Protein AF-0000000087565822 (afdb_homodimer)

InterPro domains:
  IPR003439 ABC transporter-like, ATP-binding domain [PF00005] (398-548)
  IPR003439 ABC transporter-like, ATP-binding domain [PS50893] (380-623)
  IPR003593 AAA+ ATPase domain [SM00382] (407-600)
  IPR011527 ABC transporter type 1, transmembrane domain [PF00664] (30-124)
  IPR011527 ABC transporter type 1, transmembrane domain [PF00664] (150-324)
  IPR011527 ABC transporter type 1, transmembrane domain [PS50929] (30-340)
  IPR017871 ABC transporter-like, conserved site [PS00211] (521-535)
  IPR027417 P-loop containing nucleoside triphosphate hydrolase [G3DSA:3.40.50.300] (376-626)
  IPR027417 P-loop containing nucleoside triphosphate hydrolase [SSF52540] (378-612)
  IPR036640 ABC transporter type 1, transmembrane domain superfamily [G3DSA:1.20.1560.10] (16-361)
  IPR036640 ABC transporter type 1, transmembrane domain superfamily [SSF90123] (17-358)
  IPR039421 Type 1 protein exporter [PTHR43394] (16-621)

Sequence (1256 aa):
MKKAGLNKEAKAKVKARLNDEAKAERVPLVVGTVAMLASSLANQALPKLLGRLLDEKSCNANQTCSTASGSLTAATTLGFVVVSGGFASFLRTTMLNQAQDNIAQRLRTKLFSAVLKDRDMEWFISGGKVGKDTKAKGDGAVDVDAPSSSPGAISAILTEDVNKASESVTTVFANLLRSCSSFSFATYHMLMLNPTLFGLSVSVVPVIGTAAIVLNKFVKKVTSRQRECIEHAAAFAEERITNIEAVKLSNREKDEVQKYIHMQEESVQLGRKASVAKGSFMGFMFASAGGALYAVFNAGGKAVADGRMTNGELTSFATYSFLLGLGTSGIFRALGESTQGLVCADRVFRMMDGPAKDESEEKLVSSARKSTDVDEIDSICFENVSFAYKSSPEKTVLKDVSFEIQKGQVVCIVGKNGSGKSTIGSILAGLLLPRDGSITLKPSGTDFNELEREAQTSLVQVIPQHPALFDASIRENVAYSNPGASDEAIKEVLEIANCNDFISKHDEGINFRVGRNGMKLSGGQRQRLALARALLGNPGYMILDEPASALDKEGEQALVDAIHACKNESGGKRRGLLLITHKTSTLRTADLVVVLKDGQIEKGTFADLSQNRRSSLRQLMPELEYDSMKKAGLNKEAKAKVKARLNDEAKAERVPLVVGTVAMLASSLANQALPKLLGRLLDEKSCNANQTCSTASGSLTAATTLGFVVVSGGFASFLRTTMLNQAQDNIAQRLRTKLFSAVLKDRDMEWFISGGKVGKDTKAKGDGAVDVDAPSSSPGAISAILTEDVNKASESVTTVFANLLRSCSSFSFATYHMLMLNPTLFGLSVSVVPVIGTAAIVLNKFVKKVTSRQRECIEHAAAFAEERITNIEAVKLSNREKDEVQKYIHMQEESVQLGRKASVAKGSFMGFMFASAGGALYAVFNAGGKAVADGRMTNGELTSFATYSFLLGLGTSGIFRALGESTQGLVCADRVFRMMDGPAKDESEEKLVSSARKSTDVDEIDSICFENVSFAYKSSPEKTVLKDVSFEIQKGQVVCIVGKNGSGKSTIGSILAGLLLPRDGSITLKPSGTDFNELEREAQTSLVQVIPQHPALFDASIRENVAYSNPGASDEAIKEVLEIANCNDFISKHDEGINFRVGRNGMKLSGGQRQRLALARALLGNPGYMILDEPASALDKEGEQALVDAIHACKNESGGKRRGLLLITHKTSTLRTADLVVVLKDGQIEKGTFADLSQNRRSSLRQLMPELEYDS

Radius of gyration: 37.42 Å; Cα contacts (8 Å, |Δi|>4): 2088; chains: 2; bounding box: 61×122×79 Å

Solvent-accessible surface area (backbone atoms only — not comparable to full-atom values): 62333 Å² total; per-residue (Å²): 130,81,72,84,59,74,49,72,68,54,44,52,53,43,49,52,53,50,50,56,60,42,52,82,40,42,64,38,43,49,54,12,46,52,20,38,52,49,22,46,50,30,60,64,47,45,41,55,54,50,14,50,48,46,47,63,27,59,52,61,90,81,59,90,48,80,56,82,62,59,59,52,50,50,49,52,51,49,53,50,35,22,52,52,20,9,50,20,33,20,46,15,41,20,26,27,44,35,35,25,52,52,42,26,50,51,49,36,52,50,34,53,41,28,51,58,66,69,50,54,53,61,40,56,73,49,45,40,66,61,59,80,64,61,48,56,52,89,87,69,58,67,67,77,74,62,69,52,48,44,38,68,49,49,33,44,40,56,52,55,26,35,45,41,25,26,34,26,74,27,58,33,41,47,45,28,52,43,13,50,48,36,29,51,50,24,52,51,52,32,44,73,73,38,51,72,61,32,54,57,51,53,63,48,46,59,56,51,48,53,53,50,51,55,46,46,52,52,29,49,51,37,43,50,54,24,49,49,36,49,50,51,47,36,51,50,52,26,51,48,53,68,34,39,66,53,36,59,49,40,60,38,46,69,57,53,42,52,52,50,52,56,49,46,49,57,27,50,55,33,40,45,55,25,16,46,42,49,5,49,45,46,11,47,51,43,27,48,54,39,47,52,52,48,50,47,50,56,54,42,28,52,33,30,56,72,67,76,39,50,74,20,54,44,53,22,41,52,48,31,53,51,43,28,49,53,10,50,52,34,34,55,50,24,51,53,50,33,51,51,11,47,53,27,36,41,50,52,47,49,57,40,61,49,70,82,73,53,73,68,60,54,56,36,62,72,58,35,38,70,79,61,66,48,86,63,51,47,31,45,32,39,42,43,28,19,30,46,51,77,85,41,64,87,48,64,40,34,49,56,33,64,52,74,48,37,55,44,33,33,35,26,40,33,54,55,75,81,33,39,69,68,54,53,50,36,38,64,55,67,51,44,78,63,75,36,60,48,43,32,29,32,80,81,61,44,48,54,74,30,38,29,64,66,40,42,38,46,26,26,31,65,41,56,70,75,62,70,43,59,69,35,25,48,48,56,54,29,29,57,45,32,77,85,60,50,71,65,58,51,51,51,28,30,53,55,38,62,41,52,78,66,34,68,73,38,91,58,34,56,61,33,67,33,35,65,64,29,66,77,47,48,66,33,53,46,47,28,46,45,47,18,14,48,54,57,42,61,36,39,26,41,35,33,32,38,71,52,45,56,37,27,60,62,49,37,49,45,48,53,50,38,50,48,40,39,32,70,26,72,86,74,52,51,20,16,36,39,36,36,46,84,48,65,76,63,45,70,66,29,65,31,34,36,32,37,55,91,20,31,70,47,75,42,35,51,68,59,32,44,68,33,79,82,28,68,52,24,69,57,40,63,76,51,64,71,76,113,132,81,73,84,60,73,48,72,68,55,44,52,53,43,49,51,52,50,50,57,60,42,52,81,41,43,64,37,44,50,53,12,46,52,20,38,52,48,21,46,51,30,60,62,47,45,42,56,52,50,16,50,48,47,46,64,28,60,52,59,91,82,59,91,47,81,56,78,64,57,59,51,50,51,50,51,51,49,52,50,35,22,52,52,19,8,50,18,33,20,46,15,41,20,26,28,45,34,36,24,52,53,42,26,50,51,50,36,51,52,35,54,41,28,52,58,68,70,50,53,54,61,39,57,73,50,46,40,67,62,59,76,66,60,50,55,53,88,86,68,57,68,68,76,74,64,69,52,49,43,37,67,50,48,33,45,41,56,52,54,27,34,46,40,25,26,33,27,73,29,58,35,41,46,44,30,51,44,13,48,50,36,29,52,50,24,50,50,52,31,44,72,72,37,51,71,60,33,54,59,52,53,63,49,45,58,56,50,47,54,53,48,50,56,47,46,52,50,29,50,54,36,45,49,53,25,50,50,36,48,51,52,46,38,52,52,51,28,51,47,54,68,36,37,65,52,36,59,51,41,61,38,46,68,57,52,42,51,52,50,52,56,47,45,48,58,28,50,54,33,40,45,55,25,15,46,42,47,5,50,46,46,11,46,50,44,28,48,54,38,48,53,53,46,51,48,49,56,56,42,28,51,33,30,56,70,66,75,37,51,72,20,54,45,53,22,40,52,47,31,52,51,43,28,50,52,10,53,52,35,35,54,50,25,52,54,51,32,53,51,10,48,53,28,35,41,51,51,48,48,59,40,61,49,68,83,73,55,72,70,59,53,55,36,64,74,59,36,37,71,80,62,67,50,86,65,51,48,30,46,31,38,42,43,28,19,32,46,51,78,88,41,64,84,48,65,40,33,47,56,33,64,53,75,48,37,54,46,32,35,34,27,37,35,53,54,76,80,33,39,70,68,54,52,50,35,38,64,55,66,53,43,78,65,73,36,59,47,42,33,28,32,80,80,62,44,49,56,72,30,38,29,65,67,40,43,38,44,26,27,30,64,40,55,70,74,64,68,40,60,71,34,25,50,47,57,54,29,29,56,44,32,77,83,60,49,70,66,56,51,51,48,28,31,52,56,37,63,42,53,78,66,33,68,73,38,91,56,34,56,61,34,66,32,35,66,64,29,66,76,46,48,68,37,55,48,46,29,46,46,47,19,15,48,52,58,42,60,37,39,25,40,34,35,32,39,72,51,45,55,36,28,60,63,50,38,50,44,49,52,50,39,50,49,42,38,33,71,26,72,85,75,54,50,20,17,36,38,35,35,45,82,47,66,77,63,45,68,66,27,67,32,32,36,32,37,54,92,20,31,72,47,75,42,37,51,67,60,32,45,69,33,77,84,29,70,51,24,69,54,40,63,75,52,64,71,75,114

pLDDT: mean 81.54, std 14.15, range [23.56, 96.44]

Structure (mmCIF, N/CA/C/O backbone):
data_AF-0000000087565822-model_v1
#
loop_
_entity.id
_entity.type
_entity.pdbx_description
1 polymer 'ABC transporter'
#
loop_
_atom_site.group_PDB
_atom_site.id
_atom_site.type_symbol
_atom_site.label_atom_id
_atom_site.label_alt_id
_atom_site.label_comp_id
_atom_site.label_asym_id
_atom_site.label_entity_id
_atom_site.label_seq_id
_atom_site.pdbx_PDB_ins_code
_atom_site.Cartn_x
_atom_site.Cartn_y
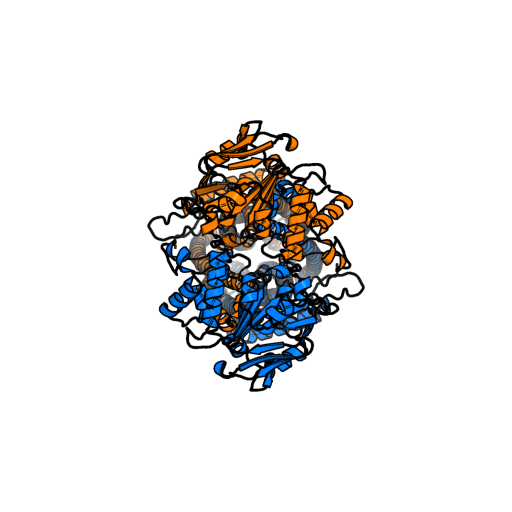_atom_site.Cartn_z
_atom_site.occupancy
_atom_site.B_iso_or_equiv
_atom_site.auth_seq_id
_atom_site.auth_comp_id
_atom_site.auth_asym_id
_atom_site.auth_atom_id
_atom_site.pdbx_PDB_model_num
ATOM 1 N N . MET A 1 1 ? 19.25 -13.039 14.055 1 23.56 1 MET A N 1
ATOM 2 C CA . MET A 1 1 ? 18.016 -12.742 13.344 1 23.56 1 MET A CA 1
ATOM 3 C C . MET A 1 1 ? 17.031 -13.906 13.43 1 23.56 1 MET A C 1
ATOM 5 O O . MET A 1 1 ? 17.172 -14.891 12.695 1 23.56 1 MET A O 1
ATOM 9 N N . LYS A 1 2 ? 16.609 -14.25 14.586 1 30.53 2 LYS A N 1
ATOM 10 C CA . LYS A 1 2 ? 15.914 -15.484 14.945 1 30.53 2 LYS A CA 1
ATOM 11 C C . LYS A 1 2 ? 14.727 -15.734 14.016 1 30.53 2 LYS A C 1
ATOM 13 O O . LYS A 1 2 ? 14.039 -14.797 13.609 1 30.53 2 LYS A O 1
ATOM 18 N N . LYS A 1 3 ? 14.625 -16.812 13.375 1 35.75 3 LYS A N 1
ATOM 19 C CA . LYS A 1 3 ? 13.82 -17.516 12.383 1 35.75 3 LYS A CA 1
ATOM 20 C C . LYS A 1 3 ? 12.328 -17.391 12.703 1 35.75 3 LYS A C 1
ATOM 22 O O . LYS A 1 3 ? 11.859 -17.953 13.695 1 35.75 3 LYS A O 1
ATOM 27 N N . ALA A 1 4 ? 11.703 -16.281 12.594 1 44.88 4 ALA A N 1
ATOM 28 C CA . ALA A 1 4 ? 10.312 -16.125 13 1 44.88 4 ALA A CA 1
ATOM 29 C C . ALA A 1 4 ? 9.461 -17.297 12.523 1 44.88 4 ALA A C 1
ATOM 31 O O . ALA A 1 4 ? 8.734 -17.172 11.531 1 44.88 4 ALA A O 1
ATOM 32 N N . GLY A 1 5 ? 10.062 -18.297 12.273 1 53.31 5 GLY A N 1
ATOM 33 C CA . GLY A 1 5 ? 9.289 -19.484 11.938 1 53.31 5 GLY A CA 1
ATOM 34 C C . GLY A 1 5 ? 8.312 -19.891 13.031 1 53.31 5 GLY A C 1
ATOM 35 O O . GLY A 1 5 ? 8.57 -19.656 14.219 1 53.31 5 GLY A O 1
ATOM 36 N N . LEU A 1 6 ? 7.02 -19.938 12.695 1 61.38 6 LEU A N 1
ATOM 37 C CA . LEU A 1 6 ? 6.016 -20.422 13.633 1 61.38 6 LEU A CA 1
ATOM 38 C C . LEU A 1 6 ? 6.426 -21.75 14.242 1 61.38 6 LEU A C 1
ATOM 40 O O . LEU A 1 6 ? 6.816 -22.672 13.516 1 61.38 6 LEU A O 1
ATOM 44 N N . ASN A 1 7 ? 6.664 -21.75 15.539 1 66.38 7 ASN A N 1
ATOM 45 C CA . ASN A 1 7 ? 6.879 -23.016 16.234 1 66.38 7 ASN A CA 1
ATOM 46 C C . ASN A 1 7 ? 5.754 -24.016 15.953 1 66.38 7 ASN A C 1
ATOM 48 O O . ASN A 1 7 ? 4.688 -23.625 15.469 1 66.38 7 ASN A O 1
ATOM 52 N N . LYS A 1 8 ? 6.07 -25.281 16.125 1 75.06 8 LYS A N 1
ATOM 53 C CA . LYS A 1 8 ? 5.137 -26.359 15.82 1 75.06 8 LYS A CA 1
ATOM 54 C C . LYS A 1 8 ? 3.816 -26.172 16.562 1 75.06 8 LYS A C 1
ATOM 56 O O . LYS A 1 8 ? 2.742 -26.391 16 1 75.06 8 LYS A O 1
ATOM 61 N N . GLU A 1 9 ? 3.957 -25.703 17.781 1 79.19 9 GLU A N 1
ATOM 62 C CA . GLU A 1 9 ? 2.754 -25.516 18.578 1 79.19 9 GLU A CA 1
ATOM 63 C C . GLU A 1 9 ? 1.925 -24.344 18.062 1 79.19 9 GLU A C 1
ATOM 65 O O . GLU A 1 9 ? 0.697 -24.422 18 1 79.19 9 GLU A O 1
ATOM 70 N N . ALA A 1 10 ? 2.598 -23.312 17.688 1 80.5 10 ALA A N 1
ATOM 71 C CA . ALA A 1 10 ? 1.916 -22.141 17.141 1 80.5 10 ALA A CA 1
ATOM 72 C C . ALA A 1 10 ? 1.246 -22.469 15.805 1 80.5 10 ALA A C 1
ATOM 74 O O . ALA A 1 10 ? 0.127 -22.016 15.547 1 80.5 10 ALA A O 1
ATOM 75 N N . LYS A 1 11 ? 1.88 -23.328 15.125 1 85.38 11 LYS A N 1
ATOM 76 C CA . LYS A 1 11 ? 1.324 -23.719 13.836 1 85.38 11 LYS A CA 1
ATOM 77 C C . LYS A 1 11 ? 0.041 -24.531 14.016 1 85.38 11 LYS A C 1
ATOM 79 O O . LYS A 1 11 ? -0.934 -24.328 13.289 1 85.38 11 LYS A O 1
ATOM 84 N N . ALA A 1 12 ? 0.119 -25.359 15.016 1 88 12 ALA A N 1
ATOM 85 C CA . ALA A 1 12 ? -1.045 -26.203 15.281 1 88 12 ALA A CA 1
ATOM 86 C C . ALA A 1 12 ? -2.236 -25.359 15.734 1 88 12 ALA A C 1
ATOM 88 O O . ALA A 1 12 ? -3.377 -25.641 15.352 1 88 12 ALA A O 1
ATOM 89 N N . LYS A 1 13 ? -1.982 -24.359 16.516 1 89.12 13 LYS A N 1
ATOM 90 C CA . LYS A 1 13 ? -3.049 -23.484 17 1 89.12 13 LYS A CA 1
ATOM 91 C C . LYS A 1 13 ? -3.65 -22.672 15.852 1 89.12 13 LYS A C 1
ATOM 93 O O . LYS A 1 13 ? -4.871 -22.516 15.773 1 89.12 13 LYS A O 1
ATOM 98 N N . VAL A 1 14 ? -2.797 -22.234 15.023 1 91 14 VAL A N 1
ATOM 99 C CA . VAL A 1 14 ? -3.234 -21.438 13.883 1 91 14 VAL A CA 1
ATOM 100 C C . VAL A 1 14 ? -4.043 -22.312 12.922 1 91 14 VAL A C 1
ATOM 102 O O . VAL A 1 14 ? -5.07 -21.875 12.398 1 91 14 VAL A O 1
ATOM 105 N N . LYS A 1 15 ? -3.545 -23.516 12.75 1 91.31 15 LYS A N 1
ATOM 106 C CA . LYS A 1 15 ? -4.25 -24.438 11.867 1 91.31 15 LYS A CA 1
ATOM 107 C C . LYS A 1 15 ? -5.629 -24.781 12.43 1 91.31 15 LYS A C 1
ATOM 109 O O . LYS A 1 15 ? -6.609 -24.859 11.688 1 91.31 15 LYS A O 1
ATOM 114 N N . ALA A 1 16 ? -5.695 -24.984 13.727 1 91.81 16 ALA A N 1
ATOM 115 C CA . ALA A 1 16 ? -6.961 -25.297 14.375 1 91.81 16 ALA A CA 1
ATOM 116 C C . ALA A 1 16 ? -7.957 -24.156 14.227 1 91.81 16 ALA A C 1
ATOM 118 O O . ALA A 1 16 ? -9.141 -24.375 13.961 1 91.81 16 ALA A O 1
ATOM 119 N N . ARG A 1 17 ? -7.48 -23 14.406 1 91.44 17 ARG A N 1
ATOM 120 C CA . ARG A 1 17 ? -8.336 -21.828 14.281 1 91.44 17 ARG A CA 1
ATOM 121 C C . ARG A 1 17 ? -8.82 -21.656 12.844 1 91.44 17 ARG A C 1
ATOM 123 O O . ARG A 1 17 ? -9.969 -21.281 12.609 1 91.44 17 ARG A O 1
ATOM 130 N N . LEU A 1 18 ? -7.93 -21.859 11.977 1 91.94 18 LEU A N 1
ATOM 131 C CA . LEU A 1 18 ? -8.266 -21.734 10.562 1 91.94 18 LEU A CA 1
ATOM 132 C C . LEU A 1 18 ? -9.297 -22.781 10.156 1 91.94 18 LEU A C 1
ATOM 134 O O . LEU A 1 18 ? -10.203 -22.5 9.375 1 91.94 18 LEU A O 1
ATOM 138 N N . ASN A 1 19 ? -9.117 -23.969 10.656 1 91.44 19 ASN A N 1
ATOM 139 C CA . ASN A 1 19 ? -10.078 -25.031 10.391 1 91.44 19 ASN A CA 1
ATOM 140 C C . ASN A 1 19 ? -11.445 -24.719 11.008 1 91.44 19 ASN A C 1
ATOM 142 O O . ASN A 1 19 ? -12.477 -25.094 10.453 1 91.44 19 ASN A O 1
ATOM 146 N N . ASP A 1 20 ? -11.391 -24.047 12.117 1 90.75 20 ASP A N 1
ATOM 147 C CA . ASP A 1 20 ? -12.641 -23.625 12.75 1 90.75 20 ASP A CA 1
ATOM 148 C C . ASP A 1 20 ? -13.391 -22.625 11.875 1 90.75 20 ASP A C 1
ATOM 150 O O . ASP A 1 20 ? -14.617 -22.656 11.781 1 90.75 20 ASP A O 1
ATOM 154 N N . GLU A 1 21 ? -12.641 -21.797 11.25 1 89 21 GLU A N 1
ATOM 155 C CA . GLU A 1 21 ? -13.242 -20.828 10.344 1 89 21 GLU A CA 1
ATOM 156 C C . GLU A 1 21 ? -13.789 -21.5 9.086 1 89 21 GLU A C 1
ATOM 158 O O . GLU A 1 21 ? -14.758 -21.031 8.492 1 89 21 GLU A O 1
ATOM 163 N N . ALA A 1 22 ? -13.125 -22.516 8.734 1 92.12 22 ALA A N 1
ATOM 164 C CA . ALA A 1 22 ? -13.5 -23.25 7.527 1 92.12 22 ALA A CA 1
ATOM 165 C C . ALA A 1 22 ? -14.711 -24.141 7.777 1 92.12 22 ALA A C 1
ATOM 167 O O . ALA A 1 22 ? -15.383 -24.562 6.832 1 92.12 22 ALA A O 1
ATOM 168 N N . LYS A 1 23 ? -15.07 -24.422 9.07 1 91.31 23 LYS A N 1
ATOM 169 C CA . LYS A 1 23 ? -16.172 -25.297 9.438 1 91.31 23 LYS A CA 1
ATOM 170 C C . LYS A 1 23 ? -17.5 -24.766 8.922 1 91.31 23 LYS A C 1
ATOM 172 O O . LYS A 1 23 ? -18.438 -25.531 8.664 1 91.31 23 LYS A O 1
ATOM 177 N N . ALA A 1 24 ? -17.578 -23.469 8.789 1 89.56 24 ALA A N 1
ATOM 178 C CA . ALA A 1 24 ? -18.797 -22.875 8.258 1 89.56 24 ALA A CA 1
ATOM 179 C C . ALA A 1 24 ? -19.062 -23.328 6.828 1 89.56 24 ALA A C 1
ATOM 181 O O . ALA A 1 24 ? -20.203 -23.359 6.375 1 89.56 24 ALA A O 1
ATOM 182 N N . GLU A 1 25 ? -18 -23.703 6.109 1 92.81 25 GLU A N 1
ATOM 183 C CA . GLU A 1 25 ? -18.094 -24.188 4.738 1 92.81 25 GLU A CA 1
ATOM 184 C C . GLU A 1 25 ? -17.797 -25.688 4.664 1 92.81 25 GLU A C 1
ATOM 186 O O . GLU A 1 25 ? -17.141 -26.156 3.73 1 92.81 25 GLU A O 1
ATOM 191 N N . ARG A 1 26 ? -18.297 -26.422 5.578 1 92.44 26 ARG A N 1
ATOM 192 C CA . ARG A 1 26 ? -17.984 -27.844 5.664 1 92.44 26 ARG A CA 1
ATOM 193 C C . ARG A 1 26 ? -18.562 -28.609 4.477 1 92.44 26 ARG A C 1
ATOM 195 O O . ARG A 1 26 ? -17.953 -29.547 3.969 1 92.44 26 ARG A O 1
ATOM 202 N N . VAL A 1 27 ? -19.703 -28.203 3.988 1 92.62 27 VAL A N 1
ATOM 203 C CA . VAL A 1 27 ? -20.375 -28.953 2.93 1 92.62 27 VAL A CA 1
ATOM 204 C C . VAL A 1 27 ? -19.578 -28.859 1.635 1 92.62 27 VAL A C 1
ATOM 206 O O . VAL A 1 27 ? -19.172 -29.859 1.07 1 92.62 27 VAL A O 1
ATOM 209 N N . PRO A 1 28 ? -19.297 -27.609 1.194 1 93.44 28 PRO A N 1
ATOM 210 C CA . PRO A 1 28 ? -18.484 -27.547 -0.024 1 93.44 28 PRO A CA 1
ATOM 211 C C . PRO A 1 28 ? -17.094 -28.125 0.166 1 93.44 28 PRO A C 1
ATOM 213 O O . PRO A 1 28 ? -16.516 -28.703 -0.769 1 93.44 28 PRO A O 1
ATOM 216 N N . LEU A 1 29 ? -16.562 -28.062 1.284 1 94 29 LEU A N 1
ATOM 217 C CA . LEU A 1 29 ? -15.227 -28.609 1.535 1 94 29 LEU A CA 1
ATOM 218 C C . LEU A 1 29 ? -15.242 -30.125 1.481 1 94 29 LEU A C 1
ATOM 220 O O . LEU A 1 29 ? -14.352 -30.734 0.885 1 94 29 LEU A O 1
ATOM 224 N N . VAL A 1 30 ? -16.266 -30.75 2.062 1 93.12 30 VAL A N 1
ATOM 225 C CA . VAL A 1 30 ? -16.344 -32.219 2.078 1 93.12 30 VAL A CA 1
ATOM 226 C C . VAL A 1 30 ? -16.672 -32.719 0.676 1 93.12 30 VAL A C 1
ATOM 228 O O . VAL A 1 30 ? -16.031 -33.656 0.194 1 93.12 30 VAL A O 1
ATOM 231 N N . VAL A 1 31 ? -17.625 -32.062 0.073 1 94.19 31 VAL A N 1
ATOM 232 C CA . VAL A 1 31 ? -18 -32.469 -1.275 1 94.19 31 VAL A CA 1
ATOM 233 C C . VAL A 1 31 ? -16.812 -32.281 -2.225 1 94.19 31 VAL A C 1
ATOM 235 O O . VAL A 1 31 ? -16.562 -33.125 -3.078 1 94.19 31 VAL A O 1
ATOM 238 N N . GLY A 1 32 ? -16.141 -31.156 -2.064 1 93.44 32 GLY A N 1
ATOM 239 C CA . GLY A 1 32 ? -14.977 -30.922 -2.893 1 93.44 32 GLY A CA 1
ATOM 240 C C . GLY A 1 32 ? -13.867 -31.922 -2.662 1 93.44 32 GLY A C 1
ATOM 241 O O . GLY A 1 32 ? -13.242 -32.406 -3.615 1 93.44 32 GLY A O 1
ATOM 242 N N . THR A 1 33 ? -13.656 -32.344 -1.446 1 91.94 33 THR A N 1
ATOM 243 C CA . THR A 1 33 ? -12.594 -33.312 -1.11 1 91.94 33 THR A CA 1
ATOM 244 C C . THR A 1 33 ? -12.945 -34.688 -1.612 1 91.94 33 THR A C 1
ATOM 246 O O . THR A 1 33 ? -12.086 -35.406 -2.139 1 91.94 33 THR A O 1
ATOM 249 N N . VAL A 1 34 ? -14.164 -35.062 -1.485 1 92.31 34 VAL A N 1
ATOM 250 C CA . VAL A 1 34 ? -14.609 -36.375 -1.979 1 92.31 34 VAL A CA 1
ATOM 251 C C . VAL A 1 34 ? -14.508 -36.406 -3.502 1 92.31 34 VAL A C 1
ATOM 253 O O . VAL A 1 34 ? -14.062 -37.406 -4.078 1 92.31 34 VAL A O 1
ATOM 256 N N . ALA A 1 35 ? -14.938 -35.312 -4.039 1 93.62 35 ALA A N 1
ATOM 257 C CA . ALA A 1 35 ? -14.828 -35.219 -5.492 1 93.62 35 ALA A CA 1
ATOM 258 C C . ALA A 1 35 ? -13.367 -35.25 -5.934 1 93.62 35 ALA A C 1
ATOM 260 O O . ALA A 1 35 ? -13.047 -35.781 -6.992 1 93.62 35 ALA A O 1
ATOM 261 N N . MET A 1 36 ? -12.578 -34.719 -5.148 1 90.75 36 MET A N 1
ATOM 262 C CA . MET A 1 36 ? -11.148 -34.719 -5.445 1 90.75 36 MET A CA 1
ATOM 263 C C . MET A 1 36 ? -10.594 -36.156 -5.383 1 90.75 36 MET A C 1
ATOM 265 O O . MET A 1 36 ? -9.805 -36.531 -6.242 1 90.75 36 MET A O 1
ATOM 269 N N . LEU A 1 37 ? -10.945 -36.906 -4.422 1 89.75 37 LEU A N 1
ATOM 270 C CA . LEU A 1 37 ? -10.5 -38.281 -4.301 1 89.75 37 LEU A CA 1
ATOM 271 C C . LEU A 1 37 ? -11.023 -39.125 -5.457 1 89.75 37 LEU A C 1
ATOM 273 O O . LEU A 1 37 ? -10.305 -39.969 -5.992 1 89.75 37 LEU A O 1
ATOM 277 N N . ALA A 1 38 ? -12.219 -38.812 -5.805 1 90.38 38 ALA A N 1
ATOM 278 C CA . ALA A 1 38 ? -12.805 -39.531 -6.934 1 90.38 38 ALA A CA 1
ATOM 279 C C . ALA A 1 38 ? -12.062 -39.219 -8.234 1 90.38 38 ALA A C 1
ATOM 281 O O . ALA A 1 38 ? -11.789 -40.125 -9.031 1 90.38 38 ALA A O 1
ATOM 282 N N . SER A 1 39 ? -11.852 -37.969 -8.352 1 88.62 39 SER A N 1
ATOM 283 C CA . SER A 1 39 ? -11.125 -37.594 -9.555 1 88.62 39 SER A CA 1
ATOM 284 C C . SER A 1 39 ? -9.703 -38.125 -9.555 1 88.62 39 SER A C 1
ATOM 286 O O . SER A 1 39 ? -9.172 -38.5 -10.602 1 88.62 39 SER A O 1
ATOM 288 N N . SER A 1 40 ? -9.109 -38.156 -8.391 1 87.12 40 SER A N 1
ATOM 289 C CA . SER A 1 40 ? -7.77 -38.719 -8.273 1 87.12 40 SER A CA 1
ATOM 290 C C . SER A 1 40 ? -7.758 -40.219 -8.57 1 87.12 40 SER A C 1
ATOM 292 O O . SER A 1 40 ? -6.852 -40.719 -9.242 1 87.12 40 SER A O 1
ATOM 294 N N . LEU A 1 41 ? -8.727 -40.906 -8.156 1 85.5 41 LEU A N 1
ATOM 295 C CA . LEU A 1 41 ? -8.844 -42.312 -8.422 1 85.5 41 LEU A CA 1
ATOM 296 C C . LEU A 1 41 ? -9.055 -42.594 -9.914 1 85.5 41 LEU A C 1
ATOM 298 O O . LEU A 1 41 ? -8.523 -43.562 -10.461 1 85.5 41 LEU A O 1
ATOM 302 N N . ALA A 1 42 ? -9.859 -41.75 -10.43 1 85.94 42 ALA A N 1
ATOM 303 C CA . ALA A 1 42 ? -10.078 -41.875 -11.875 1 85.94 42 ALA A CA 1
ATOM 304 C C . ALA A 1 42 ? -8.773 -41.688 -12.641 1 85.94 42 ALA A C 1
ATOM 306 O O . ALA A 1 42 ? -8.492 -42.438 -13.586 1 85.94 42 ALA A O 1
ATOM 307 N N . ASN A 1 43 ? -8 -40.781 -12.227 1 81.38 43 ASN A N 1
ATOM 308 C CA . ASN A 1 43 ? -6.727 -40.5 -12.875 1 81.38 43 ASN A CA 1
ATOM 309 C C . ASN A 1 43 ? -5.73 -41.656 -12.688 1 81.38 43 ASN A C 1
ATOM 311 O O . ASN A 1 43 ? -4.93 -41.938 -13.578 1 81.38 43 ASN A O 1
ATOM 315 N N . GLN A 1 44 ? -5.82 -42.281 -11.617 1 82.94 44 GLN A N 1
ATOM 316 C CA . GLN A 1 44 ? -4.863 -43.344 -11.297 1 82.94 44 GLN A CA 1
ATOM 317 C C . GLN A 1 44 ? -5.262 -44.656 -11.945 1 82.94 44 GLN A C 1
ATOM 319 O O . GLN A 1 44 ? -4.434 -45.562 -12.07 1 82.94 44 GLN A O 1
ATOM 324 N N . ALA A 1 45 ? -6.445 -44.75 -12.312 1 82.12 45 ALA A N 1
ATOM 325 C CA . ALA A 1 45 ? -6.91 -45.969 -12.945 1 82.12 45 ALA A CA 1
ATOM 326 C C . ALA A 1 45 ? -6.492 -46.031 -14.414 1 82.12 45 ALA A C 1
ATOM 328 O O . ALA A 1 45 ? -6.488 -47.094 -15.031 1 82.12 45 ALA A O 1
ATOM 329 N N . LEU A 1 46 ? -6.047 -44.969 -14.859 1 77.94 46 LEU A N 1
ATOM 330 C CA . LEU A 1 46 ? -5.828 -44.812 -16.297 1 77.94 46 LEU A CA 1
ATOM 331 C C . LEU A 1 46 ? -4.648 -45.688 -16.75 1 77.94 46 LEU A C 1
ATOM 333 O O . LEU A 1 46 ? -4.754 -46.438 -17.719 1 77.94 46 LEU A O 1
ATOM 337 N N . PRO A 1 47 ? -3.521 -45.688 -16.031 1 73.75 47 PRO A N 1
ATOM 338 C CA . PRO A 1 47 ? -2.377 -46.469 -16.484 1 73.75 47 PRO A CA 1
ATOM 339 C C . PRO A 1 47 ? -2.674 -47.969 -16.516 1 73.75 47 PRO A C 1
ATOM 341 O O . PRO A 1 47 ? -2.281 -48.656 -17.453 1 73.75 47 PRO A O 1
ATOM 344 N N . LYS A 1 48 ? -3.34 -48.469 -15.57 1 76.56 48 LYS A N 1
ATOM 345 C CA . LYS A 1 48 ? -3.672 -49.875 -15.539 1 76.56 48 LYS A CA 1
ATOM 346 C C . LYS A 1 48 ? -4.605 -50.25 -16.688 1 76.56 48 LYS A C 1
ATOM 348 O O . LYS A 1 48 ? -4.434 -51.281 -17.328 1 76.56 48 LYS A O 1
ATOM 353 N N . LEU A 1 49 ? -5.57 -49.438 -16.891 1 75.94 49 LEU A N 1
ATOM 354 C CA . LEU A 1 49 ? -6.523 -49.719 -17.953 1 75.94 49 LEU A CA 1
ATOM 355 C C . LEU A 1 49 ? -5.844 -49.625 -19.312 1 75.94 49 LEU A C 1
ATOM 357 O O . LEU A 1 49 ? -6.16 -50.406 -20.219 1 75.94 49 LEU A O 1
ATOM 361 N N . LEU A 1 50 ? -4.84 -48.781 -19.391 1 72.94 50 LEU A N 1
ATOM 362 C CA . LEU A 1 50 ? -4.07 -48.656 -20.625 1 72.94 50 LEU A CA 1
ATOM 363 C C . LEU A 1 50 ? -3.209 -49.906 -20.844 1 72.94 50 LEU A C 1
ATOM 365 O O . LEU A 1 50 ? -3.111 -50.406 -21.969 1 72.94 50 LEU A O 1
ATOM 369 N N . GLY A 1 51 ? -2.611 -50.406 -19.828 1 71.38 51 GLY A N 1
ATOM 370 C CA . GLY A 1 51 ? -1.831 -51.625 -19.922 1 71.38 51 GLY A CA 1
ATOM 371 C C . GLY A 1 51 ? -2.658 -52.812 -20.328 1 71.38 51 GLY A C 1
ATOM 372 O O . GLY A 1 51 ? -2.23 -53.625 -21.156 1 71.38 51 GLY A O 1
ATOM 373 N N . ARG A 1 52 ? -3.818 -52.938 -19.797 1 73.38 52 ARG A N 1
ATOM 374 C CA . ARG A 1 52 ? -4.699 -54.031 -20.125 1 73.38 52 ARG A CA 1
ATOM 375 C C . ARG A 1 52 ? -5.125 -54 -21.578 1 73.38 52 ARG A C 1
ATOM 377 O O . ARG A 1 52 ? -5.199 -55.031 -22.25 1 73.38 52 ARG A O 1
ATOM 384 N N . LEU A 1 53 ? -5.395 -52.844 -21.969 1 71.75 53 LEU A N 1
ATOM 385 C CA . LEU A 1 53 ? -5.789 -52.688 -23.359 1 71.75 53 LEU A CA 1
ATOM 386 C C . LEU A 1 53 ? -4.648 -53.062 -24.297 1 71.75 53 LEU A C 1
ATOM 388 O O . LEU A 1 53 ? -4.879 -53.688 -25.344 1 71.75 53 LEU A O 1
ATOM 392 N N . LEU A 1 54 ? -3.436 -52.812 -23.875 1 69 54 LEU A N 1
ATOM 393 C CA . LEU A 1 54 ? -2.26 -53.125 -24.656 1 69 54 LEU A CA 1
ATOM 394 C C . LEU A 1 54 ? -2.049 -54.656 -24.703 1 69 54 LEU A C 1
ATOM 396 O O . LEU A 1 54 ? -1.726 -55.219 -25.75 1 69 54 LEU A O 1
ATOM 400 N N . ASP A 1 55 ? -2.195 -55.281 -23.609 1 70.12 55 ASP A N 1
ATOM 401 C CA . ASP A 1 55 ? -1.994 -56.75 -23.531 1 70.12 55 ASP A CA 1
ATOM 402 C C . ASP A 1 55 ? -3.068 -57.5 -24.312 1 70.12 55 ASP A C 1
ATOM 404 O O . ASP A 1 55 ? -2.779 -58.5 -24.969 1 70.12 55 ASP A O 1
ATOM 408 N N . GLU A 1 56 ? -4.254 -57.062 -24.156 1 67.69 56 GLU A N 1
ATOM 409 C CA . GLU A 1 56 ? -5.355 -57.75 -24.828 1 67.69 56 GLU A CA 1
ATOM 410 C C . GLU A 1 56 ? -5.246 -57.656 -26.344 1 67.69 56 GLU A C 1
ATOM 412 O O . GLU A 1 56 ? -5.559 -58.594 -27.062 1 67.69 56 GLU A O 1
ATOM 417 N N . LYS A 1 57 ? -4.699 -56.594 -26.719 1 62.09 57 LYS A N 1
ATOM 418 C CA . LYS A 1 57 ? -4.656 -56.406 -28.172 1 62.09 57 LYS A CA 1
ATOM 419 C C . LYS A 1 57 ? -3.373 -56.969 -28.766 1 62.09 57 LYS A C 1
ATOM 421 O O . LYS A 1 57 ? -3.293 -57.188 -29.969 1 62.09 57 LYS A O 1
ATOM 426 N N . SER A 1 58 ? -2.33 -57.188 -28.016 1 58.19 58 SER A N 1
ATOM 427 C CA . SER A 1 58 ? -1.093 -57.781 -28.5 1 58.19 58 SER A CA 1
ATOM 428 C C . SER A 1 58 ? -1.251 -59.281 -28.688 1 58.19 58 SER A C 1
ATOM 430 O O . SER A 1 58 ? -0.357 -59.969 -29.219 1 58.19 58 SER A O 1
ATOM 432 N N . CYS A 1 59 ? -2.17 -60.094 -28.219 1 50.72 59 CYS A N 1
ATOM 433 C CA . CYS A 1 59 ? -2.275 -61.531 -28.406 1 50.72 59 CYS A CA 1
ATOM 434 C C . CYS A 1 59 ? -2.459 -61.875 -29.875 1 50.72 59 CYS A C 1
ATOM 436 O O . CYS A 1 59 ? -3.357 -61.344 -30.531 1 50.72 59 CYS A O 1
ATOM 438 N N . ASN A 1 60 ? -1.459 -62.156 -30.625 1 45.09 60 ASN A N 1
ATOM 439 C CA . ASN A 1 60 ? -1.314 -62.719 -31.969 1 45.09 60 ASN A CA 1
ATOM 440 C C . ASN A 1 60 ? -2.395 -63.75 -32.25 1 45.09 60 ASN A C 1
ATOM 442 O O . ASN A 1 60 ? -3.023 -64.312 -31.344 1 45.09 60 ASN A O 1
ATOM 446 N N . ALA A 1 61 ? -2.506 -64.375 -33.656 1 39.59 61 ALA A N 1
ATOM 447 C CA . ALA A 1 61 ? -3.324 -65.375 -34.375 1 39.59 61 ALA A CA 1
ATOM 448 C C . ALA A 1 61 ? -3.467 -66.625 -33.531 1 39.59 61 ALA A C 1
ATOM 450 O O . ALA A 1 61 ? -4.508 -67.312 -33.594 1 39.59 61 ALA A O 1
ATOM 451 N N . ASN A 1 62 ? -2.348 -67.375 -33.219 1 38.44 62 ASN A N 1
ATOM 452 C CA . ASN A 1 62 ? -2.475 -68.75 -32.875 1 38.44 62 ASN A CA 1
ATOM 453 C C . ASN A 1 62 ? -3.064 -68.938 -31.469 1 38.44 62 ASN A C 1
ATOM 455 O O . ASN A 1 62 ? -3.309 -70.062 -31.047 1 38.44 62 ASN A O 1
ATOM 459 N N . GLN A 1 63 ? -2.512 -68.375 -30.391 1 41.06 63 GLN A N 1
ATOM 460 C CA . GLN A 1 63 ? -3.068 -68.812 -29.094 1 41.06 63 GLN A CA 1
ATOM 461 C C . GLN A 1 63 ? -4.383 -68.062 -28.812 1 41.06 63 GLN A C 1
ATOM 463 O O . GLN A 1 63 ? -4.617 -67 -29.328 1 41.06 63 GLN A O 1
ATOM 468 N N . THR A 1 64 ? -5.465 -68.75 -28.219 1 38.81 64 THR A N 1
ATOM 469 C CA . THR A 1 64 ? -6.824 -68.438 -27.812 1 38.81 64 THR A CA 1
ATOM 470 C C . THR A 1 64 ? -6.875 -67 -27.172 1 38.81 64 THR A C 1
ATOM 472 O O . THR A 1 64 ? -6.512 -66.875 -26.016 1 38.81 64 THR A O 1
ATOM 475 N N . CYS A 1 65 ? -6.383 -66.062 -27.688 1 43.41 65 CYS A N 1
ATOM 476 C CA . CYS A 1 65 ? -6.418 -64.688 -27.234 1 43.41 65 CYS A CA 1
ATOM 477 C C . CYS A 1 65 ? -7.812 -64.312 -26.75 1 43.41 65 CYS A C 1
ATOM 479 O O . CYS A 1 65 ? -8.812 -64.688 -27.375 1 43.41 65 CYS A O 1
ATOM 481 N N . SER A 1 66 ? -8.008 -64 -25.562 1 45.47 66 SER A N 1
ATOM 482 C CA . SER A 1 66 ? -9.273 -63.625 -24.953 1 45.47 66 SER A CA 1
ATOM 483 C C . SER A 1 66 ? -10.117 -62.781 -25.891 1 45.47 66 SER A C 1
ATOM 485 O O . SER A 1 66 ? -9.586 -62 -26.688 1 45.47 66 SER A O 1
ATOM 487 N N . THR A 1 67 ? -11.414 -63.156 -26.266 1 45.78 67 THR A N 1
ATOM 488 C CA . THR A 1 67 ? -12.547 -62.781 -27.109 1 45.78 67 THR A CA 1
ATOM 489 C C . THR A 1 67 ? -12.711 -61.25 -27.156 1 45.78 67 THR A C 1
ATOM 491 O O . THR A 1 67 ? -12.242 -60.562 -26.25 1 45.78 67 THR A O 1
ATOM 494 N N . ALA A 1 68 ? -13.219 -60.688 -28.375 1 51.69 68 ALA A N 1
ATOM 495 C CA . ALA A 1 68 ? -13.852 -59.406 -28.672 1 51.69 68 ALA A CA 1
ATOM 496 C C . ALA A 1 68 ? -14.453 -58.781 -27.406 1 51.69 68 ALA A C 1
ATOM 498 O O . ALA A 1 68 ? -14.414 -57.562 -27.219 1 51.69 68 ALA A O 1
ATOM 499 N N . SER A 1 69 ? -14.828 -59.562 -26.5 1 53.31 69 SER A N 1
ATOM 500 C CA . SER A 1 69 ? -15.57 -59.156 -25.328 1 53.31 69 SER A CA 1
ATOM 501 C C . SER A 1 69 ? -14.641 -58.469 -24.312 1 53.31 69 SER A C 1
ATOM 503 O O . SER A 1 69 ? -15.039 -57.531 -23.641 1 53.31 69 SER A O 1
ATOM 505 N N . GLY A 1 70 ? -13.359 -58.812 -24.172 1 56.16 70 GLY A N 1
ATOM 506 C CA . GLY A 1 70 ? -12.445 -58.25 -23.203 1 56.16 70 GLY A CA 1
ATOM 507 C C . GLY A 1 70 ? -11.992 -56.844 -23.578 1 56.16 70 GLY A C 1
ATOM 508 O O . GLY A 1 70 ? -11.891 -55.969 -22.719 1 56.16 70 GLY A O 1
ATOM 509 N N . SER A 1 71 ? -11.906 -56.688 -24.812 1 63.44 71 SER A N 1
ATOM 510 C CA . SER A 1 71 ? -11.508 -55.375 -25.328 1 63.44 71 SER A CA 1
ATOM 511 C C . SER A 1 71 ? -12.609 -54.344 -25.156 1 63.44 71 SER A C 1
ATOM 513 O O . SER A 1 71 ? -12.344 -53.188 -24.781 1 63.44 71 SER A O 1
ATOM 515 N N . LEU A 1 72 ? -13.852 -54.844 -25.391 1 64.88 72 LEU A N 1
ATOM 516 C CA . LEU A 1 72 ? -14.977 -53.906 -25.25 1 64.88 72 LEU A CA 1
ATOM 517 C C . LEU A 1 72 ? -15.172 -53.531 -23.797 1 64.88 72 LEU A C 1
ATOM 519 O O . LEU A 1 72 ? -15.5 -52.375 -23.484 1 64.88 72 LEU A O 1
ATOM 523 N N . THR A 1 73 ? -14.867 -54.406 -22.922 1 72.44 73 THR A N 1
ATOM 524 C CA . THR A 1 73 ? -15.023 -54.125 -21.5 1 72.44 73 THR A CA 1
ATOM 525 C C . THR A 1 73 ? -13.953 -53.125 -21.031 1 72.44 73 THR A C 1
ATOM 527 O O . THR A 1 73 ? -14.25 -52.188 -20.266 1 72.44 73 THR A O 1
ATOM 530 N N . ALA A 1 74 ? -12.781 -53.281 -21.5 1 74.56 74 ALA A N 1
ATOM 531 C CA . ALA A 1 74 ? -11.727 -52.344 -21.125 1 74.56 74 ALA A CA 1
ATOM 532 C C . ALA A 1 74 ? -11.984 -50.938 -21.703 1 74.56 74 ALA A C 1
ATOM 534 O O . ALA A 1 74 ? -11.758 -49.938 -21.016 1 74.56 74 ALA A O 1
ATOM 535 N N . ALA A 1 75 ? -12.57 -50.938 -22.828 1 73.62 75 ALA A N 1
ATOM 536 C CA . ALA A 1 75 ? -12.875 -49.656 -23.469 1 73.62 75 ALA A CA 1
ATOM 537 C C . ALA A 1 75 ? -14.016 -48.938 -22.766 1 73.62 75 ALA A C 1
ATOM 539 O O . ALA A 1 75 ? -13.945 -47.75 -22.531 1 73.62 75 ALA A O 1
ATOM 540 N N . THR A 1 76 ? -15.023 -49.656 -22.406 1 76.88 76 THR A N 1
ATOM 541 C CA . THR A 1 76 ? -16.172 -49.062 -21.734 1 76.88 76 THR A CA 1
ATOM 542 C C . THR A 1 76 ? -15.781 -48.625 -20.328 1 76.88 76 THR A C 1
ATOM 544 O O . THR A 1 76 ? -16.234 -47.562 -19.859 1 76.88 76 THR A O 1
ATOM 547 N N . THR A 1 77 ? -14.922 -49.344 -19.703 1 81.44 77 THR A N 1
ATOM 548 C CA . THR A 1 77 ? -14.469 -48.969 -18.375 1 81.44 77 THR A CA 1
ATOM 549 C C . THR A 1 77 ? -13.633 -47.688 -18.438 1 81.44 77 THR A C 1
ATOM 551 O O . THR A 1 77 ? -13.742 -46.812 -17.578 1 81.44 77 THR A O 1
ATOM 554 N N . LEU A 1 78 ? -12.883 -47.594 -19.438 1 80.94 78 LEU A N 1
ATOM 555 C CA . LEU A 1 78 ? -12.078 -46.406 -19.625 1 80.94 78 LEU A CA 1
ATOM 556 C C . LEU A 1 78 ? -12.969 -45.188 -19.875 1 80.94 78 LEU A C 1
ATOM 558 O O . LEU A 1 78 ? -12.711 -44.094 -19.344 1 80.94 78 LEU A O 1
ATOM 562 N N . GLY A 1 79 ? -14.008 -45.344 -20.719 1 79.88 79 GLY A N 1
ATOM 563 C CA . GLY A 1 79 ? -14.953 -44.281 -20.953 1 79.88 79 GLY A CA 1
ATOM 564 C C . GLY A 1 79 ? -15.633 -43.781 -19.688 1 79.88 79 GLY A C 1
ATOM 565 O O . GLY A 1 79 ? -15.758 -42.594 -19.453 1 79.88 79 GLY A O 1
ATOM 566 N N . PHE A 1 80 ? -15.992 -44.719 -18.891 1 84.38 80 PHE A N 1
ATOM 567 C CA . PHE A 1 80 ? -16.656 -44.375 -17.641 1 84.38 80 PHE A CA 1
ATOM 568 C C . PHE A 1 80 ? -15.703 -43.656 -16.703 1 84.38 80 PHE A C 1
ATOM 570 O O . PHE A 1 80 ? -16.109 -42.688 -16.047 1 84.38 80 PHE A O 1
ATOM 577 N N . VAL A 1 81 ? -14.469 -44 -16.625 1 86.94 81 VAL A N 1
ATOM 578 C CA . VAL A 1 81 ? -13.477 -43.406 -15.758 1 86.94 81 VAL A CA 1
ATOM 579 C C . VAL A 1 81 ? -13.211 -41.969 -16.203 1 86.94 81 VAL A C 1
ATOM 581 O O . VAL A 1 81 ? -13.062 -41.062 -15.375 1 86.94 81 VAL A O 1
ATOM 584 N N . VAL A 1 82 ? -13.227 -41.75 -17.5 1 84.69 82 VAL A N 1
ATOM 585 C CA . VAL A 1 82 ? -12.93 -40.438 -18.031 1 84.69 82 VAL A CA 1
ATOM 586 C C . VAL A 1 82 ? -14.094 -39.5 -17.734 1 84.69 82 VAL A C 1
ATOM 588 O O . VAL A 1 82 ? -13.883 -38.375 -17.266 1 84.69 82 VAL A O 1
ATOM 591 N N . VAL A 1 83 ? -15.312 -39.938 -17.953 1 86.31 83 VAL A N 1
ATOM 592 C CA . VAL A 1 83 ? -16.484 -39.094 -17.75 1 86.31 83 VAL A CA 1
ATOM 593 C C . VAL A 1 83 ? -16.672 -38.812 -16.25 1 86.31 83 VAL A C 1
ATOM 595 O O . VAL A 1 83 ? -16.922 -37.688 -15.852 1 86.31 83 VAL A O 1
ATOM 598 N N . SER A 1 84 ? -16.562 -39.875 -15.492 1 89.75 84 SER A N 1
ATOM 599 C CA . SER A 1 84 ? -16.719 -39.719 -14.047 1 89.75 84 SER A CA 1
ATOM 600 C C . SER A 1 84 ? -15.602 -38.844 -13.469 1 89.75 84 SER A C 1
ATOM 602 O O . SER A 1 84 ? -15.836 -38.031 -12.57 1 89.75 84 SER A O 1
ATOM 604 N N . GLY A 1 85 ? -14.461 -39.031 -14 1 89.94 85 GLY A N 1
ATOM 605 C CA . GLY A 1 85 ? -13.344 -38.219 -13.562 1 89.94 85 GLY A CA 1
ATOM 606 C C . GLY A 1 85 ? -13.5 -36.75 -13.922 1 89.94 85 GLY A C 1
ATOM 607 O O . GLY A 1 85 ? -13.172 -35.875 -13.125 1 89.94 85 GLY A O 1
ATOM 608 N N . GLY A 1 86 ? -14.023 -36.5 -15.102 1 89.94 86 GLY A N 1
ATOM 609 C CA . GLY A 1 86 ? -14.297 -35.156 -15.523 1 89.94 86 GLY A CA 1
ATOM 610 C C . GLY A 1 86 ? -15.336 -34.438 -14.664 1 89.94 86 GLY A C 1
ATOM 611 O O . GLY A 1 86 ? -15.164 -33.281 -14.281 1 89.94 86 GLY A O 1
ATOM 612 N N . PHE A 1 87 ? -16.297 -35.188 -14.359 1 92.88 87 PHE A N 1
ATOM 613 C CA . PHE A 1 87 ? -17.344 -34.625 -13.516 1 92.88 87 PHE A CA 1
ATOM 614 C C . PHE A 1 87 ? -16.828 -34.375 -12.102 1 92.88 87 PHE A C 1
ATOM 616 O O . PHE A 1 87 ? -17.141 -33.375 -11.492 1 92.88 87 PHE A O 1
ATOM 623 N N . ALA A 1 88 ? -16.109 -35.312 -11.594 1 93.94 88 ALA A N 1
ATOM 624 C CA . ALA A 1 88 ? -15.508 -35.156 -10.273 1 93.94 88 ALA A CA 1
ATOM 625 C C . ALA A 1 88 ? -14.562 -33.938 -10.242 1 93.94 88 ALA A C 1
ATOM 627 O O . ALA A 1 88 ? -14.5 -33.219 -9.25 1 93.94 88 ALA A O 1
ATOM 628 N N . SER A 1 89 ? -13.922 -33.75 -11.305 1 91.5 89 SER A N 1
ATOM 629 C CA . SER A 1 89 ? -13.008 -32.625 -11.406 1 91.5 89 SER A CA 1
ATOM 630 C C . SER A 1 89 ? -13.758 -31.297 -11.422 1 91.5 89 SER A C 1
ATOM 632 O O . SER A 1 89 ? -13.305 -30.312 -10.836 1 91.5 89 SER A O 1
ATOM 634 N N . PHE A 1 90 ? -14.883 -31.281 -12.102 1 92.25 90 PHE A N 1
ATOM 635 C CA . PHE A 1 90 ? -15.75 -30.109 -12.133 1 92.25 90 PHE A CA 1
ATOM 636 C C . PHE A 1 90 ? -16.266 -29.781 -10.742 1 92.25 90 PHE A C 1
ATOM 638 O O . PHE A 1 90 ? -16.172 -28.641 -10.297 1 92.25 90 PHE A O 1
ATOM 645 N N . LEU A 1 91 ? -16.656 -30.797 -10.156 1 93.75 91 LEU A N 1
ATOM 646 C CA . LEU A 1 91 ? -17.25 -30.609 -8.836 1 93.75 91 LEU A CA 1
ATOM 647 C C . LEU A 1 91 ? -16.203 -30.172 -7.82 1 93.75 91 LEU A C 1
ATOM 649 O O . LEU A 1 91 ? -16.453 -29.297 -7 1 93.75 91 LEU A O 1
ATOM 653 N N . ARG A 1 92 ? -15.125 -30.781 -7.883 1 92.94 92 ARG A N 1
ATOM 654 C CA . ARG A 1 92 ? -14.055 -30.469 -6.945 1 92.94 92 ARG A CA 1
ATOM 655 C C . ARG A 1 92 ? -13.609 -29.016 -7.082 1 92.94 92 ARG A C 1
ATOM 657 O O . ARG A 1 92 ? -13.523 -28.297 -6.086 1 92.94 92 ARG A O 1
ATOM 664 N N . THR A 1 93 ? -13.391 -28.609 -8.25 1 91.56 93 THR A N 1
ATOM 665 C CA . THR A 1 93 ? -12.859 -27.281 -8.492 1 91.56 93 THR A CA 1
ATOM 666 C C . THR A 1 93 ? -13.883 -26.203 -8.125 1 91.56 93 THR A C 1
ATOM 668 O O . THR A 1 93 ? -13.539 -25.203 -7.496 1 91.56 93 THR A O 1
ATOM 671 N N . THR A 1 94 ? -15.102 -26.5 -8.469 1 93.56 94 THR A N 1
ATOM 672 C CA . THR A 1 94 ? -16.156 -25.531 -8.195 1 93.56 94 THR A CA 1
ATOM 673 C C . THR A 1 94 ? -16.391 -25.391 -6.691 1 93.56 94 THR A C 1
ATOM 675 O O . THR A 1 94 ? -16.438 -24.281 -6.16 1 93.56 94 THR A O 1
ATOM 678 N N . MET A 1 95 ? -16.438 -26.516 -6.09 1 95.19 95 MET A N 1
ATOM 679 C CA . MET A 1 95 ? -16.781 -26.516 -4.668 1 95.19 95 MET A CA 1
ATOM 680 C C . MET A 1 95 ? -15.625 -25.953 -3.842 1 95.19 95 MET A C 1
ATOM 682 O O . MET A 1 95 ? -15.836 -25.156 -2.926 1 95.19 95 MET A O 1
ATOM 686 N N . LEU A 1 96 ? -14.461 -26.297 -4.156 1 94.31 96 LEU A N 1
ATOM 687 C CA . LEU A 1 96 ? -13.312 -25.859 -3.369 1 94.31 96 LEU A CA 1
ATOM 688 C C . LEU A 1 96 ? -13.031 -24.375 -3.582 1 94.31 96 LEU A C 1
ATOM 690 O O . LEU A 1 96 ? -12.695 -23.656 -2.637 1 94.31 96 LEU A O 1
ATOM 694 N N . ASN A 1 97 ? -13.195 -23.922 -4.754 1 93.12 97 ASN A N 1
ATOM 695 C CA . ASN A 1 97 ? -12.977 -22.516 -5.027 1 93.12 97 ASN A CA 1
ATOM 696 C C . ASN A 1 97 ? -14.047 -21.641 -4.371 1 93.12 97 ASN A C 1
ATOM 698 O O . ASN A 1 97 ? -13.758 -20.547 -3.898 1 93.12 97 ASN A O 1
ATOM 702 N N . GLN A 1 98 ? -15.211 -22.172 -4.449 1 93.25 98 GLN A N 1
ATOM 703 C CA . GLN A 1 98 ? -16.281 -21.438 -3.785 1 93.25 98 GLN A CA 1
ATOM 704 C C . GLN A 1 98 ? -16.031 -21.359 -2.281 1 93.25 98 GLN A C 1
ATOM 706 O O . GLN A 1 98 ? -16.25 -20.297 -1.673 1 93.25 98 GLN A O 1
ATOM 711 N N . ALA A 1 99 ? -15.664 -22.438 -1.748 1 94.12 99 ALA A N 1
ATOM 712 C CA . ALA A 1 99 ? -15.359 -22.453 -0.321 1 94.12 99 ALA A CA 1
ATOM 713 C C . ALA A 1 99 ? -14.219 -21.5 0.002 1 94.12 99 ALA A C 1
ATOM 715 O O . ALA A 1 99 ? -14.25 -20.797 1.019 1 94.12 99 ALA A O 1
ATOM 716 N N . GLN A 1 100 ? -13.211 -21.5 -0.81 1 93.69 100 GLN A N 1
ATOM 717 C CA . GLN A 1 100 ? -12.055 -20.625 -0.617 1 93.69 100 GLN A CA 1
ATOM 718 C C . GLN A 1 100 ? -12.477 -19.156 -0.587 1 93.69 100 GLN A C 1
ATOM 720 O O . GLN A 1 100 ? -12.047 -18.406 0.289 1 93.69 100 GLN A O 1
ATOM 725 N N . ASP A 1 101 ? -13.312 -18.797 -1.517 1 92.38 101 ASP A N 1
ATOM 726 C CA . ASP A 1 101 ? -13.766 -17.406 -1.625 1 92.38 101 ASP A CA 1
ATOM 727 C C . ASP A 1 101 ? -14.617 -17.016 -0.419 1 92.38 101 ASP A C 1
ATOM 729 O O . ASP A 1 101 ? -14.492 -15.906 0.097 1 92.38 101 ASP A O 1
ATOM 733 N N . ASN A 1 102 ? -15.453 -17.938 -0.052 1 93.25 102 ASN A N 1
ATOM 734 C CA . ASN A 1 102 ? -16.312 -17.656 1.091 1 93.25 102 ASN A CA 1
ATOM 735 C C . ASN A 1 102 ? -15.508 -17.5 2.377 1 93.25 102 ASN A C 1
ATOM 737 O O . ASN A 1 102 ? -15.797 -16.625 3.189 1 93.25 102 ASN A O 1
ATOM 741 N N . ILE A 1 103 ? -14.57 -18.328 2.561 1 94 103 ILE A N 1
ATOM 742 C CA . ILE A 1 103 ? -13.727 -18.25 3.748 1 94 103 ILE A CA 1
ATOM 743 C C . ILE A 1 103 ? -12.93 -16.953 3.73 1 94 103 ILE A C 1
ATOM 745 O O . ILE A 1 103 ? -12.82 -16.266 4.75 1 94 103 ILE A O 1
ATOM 749 N N . ALA A 1 104 ? -12.359 -16.641 2.602 1 93.94 104 ALA A N 1
ATOM 750 C CA . ALA A 1 104 ? -11.586 -15.406 2.459 1 93.94 104 ALA A CA 1
ATOM 751 C C . ALA A 1 104 ? -12.438 -14.18 2.785 1 93.94 104 ALA A C 1
ATOM 753 O O . ALA A 1 104 ? -11.992 -13.281 3.492 1 93.94 104 ALA A O 1
ATOM 754 N N . GLN A 1 105 ? -13.664 -14.203 2.299 1 92.69 105 GLN A N 1
ATOM 755 C CA . GLN A 1 105 ? -14.562 -13.078 2.535 1 92.69 105 GLN A CA 1
ATOM 756 C C . GLN A 1 105 ? -14.891 -12.938 4.02 1 92.69 105 GLN A C 1
ATOM 758 O O . GLN A 1 105 ? -14.938 -11.828 4.555 1 92.69 105 GLN A O 1
ATOM 763 N N . ARG A 1 106 ? -15.148 -13.984 4.609 1 93.25 106 ARG A N 1
ATOM 764 C CA . ARG A 1 106 ? -15.469 -13.961 6.031 1 93.25 106 ARG A CA 1
ATOM 765 C C . ARG A 1 106 ? -14.289 -13.461 6.855 1 93.25 106 ARG A C 1
ATOM 767 O O . ARG A 1 106 ? -14.461 -12.695 7.801 1 93.25 106 ARG A O 1
ATOM 774 N N . LEU A 1 107 ? -13.148 -13.953 6.484 1 93.69 107 LEU A N 1
ATOM 775 C CA . LEU A 1 107 ? -11.945 -13.531 7.195 1 93.69 107 LEU A CA 1
ATOM 776 C C . LEU A 1 107 ? -11.695 -12.039 6.996 1 93.69 107 LEU A C 1
ATOM 778 O O . LEU A 1 107 ? -11.297 -11.344 7.93 1 93.69 107 LEU A O 1
ATOM 782 N N . ARG A 1 108 ? -11.898 -11.602 5.82 1 93.25 108 ARG A N 1
ATOM 783 C CA . ARG A 1 108 ? -11.719 -10.18 5.52 1 93.25 108 ARG A CA 1
ATOM 784 C C . ARG A 1 108 ? -12.664 -9.32 6.348 1 93.25 108 ARG A C 1
ATOM 786 O O . ARG A 1 108 ? -12.25 -8.312 6.926 1 93.25 108 ARG A O 1
ATOM 793 N N . THR A 1 109 ? -13.883 -9.719 6.348 1 92.56 109 THR A N 1
ATOM 794 C CA . THR A 1 109 ? -14.898 -8.969 7.078 1 92.56 109 THR A CA 1
ATOM 795 C C . THR A 1 109 ? -14.594 -8.961 8.57 1 92.56 109 THR A C 1
ATOM 797 O O . THR A 1 109 ? -14.695 -7.918 9.227 1 92.56 109 THR A O 1
ATOM 800 N N . LYS A 1 110 ? -14.219 -10.07 9.07 1 93.12 110 LYS A N 1
ATOM 801 C CA . LYS A 1 110 ? -13.891 -10.164 10.492 1 93.12 110 LYS A CA 1
ATOM 802 C C . LYS A 1 110 ? -12.664 -9.32 10.836 1 93.12 110 LYS A C 1
ATOM 804 O O . LYS A 1 110 ? -12.633 -8.656 11.875 1 93.12 110 LYS A O 1
ATOM 809 N N . LEU A 1 111 ? -11.703 -9.453 9.961 1 93 111 LEU A N 1
ATOM 810 C CA . LEU A 1 111 ? -10.477 -8.695 10.188 1 93 111 LEU A CA 1
ATOM 811 C C . LEU A 1 111 ? -10.75 -7.195 10.141 1 93 111 LEU A C 1
ATOM 813 O O . LEU A 1 111 ? -10.305 -6.453 11.023 1 93 111 LEU A O 1
ATOM 817 N N . PHE A 1 112 ? -11.414 -6.699 9.188 1 92.94 112 PHE A N 1
ATOM 818 C CA . PHE A 1 112 ? -11.727 -5.281 9.055 1 92.94 112 PHE A CA 1
ATOM 819 C C . PHE A 1 112 ? -12.562 -4.797 10.227 1 92.94 112 PHE A C 1
ATOM 821 O O . PHE A 1 112 ? -12.312 -3.717 10.766 1 92.94 112 PHE A O 1
ATOM 828 N N . SER A 1 113 ? -13.508 -5.574 10.562 1 92.31 113 SER A N 1
ATOM 829 C CA . SER A 1 113 ? -14.352 -5.238 11.703 1 92.31 113 SER A CA 1
ATOM 830 C C . SER A 1 113 ? -13.539 -5.16 12.992 1 92.31 113 SER A C 1
ATOM 832 O O . SER A 1 113 ? -13.711 -4.238 13.789 1 92.31 113 SER A O 1
ATOM 834 N N . ALA A 1 114 ? -12.633 -6.082 13.141 1 90.75 114 ALA A N 1
ATOM 835 C CA . ALA A 1 114 ? -11.797 -6.113 14.344 1 90.75 114 ALA A CA 1
ATOM 836 C C . ALA A 1 114 ? -10.875 -4.902 14.398 1 90.75 114 ALA A C 1
ATOM 838 O O . ALA A 1 114 ? -10.68 -4.316 15.469 1 90.75 114 ALA A O 1
ATOM 839 N N . VAL A 1 115 ? -10.344 -4.559 13.336 1 88.38 115 VAL A N 1
ATOM 840 C CA . VAL A 1 115 ? -9.422 -3.434 13.281 1 88.38 115 VAL A CA 1
ATOM 841 C C . VAL A 1 115 ? -10.164 -2.131 13.562 1 88.38 115 VAL A C 1
ATOM 843 O O . VAL A 1 115 ? -9.656 -1.258 14.266 1 88.38 115 VAL A O 1
ATOM 846 N N . LEU A 1 116 ? -11.344 -2.035 13.062 1 87.94 116 LEU A N 1
ATOM 847 C CA . LEU A 1 116 ? -12.094 -0.791 13.203 1 87.94 116 LEU A CA 1
ATOM 848 C C . LEU A 1 116 ? -12.734 -0.691 14.586 1 87.94 116 LEU A C 1
ATOM 850 O O . LEU A 1 116 ? -12.727 0.377 15.203 1 87.94 116 LEU A O 1
ATOM 854 N N . LYS A 1 117 ? -13.211 -1.765 15.062 1 84.62 117 LYS A N 1
ATOM 855 C CA . LYS A 1 117 ? -14.047 -1.709 16.266 1 84.62 117 LYS A CA 1
ATOM 856 C C . LYS A 1 117 ? -13.219 -1.976 17.516 1 84.62 117 LYS A C 1
ATOM 858 O O . LYS A 1 117 ? -13.43 -1.345 18.562 1 84.62 117 LYS A O 1
ATOM 863 N N . ASP A 1 118 ? -12.227 -2.834 17.375 1 81.06 118 ASP A N 1
ATOM 864 C CA . ASP A 1 118 ? -11.625 -3.359 18.594 1 81.06 118 ASP A CA 1
ATOM 865 C C . ASP A 1 118 ? -10.297 -2.662 18.906 1 81.06 118 ASP A C 1
ATOM 867 O O . ASP A 1 118 ? -9.75 -2.795 20 1 81.06 118 ASP A O 1
ATOM 871 N N . ARG A 1 119 ? -9.812 -1.861 18.047 1 82.44 119 ARG A N 1
ATOM 872 C CA . ARG A 1 119 ? -8.5 -1.27 18.266 1 82.44 119 ARG A CA 1
ATOM 873 C C . ARG A 1 119 ? -8.625 0.157 18.797 1 82.44 119 ARG A C 1
ATOM 875 O O . ARG A 1 119 ? -9.492 0.914 18.359 1 82.44 119 ARG A O 1
ATOM 882 N N . ASP A 1 120 ? -7.781 0.368 19.75 1 78.31 120 ASP A N 1
ATOM 883 C CA . ASP A 1 120 ? -7.746 1.723 20.297 1 78.31 120 ASP A CA 1
ATOM 884 C C . ASP A 1 120 ? -6.852 2.629 19.453 1 78.31 120 ASP A C 1
ATOM 886 O O . ASP A 1 120 ? -6.039 2.146 18.656 1 78.31 120 ASP A O 1
ATOM 890 N N . MET A 1 121 ? -7.078 3.867 19.688 1 77.62 121 MET A N 1
ATOM 891 C CA . MET A 1 121 ? -6.336 4.863 18.922 1 77.62 121 MET A CA 1
ATOM 892 C C . MET A 1 121 ? -4.844 4.785 19.219 1 77.62 121 MET A C 1
ATOM 894 O O . MET A 1 121 ? -4.016 5.082 18.359 1 77.62 121 MET A O 1
ATOM 898 N N . GLU A 1 122 ? -4.543 4.461 20.391 1 76.25 122 GLU A N 1
ATOM 899 C CA . GLU A 1 122 ? -3.137 4.375 20.766 1 76.25 122 GLU A CA 1
ATOM 900 C C . GLU A 1 122 ? -2.4 3.334 19.922 1 76.25 122 GLU A C 1
ATOM 902 O O . GLU A 1 122 ? -1.211 3.488 19.641 1 76.25 122 GLU A O 1
ATOM 907 N N . TRP A 1 123 ? -3.164 2.322 19.578 1 76.38 123 TRP A N 1
ATOM 908 C CA . TRP A 1 123 ? -2.584 1.279 18.734 1 76.38 123 TRP A CA 1
ATOM 909 C C . TRP A 1 123 ? -2.189 1.834 17.375 1 76.38 123 TRP A C 1
ATOM 911 O O . TRP A 1 123 ? -1.146 1.469 16.828 1 76.38 123 TRP A O 1
ATOM 921 N N . PHE A 1 124 ? -2.939 2.682 16.906 1 73.06 124 PHE A N 1
ATOM 922 C CA . PHE A 1 124 ? -2.674 3.268 15.594 1 73.06 124 PHE A CA 1
ATOM 923 C C . PHE A 1 124 ? -1.522 4.266 15.672 1 73.06 124 PHE A C 1
ATOM 925 O O . PHE A 1 124 ? -0.705 4.348 14.758 1 73.06 124 PHE A O 1
ATOM 932 N N . ILE A 1 125 ? -1.478 4.961 16.766 1 67.31 125 ILE A N 1
ATOM 933 C CA . ILE A 1 125 ? -0.46 5.992 16.953 1 67.31 125 ILE A CA 1
ATOM 934 C C . ILE A 1 125 ? 0.902 5.336 17.172 1 67.31 125 ILE A C 1
ATOM 936 O O . ILE A 1 125 ? 1.919 5.82 16.672 1 67.31 125 ILE A O 1
ATOM 940 N N . SER A 1 126 ? 0.869 4.23 17.859 1 64.31 126 SER A N 1
ATOM 941 C CA . SER A 1 126 ? 2.123 3.58 18.219 1 64.31 126 SER A CA 1
ATOM 942 C C . SER A 1 126 ? 2.654 2.723 17.078 1 64.31 126 SER A C 1
ATOM 944 O O . SER A 1 126 ? 3.762 2.188 17.156 1 64.31 126 SER A O 1
ATOM 946 N N . GLY A 1 127 ? 2.012 2.775 15.891 1 61.97 127 GLY A N 1
ATOM 947 C CA . GLY A 1 127 ? 2.449 1.986 14.75 1 61.97 127 GLY A CA 1
ATOM 948 C C . GLY A 1 127 ? 2.309 0.492 14.969 1 61.97 127 GLY A C 1
ATOM 949 O O . GLY A 1 127 ? 3.016 -0.302 14.344 1 61.97 127 GLY A O 1
ATOM 950 N N . GLY A 1 128 ? 1.491 0.135 15.789 1 56.16 128 GLY A N 1
ATOM 951 C CA . GLY A 1 128 ? 1.23 -1.271 16.047 1 56.16 128 GLY A CA 1
ATOM 952 C C . GLY A 1 128 ? 2.096 -1.845 17.156 1 56.16 128 GLY A C 1
ATOM 953 O O . GLY A 1 128 ? 1.939 -3.008 17.531 1 56.16 128 GLY A O 1
ATOM 954 N N . LYS A 1 129 ? 3.242 -1.135 17.547 1 51.47 129 LYS A N 1
ATOM 955 C CA . LYS A 1 129 ? 4.18 -1.664 18.547 1 51.47 129 LYS A CA 1
ATOM 956 C C . LYS A 1 129 ? 3.697 -1.385 19.969 1 51.47 129 LYS A C 1
ATOM 958 O O . LYS A 1 129 ? 4.168 -0.449 20.609 1 51.47 129 LYS A O 1
ATOM 963 N N . VAL A 1 130 ? 2.451 -1.646 20.375 1 43.09 130 VAL A N 1
ATOM 964 C CA . VAL A 1 130 ? 1.925 -1.312 21.703 1 43.09 130 VAL A CA 1
ATOM 965 C C . VAL A 1 130 ? 2.189 -2.465 22.672 1 43.09 130 VAL A C 1
ATOM 967 O O . VAL A 1 130 ? 2.158 -3.633 22.281 1 43.09 130 VAL A O 1
ATOM 970 N N . GLY A 1 131 ? 2.768 -2.137 24.125 1 40.03 131 GLY A N 1
ATOM 971 C CA . GLY A 1 131 ? 2.912 -2.928 25.328 1 40.03 131 GLY A CA 1
ATOM 972 C C . GLY A 1 131 ? 4.281 -3.561 25.469 1 40.03 131 GLY A C 1
ATOM 973 O O . GLY A 1 131 ? 5.211 -3.209 24.734 1 40.03 131 GLY A O 1
ATOM 974 N N . LYS A 1 132 ? 4.375 -4.559 26.5 1 38.41 132 LYS A N 1
ATOM 975 C CA . LYS A 1 132 ? 5.543 -5.277 27 1 38.41 132 LYS A CA 1
ATOM 976 C C . LYS A 1 132 ? 6.344 -5.883 25.844 1 38.41 132 LYS A C 1
ATOM 978 O O . LYS A 1 132 ? 7.414 -6.457 26.062 1 38.41 132 LYS A O 1
ATOM 983 N N . ASP A 1 133 ? 5.773 -6.035 24.828 1 36.56 133 ASP A N 1
ATOM 984 C CA . ASP A 1 133 ? 6.426 -6.824 23.781 1 36.56 133 ASP A CA 1
ATOM 985 C C . ASP A 1 133 ? 7.484 -6.004 23.047 1 36.56 133 ASP A C 1
ATOM 987 O O . ASP A 1 133 ? 8.055 -6.461 22.062 1 36.56 133 ASP A O 1
ATOM 991 N N . THR A 1 134 ? 7.43 -4.75 23.203 1 34.75 134 THR A N 1
ATOM 992 C CA . THR A 1 134 ? 8.609 -3.973 22.844 1 34.75 134 THR A CA 1
ATOM 993 C C . THR A 1 134 ? 9.758 -4.266 23.812 1 34.75 134 THR A C 1
ATOM 995 O O . THR A 1 134 ? 10.797 -3.605 23.781 1 34.75 134 THR A O 1
ATOM 998 N N . LYS A 1 135 ? 9.469 -4.613 25.047 1 32.34 135 LYS A N 1
ATOM 999 C CA . LYS A 1 135 ? 10.719 -4.844 25.766 1 32.34 135 LYS A CA 1
ATOM 1000 C C . LYS A 1 135 ? 11.758 -5.492 24.859 1 32.34 135 LYS A C 1
ATOM 1002 O O . LYS A 1 135 ? 11.492 -6.52 24.219 1 32.34 135 LYS A O 1
ATOM 1007 N N . ALA A 1 136 ? 12.711 -4.672 24.609 1 31 136 ALA A N 1
ATOM 1008 C CA . ALA A 1 136 ? 13.945 -5.371 24.266 1 31 136 ALA A CA 1
ATOM 1009 C C . ALA A 1 136 ? 14.031 -6.719 24.984 1 31 136 ALA A C 1
ATOM 1011 O O . ALA A 1 136 ? 14.109 -6.773 26.219 1 31 136 ALA A O 1
ATOM 1012 N N . LYS A 1 137 ? 13.328 -7.695 24.906 1 29.17 137 LYS A N 1
ATOM 1013 C CA . LYS A 1 137 ? 14.016 -8.742 25.656 1 29.17 137 LYS A CA 1
ATOM 1014 C C . LYS A 1 137 ? 15.531 -8.555 25.594 1 29.17 137 LYS A C 1
ATOM 1016 O O . LYS A 1 137 ? 16.047 -7.953 24.656 1 29.17 137 LYS A O 1
ATOM 1021 N N . GLY A 1 138 ? 16.266 -8.758 26.656 1 26.91 138 GLY A N 1
ATOM 1022 C CA . GLY A 1 138 ? 17.703 -8.625 26.828 1 26.91 138 GLY A CA 1
ATOM 1023 C C . GLY A 1 138 ? 18.469 -8.609 25.516 1 26.91 138 GLY A C 1
ATOM 1024 O O . GLY A 1 138 ? 19.547 -8.008 25.422 1 26.91 138 GLY A O 1
ATOM 1025 N N . ASP A 1 139 ? 18.328 -9.625 24.75 1 27.73 139 ASP A N 1
ATOM 1026 C CA . ASP A 1 139 ? 19.406 -9.82 23.781 1 27.73 139 ASP A CA 1
ATOM 1027 C C . ASP A 1 139 ? 19.234 -8.898 22.578 1 27.73 139 ASP A C 1
ATOM 1029 O O . ASP A 1 139 ? 19.938 -9.047 21.562 1 27.73 139 ASP A O 1
ATOM 1033 N N . GLY A 1 140 ? 18.703 -7.641 22.391 1 28.5 140 GLY A N 1
ATOM 1034 C CA . GLY A 1 140 ? 18.719 -6.664 21.312 1 28.5 140 GLY A CA 1
ATOM 1035 C C . GLY A 1 140 ? 17.625 -6.906 20.281 1 28.5 140 GLY A C 1
ATOM 1036 O O . GLY A 1 140 ? 17.609 -6.254 19.234 1 28.5 140 GLY A O 1
ATOM 1037 N N . ALA A 1 141 ? 17.031 -7.965 20.172 1 28.8 141 ALA A N 1
ATOM 1038 C CA . ALA A 1 141 ? 16.219 -8.305 19.016 1 28.8 141 ALA A CA 1
ATOM 1039 C C . ALA A 1 141 ? 14.883 -7.566 19.047 1 28.8 141 ALA A C 1
ATOM 1041 O O . ALA A 1 141 ? 14.195 -7.566 20.078 1 28.8 141 ALA A O 1
ATOM 1042 N N . VAL A 1 142 ? 14.57 -6.352 18.594 1 32.03 142 VAL A N 1
ATOM 1043 C CA . VAL A 1 142 ? 13.305 -5.684 18.297 1 32.03 142 VAL A CA 1
ATOM 1044 C C . VAL A 1 142 ? 12.258 -6.719 17.891 1 32.03 142 VAL A C 1
ATOM 1046 O O . VAL A 1 142 ? 12.539 -7.621 17.094 1 32.03 142 VAL A O 1
ATOM 1049 N N . ASP A 1 143 ? 11.383 -7.129 18.641 1 35.44 143 ASP A N 1
ATOM 1050 C CA . ASP A 1 143 ? 10.305 -8.023 18.203 1 35.44 143 ASP A CA 1
ATOM 1051 C C . ASP A 1 143 ? 9.75 -7.594 16.844 1 35.44 143 ASP A C 1
ATOM 1053 O O . ASP A 1 143 ? 9.031 -6.602 16.75 1 35.44 143 ASP A O 1
ATOM 1057 N N . VAL A 1 144 ? 10.383 -7.613 15.859 1 38.41 144 VAL A N 1
ATOM 1058 C CA . VAL A 1 144 ? 10.234 -7.426 14.414 1 38.41 144 VAL A CA 1
ATOM 1059 C C . VAL A 1 144 ? 8.875 -7.953 13.961 1 38.41 144 VAL A C 1
ATOM 1061 O O . VAL A 1 144 ? 8.453 -7.703 12.828 1 38.41 144 VAL A O 1
ATOM 1064 N N . ASP A 1 145 ? 8.031 -8.797 14.703 1 44.97 145 ASP A N 1
ATOM 1065 C CA . ASP A 1 145 ? 7.059 -9.633 14.008 1 44.97 145 ASP A CA 1
ATOM 1066 C C . ASP A 1 145 ? 5.656 -9.023 14.094 1 44.97 145 ASP A C 1
ATOM 1068 O O . ASP A 1 145 ? 4.68 -9.656 13.688 1 44.97 145 ASP A O 1
ATOM 1072 N N . ALA A 1 146 ? 5.449 -8.055 14.93 1 53.56 146 ALA A N 1
ATOM 1073 C CA . ALA A 1 146 ? 4.059 -7.609 14.867 1 53.56 146 ALA A CA 1
ATOM 1074 C C . ALA A 1 146 ? 3.783 -6.852 13.578 1 53.56 146 ALA A C 1
ATOM 1076 O O . ALA A 1 146 ? 4.602 -6.039 13.133 1 53.56 146 ALA A O 1
ATOM 1077 N N . PRO A 1 147 ? 2.684 -7.379 12.984 1 59.44 147 PRO A N 1
ATOM 1078 C CA . PRO A 1 147 ? 2.361 -6.703 11.727 1 59.44 147 PRO A CA 1
ATOM 1079 C C . PRO A 1 147 ? 2.184 -5.195 11.891 1 59.44 147 PRO A C 1
ATOM 1081 O O . PRO A 1 147 ? 1.703 -4.738 12.938 1 59.44 147 PRO A O 1
ATOM 1084 N N . SER A 1 148 ? 2.801 -4.438 11.133 1 64.69 148 SER A N 1
ATOM 1085 C CA . SER A 1 148 ? 2.705 -2.98 11.117 1 64.69 148 SER A CA 1
ATOM 1086 C C . SER A 1 148 ? 1.253 -2.521 11.039 1 64.69 148 SER A C 1
ATOM 1088 O O . SER A 1 148 ? 0.429 -3.16 10.383 1 64.69 148 SER A O 1
ATOM 1090 N N . SER A 1 149 ? 0.906 -1.507 11.891 1 69.5 149 SER A N 1
ATOM 1091 C CA . SER A 1 149 ? -0.434 -0.93 11.875 1 69.5 149 SER A CA 1
ATOM 1092 C C . SER A 1 149 ? -0.58 0.095 10.75 1 69.5 149 SER A C 1
ATOM 1094 O O . SER A 1 149 ? -1.53 0.879 10.742 1 69.5 149 SER A O 1
ATOM 1096 N N . SER A 1 150 ? 0.326 0.066 9.852 1 72.69 150 SER A N 1
ATOM 1097 C CA . SER A 1 150 ? 0.213 0.993 8.727 1 72.69 150 SER A CA 1
ATOM 1098 C C . SER A 1 150 ? -0.944 0.613 7.812 1 72.69 150 SER A C 1
ATOM 1100 O O . SER A 1 150 ? -1.235 -0.571 7.629 1 72.69 150 SER A O 1
ATOM 1102 N N . PRO A 1 151 ? -1.682 1.646 7.383 1 75.81 151 PRO A N 1
ATOM 1103 C CA . PRO A 1 151 ? -2.814 1.366 6.5 1 75.81 151 PRO A CA 1
ATOM 1104 C C . PRO A 1 151 ? -2.434 0.484 5.312 1 75.81 151 PRO A C 1
ATOM 1106 O O . PRO A 1 151 ? -3.191 -0.412 4.934 1 75.81 151 PRO A O 1
ATOM 1109 N N . GLY A 1 152 ? -1.279 0.678 4.758 1 69.94 152 GLY A N 1
ATOM 1110 C CA . GLY A 1 152 ? -0.811 -0.149 3.658 1 69.94 152 GLY A CA 1
ATOM 1111 C C . GLY A 1 152 ? -0.588 -1.597 4.055 1 69.94 152 GLY A C 1
ATOM 1112 O O . GLY A 1 152 ? -0.944 -2.512 3.307 1 69.94 152 GLY A O 1
ATOM 1113 N N . ALA A 1 153 ? -0.033 -1.795 5.227 1 73.56 153 ALA A N 1
ATOM 1114 C CA . ALA A 1 153 ? 0.21 -3.148 5.723 1 73.56 153 ALA A CA 1
ATOM 1115 C C . ALA A 1 153 ? -1.104 -3.883 5.977 1 73.56 153 ALA A C 1
ATOM 1117 O O . ALA A 1 153 ? -1.23 -5.066 5.652 1 73.56 153 ALA A O 1
ATOM 1118 N N . ILE A 1 154 ? -2.029 -3.205 6.559 1 82 154 ILE A N 1
ATOM 1119 C CA . ILE A 1 154 ? -3.324 -3.809 6.855 1 82 154 ILE A CA 1
ATOM 1120 C C . ILE A 1 154 ? -4.039 -4.168 5.555 1 82 154 ILE A C 1
ATOM 1122 O O . ILE A 1 154 ? -4.645 -5.234 5.445 1 82 154 ILE A O 1
ATOM 1126 N N . SER A 1 155 ? -3.922 -3.271 4.578 1 81.75 155 SER A N 1
ATOM 1127 C CA . SER A 1 155 ? -4.527 -3.535 3.277 1 81.75 155 SER A CA 1
ATOM 1128 C C . SER A 1 155 ? -3.904 -4.762 2.615 1 81.75 155 SER A C 1
ATOM 1130 O O . SER A 1 155 ? -4.605 -5.562 1.994 1 81.75 155 SER A O 1
ATOM 1132 N N . ALA A 1 156 ? -2.611 -4.926 2.742 1 75.69 156 ALA A N 1
ATOM 1133 C CA . ALA A 1 156 ? -1.916 -6.086 2.189 1 75.69 156 ALA A CA 1
ATOM 1134 C C . ALA A 1 156 ? -2.375 -7.375 2.865 1 75.69 156 ALA A C 1
ATOM 1136 O O . ALA A 1 156 ? -2.527 -8.406 2.209 1 75.69 156 ALA A O 1
ATOM 1137 N N . ILE A 1 157 ? -2.609 -7.348 4.113 1 84.88 157 ILE A N 1
ATOM 1138 C CA . ILE A 1 157 ? -3.07 -8.516 4.855 1 84.88 157 ILE A CA 1
ATOM 1139 C C . ILE A 1 157 ? -4.496 -8.859 4.438 1 84.88 157 ILE A C 1
ATOM 1141 O O . ILE A 1 157 ? -4.828 -10.039 4.258 1 84.88 157 ILE A O 1
ATOM 1145 N N . LEU A 1 158 ? -5.281 -7.785 4.191 1 87.5 158 LEU A N 1
ATOM 1146 C CA . LEU A 1 158 ? -6.68 -7.965 3.822 1 87.5 158 LEU A CA 1
ATOM 1147 C C . LEU A 1 158 ? -6.801 -8.609 2.445 1 87.5 158 LEU A C 1
ATOM 1149 O O . LEU A 1 158 ? -7.789 -9.297 2.162 1 87.5 158 LEU A O 1
ATOM 1153 N N . THR A 1 159 ? -5.848 -8.461 1.637 1 83.56 159 THR A N 1
ATOM 1154 C CA . THR A 1 159 ? -5.957 -8.945 0.264 1 83.56 159 THR A CA 1
ATOM 1155 C C . THR A 1 159 ? -5.094 -10.18 0.059 1 83.56 159 THR A C 1
ATOM 1157 O O . THR A 1 159 ? -5.613 -11.297 -0.053 1 83.56 159 THR A O 1
ATOM 1160 N N . GLU A 1 160 ? -3.846 -10.055 0.338 1 80.38 160 GLU A N 1
ATOM 1161 C CA . GLU A 1 160 ? -2.902 -11.117 -0.008 1 80.38 160 GLU A CA 1
ATOM 1162 C C . GLU A 1 160 ? -2.883 -12.203 1.059 1 80.38 160 GLU A C 1
ATOM 1164 O O . GLU A 1 160 ? -3.033 -13.391 0.746 1 80.38 160 GLU A O 1
ATOM 1169 N N . ASP A 1 161 ? -2.707 -11.852 2.289 1 85.06 161 ASP A N 1
ATOM 1170 C CA . ASP A 1 161 ? -2.559 -12.844 3.354 1 85.06 161 ASP A CA 1
ATOM 1171 C C . ASP A 1 161 ? -3.848 -13.633 3.547 1 85.06 161 ASP A C 1
ATOM 1173 O O . ASP A 1 161 ? -3.809 -14.852 3.76 1 85.06 161 ASP A O 1
ATOM 1177 N N . VAL A 1 162 ? -4.926 -12.938 3.465 1 92.44 162 VAL A N 1
ATOM 1178 C CA . VAL A 1 162 ? -6.207 -13.609 3.65 1 92.44 162 VAL A CA 1
ATOM 1179 C C . VAL A 1 162 ? -6.422 -14.625 2.533 1 92.44 162 VAL A C 1
ATOM 1181 O O . VAL A 1 162 ? -6.891 -15.742 2.781 1 92.44 162 VAL A O 1
ATOM 1184 N N . ASN A 1 163 ? -6.039 -14.281 1.363 1 90.06 163 ASN A N 1
ATOM 1185 C CA . ASN A 1 163 ? -6.191 -15.195 0.237 1 90.06 163 ASN A CA 1
ATOM 1186 C C . ASN A 1 163 ? -5.305 -16.422 0.397 1 90.06 163 ASN A C 1
ATOM 1188 O O . ASN A 1 163 ? -5.758 -17.547 0.174 1 90.06 163 ASN A O 1
ATOM 1192 N N . LYS A 1 164 ? -4.141 -16.172 0.766 1 88.75 164 LYS A N 1
ATOM 1193 C CA . LYS A 1 164 ? -3.215 -17.281 0.945 1 88.75 164 LYS A CA 1
ATOM 1194 C C . LYS A 1 164 ? -3.652 -18.188 2.098 1 88.75 164 LYS A C 1
ATOM 1196 O O . LYS A 1 164 ? -3.512 -19.406 2.027 1 88.75 164 LYS A O 1
ATOM 1201 N N . ALA A 1 165 ? -4.133 -17.562 3.139 1 92.44 165 ALA A N 1
ATOM 1202 C CA . ALA A 1 165 ? -4.617 -18.328 4.285 1 92.44 165 ALA A CA 1
ATOM 1203 C C . ALA A 1 165 ? -5.805 -19.203 3.893 1 92.44 165 ALA A C 1
ATOM 1205 O O . ALA A 1 165 ? -5.863 -20.391 4.258 1 92.44 165 ALA A O 1
ATOM 1206 N N . SER A 1 166 ? -6.742 -18.688 3.145 1 93.88 166 SER A N 1
ATOM 1207 C CA . SER A 1 166 ? -7.918 -19.438 2.719 1 93.88 166 SER A CA 1
ATOM 1208 C C . SER A 1 166 ? -7.543 -20.547 1.738 1 93.88 166 SER A C 1
ATOM 1210 O O . SER A 1 166 ? -8.125 -21.625 1.768 1 93.88 166 SER A O 1
ATOM 1212 N N . GLU A 1 167 ? -6.559 -20.234 0.903 1 92.06 167 GLU A N 1
ATOM 1213 C CA . GLU A 1 167 ? -6.074 -21.219 -0.057 1 92.06 167 GLU A CA 1
ATOM 1214 C C . GLU A 1 167 ? -5.445 -22.422 0.652 1 92.06 167 GLU A C 1
ATOM 1216 O O . GLU A 1 167 ? -5.543 -23.547 0.175 1 92.06 167 GLU A O 1
ATOM 1221 N N . SER A 1 168 ? -4.855 -22.156 1.764 1 90.44 168 SER A N 1
ATOM 1222 C CA . SER A 1 168 ? -4.125 -23.188 2.492 1 90.44 168 SER A CA 1
ATOM 1223 C C . SER A 1 168 ? -5.066 -24.266 3.016 1 90.44 168 SER A C 1
ATOM 1225 O O . SER A 1 168 ? -4.719 -25.453 3.031 1 90.44 168 SER A O 1
ATOM 1227 N N . VAL A 1 169 ? -6.273 -23.922 3.311 1 91.19 169 VAL A N 1
ATOM 1228 C CA . VAL A 1 169 ? -7.195 -24.875 3.922 1 91.19 169 VAL A CA 1
ATOM 1229 C C . VAL A 1 169 ? -8.109 -25.469 2.854 1 91.19 169 VAL A C 1
ATOM 1231 O O . VAL A 1 169 ? -8.859 -26.422 3.123 1 91.19 169 VAL A O 1
ATOM 1234 N N . THR A 1 170 ? -8.023 -24.969 1.674 1 92.69 170 THR A N 1
ATOM 1235 C CA . THR A 1 170 ? -8.938 -25.453 0.644 1 92.69 170 THR A CA 1
ATOM 1236 C C . THR A 1 170 ? -8.172 -26.141 -0.481 1 92.69 170 THR A C 1
ATOM 1238 O O . THR A 1 170 ? -7.883 -27.344 -0.402 1 92.69 170 THR A O 1
ATOM 1241 N N . THR A 1 171 ? -7.574 -25.25 -1.363 1 87.38 171 THR A N 1
ATOM 1242 C CA . THR A 1 171 ? -6.957 -25.812 -2.564 1 87.38 171 THR A CA 1
ATOM 1243 C C . THR A 1 171 ? -5.629 -26.484 -2.232 1 87.38 171 THR A C 1
ATOM 1245 O O . THR A 1 171 ? -5.312 -27.547 -2.77 1 87.38 171 THR A O 1
ATOM 1248 N N . VAL A 1 172 ? -4.91 -25.906 -1.317 1 88.69 172 VAL A N 1
ATOM 1249 C CA . VAL A 1 172 ? -3.613 -26.469 -0.963 1 88.69 172 VAL A CA 1
ATOM 1250 C C . VAL A 1 172 ? -3.812 -27.797 -0.23 1 88.69 172 VAL A C 1
ATOM 1252 O O . VAL A 1 172 ? -3.109 -28.766 -0.498 1 88.69 172 VAL A O 1
ATOM 1255 N N . PHE A 1 173 ? -4.746 -27.844 0.573 1 89.06 173 PHE A N 1
ATOM 1256 C CA . PHE A 1 173 ? -5.059 -29.062 1.299 1 89.06 173 PHE A CA 1
ATOM 1257 C C . PHE A 1 173 ? -5.551 -30.156 0.346 1 89.06 173 PHE A C 1
ATOM 1259 O O . PHE A 1 173 ? -5.141 -31.312 0.448 1 89.06 173 PHE A O 1
ATOM 1266 N N . ALA A 1 174 ? -6.402 -29.734 -0.486 1 87.88 174 ALA A N 1
ATOM 1267 C CA . ALA A 1 174 ? -6.914 -30.672 -1.47 1 87.88 174 ALA A CA 1
ATOM 1268 C C . ALA A 1 174 ? -5.789 -31.234 -2.34 1 87.88 174 ALA A C 1
ATOM 1270 O O . ALA A 1 174 ? -5.766 -32.406 -2.654 1 87.88 174 ALA A O 1
ATOM 1271 N N . ASN A 1 175 ? -4.914 -30.375 -2.721 1 86.31 175 ASN A N 1
ATOM 1272 C CA . ASN A 1 175 ? -3.777 -30.797 -3.527 1 86.31 175 ASN A CA 1
ATOM 1273 C C . ASN A 1 175 ? -2.867 -31.75 -2.75 1 86.31 175 ASN A C 1
ATOM 1275 O O . ASN A 1 175 ? -2.289 -32.688 -3.324 1 86.31 175 ASN A O 1
ATOM 1279 N N . LEU A 1 176 ? -2.736 -31.484 -1.514 1 87 176 LEU A N 1
ATOM 1280 C CA . LEU A 1 176 ? -1.964 -32.375 -0.667 1 87 176 LEU A CA 1
ATOM 1281 C C . LEU A 1 176 ? -2.602 -33.75 -0.621 1 87 176 LEU A C 1
ATOM 1283 O O . LEU A 1 176 ? -1.911 -34.781 -0.761 1 87 176 LEU A O 1
ATOM 1287 N N . LEU A 1 177 ? -3.854 -33.781 -0.484 1 88.5 177 LEU A N 1
ATOM 1288 C CA . LEU A 1 177 ? -4.57 -35.031 -0.445 1 88.5 177 LEU A CA 1
ATOM 1289 C C . LEU A 1 177 ? -4.473 -35.75 -1.784 1 88.5 177 LEU A C 1
ATOM 1291 O O . LEU A 1 177 ? -4.336 -37 -1.826 1 88.5 177 LEU A O 1
ATOM 1295 N N . ARG A 1 178 ? -4.555 -34.969 -2.777 1 87.25 178 ARG A N 1
ATOM 1296 C CA . ARG A 1 178 ? -4.422 -35.562 -4.113 1 87.25 178 ARG A CA 1
ATOM 1297 C C . ARG A 1 178 ? -3.033 -36.156 -4.312 1 87.25 178 ARG A C 1
ATOM 1299 O O . ARG A 1 178 ? -2.902 -37.25 -4.852 1 87.25 178 ARG A O 1
ATOM 1306 N N . SER A 1 179 ? -2.105 -35.406 -3.877 1 87.25 179 SER A N 1
ATOM 1307 C CA . SER A 1 179 ? -0.732 -35.906 -4.023 1 87.25 179 SER A CA 1
ATOM 1308 C C . SER A 1 179 ? -0.482 -37.125 -3.168 1 87.25 179 SER A C 1
ATOM 1310 O O . SER A 1 179 ? 0.195 -38.062 -3.602 1 87.25 179 SER A O 1
ATOM 1312 N N . CYS A 1 180 ? -1.049 -37.188 -2.039 1 87.75 180 CYS A N 1
ATOM 1313 C CA . CYS A 1 180 ? -0.935 -38.344 -1.174 1 87.75 180 CYS A CA 1
ATOM 1314 C C . CYS A 1 180 ? -1.638 -39.562 -1.788 1 87.75 180 CYS A C 1
ATOM 1316 O O . CYS A 1 180 ? -1.128 -40.656 -1.726 1 87.75 180 CYS A O 1
ATOM 1318 N N . SER A 1 181 ? -2.781 -39.281 -2.297 1 88.62 181 SER A N 1
ATOM 1319 C CA . SER A 1 181 ? -3.516 -40.344 -2.953 1 88.62 181 SER A CA 1
ATOM 1320 C C . SER A 1 181 ? -2.748 -40.906 -4.156 1 88.62 181 SER A C 1
ATOM 1322 O O . SER A 1 181 ? -2.676 -42.125 -4.359 1 88.62 181 SER A O 1
ATOM 1324 N N . SER A 1 182 ? -2.209 -39.969 -4.926 1 85.62 182 SER A N 1
ATOM 1325 C CA . SER A 1 182 ? -1.425 -40.375 -6.082 1 85.62 182 SER A CA 1
ATOM 1326 C C . SER A 1 182 ? -0.211 -41.188 -5.66 1 85.62 182 SER A C 1
ATOM 1328 O O . SER A 1 182 ? 0.113 -42.219 -6.293 1 85.62 182 SER A O 1
ATOM 1330 N N . PHE A 1 183 ? 0.372 -40.75 -4.613 1 84.94 183 PHE A N 1
ATOM 1331 C CA . PHE A 1 183 ? 1.532 -41.469 -4.09 1 84.94 183 PHE A CA 1
ATOM 1332 C C . PHE A 1 183 ? 1.145 -42.875 -3.615 1 84.94 183 PHE A C 1
ATOM 1334 O O . PHE A 1 183 ? 1.792 -43.844 -3.977 1 84.94 183 PHE A O 1
ATOM 1341 N N . SER A 1 184 ? 0.144 -43 -2.854 1 88.56 184 SER A N 1
ATOM 1342 C CA . SER A 1 184 ? -0.29 -44.25 -2.27 1 88.56 184 SER A CA 1
ATOM 1343 C C . SER A 1 184 ? -0.777 -45.219 -3.344 1 88.56 184 SER A C 1
ATOM 1345 O O . SER A 1 184 ? -0.44 -46.406 -3.318 1 88.56 184 SER A O 1
ATOM 1347 N N . PHE A 1 185 ? -1.524 -44.688 -4.262 1 87.88 185 PHE A N 1
ATOM 1348 C CA . PHE A 1 185 ? -2.061 -45.531 -5.312 1 87.88 185 PHE A CA 1
ATOM 1349 C C . PHE A 1 185 ? -0.953 -46 -6.246 1 87.88 185 PHE A C 1
ATOM 1351 O O . PHE A 1 185 ? -0.947 -47.156 -6.676 1 87.88 185 PHE A O 1
ATOM 1358 N N . ALA A 1 186 ? -0.087 -45.062 -6.598 1 85.69 186 ALA A N 1
ATOM 1359 C CA . ALA A 1 186 ? 1.037 -45.438 -7.445 1 85.69 186 ALA A CA 1
ATOM 1360 C C . ALA A 1 186 ? 1.896 -46.5 -6.766 1 85.69 186 ALA A C 1
ATOM 1362 O O . ALA A 1 186 ? 2.305 -47.469 -7.402 1 85.69 186 ALA A O 1
ATOM 1363 N N . THR A 1 187 ? 2.123 -46.375 -5.484 1 86 187 THR A N 1
ATOM 1364 C CA . THR A 1 187 ? 2.904 -47.344 -4.715 1 86 187 THR A CA 1
ATOM 1365 C C . THR A 1 187 ? 2.207 -48.688 -4.684 1 86 187 THR A C 1
ATOM 1367 O O . THR A 1 187 ? 2.842 -49.719 -4.902 1 86 187 THR A O 1
ATOM 1370 N N . TYR A 1 188 ? 0.962 -48.625 -4.469 1 88.56 188 TYR A N 1
ATOM 1371 C CA . TYR A 1 188 ? 0.174 -49.875 -4.391 1 88.56 188 TYR A CA 1
ATOM 1372 C C . TYR A 1 188 ? 0.21 -50.625 -5.711 1 88.56 188 TYR A C 1
ATOM 1374 O O . TYR A 1 188 ? 0.48 -51.812 -5.734 1 88.56 188 TYR A O 1
ATOM 1382 N N . HIS A 1 189 ? -0.015 -50.031 -6.82 1 87.19 189 HIS A N 1
ATOM 1383 C CA . HIS A 1 189 ? -0.073 -50.688 -8.117 1 87.19 189 HIS A CA 1
ATOM 1384 C C . HIS A 1 189 ? 1.31 -51.156 -8.562 1 87.19 189 HIS A C 1
ATOM 1386 O O . HIS A 1 189 ? 1.44 -52.219 -9.188 1 87.19 189 HIS A O 1
ATOM 1392 N N . MET A 1 190 ? 2.268 -50.344 -8.25 1 87.12 190 MET A N 1
ATOM 1393 C CA . MET A 1 190 ? 3.623 -50.75 -8.602 1 87.12 190 MET A CA 1
ATOM 1394 C C . MET A 1 190 ? 4.023 -52 -7.84 1 87.12 190 MET A C 1
ATOM 1396 O O . MET A 1 190 ? 4.648 -52.906 -8.398 1 87.12 190 MET A O 1
ATOM 1400 N N . LEU A 1 191 ? 3.611 -52.156 -6.617 1 87.69 191 LEU A N 1
ATOM 1401 C CA . LEU A 1 191 ? 3.896 -53.312 -5.797 1 87.69 191 LEU A CA 1
ATOM 1402 C C . LEU A 1 191 ? 3.158 -54.531 -6.324 1 87.69 191 LEU A C 1
ATOM 1404 O O . LEU A 1 191 ? 3.699 -55.656 -6.312 1 87.69 191 LEU A O 1
ATOM 1408 N N . MET A 1 192 ? 1.968 -54.406 -6.734 1 87.44 192 MET A N 1
ATOM 1409 C CA . MET A 1 192 ? 1.15 -55.5 -7.223 1 87.44 192 MET A CA 1
ATOM 1410 C C . MET A 1 192 ? 1.646 -55.969 -8.586 1 87.44 192 MET A C 1
ATOM 1412 O O . MET A 1 192 ? 1.444 -57.125 -8.945 1 87.44 192 MET A O 1
ATOM 1416 N N . LEU A 1 193 ? 2.156 -55.031 -9.375 1 84.88 193 LEU A N 1
ATOM 1417 C CA . LEU A 1 193 ? 2.627 -55.406 -10.711 1 84.88 193 LEU A CA 1
ATOM 1418 C C . LEU A 1 193 ? 3.932 -56.188 -10.625 1 84.88 193 LEU A C 1
ATOM 1420 O O . LEU A 1 193 ? 4.039 -57.281 -11.188 1 84.88 193 LEU A O 1
ATOM 1424 N N . ASN A 1 194 ? 4.984 -55.625 -9.953 1 87.19 194 ASN A N 1
ATOM 1425 C CA . ASN A 1 194 ? 6.262 -56.312 -9.781 1 87.19 194 ASN A CA 1
ATOM 1426 C C . ASN A 1 194 ? 7.012 -55.812 -8.555 1 87.19 194 ASN A C 1
ATOM 1428 O O . ASN A 1 194 ? 7.688 -54.781 -8.625 1 87.19 194 ASN A O 1
ATOM 1432 N N . PRO A 1 195 ? 6.949 -56.531 -7.484 1 85.81 195 PRO A N 1
ATOM 1433 C CA . PRO A 1 195 ? 7.586 -56.094 -6.234 1 85.81 195 PRO A CA 1
ATOM 1434 C C . PRO A 1 195 ? 9.094 -55.906 -6.375 1 85.81 195 PRO A C 1
ATOM 1436 O O . PRO A 1 195 ? 9.68 -55.062 -5.676 1 85.81 195 PRO A O 1
ATOM 1439 N N . THR A 1 196 ? 9.75 -56.75 -7.254 1 81.25 196 THR A N 1
ATOM 1440 C CA . THR A 1 196 ? 11.188 -56.625 -7.426 1 81.25 196 THR A CA 1
ATOM 1441 C C . THR A 1 196 ? 11.547 -55.281 -8.078 1 81.25 196 THR A C 1
ATOM 1443 O O . THR A 1 196 ? 12.461 -54.594 -7.629 1 81.25 196 THR A O 1
ATOM 1446 N N . LEU A 1 197 ? 10.727 -54.969 -9.078 1 85.19 197 LEU A N 1
ATOM 1447 C CA . LEU A 1 197 ? 10.945 -53.688 -9.742 1 85.19 197 LEU A CA 1
ATOM 1448 C C . LEU A 1 197 ? 10.578 -52.531 -8.812 1 85.19 197 LEU A C 1
ATOM 1450 O O . LEU A 1 197 ? 11.203 -51.469 -8.867 1 85.19 197 LEU A O 1
ATOM 1454 N N . PHE A 1 198 ? 9.602 -52.75 -8.07 1 86.56 198 PHE A N 1
ATOM 1455 C CA . PHE A 1 198 ? 9.195 -51.75 -7.086 1 86.56 198 PHE A CA 1
ATOM 1456 C C . PHE A 1 198 ? 10.32 -51.469 -6.094 1 86.56 198 PHE A C 1
ATOM 1458 O O . PHE A 1 198 ? 10.594 -50.312 -5.746 1 86.56 198 PHE A O 1
ATOM 1465 N N . GLY A 1 199 ? 10.914 -52.438 -5.535 1 80.94 199 GLY A N 1
ATOM 1466 C CA . GLY A 1 199 ? 12.047 -52.281 -4.633 1 80.94 199 GLY A CA 1
ATOM 1467 C C . GLY A 1 199 ? 13.172 -51.469 -5.227 1 80.94 199 GLY A C 1
ATOM 1468 O O . GLY A 1 199 ? 13.75 -50.594 -4.543 1 80.94 199 GLY A O 1
ATOM 1469 N N . LEU A 1 200 ? 13.398 -51.594 -6.492 1 76.88 200 LEU A N 1
ATOM 1470 C CA . LEU A 1 200 ? 14.43 -50.844 -7.18 1 76.88 200 LEU A CA 1
ATOM 1471 C C . LEU A 1 200 ? 14.016 -49.375 -7.301 1 76.88 200 LEU A C 1
ATOM 1473 O O . LEU A 1 200 ? 14.836 -48.469 -7.105 1 76.88 200 LEU A O 1
ATOM 1477 N N . SER A 1 201 ? 12.734 -49.219 -7.625 1 76.31 201 SER A N 1
ATOM 1478 C CA . SER A 1 201 ? 12.227 -47.844 -7.809 1 76.31 201 SER A CA 1
ATOM 1479 C C . SER A 1 201 ? 12.172 -47.094 -6.48 1 76.31 201 SER A C 1
ATOM 1481 O O . SER A 1 201 ? 12.477 -45.906 -6.43 1 76.31 201 SER A O 1
ATOM 1483 N N . VAL A 1 202 ? 11.727 -47.719 -5.48 1 73.62 202 VAL A N 1
ATOM 1484 C CA . VAL A 1 202 ? 11.57 -47.094 -4.168 1 73.62 202 VAL A CA 1
ATOM 1485 C C . VAL A 1 202 ? 12.938 -46.75 -3.584 1 73.62 202 VAL A C 1
ATOM 1487 O O . VAL A 1 202 ? 13.07 -45.812 -2.799 1 73.62 202 VAL A O 1
ATOM 1490 N N . SER A 1 203 ? 13.922 -47.531 -3.887 1 71.25 203 SER A N 1
ATOM 1491 C CA . SER A 1 203 ? 15.266 -47.25 -3.396 1 71.25 203 SER A CA 1
ATOM 1492 C C . SER A 1 203 ? 15.789 -45.938 -3.953 1 71.25 203 SER A C 1
ATOM 1494 O O . SER A 1 203 ? 16.609 -45.25 -3.311 1 71.25 203 SER A O 1
ATOM 1496 N N . VAL A 1 204 ? 15.25 -45.438 -5.02 1 71.88 204 VAL A N 1
ATOM 1497 C CA . VAL A 1 204 ? 15.727 -44.25 -5.68 1 71.88 204 VAL A CA 1
ATOM 1498 C C . VAL A 1 204 ? 14.891 -43.031 -5.238 1 71.88 204 VAL A C 1
ATOM 1500 O O . VAL A 1 204 ? 15.414 -41.938 -5.051 1 71.88 204 VAL A O 1
ATOM 1503 N N . VAL A 1 205 ? 13.648 -43.344 -4.867 1 69.62 205 VAL A N 1
ATOM 1504 C CA . VAL A 1 205 ? 12.688 -42.25 -4.617 1 69.62 205 VAL A CA 1
ATOM 1505 C C . VAL A 1 205 ? 13.023 -41.562 -3.303 1 69.62 205 VAL A C 1
ATOM 1507 O O . VAL A 1 205 ? 13.078 -40.344 -3.246 1 69.62 205 VAL A O 1
ATOM 1510 N N . PRO A 1 206 ? 13.312 -42.281 -2.205 1 65.75 206 PRO A N 1
ATOM 1511 C CA . PRO A 1 206 ? 13.656 -41.594 -0.958 1 65.75 206 PRO A CA 1
ATOM 1512 C C . PRO A 1 206 ? 14.93 -40.781 -1.074 1 65.75 206 PRO A C 1
ATOM 1514 O O . PRO A 1 206 ? 15.031 -39.719 -0.465 1 65.75 206 PRO A O 1
ATOM 1517 N N . VAL A 1 207 ? 15.875 -41.281 -1.86 1 69.94 207 VAL A N 1
ATOM 1518 C CA . VAL A 1 207 ? 17.125 -40.562 -2.037 1 69.94 207 VAL A CA 1
ATOM 1519 C C . VAL A 1 207 ? 16.859 -39.281 -2.807 1 69.94 207 VAL A C 1
ATOM 1521 O O . VAL A 1 207 ? 17.312 -38.188 -2.402 1 69.94 207 VAL A O 1
ATOM 1524 N N . ILE A 1 208 ? 16.047 -39.344 -3.789 1 75.12 208 ILE A N 1
ATOM 1525 C CA . ILE A 1 208 ? 15.695 -38.156 -4.59 1 75.12 208 ILE A CA 1
ATOM 1526 C C . ILE A 1 208 ? 14.844 -37.219 -3.758 1 75.12 208 ILE A C 1
ATOM 1528 O O . ILE A 1 208 ? 15.055 -36 -3.781 1 75.12 208 ILE A O 1
ATOM 1532 N N . GLY A 1 209 ? 14.016 -37.781 -3.02 1 72.44 209 GLY A N 1
ATOM 1533 C CA . GLY A 1 209 ? 13.125 -36.969 -2.197 1 72.44 209 GLY A CA 1
ATOM 1534 C C . GLY A 1 209 ? 13.859 -36.156 -1.131 1 72.44 209 GLY A C 1
ATOM 1535 O O . GLY A 1 209 ? 13.609 -34.969 -0.958 1 72.44 209 GLY A O 1
ATOM 1536 N N . THR A 1 210 ? 14.727 -36.844 -0.44 1 73.5 210 THR A N 1
ATOM 1537 C CA . THR A 1 210 ? 15.477 -36.188 0.618 1 73.5 210 THR A CA 1
ATOM 1538 C C . THR A 1 210 ? 16.359 -35.094 0.041 1 73.5 210 THR A C 1
ATOM 1540 O O . THR A 1 210 ? 16.453 -34 0.61 1 73.5 210 THR A O 1
ATOM 1543 N N . ALA A 1 211 ? 16.984 -35.406 -1.075 1 75.31 211 ALA A N 1
ATOM 1544 C CA . ALA A 1 211 ? 17.828 -34.406 -1.726 1 75.31 211 ALA A CA 1
ATOM 1545 C C . ALA A 1 211 ? 17 -33.219 -2.203 1 75.31 211 ALA A C 1
ATOM 1547 O O . ALA A 1 211 ? 17.438 -32.062 -2.092 1 75.31 211 ALA A O 1
ATOM 1548 N N . ALA A 1 212 ? 15.852 -33.5 -2.643 1 76.62 212 ALA A N 1
ATOM 1549 C CA . ALA A 1 212 ? 14.945 -32.469 -3.119 1 76.62 212 ALA A CA 1
ATOM 1550 C C . ALA A 1 212 ? 14.5 -31.562 -1.974 1 76.62 212 ALA A C 1
ATOM 1552 O O . ALA A 1 212 ? 14.445 -30.344 -2.127 1 76.62 212 ALA A O 1
ATOM 1553 N N . ILE A 1 213 ? 14.273 -32.094 -0.871 1 76.69 213 ILE A N 1
ATOM 1554 C CA . ILE A 1 213 ? 13.812 -31.359 0.293 1 76.69 213 ILE A CA 1
ATOM 1555 C C . ILE A 1 213 ? 14.922 -30.422 0.785 1 76.69 213 ILE A C 1
ATOM 1557 O O . ILE A 1 213 ? 14.68 -29.25 1.079 1 76.69 213 ILE A O 1
ATOM 1561 N N . VAL A 1 214 ? 16.094 -30.969 0.861 1 77.94 214 VAL A N 1
ATOM 1562 C CA . VAL A 1 214 ? 17.234 -30.203 1.363 1 77.94 214 VAL A CA 1
ATOM 1563 C C . VAL A 1 214 ? 17.531 -29.031 0.426 1 77.94 214 VAL A C 1
ATOM 1565 O O . VAL A 1 214 ? 17.719 -27.906 0.875 1 77.94 214 VAL A O 1
ATOM 1568 N N . LEU A 1 215 ? 17.516 -29.297 -0.82 1 81.06 215 LEU A N 1
ATOM 1569 C CA . LEU A 1 215 ? 17.812 -28.25 -1.797 1 81.06 215 LEU A CA 1
ATOM 1570 C C . LEU A 1 215 ? 16.703 -27.203 -1.803 1 81.06 215 LEU A C 1
ATOM 1572 O O . LEU A 1 215 ? 16.984 -26 -1.901 1 81.06 215 LEU A O 1
ATOM 1576 N N . ASN A 1 216 ? 15.586 -27.656 -1.609 1 79.44 216 ASN A N 1
ATOM 1577 C CA . ASN A 1 216 ? 14.453 -26.75 -1.62 1 79.44 216 ASN A CA 1
ATOM 1578 C C . ASN A 1 216 ? 14.445 -25.844 -0.39 1 79.44 216 ASN A C 1
ATOM 1580 O O . ASN A 1 216 ? 14.039 -24.688 -0.466 1 79.44 216 ASN A O 1
ATOM 1584 N N . LYS A 1 217 ? 14.836 -26.438 0.668 1 79.75 217 LYS A N 1
ATOM 1585 C CA . LYS A 1 217 ? 14.953 -25.625 1.879 1 79.75 217 LYS A CA 1
ATOM 1586 C C . LYS A 1 217 ? 15.953 -24.484 1.688 1 79.75 217 LYS A C 1
ATOM 1588 O O . LYS A 1 217 ? 15.734 -23.375 2.174 1 79.75 217 LYS A O 1
ATOM 1593 N N . PHE A 1 218 ? 16.953 -24.828 1.003 1 83.81 218 PHE A N 1
ATOM 1594 C CA . PHE A 1 218 ? 17.969 -23.828 0.72 1 83.81 218 PHE A CA 1
ATOM 1595 C C . PHE A 1 218 ? 17.422 -22.766 -0.237 1 83.81 218 PHE A C 1
ATOM 1597 O O . PHE A 1 218 ? 17.625 -21.562 -0.03 1 83.81 218 PHE A O 1
ATOM 1604 N N . VAL A 1 219 ? 16.766 -23.156 -1.23 1 84.38 219 VAL A N 1
ATOM 1605 C CA . VAL A 1 219 ? 16.156 -22.25 -2.199 1 84.38 219 VAL A CA 1
ATOM 1606 C C . VAL A 1 219 ? 15.188 -21.312 -1.489 1 84.38 219 VAL A C 1
ATOM 1608 O O . VAL A 1 219 ? 15.227 -20.094 -1.693 1 84.38 219 VAL A O 1
ATOM 1611 N N . LYS A 1 220 ? 14.438 -21.812 -0.623 1 80.44 220 LYS A N 1
ATOM 1612 C CA . LYS A 1 220 ? 13.43 -21.047 0.088 1 80.44 220 LYS A CA 1
ATOM 1613 C C . LYS A 1 220 ? 14.078 -20 0.994 1 80.44 220 LYS A C 1
ATOM 1615 O O . LYS A 1 220 ? 13.594 -18.859 1.084 1 80.44 220 LYS A O 1
ATOM 1620 N N . LYS A 1 221 ? 15.102 -20.422 1.611 1 83.5 221 LYS A N 1
ATOM 1621 C CA . LYS A 1 221 ? 15.797 -19.516 2.523 1 83.5 221 LYS A CA 1
ATOM 1622 C C . LYS A 1 221 ? 16.375 -18.328 1.776 1 83.5 221 LYS A C 1
ATOM 1624 O O . LYS A 1 221 ? 16.172 -17.172 2.186 1 83.5 221 LYS A O 1
ATOM 1629 N N . VAL A 1 222 ? 17 -18.609 0.708 1 87.81 222 VAL A N 1
ATOM 1630 C CA . VAL A 1 222 ? 17.672 -17.562 -0.044 1 87.81 222 VAL A CA 1
ATOM 1631 C C . VAL A 1 222 ? 16.625 -16.688 -0.741 1 87.81 222 VAL A C 1
ATOM 1633 O O . VAL A 1 222 ? 16.766 -15.461 -0.777 1 87.81 222 VAL A O 1
ATOM 1636 N N . THR A 1 223 ? 15.641 -17.266 -1.197 1 84.88 223 THR A N 1
ATOM 1637 C CA . THR A 1 223 ? 14.602 -16.531 -1.904 1 84.88 223 THR A CA 1
ATOM 1638 C C . THR A 1 223 ? 13.812 -15.648 -0.937 1 84.88 223 THR A C 1
ATOM 1640 O O . THR A 1 223 ? 13.414 -14.531 -1.281 1 84.88 223 THR A O 1
ATOM 1643 N N . SER A 1 224 ? 13.594 -16.156 0.22 1 81.75 224 SER A N 1
ATOM 1644 C CA . SER A 1 224 ? 12.875 -15.375 1.227 1 81.75 224 SER A CA 1
ATOM 1645 C C . SER A 1 224 ? 13.664 -14.133 1.634 1 81.75 224 SER A C 1
ATOM 1647 O O . SER A 1 224 ? 13.094 -13.047 1.767 1 81.75 224 SER A O 1
ATOM 1649 N N . ARG A 1 225 ? 14.914 -14.336 1.812 1 84.06 225 ARG A N 1
ATOM 1650 C CA . ARG A 1 225 ? 15.766 -13.203 2.148 1 84.06 225 ARG A CA 1
ATOM 1651 C C . ARG A 1 225 ? 15.781 -12.18 1.017 1 84.06 225 ARG A C 1
ATOM 1653 O O . ARG A 1 225 ? 15.789 -10.969 1.265 1 84.06 225 ARG A O 1
ATOM 1660 N N . GLN A 1 226 ? 15.82 -12.633 -0.174 1 87.12 226 GLN A N 1
ATOM 1661 C CA . GLN A 1 226 ? 15.766 -11.742 -1.333 1 87.12 226 GLN A CA 1
ATOM 1662 C C . GLN A 1 226 ? 14.477 -10.93 -1.346 1 87.12 226 GLN A C 1
ATOM 1664 O O . GLN A 1 226 ? 14.5 -9.727 -1.601 1 87.12 226 GLN A O 1
ATOM 1669 N N . ARG A 1 227 ? 13.422 -11.562 -1.078 1 81 227 ARG A N 1
ATOM 1670 C CA . ARG A 1 227 ? 12.117 -10.906 -1.058 1 81 227 ARG A CA 1
ATOM 1671 C C . ARG A 1 227 ? 12.062 -9.836 0.027 1 81 227 ARG A C 1
ATOM 1673 O O . ARG A 1 227 ? 11.484 -8.766 -0.178 1 81 227 ARG A O 1
ATOM 1680 N N . GLU A 1 228 ? 12.656 -10.125 1.096 1 80.31 228 GLU A N 1
ATOM 1681 C CA . GLU A 1 228 ? 12.719 -9.148 2.186 1 80.31 228 GLU A CA 1
ATOM 1682 C C . GLU A 1 228 ? 13.461 -7.891 1.76 1 80.31 228 GLU A C 1
ATOM 1684 O O . GLU A 1 228 ? 13.062 -6.777 2.102 1 80.31 228 GLU A O 1
ATOM 1689 N N . CYS A 1 229 ? 14.508 -8.133 1.065 1 85.69 229 CYS A N 1
ATOM 1690 C CA . CYS A 1 229 ? 15.289 -7 0.585 1 85.69 229 CYS A CA 1
ATOM 1691 C C . CYS A 1 229 ? 14.484 -6.156 -0.396 1 85.69 229 CYS A C 1
ATOM 1693 O O . CYS A 1 229 ? 14.531 -4.926 -0.345 1 85.69 229 CYS A O 1
ATOM 1695 N N . ILE A 1 230 ? 13.758 -6.762 -1.172 1 85.69 230 ILE A N 1
ATOM 1696 C CA . ILE A 1 230 ? 12.938 -6.062 -2.162 1 85.69 230 ILE A CA 1
ATOM 1697 C C . ILE A 1 230 ? 11.836 -5.281 -1.46 1 85.69 230 ILE A C 1
ATOM 1699 O O . ILE A 1 230 ? 11.555 -4.133 -1.816 1 85.69 230 ILE A O 1
ATOM 1703 N N . GLU A 1 231 ? 11.273 -5.859 -0.449 1 77.44 231 GLU A N 1
ATOM 1704 C CA . GLU A 1 231 ? 10.211 -5.211 0.308 1 77.44 231 GLU A CA 1
ATOM 1705 C C . GLU A 1 231 ? 10.734 -4 1.074 1 77.44 231 GLU A C 1
ATOM 1707 O O . GLU A 1 231 ? 10.047 -2.982 1.179 1 77.44 231 GLU A O 1
ATOM 1712 N N . HIS A 1 232 ? 11.898 -4.184 1.561 1 82.38 232 HIS A N 1
ATOM 1713 C CA . HIS A 1 232 ? 12.523 -3.059 2.246 1 82.38 232 HIS A CA 1
ATOM 1714 C C . HIS A 1 232 ? 12.789 -1.905 1.284 1 82.38 232 HIS A C 1
ATOM 1716 O O . HIS A 1 232 ? 12.586 -0.741 1.637 1 82.38 232 HIS A O 1
ATOM 1722 N N . ALA A 1 233 ? 13.258 -2.24 0.154 1 87.56 233 ALA A N 1
ATOM 1723 C CA . ALA A 1 233 ? 13.508 -1.219 -0.86 1 87.56 233 ALA A CA 1
ATOM 1724 C C . ALA A 1 233 ? 12.211 -0.554 -1.304 1 87.56 233 ALA A C 1
ATOM 1726 O O . ALA A 1 233 ? 12.18 0.653 -1.553 1 87.56 233 ALA A O 1
ATOM 1727 N N . ALA A 1 234 ? 11.234 -1.308 -1.357 1 82.81 234 ALA A N 1
ATOM 1728 C CA . ALA A 1 234 ? 9.93 -0.776 -1.737 1 82.81 234 ALA A CA 1
ATOM 1729 C C . ALA A 1 234 ? 9.383 0.165 -0.666 1 82.81 234 ALA A C 1
ATOM 1731 O O . ALA A 1 234 ? 8.773 1.19 -0.981 1 82.81 234 ALA A O 1
ATOM 1732 N N . ALA A 1 235 ? 9.562 -0.224 0.539 1 78 235 ALA A N 1
ATOM 1733 C CA . ALA A 1 235 ? 9.148 0.625 1.651 1 78 235 ALA A CA 1
ATOM 1734 C C . ALA A 1 235 ? 9.898 1.951 1.643 1 78 235 ALA A C 1
ATOM 1736 O O . ALA A 1 235 ? 9.32 3.006 1.912 1 78 235 ALA A O 1
ATOM 1737 N N . PHE A 1 236 ? 11.125 1.879 1.344 1 86.62 236 PHE A N 1
ATOM 1738 C CA . PHE A 1 236 ? 11.961 3.066 1.207 1 86.62 236 PHE A CA 1
ATOM 1739 C C . PHE A 1 236 ? 11.422 3.98 0.109 1 86.62 236 PHE A C 1
ATOM 1741 O O . PHE A 1 236 ? 11.281 5.188 0.315 1 86.62 236 PHE A O 1
ATOM 1748 N N . ALA A 1 237 ? 11.164 3.391 -0.985 1 87.62 237 ALA A N 1
ATOM 1749 C CA . ALA A 1 237 ? 10.648 4.16 -2.113 1 87.62 237 ALA A CA 1
ATOM 1750 C C . ALA A 1 237 ? 9.297 4.789 -1.771 1 87.62 237 ALA A C 1
ATOM 1752 O O . ALA A 1 237 ? 9.039 5.945 -2.113 1 87.62 237 ALA A O 1
ATOM 1753 N N . GLU A 1 238 ? 8.469 4.07 -1.147 1 83 238 GLU A N 1
ATOM 1754 C CA . GLU A 1 238 ? 7.145 4.551 -0.765 1 83 238 GLU A CA 1
ATOM 1755 C C . GLU A 1 238 ? 7.242 5.75 0.175 1 83 238 GLU A C 1
ATOM 1757 O O . GLU A 1 238 ? 6.508 6.73 0.02 1 83 238 GLU A O 1
ATOM 1762 N N . GLU A 1 239 ? 8.117 5.676 1.076 1 82.75 239 GLU A N 1
ATOM 1763 C CA . GLU A 1 239 ? 8.312 6.766 2.025 1 82.75 239 GLU A CA 1
ATOM 1764 C C . GLU A 1 239 ? 8.812 8.023 1.325 1 82.75 239 GLU A C 1
ATOM 1766 O O . GLU A 1 239 ? 8.367 9.133 1.635 1 82.75 239 GLU A O 1
ATOM 1771 N N . ARG A 1 240 ? 9.758 7.84 0.487 1 88.62 240 ARG A N 1
ATOM 1772 C CA . ARG A 1 240 ? 10.32 8.984 -0.22 1 88.62 240 ARG A CA 1
ATOM 1773 C C . ARG A 1 240 ? 9.281 9.625 -1.134 1 88.62 240 ARG A C 1
ATOM 1775 O O . ARG A 1 240 ? 9.227 10.852 -1.251 1 88.62 240 ARG A O 1
ATOM 1782 N N . ILE A 1 241 ? 8.484 8.875 -1.683 1 85.31 241 ILE A N 1
ATOM 1783 C CA . ILE A 1 241 ? 7.457 9.391 -2.578 1 85.31 241 ILE A CA 1
ATOM 1784 C C . ILE A 1 241 ? 6.375 10.102 -1.768 1 85.31 241 ILE A C 1
ATOM 1786 O O . ILE A 1 241 ? 5.84 11.125 -2.195 1 85.31 241 ILE A O 1
ATOM 1790 N N . THR A 1 242 ? 6.086 9.523 -0.641 1 79.69 242 THR A N 1
ATOM 1791 C CA . THR A 1 242 ? 5.137 10.156 0.261 1 79.69 242 THR A CA 1
ATOM 1792 C C . THR A 1 242 ? 5.629 11.547 0.671 1 79.69 242 THR A C 1
ATOM 1794 O O . THR A 1 242 ? 4.836 12.484 0.783 1 79.69 242 THR A O 1
ATOM 1797 N N . ASN A 1 243 ? 6.938 11.609 0.858 1 85.81 243 ASN A N 1
ATOM 1798 C CA . ASN A 1 243 ? 7.551 12.867 1.267 1 85.81 243 ASN A CA 1
ATOM 1799 C C . ASN A 1 243 ? 8.297 13.531 0.109 1 85.81 243 ASN A C 1
ATOM 1801 O O . ASN A 1 243 ? 9.383 14.078 0.295 1 85.81 243 ASN A O 1
ATOM 1805 N N . ILE A 1 244 ? 7.715 13.461 -1.053 1 86.44 244 ILE A N 1
ATOM 1806 C CA . ILE A 1 244 ? 8.383 13.898 -2.275 1 86.44 244 ILE A CA 1
ATOM 1807 C C . ILE A 1 244 ? 8.688 15.391 -2.186 1 86.44 244 ILE A C 1
ATOM 1809 O O . ILE A 1 244 ? 9.695 15.859 -2.715 1 86.44 244 ILE A O 1
ATOM 1813 N N . GLU A 1 245 ? 7.84 16.141 -1.53 1 85.38 245 GLU A N 1
ATOM 1814 C CA . GLU A 1 245 ? 8.062 17.578 -1.397 1 85.38 245 GLU A CA 1
ATOM 1815 C C . GLU A 1 245 ? 9.375 17.859 -0.68 1 85.38 245 GLU A C 1
ATOM 1817 O O . GLU A 1 245 ? 10.133 18.734 -1.097 1 85.38 245 GLU A O 1
ATOM 1822 N N . ALA A 1 246 ? 9.617 17.141 0.361 1 87.5 246 ALA A N 1
ATOM 1823 C CA . ALA A 1 246 ? 10.867 17.312 1.102 1 87.5 246 ALA A CA 1
ATOM 1824 C C . ALA A 1 246 ? 12.07 16.938 0.245 1 87.5 246 ALA A C 1
ATOM 1826 O O . ALA A 1 246 ? 13.117 17.594 0.307 1 87.5 246 ALA A O 1
ATOM 1827 N N . VAL A 1 247 ? 11.906 15.961 -0.528 1 90.38 247 VAL A N 1
ATOM 1828 C CA . VAL A 1 247 ? 12.992 15.477 -1.382 1 90.38 247 VAL A CA 1
ATOM 1829 C C . VAL A 1 247 ? 13.328 16.531 -2.438 1 90.38 247 VAL A C 1
ATOM 1831 O O . VAL A 1 247 ? 14.5 16.828 -2.668 1 90.38 247 VAL A O 1
ATOM 1834 N N . LYS A 1 248 ? 12.297 17.078 -2.971 1 88.62 248 LYS A N 1
ATOM 1835 C CA . LYS A 1 248 ? 12.492 18.062 -4.031 1 88.62 248 LYS A CA 1
ATOM 1836 C C . LYS A 1 248 ? 13 19.391 -3.467 1 88.62 248 LYS A C 1
ATOM 1838 O O . LYS A 1 248 ? 13.828 20.062 -4.086 1 88.62 248 LYS A O 1
ATOM 1843 N N . LEU A 1 249 ? 12.508 19.734 -2.316 1 88.69 249 LEU A N 1
ATOM 1844 C CA . LEU A 1 249 ? 12.93 20.984 -1.691 1 88.69 249 LEU A CA 1
ATOM 1845 C C . LEU A 1 249 ? 14.398 20.922 -1.285 1 88.69 249 LEU A C 1
ATOM 1847 O O . LEU A 1 249 ? 15.078 21.953 -1.239 1 88.69 249 LEU A O 1
ATOM 1851 N N . SER A 1 250 ? 14.859 19.719 -1.062 1 89.25 250 SER A N 1
ATOM 1852 C CA . SER A 1 250 ? 16.234 19.547 -0.612 1 89.25 250 SER A CA 1
ATOM 1853 C C . SER A 1 250 ? 17.141 19.094 -1.756 1 89.25 250 SER A C 1
ATOM 1855 O O . SER A 1 250 ? 18.344 18.891 -1.562 1 89.25 250 SER A O 1
ATOM 1857 N N . ASN A 1 251 ? 16.641 18.938 -2.887 1 88.5 251 ASN A N 1
ATOM 1858 C CA . ASN A 1 251 ? 17.391 18.5 -4.062 1 88.5 251 ASN A CA 1
ATOM 1859 C C . ASN A 1 251 ? 18.188 17.234 -3.781 1 88.5 251 ASN A C 1
ATOM 1861 O O . ASN A 1 251 ? 19.406 17.188 -3.988 1 88.5 251 ASN A O 1
ATOM 1865 N N . ARG A 1 252 ? 17.484 16.281 -3.268 1 91.25 252 ARG A N 1
ATOM 1866 C CA . ARG A 1 252 ? 18.156 15.039 -2.896 1 91.25 252 ARG A CA 1
ATOM 1867 C C . ARG A 1 252 ? 17.688 13.875 -3.764 1 91.25 252 ARG A C 1
ATOM 1869 O O . ARG A 1 252 ? 17.797 12.711 -3.375 1 91.25 252 ARG A O 1
ATOM 1876 N N . GLU A 1 253 ? 17.172 14.156 -4.91 1 91.56 253 GLU A N 1
ATOM 1877 C CA . GLU A 1 253 ? 16.641 13.109 -5.785 1 91.56 253 GLU A CA 1
ATOM 1878 C C . GLU A 1 253 ? 17.734 12.133 -6.191 1 91.56 253 GLU A C 1
ATOM 1880 O O . GLU A 1 253 ? 17.547 10.914 -6.117 1 91.56 253 GLU A O 1
ATOM 1885 N N . LYS A 1 254 ? 18.906 12.648 -6.602 1 90.69 254 LYS A N 1
ATOM 1886 C CA . LYS A 1 254 ? 20 11.789 -7.043 1 90.69 254 LYS A CA 1
ATOM 1887 C C . LYS A 1 254 ? 20.516 10.922 -5.895 1 90.69 254 LYS A C 1
ATOM 1889 O O . LYS A 1 254 ? 20.812 9.742 -6.082 1 90.69 254 LYS A O 1
ATOM 1894 N N . ASP A 1 255 ? 20.547 11.523 -4.742 1 91.94 255 ASP A N 1
ATOM 1895 C CA . ASP A 1 255 ? 21.016 10.789 -3.572 1 91.94 255 ASP A CA 1
ATOM 1896 C C . ASP A 1 255 ? 20.047 9.656 -3.223 1 91.94 255 ASP A C 1
ATOM 1898 O O . ASP A 1 255 ? 20.484 8.547 -2.879 1 91.94 255 ASP A O 1
ATOM 1902 N N . GLU A 1 256 ? 18.828 10.016 -3.244 1 92.94 256 GLU A N 1
ATOM 1903 C CA . GLU A 1 256 ? 17.828 9.008 -2.906 1 92.94 256 GLU A CA 1
ATOM 1904 C C . GLU A 1 256 ? 17.828 7.871 -3.924 1 92.94 256 GLU A C 1
ATOM 1906 O O . GLU A 1 256 ? 17.641 6.707 -3.559 1 92.94 256 GLU A O 1
ATOM 1911 N N . VAL A 1 257 ? 18.078 8.203 -5.184 1 93.25 257 VAL A N 1
ATOM 1912 C CA . VAL A 1 257 ? 18.172 7.176 -6.219 1 93.25 257 VAL A CA 1
ATOM 1913 C C . VAL A 1 257 ? 19.391 6.293 -5.977 1 93.25 257 VAL A C 1
ATOM 1915 O O . VAL A 1 257 ? 19.312 5.07 -6.121 1 93.25 257 VAL A O 1
ATOM 1918 N N . GLN A 1 258 ? 20.484 6.879 -5.621 1 93.06 258 GLN A N 1
ATOM 1919 C CA . GLN A 1 258 ? 21.688 6.113 -5.355 1 93.06 258 GLN A CA 1
ATOM 1920 C C . GLN A 1 258 ? 21.516 5.195 -4.148 1 93.06 258 GLN A C 1
ATOM 1922 O O . GLN A 1 258 ? 21.984 4.055 -4.152 1 93.06 258 GLN A O 1
ATOM 1927 N N . LYS A 1 259 ? 20.844 5.73 -3.143 1 92.31 259 LYS A N 1
ATOM 1928 C CA . LYS A 1 259 ? 20.562 4.898 -1.979 1 92.31 259 LYS A CA 1
ATOM 1929 C C . LYS A 1 259 ? 19.672 3.709 -2.361 1 92.31 259 LYS A C 1
ATOM 1931 O O . LYS A 1 259 ? 19.875 2.598 -1.869 1 92.31 259 LYS A O 1
ATOM 1936 N N . TYR A 1 260 ? 18.75 3.973 -3.223 1 93.06 260 TYR A N 1
ATOM 1937 C CA . TYR A 1 260 ? 17.859 2.918 -3.695 1 93.06 260 TYR A CA 1
ATOM 1938 C C . TYR A 1 260 ? 18.625 1.854 -4.461 1 93.06 260 TYR A C 1
ATOM 1940 O O . TYR A 1 260 ? 18.391 0.656 -4.289 1 93.06 260 TYR A O 1
ATOM 1948 N N . ILE A 1 261 ? 19.562 2.256 -5.309 1 92.19 261 ILE A N 1
ATOM 1949 C CA . ILE A 1 261 ? 20.391 1.343 -6.082 1 92.19 261 ILE A CA 1
ATOM 1950 C C . ILE A 1 261 ? 21.219 0.478 -5.141 1 92.19 261 ILE A C 1
ATOM 1952 O O . ILE A 1 261 ? 21.344 -0.734 -5.336 1 92.19 261 ILE A O 1
ATOM 1956 N N . HIS A 1 262 ? 21.703 1.082 -4.145 1 90.88 262 HIS A N 1
ATOM 1957 C CA . HIS A 1 262 ? 22.516 0.347 -3.178 1 90.88 262 HIS A CA 1
ATOM 1958 C C . HIS A 1 262 ? 21.688 -0.691 -2.436 1 90.88 262 HIS A C 1
ATOM 1960 O O . HIS A 1 262 ? 22.156 -1.796 -2.164 1 90.88 262 HIS A O 1
ATOM 1966 N N . MET A 1 263 ? 20.484 -0.366 -2.154 1 88.56 263 MET A N 1
ATOM 1967 C CA . MET A 1 263 ? 19.594 -1.295 -1.465 1 88.56 263 MET A CA 1
ATOM 1968 C C . MET A 1 263 ? 19.266 -2.49 -2.352 1 88.56 263 MET A C 1
ATOM 1970 O O . MET A 1 263 ? 19.047 -3.596 -1.854 1 88.56 263 MET A O 1
ATOM 1974 N N . GLN A 1 264 ? 19.312 -2.246 -3.6 1 90.44 264 GLN A N 1
ATOM 1975 C CA . GLN A 1 264 ? 18.969 -3.297 -4.551 1 90.44 264 GLN A CA 1
ATOM 1976 C C . GLN A 1 264 ? 20.141 -4.254 -4.766 1 90.44 264 GLN A C 1
ATOM 1978 O O . GLN A 1 264 ? 19.938 -5.387 -5.211 1 90.44 264 GLN A O 1
ATOM 1983 N N . GLU A 1 265 ? 21.359 -3.82 -4.457 1 89.81 265 GLU A N 1
ATOM 1984 C CA . GLU A 1 265 ? 22.547 -4.633 -4.695 1 89.81 265 GLU A CA 1
ATOM 1985 C C . GLU A 1 265 ? 22.5 -5.934 -3.902 1 89.81 265 GLU A C 1
ATOM 1987 O O . GLU A 1 265 ? 22.844 -6.996 -4.418 1 89.81 265 GLU A O 1
ATOM 1992 N N . GLU A 1 266 ? 22.047 -5.773 -2.738 1 87.94 266 GLU A N 1
ATOM 1993 C CA . GLU A 1 266 ? 21.938 -6.98 -1.921 1 87.94 266 GLU A CA 1
ATOM 1994 C C . GLU A 1 266 ? 20.906 -7.941 -2.498 1 87.94 266 GLU A C 1
ATOM 1996 O O . GLU A 1 266 ? 21.125 -9.156 -2.498 1 87.94 266 GLU A O 1
ATOM 2001 N N . SER A 1 267 ? 19.844 -7.414 -2.932 1 89.69 267 SER A N 1
ATOM 2002 C CA . SER A 1 267 ? 18.797 -8.25 -3.525 1 89.69 267 SER A CA 1
ATOM 2003 C C . SER A 1 267 ? 19.312 -8.945 -4.785 1 89.69 267 SER A C 1
ATOM 2005 O O . SER A 1 267 ? 18.969 -10.102 -5.039 1 89.69 267 SER A O 1
ATOM 2007 N N . VAL A 1 268 ? 20.172 -8.32 -5.504 1 89.75 268 VAL A N 1
ATOM 2008 C CA . VAL A 1 268 ? 20.703 -8.891 -6.738 1 89.75 268 VAL A CA 1
ATOM 2009 C C . VAL A 1 268 ? 21.656 -10.031 -6.406 1 89.75 268 VAL A C 1
ATOM 2011 O O . VAL A 1 268 ? 21.641 -11.078 -7.066 1 89.75 268 VAL A O 1
ATOM 2014 N N . GLN A 1 269 ? 22.469 -9.852 -5.434 1 91.31 269 GLN A N 1
ATOM 2015 C CA . GLN A 1 269 ? 23.391 -10.898 -5.035 1 91.31 269 GLN A CA 1
ATOM 2016 C C . GLN A 1 269 ? 22.656 -12.125 -4.523 1 91.31 269 GLN A C 1
ATOM 2018 O O . GLN A 1 269 ? 23.016 -13.258 -4.863 1 91.31 269 GLN A O 1
ATOM 2023 N N . LEU A 1 270 ? 21.703 -11.867 -3.756 1 90.31 270 LEU A N 1
ATOM 2024 C CA . LEU A 1 270 ? 20.875 -12.961 -3.26 1 90.31 270 LEU A CA 1
ATOM 2025 C C . LEU A 1 270 ? 20.109 -13.617 -4.398 1 90.31 270 LEU A C 1
ATOM 2027 O O . LEU A 1 270 ? 19.875 -14.836 -4.387 1 90.31 270 LEU A O 1
ATOM 2031 N N . GLY A 1 271 ? 19.734 -12.812 -5.363 1 90.44 271 GLY A N 1
ATOM 2032 C CA . GLY A 1 271 ? 19.047 -13.336 -6.535 1 90.44 271 GLY A CA 1
ATOM 2033 C C . GLY A 1 271 ? 19.906 -14.289 -7.344 1 90.44 271 GLY A C 1
ATOM 2034 O O . GLY A 1 271 ? 19.422 -15.312 -7.832 1 90.44 271 GLY A O 1
ATOM 2035 N N . ARG A 1 272 ? 21.141 -14.039 -7.41 1 92.06 272 ARG A N 1
ATOM 2036 C CA . ARG A 1 272 ? 22.062 -14.922 -8.117 1 92.06 272 ARG A CA 1
ATOM 2037 C C . ARG A 1 272 ? 22.203 -16.25 -7.398 1 92.06 272 ARG A C 1
ATOM 2039 O O . ARG A 1 272 ? 22.172 -17.312 -8.031 1 92.06 272 ARG A O 1
ATOM 2046 N N . LYS A 1 273 ? 22.359 -16.141 -6.129 1 92.62 273 LYS A N 1
ATOM 2047 C CA . LYS A 1 273 ? 22.453 -17.375 -5.332 1 92.62 273 LYS A CA 1
ATOM 2048 C C . LYS A 1 273 ? 21.172 -18.188 -5.43 1 92.62 273 LYS A C 1
ATOM 2050 O O . LYS A 1 273 ? 21.203 -19.406 -5.535 1 92.62 273 LYS A O 1
ATOM 2055 N N . ALA A 1 274 ? 20.094 -17.469 -5.418 1 90.12 274 ALA A N 1
ATOM 2056 C CA . ALA A 1 274 ? 18.797 -18.125 -5.523 1 90.12 274 ALA A CA 1
ATOM 2057 C C . ALA A 1 274 ? 18.625 -18.781 -6.891 1 90.12 274 ALA A C 1
ATOM 2059 O O . ALA A 1 274 ? 18.094 -19.891 -6.996 1 90.12 274 ALA A O 1
ATOM 2060 N N . SER A 1 275 ? 19.078 -18.078 -7.938 1 92 275 SER A N 1
ATOM 2061 C CA . SER A 1 275 ? 18.953 -18.609 -9.289 1 92 275 SER A CA 1
ATOM 2062 C C . SER A 1 275 ? 19.766 -19.891 -9.469 1 92 275 SER A C 1
ATOM 2064 O O . SER A 1 275 ? 19.281 -20.844 -10.086 1 92 275 SER A O 1
ATOM 2066 N N . VAL A 1 276 ? 20.906 -19.938 -8.93 1 92.5 276 VAL A N 1
ATOM 2067 C CA . VAL A 1 276 ? 21.75 -21.109 -9.023 1 92.5 276 VAL A CA 1
ATOM 2068 C C . VAL A 1 276 ? 21.156 -22.266 -8.219 1 92.5 276 VAL A C 1
ATOM 2070 O O . VAL A 1 276 ? 21.156 -23.406 -8.656 1 92.5 276 VAL A O 1
ATOM 2073 N N . ALA A 1 277 ? 20.688 -21.906 -7.094 1 88.12 277 ALA A N 1
ATOM 2074 C CA . ALA A 1 277 ? 20.047 -22.906 -6.258 1 88.12 277 ALA A CA 1
ATOM 2075 C C . ALA A 1 277 ? 18.812 -23.5 -6.949 1 88.12 277 ALA A C 1
ATOM 2077 O O . ALA A 1 277 ? 18.609 -24.719 -6.941 1 88.12 277 ALA A O 1
ATOM 2078 N N . LYS A 1 278 ? 17.969 -22.672 -7.508 1 87.56 278 LYS A N 1
ATOM 2079 C CA . LYS A 1 278 ? 16.797 -23.125 -8.25 1 87.56 278 LYS A CA 1
ATOM 2080 C C . LYS A 1 278 ? 17.203 -23.984 -9.445 1 87.56 278 LYS A C 1
ATOM 2082 O O . LYS A 1 278 ? 16.578 -25.016 -9.719 1 87.56 278 LYS A O 1
ATOM 2087 N N . GLY A 1 279 ? 18.234 -23.469 -10.148 1 88.5 279 GLY A N 1
ATOM 2088 C CA . GLY A 1 279 ? 18.734 -24.25 -11.273 1 88.5 279 GLY A CA 1
ATOM 2089 C C . GLY A 1 279 ? 19.266 -25.609 -10.875 1 88.5 279 GLY A C 1
ATOM 2090 O O . GLY A 1 279 ? 18.984 -26.609 -11.547 1 88.5 279 GLY A O 1
ATOM 2091 N N . SER A 1 280 ? 20 -25.672 -9.805 1 87.75 280 SER A N 1
ATOM 2092 C CA . SER A 1 280 ? 20.516 -26.938 -9.305 1 87.75 280 SER A CA 1
ATOM 2093 C C . SER A 1 280 ? 19.375 -27.875 -8.898 1 87.75 280 SER A C 1
ATOM 2095 O O . SER A 1 280 ? 19.453 -29.078 -9.141 1 87.75 280 SER A O 1
ATOM 2097 N N . PHE A 1 281 ? 18.438 -27.344 -8.359 1 84.38 281 PHE A N 1
ATOM 2098 C CA . PHE A 1 281 ? 17.281 -28.125 -7.965 1 84.38 281 PHE A CA 1
ATOM 2099 C C . PHE A 1 281 ? 16.562 -28.703 -9.188 1 84.38 281 PHE A C 1
ATOM 2101 O O . PHE A 1 281 ? 16.266 -29.891 -9.234 1 84.38 281 PHE A O 1
ATOM 2108 N N . MET A 1 282 ? 16.391 -27.828 -10.133 1 84.31 282 MET A N 1
ATOM 2109 C CA . MET A 1 282 ? 15.695 -28.266 -11.344 1 84.31 282 MET A CA 1
ATOM 2110 C C . MET A 1 282 ? 16.531 -29.281 -12.117 1 84.31 282 MET A C 1
ATOM 2112 O O . MET A 1 282 ? 15.992 -30.266 -12.617 1 84.31 282 MET A O 1
ATOM 2116 N N . GLY A 1 283 ? 17.781 -29 -12.242 1 84.88 283 GLY A N 1
ATOM 2117 C CA . GLY A 1 283 ? 18.672 -29.953 -12.891 1 84.88 283 GLY A CA 1
ATOM 2118 C C . GLY A 1 283 ? 18.688 -31.297 -12.188 1 84.88 283 GLY A C 1
ATOM 2119 O O . GLY A 1 283 ? 18.641 -32.344 -12.844 1 84.88 283 GLY A O 1
ATOM 2120 N N . PHE A 1 284 ? 18.688 -31.281 -10.953 1 83.94 284 PHE A N 1
ATOM 2121 C CA . PHE A 1 284 ? 18.672 -32.5 -10.164 1 83.94 284 PHE A CA 1
ATOM 2122 C C . PHE A 1 284 ? 17.359 -33.25 -10.352 1 83.94 284 PHE A C 1
ATOM 2124 O O . PHE A 1 284 ? 17.359 -34.5 -10.516 1 83.94 284 PHE A O 1
ATOM 2131 N N . MET A 1 285 ? 16.328 -32.531 -10.32 1 79.56 285 MET A N 1
ATOM 2132 C CA . MET A 1 285 ? 15.016 -33.188 -10.484 1 79.56 285 MET A CA 1
ATOM 2133 C C . MET A 1 285 ? 14.898 -33.812 -11.859 1 79.56 285 MET A C 1
ATOM 2135 O O . MET A 1 285 ? 14.383 -34.938 -11.977 1 79.56 285 MET A O 1
ATOM 2139 N N . PHE A 1 286 ? 15.367 -33.156 -12.828 1 81.12 286 PHE A N 1
ATOM 2140 C CA . PHE A 1 286 ? 15.336 -33.719 -14.18 1 81.12 286 PHE A CA 1
ATOM 2141 C C . PHE A 1 286 ? 16.156 -34.969 -14.266 1 81.12 286 PHE A C 1
ATOM 2143 O O . PHE A 1 286 ? 15.695 -36 -14.781 1 81.12 286 PHE A O 1
ATOM 2150 N N . ALA A 1 287 ? 17.359 -34.969 -13.719 1 80.88 287 ALA A N 1
ATOM 2151 C CA . ALA A 1 287 ? 18.266 -36.094 -13.766 1 80.88 287 ALA A CA 1
ATOM 2152 C C . ALA A 1 287 ? 17.703 -37.281 -12.961 1 80.88 287 ALA A C 1
ATOM 2154 O O . ALA A 1 287 ? 17.828 -38.438 -13.375 1 80.88 287 ALA A O 1
ATOM 2155 N N . SER A 1 288 ? 17.156 -36.938 -11.867 1 80.81 288 SER A N 1
ATOM 2156 C CA . SER A 1 288 ? 16.625 -38 -11 1 80.81 288 SER A CA 1
ATOM 2157 C C . SER A 1 288 ? 15.398 -38.656 -11.625 1 80.81 288 SER A C 1
ATOM 2159 O O . SER A 1 288 ? 15.242 -39.875 -11.562 1 80.81 288 SER A O 1
ATOM 2161 N N . ALA A 1 289 ? 14.508 -37.844 -12.219 1 75.88 289 ALA A N 1
ATOM 2162 C CA . ALA A 1 289 ? 13.336 -38.375 -12.891 1 75.88 289 ALA A CA 1
ATOM 2163 C C . ALA A 1 289 ? 13.75 -39.25 -14.078 1 75.88 289 ALA A C 1
ATOM 2165 O O . ALA A 1 289 ? 13.219 -40.344 -14.266 1 75.88 289 ALA A O 1
ATOM 2166 N N . GLY A 1 290 ? 14.695 -38.781 -14.883 1 75.56 290 GLY A N 1
ATOM 2167 C CA . GLY A 1 290 ? 15.219 -39.562 -15.992 1 75.56 290 GLY A CA 1
ATOM 2168 C C . GLY A 1 290 ? 15.93 -40.812 -15.562 1 75.56 290 GLY A C 1
ATOM 2169 O O . GLY A 1 290 ? 15.758 -41.875 -16.172 1 75.56 290 GLY A O 1
ATOM 2170 N N . GLY A 1 291 ? 16.688 -40.688 -14.484 1 74.19 291 GLY A N 1
ATOM 2171 C CA . GLY A 1 291 ? 17.391 -41.812 -13.961 1 74.19 291 GLY A CA 1
ATOM 2172 C C . GLY A 1 291 ? 16.469 -42.906 -13.438 1 74.19 291 GLY A C 1
ATOM 2173 O O . GLY A 1 291 ? 16.719 -44.094 -13.641 1 74.19 291 GLY A O 1
ATOM 2174 N N . ALA A 1 292 ? 15.445 -42.5 -12.781 1 76.94 292 ALA A N 1
ATOM 2175 C CA . ALA A 1 292 ? 14.469 -43.469 -12.273 1 76.94 292 ALA A CA 1
ATOM 2176 C C . ALA A 1 292 ? 13.773 -44.188 -13.422 1 76.94 292 ALA A C 1
ATOM 2178 O O . ALA A 1 292 ? 13.555 -45.406 -13.344 1 76.94 292 ALA A O 1
ATOM 2179 N N . LEU A 1 293 ? 13.375 -43.562 -14.438 1 74.94 293 LEU A N 1
ATOM 2180 C CA . LEU A 1 293 ? 12.734 -44.156 -15.594 1 74.94 293 LEU A CA 1
ATOM 2181 C C . LEU A 1 293 ? 13.688 -45.125 -16.312 1 74.94 293 LEU A C 1
ATOM 2183 O O . LEU A 1 293 ? 13.281 -46.188 -16.766 1 74.94 293 LEU A O 1
ATOM 2187 N N . TYR A 1 294 ? 14.898 -44.656 -16.328 1 74.06 294 TYR A N 1
ATOM 2188 C CA . TYR A 1 294 ? 15.922 -45.531 -16.922 1 74.06 294 TYR A CA 1
ATOM 2189 C C . TYR A 1 294 ? 16.047 -46.844 -16.156 1 74.06 294 TYR A C 1
ATOM 2191 O O . TYR A 1 294 ? 16.125 -47.906 -16.75 1 74.06 294 TYR A O 1
ATOM 2199 N N . ALA A 1 295 ? 16.078 -46.781 -14.93 1 76.25 295 ALA A N 1
ATOM 2200 C CA . ALA A 1 295 ? 16.219 -47.969 -14.086 1 76.25 295 ALA A CA 1
ATOM 2201 C C . ALA A 1 295 ? 15.016 -48.906 -14.25 1 76.25 295 ALA A C 1
ATOM 2203 O O . ALA A 1 295 ? 15.172 -50.125 -14.328 1 76.25 295 ALA A O 1
ATOM 2204 N N . VAL A 1 296 ? 13.883 -48.406 -14.352 1 77.44 296 VAL A N 1
ATOM 2205 C CA . VAL A 1 296 ? 12.656 -49.156 -14.477 1 77.44 296 VAL A CA 1
ATOM 2206 C C . VAL A 1 296 ? 12.625 -49.875 -15.828 1 77.44 296 VAL A C 1
ATOM 2208 O O . VAL A 1 296 ? 12.281 -51.062 -15.914 1 77.44 296 VAL A O 1
ATOM 2211 N N . PHE A 1 297 ? 12.992 -49.219 -16.812 1 75.25 297 PHE A N 1
ATOM 2212 C CA . PHE A 1 297 ? 12.906 -49.781 -18.141 1 75.25 297 PHE A CA 1
ATOM 2213 C C . PHE A 1 297 ? 14.008 -50.844 -18.359 1 75.25 297 PHE A C 1
ATOM 2215 O O . PHE A 1 297 ? 13.797 -51.844 -19.047 1 75.25 297 PHE A O 1
ATOM 2222 N N . ASN A 1 298 ? 15.195 -50.562 -17.766 1 74.75 298 ASN A N 1
ATOM 2223 C CA . ASN A 1 298 ? 16.266 -51.531 -17.875 1 74.75 298 ASN A CA 1
ATOM 2224 C C . ASN A 1 298 ? 15.93 -52.812 -17.109 1 74.75 298 ASN A C 1
ATOM 2226 O O . ASN A 1 298 ? 16.062 -53.906 -17.641 1 74.75 298 ASN A O 1
ATOM 2230 N N . ALA A 1 299 ? 15.508 -52.625 -15.938 1 77.94 299 ALA A N 1
ATOM 2231 C CA . ALA A 1 299 ? 15.164 -53.781 -15.117 1 77.94 299 ALA A CA 1
ATOM 2232 C C . ALA A 1 299 ? 13.844 -54.406 -15.578 1 77.94 299 ALA A C 1
ATOM 2234 O O . ALA A 1 299 ? 13.703 -55.625 -15.578 1 77.94 299 ALA A O 1
ATOM 2235 N N . GLY A 1 300 ? 12.891 -53.594 -15.898 1 78.25 300 GLY A N 1
ATOM 2236 C CA . GLY A 1 300 ? 11.617 -54.094 -16.391 1 78.25 300 GLY A CA 1
ATOM 2237 C C . GLY A 1 300 ? 11.711 -54.781 -17.734 1 78.25 300 GLY A C 1
ATOM 2238 O O . GLY A 1 300 ? 11.031 -55.781 -17.984 1 78.25 300 GLY A O 1
ATOM 2239 N N . GLY A 1 301 ? 12.555 -54.25 -18.625 1 75.69 301 GLY A N 1
ATOM 2240 C CA . GLY A 1 301 ? 12.797 -54.875 -19.906 1 75.69 301 GLY A CA 1
ATOM 2241 C C . GLY A 1 301 ? 13.375 -56.281 -19.766 1 75.69 301 GLY A C 1
ATOM 2242 O O . GLY A 1 301 ? 12.984 -57.219 -20.484 1 75.69 301 GLY A O 1
ATOM 2243 N N . LYS A 1 302 ? 14.305 -56.469 -18.844 1 75.88 302 LYS A N 1
ATOM 2244 C CA . LYS A 1 302 ? 14.859 -57.781 -18.562 1 75.88 302 LYS A CA 1
ATOM 2245 C C . LYS A 1 302 ? 13.797 -58.719 -18.016 1 75.88 302 LYS A C 1
ATOM 2247 O O . LYS A 1 302 ? 13.781 -59.906 -18.344 1 75.88 302 LYS A O 1
ATOM 2252 N N . ALA A 1 303 ? 12.914 -58.188 -17.281 1 80.12 303 ALA A N 1
ATOM 2253 C CA . ALA A 1 303 ? 11.836 -59 -16.719 1 80.12 303 ALA A CA 1
ATOM 2254 C C . ALA A 1 303 ? 10.859 -59.438 -17.812 1 80.12 303 ALA A C 1
ATOM 2256 O O . ALA A 1 303 ? 10.305 -60.531 -17.75 1 80.12 303 ALA A O 1
ATOM 2257 N N . VAL A 1 304 ? 10.633 -58.688 -18.75 1 76.56 304 VAL A N 1
ATOM 2258 C CA . VAL A 1 304 ? 9.773 -59.031 -19.891 1 76.56 304 VAL A CA 1
ATOM 2259 C C . VAL A 1 304 ? 10.453 -60.094 -20.75 1 76.56 304 VAL A C 1
ATOM 2261 O O . VAL A 1 304 ? 9.812 -61.031 -21.188 1 76.56 304 VAL A O 1
ATOM 2264 N N . ALA A 1 305 ? 11.773 -59.938 -20.984 1 73.19 305 ALA A N 1
ATOM 2265 C CA . ALA A 1 305 ? 12.539 -60.906 -21.766 1 73.19 305 ALA A CA 1
ATOM 2266 C C . ALA A 1 305 ? 12.547 -62.281 -21.109 1 73.19 305 ALA A C 1
ATOM 2268 O O . ALA A 1 305 ? 12.508 -63.312 -21.781 1 73.19 305 ALA A O 1
ATOM 2269 N N . ASP A 1 306 ? 12.555 -62.219 -19.766 1 77.19 306 ASP A N 1
ATOM 2270 C CA . ASP A 1 306 ? 12.562 -63.469 -19.016 1 77.19 306 ASP A CA 1
ATOM 2271 C C . ASP A 1 306 ? 11.156 -64.062 -18.875 1 77.19 306 ASP A C 1
ATOM 2273 O O . ASP A 1 306 ? 10.977 -65.125 -18.328 1 77.19 306 ASP A O 1
ATOM 2277 N N . GLY A 1 307 ? 10.102 -63.344 -19.391 1 74.88 307 GLY A N 1
ATOM 2278 C CA . GLY A 1 307 ? 8.727 -63.844 -19.359 1 74.88 307 GLY A CA 1
ATOM 2279 C C . GLY A 1 307 ? 8.055 -63.594 -18.016 1 74.88 307 GLY A C 1
ATOM 2280 O O . GLY A 1 307 ? 7 -64.125 -17.734 1 74.88 307 GLY A O 1
ATOM 2281 N N . ARG A 1 308 ? 8.633 -62.781 -17.25 1 80.06 308 ARG A N 1
ATOM 2282 C CA . ARG A 1 308 ? 8.094 -62.562 -15.906 1 80.06 308 ARG A CA 1
ATOM 2283 C C . ARG A 1 308 ? 7.109 -61.406 -15.898 1 80.06 308 ARG A C 1
ATOM 2285 O O . ARG A 1 308 ? 6.305 -61.281 -14.969 1 80.06 308 ARG A O 1
ATOM 2292 N N . MET A 1 309 ? 7.191 -60.594 -16.891 1 80.88 309 MET A N 1
ATOM 2293 C CA . MET A 1 309 ? 6.309 -59.438 -17 1 80.88 309 MET A CA 1
ATOM 2294 C C . MET A 1 309 ? 5.875 -59.219 -18.453 1 80.88 309 MET A C 1
ATOM 2296 O O . MET A 1 309 ? 6.598 -59.594 -19.375 1 80.88 309 MET A O 1
ATOM 2300 N N . THR A 1 310 ? 4.672 -58.812 -18.578 1 77.62 310 THR A N 1
ATOM 2301 C CA . THR A 1 310 ? 4.199 -58.5 -19.938 1 77.62 310 THR A CA 1
ATOM 2302 C C . THR A 1 310 ? 4.559 -57.062 -20.312 1 77.62 310 THR A C 1
ATOM 2304 O O . THR A 1 310 ? 4.984 -56.281 -19.469 1 77.62 310 THR A O 1
ATOM 2307 N N . ASN A 1 311 ? 4.457 -56.781 -21.625 1 73.81 311 ASN A N 1
ATOM 2308 C CA . ASN A 1 311 ? 4.688 -55.406 -22.109 1 73.81 311 ASN A CA 1
ATOM 2309 C C . ASN A 1 311 ? 3.686 -54.438 -21.5 1 73.81 311 ASN A C 1
ATOM 2311 O O . ASN A 1 311 ? 4.035 -53.281 -21.203 1 73.81 311 ASN A O 1
ATOM 2315 N N . GLY A 1 312 ? 2.508 -54.875 -21.312 1 73.12 312 GLY A N 1
ATOM 2316 C CA . GLY A 1 312 ? 1.5 -54.031 -20.688 1 73.12 312 GLY A CA 1
ATOM 2317 C C . GLY A 1 312 ? 1.81 -53.719 -19.234 1 73.12 312 GLY A C 1
ATOM 2318 O O . GLY A 1 312 ? 1.634 -52.594 -18.781 1 73.12 312 GLY A O 1
ATOM 2319 N N . GLU A 1 313 ? 2.305 -54.688 -18.578 1 79.88 313 GLU A N 1
ATOM 2320 C CA . GLU A 1 313 ? 2.658 -54.5 -17.172 1 79.88 313 GLU A CA 1
ATOM 2321 C C . GLU A 1 313 ? 3.834 -53.531 -17.031 1 79.88 313 GLU A C 1
ATOM 2323 O O . GLU A 1 313 ? 3.863 -52.719 -16.109 1 79.88 313 GLU A O 1
ATOM 2328 N N . LEU A 1 314 ? 4.742 -53.688 -17.891 1 77.75 314 LEU A N 1
ATOM 2329 C CA . LEU A 1 314 ? 5.887 -52.781 -17.859 1 77.75 314 LEU A CA 1
ATOM 2330 C C . LEU A 1 314 ? 5.453 -51.344 -18.156 1 77.75 314 LEU A C 1
ATOM 2332 O O . LEU A 1 314 ? 5.918 -50.406 -17.5 1 77.75 314 LEU A O 1
ATOM 2336 N N . THR A 1 315 ? 4.59 -51.156 -19.156 1 74.12 315 THR A N 1
ATOM 2337 C CA . THR A 1 315 ? 4.074 -49.844 -19.484 1 74.12 315 THR A CA 1
ATOM 2338 C C . THR A 1 315 ? 3.309 -49.25 -18.312 1 74.12 315 THR A C 1
ATOM 2340 O O . THR A 1 315 ? 3.467 -48.062 -17.984 1 74.12 315 THR A O 1
ATOM 2343 N N . SER A 1 316 ? 2.529 -50.062 -17.688 1 78.06 316 SER A N 1
ATOM 2344 C CA . SER A 1 316 ? 1.806 -49.625 -16.5 1 78.06 316 SER A CA 1
ATOM 2345 C C . SER A 1 316 ? 2.766 -49.219 -15.383 1 78.06 316 SER A C 1
ATOM 2347 O O . SER A 1 316 ? 2.572 -48.219 -14.719 1 78.06 316 SER A O 1
ATOM 2349 N N . PHE A 1 317 ? 3.748 -50 -15.195 1 81.44 317 PHE A N 1
ATOM 2350 C CA . PHE A 1 317 ? 4.719 -49.75 -14.141 1 81.44 317 PHE A CA 1
ATOM 2351 C C . PHE A 1 317 ? 5.449 -48.438 -14.383 1 81.44 317 PHE A C 1
ATOM 2353 O O . PHE A 1 317 ? 5.641 -47.656 -13.461 1 81.44 317 PHE A O 1
ATOM 2360 N N . ALA A 1 318 ? 5.805 -48.219 -15.57 1 75.88 318 ALA A N 1
ATOM 2361 C CA . ALA A 1 318 ? 6.504 -46.969 -15.922 1 75.88 318 ALA A CA 1
ATOM 2362 C C . ALA A 1 318 ? 5.625 -45.75 -15.688 1 75.88 318 ALA A C 1
ATOM 2364 O O . ALA A 1 318 ? 6.09 -44.719 -15.164 1 75.88 318 ALA A O 1
ATOM 2365 N N . THR A 1 319 ? 4.387 -45.844 -16.109 1 76.62 319 THR A N 1
ATOM 2366 C CA . THR A 1 319 ? 3.463 -44.719 -15.93 1 76.62 319 THR A CA 1
ATOM 2367 C C . THR A 1 319 ? 3.223 -44.469 -14.445 1 76.62 319 THR A C 1
ATOM 2369 O O . THR A 1 319 ? 3.188 -43.312 -14.016 1 76.62 319 THR A O 1
ATOM 2372 N N . TYR A 1 320 ? 3.062 -45.469 -13.703 1 81.69 320 TYR A N 1
ATOM 2373 C CA . TYR A 1 320 ? 2.865 -45.312 -12.266 1 81.69 320 TYR A CA 1
ATOM 2374 C C . TYR A 1 320 ? 4.105 -44.719 -11.609 1 81.69 320 TYR A C 1
ATOM 2376 O O . TYR A 1 320 ? 4.004 -43.969 -10.633 1 81.69 320 TYR A O 1
ATOM 2384 N N . SER A 1 321 ? 5.266 -45.125 -12.117 1 78.25 321 SER A N 1
ATOM 2385 C CA . SER A 1 321 ? 6.492 -44.531 -11.602 1 78.25 321 SER A CA 1
ATOM 2386 C C . SER A 1 321 ? 6.492 -43 -11.797 1 78.25 321 SER A C 1
ATOM 2388 O O . SER A 1 321 ? 6.957 -42.25 -10.93 1 78.25 321 SER A O 1
ATOM 2390 N N . PHE A 1 322 ? 6.004 -42.594 -12.938 1 72.5 322 PHE A N 1
ATOM 2391 C CA . PHE A 1 322 ? 5.875 -41.188 -13.219 1 72.5 322 PHE A CA 1
ATOM 2392 C C . PHE A 1 322 ? 4.887 -40.531 -12.266 1 72.5 322 PHE A C 1
ATOM 2394 O O . PHE A 1 322 ? 5.152 -39.469 -11.727 1 72.5 322 PHE A O 1
ATOM 2401 N N . LEU A 1 323 ? 3.752 -41.125 -12.078 1 76.31 323 LEU A N 1
ATOM 2402 C CA . LEU A 1 323 ? 2.725 -40.594 -11.172 1 76.31 323 LEU A CA 1
ATOM 2403 C C . LEU A 1 323 ? 3.238 -40.531 -9.742 1 76.31 323 LEU A C 1
ATOM 2405 O O . LEU A 1 323 ? 2.863 -39.656 -8.977 1 76.31 323 LEU A O 1
ATOM 2409 N N . LEU A 1 324 ? 4.043 -41.5 -9.391 1 78.25 324 LEU A N 1
ATOM 2410 C CA . LEU A 1 324 ? 4.672 -41.5 -8.078 1 78.25 324 LEU A CA 1
ATOM 2411 C C . LEU A 1 324 ? 5.543 -40.25 -7.906 1 78.25 324 LEU A C 1
ATOM 2413 O O . LEU A 1 324 ? 5.539 -39.625 -6.84 1 78.25 324 LEU A O 1
ATOM 2417 N N . GLY A 1 325 ? 6.309 -40 -8.898 1 74.69 325 GLY A N 1
ATOM 2418 C CA . GLY A 1 325 ? 7.121 -38.781 -8.875 1 74.69 325 GLY A CA 1
ATOM 2419 C C . GLY A 1 325 ? 6.297 -37.531 -8.734 1 74.69 325 GLY A C 1
ATOM 2420 O O . GLY A 1 325 ? 6.637 -36.625 -7.949 1 74.69 325 GLY A O 1
ATOM 2421 N N . LEU A 1 326 ? 5.234 -37.406 -9.547 1 73.56 326 LEU A N 1
ATOM 2422 C CA . LEU A 1 326 ? 4.348 -36.25 -9.469 1 73.56 326 LEU A CA 1
ATOM 2423 C C . LEU A 1 326 ? 3.705 -36.125 -8.094 1 73.56 326 LEU A C 1
ATOM 2425 O O . LEU A 1 326 ? 3.562 -35.031 -7.555 1 73.56 326 LEU A O 1
ATOM 2429 N N . GLY A 1 327 ? 3.336 -37.25 -7.598 1 77.81 327 GLY A N 1
ATOM 2430 C CA . GLY A 1 327 ? 2.779 -37.281 -6.254 1 77.81 327 GLY A CA 1
ATOM 2431 C C . GLY A 1 327 ? 3.748 -36.812 -5.195 1 77.81 327 GLY A C 1
ATOM 2432 O O . GLY A 1 327 ? 3.381 -36 -4.332 1 77.81 327 GLY A O 1
ATOM 2433 N N . THR A 1 328 ? 4.922 -37.25 -5.281 1 76.44 328 THR A N 1
ATOM 2434 C CA . THR A 1 328 ? 5.938 -36.875 -4.309 1 76.44 328 THR A CA 1
ATOM 2435 C C . THR A 1 328 ? 6.238 -35.375 -4.41 1 76.44 328 THR A C 1
ATOM 2437 O O . THR A 1 328 ? 6.305 -34.688 -3.396 1 76.44 328 THR A O 1
ATOM 2440 N N . SER A 1 329 ? 6.465 -34.938 -5.637 1 74.62 329 SER A N 1
ATOM 2441 C CA . SER A 1 329 ? 6.715 -33.5 -5.848 1 74.62 329 SER A CA 1
ATOM 2442 C C . SER A 1 329 ? 5.531 -32.656 -5.387 1 74.62 329 SER A C 1
ATOM 2444 O O . SER A 1 329 ? 5.715 -31.594 -4.816 1 74.62 329 SER A O 1
ATOM 2446 N N . GLY A 1 330 ? 4.336 -33.156 -5.684 1 80 330 GLY A N 1
ATOM 2447 C CA . GLY A 1 330 ? 3.123 -32.469 -5.25 1 80 330 GLY A CA 1
ATOM 2448 C C . GLY A 1 330 ? 3.021 -32.344 -3.744 1 80 330 GLY A C 1
ATOM 2449 O O . GLY A 1 330 ? 2.596 -31.297 -3.236 1 80 330 GLY A O 1
ATOM 2450 N N . ILE A 1 331 ? 3.438 -33.375 -3.059 1 81.75 331 ILE A N 1
ATOM 2451 C CA . ILE A 1 331 ? 3.393 -33.375 -1.601 1 81.75 331 ILE A CA 1
ATOM 2452 C C . ILE A 1 331 ? 4.324 -32.281 -1.071 1 81.75 331 ILE A C 1
ATOM 2454 O O . ILE A 1 331 ? 3.92 -31.453 -0.242 1 81.75 331 ILE A O 1
ATOM 2458 N N . PHE A 1 332 ? 5.48 -32.156 -1.62 1 73.25 332 PHE A N 1
ATOM 2459 C CA . PHE A 1 332 ? 6.461 -31.188 -1.135 1 73.25 332 PHE A CA 1
ATOM 2460 C C . PHE A 1 332 ? 6.027 -29.766 -1.461 1 73.25 332 PHE A C 1
ATOM 2462 O O . PHE A 1 332 ? 6.199 -28.859 -0.645 1 73.25 332 PHE A O 1
ATOM 2469 N N . ARG A 1 333 ? 5.48 -29.672 -2.637 1 74.88 333 ARG A N 1
ATOM 2470 C CA . ARG A 1 333 ? 4.965 -28.359 -3.023 1 74.88 333 ARG A CA 1
ATOM 2471 C C . ARG A 1 333 ? 3.818 -27.938 -2.113 1 74.88 333 ARG A C 1
ATOM 2473 O O . ARG A 1 333 ? 3.781 -26.797 -1.644 1 74.88 333 ARG A O 1
ATOM 2480 N N . ALA A 1 334 ? 2.949 -28.797 -1.881 1 82.56 334 ALA A N 1
ATOM 2481 C CA . ALA A 1 334 ? 1.787 -28.516 -1.043 1 82.56 334 ALA A CA 1
ATOM 2482 C C . ALA A 1 334 ? 2.207 -28.203 0.391 1 82.56 334 ALA A C 1
ATOM 2484 O O . ALA A 1 334 ? 1.619 -27.344 1.045 1 82.56 334 ALA A O 1
ATOM 2485 N N . LEU A 1 335 ? 3.162 -28.922 0.863 1 79.19 335 LEU A N 1
ATOM 2486 C CA . LEU A 1 335 ? 3.641 -28.672 2.219 1 79.19 335 LEU A CA 1
ATOM 2487 C C . LEU A 1 335 ? 4.262 -27.281 2.33 1 79.19 335 LEU A C 1
ATOM 2489 O O . LEU A 1 335 ? 4.051 -26.578 3.322 1 79.19 335 LEU A O 1
ATOM 2493 N N . GLY A 1 336 ? 5.031 -26.906 1.373 1 73.12 336 GLY A N 1
ATOM 2494 C CA . GLY A 1 336 ? 5.594 -25.562 1.34 1 73.12 336 GLY A CA 1
ATOM 2495 C C . GLY A 1 336 ? 4.539 -24.484 1.311 1 73.12 336 GLY A C 1
ATOM 2496 O O . GLY A 1 336 ? 4.621 -23.5 2.066 1 73.12 336 GLY A O 1
ATOM 2497 N N . GLU A 1 337 ? 3.582 -24.672 0.435 1 80.81 337 GLU A N 1
ATOM 2498 C CA . GLU A 1 337 ? 2.492 -23.719 0.302 1 80.81 337 GLU A CA 1
ATOM 2499 C C . GLU A 1 337 ? 1.653 -23.656 1.575 1 80.81 337 GLU A C 1
ATOM 2501 O O . GLU A 1 337 ? 1.182 -22.578 1.961 1 80.81 337 GLU A O 1
ATOM 2506 N N . SER A 1 338 ? 1.515 -24.797 2.143 1 85.25 338 SER A N 1
ATOM 2507 C CA . SER A 1 338 ? 0.75 -24.891 3.383 1 85.25 338 SER A CA 1
ATOM 2508 C C . SER A 1 338 ? 1.433 -24.109 4.504 1 85.25 338 SER A C 1
ATOM 2510 O O . SER A 1 338 ? 0.77 -23.422 5.277 1 85.25 338 SER A O 1
ATOM 2512 N N . THR A 1 339 ? 2.689 -24.25 4.625 1 80.06 339 THR A N 1
ATOM 2513 C CA . THR A 1 339 ? 3.434 -23.531 5.652 1 80.06 339 THR A CA 1
ATOM 2514 C C . THR A 1 339 ? 3.316 -22.016 5.449 1 80.06 339 THR A C 1
ATOM 2516 O O . THR A 1 339 ? 3.113 -21.281 6.406 1 80.06 339 THR A O 1
ATOM 2519 N N . GLN A 1 340 ? 3.424 -21.672 4.25 1 78.75 340 GLN A N 1
ATOM 2520 C CA . GLN A 1 340 ? 3.281 -20.266 3.947 1 78.75 340 GLN A CA 1
ATOM 2521 C C . GLN A 1 340 ? 1.874 -19.766 4.27 1 78.75 340 GLN A C 1
ATOM 2523 O O . GLN A 1 340 ? 1.701 -18.656 4.777 1 78.75 340 GLN A O 1
ATOM 2528 N N . GLY A 1 341 ? 0.916 -20.594 3.887 1 86.5 341 GLY A N 1
ATOM 2529 C CA . GLY A 1 341 ? -0.461 -20.25 4.207 1 86.5 341 GLY A CA 1
ATOM 2530 C C . GLY A 1 341 ? -0.704 -20.078 5.695 1 86.5 341 GLY A C 1
ATOM 2531 O O . GLY A 1 341 ? -1.445 -19.188 6.109 1 86.5 341 GLY A O 1
ATOM 2532 N N . LEU A 1 342 ? 0.005 -20.875 6.453 1 86.94 342 LEU A N 1
ATOM 2533 C CA . LEU A 1 342 ? -0.158 -20.812 7.902 1 86.94 342 LEU A CA 1
ATOM 2534 C C . LEU A 1 342 ? 0.497 -19.547 8.469 1 86.94 342 LEU A C 1
ATOM 2536 O O . LEU A 1 342 ? -0.007 -18.969 9.422 1 86.94 342 LEU A O 1
ATOM 2540 N N . VAL A 1 343 ? 1.551 -19.203 7.953 1 81.5 343 VAL A N 1
ATOM 2541 C CA . VAL A 1 343 ? 2.217 -17.984 8.383 1 81.5 343 VAL A CA 1
ATOM 2542 C C . VAL A 1 343 ? 1.312 -16.781 8.117 1 81.5 343 VAL A C 1
ATOM 2544 O O . VAL A 1 343 ? 1.175 -15.898 8.961 1 81.5 343 VAL A O 1
ATOM 2547 N N . CYS A 1 344 ? 0.708 -16.812 6.898 1 87.06 344 CYS A N 1
ATOM 2548 C CA . CYS A 1 344 ? -0.215 -15.734 6.555 1 87.06 344 CYS A CA 1
ATOM 2549 C C . CYS A 1 344 ? -1.433 -15.742 7.469 1 87.06 344 CYS A C 1
ATOM 2551 O O . CYS A 1 344 ? -1.906 -14.688 7.895 1 87.06 344 CYS A O 1
ATOM 2553 N N . ALA A 1 345 ? -1.849 -16.922 7.73 1 91.56 345 ALA A N 1
ATOM 2554 C CA . ALA A 1 345 ? -2.982 -17.047 8.641 1 91.56 345 ALA A CA 1
ATOM 2555 C C . ALA A 1 345 ? -2.641 -16.516 10.023 1 91.56 345 ALA A C 1
ATOM 2557 O O . ALA A 1 345 ? -3.471 -15.867 10.672 1 91.56 345 ALA A O 1
ATOM 2558 N N . ASP A 1 346 ? -1.513 -16.812 10.453 1 87.69 346 ASP A N 1
ATOM 2559 C CA . ASP A 1 346 ? -1.067 -16.328 11.75 1 87.69 346 ASP A CA 1
ATOM 2560 C C . ASP A 1 346 ? -1.068 -14.797 11.789 1 87.69 346 ASP A C 1
ATOM 2562 O O . ASP A 1 346 ? -1.475 -14.195 12.789 1 87.69 346 ASP A O 1
ATOM 2566 N N . ARG A 1 347 ? -0.611 -14.242 10.742 1 83.44 347 ARG A N 1
ATOM 2567 C CA . ARG A 1 347 ? -0.606 -12.781 10.656 1 83.44 347 ARG A CA 1
ATOM 2568 C C . ARG A 1 347 ? -2.025 -12.227 10.703 1 83.44 347 ARG A C 1
ATOM 2570 O O . ARG A 1 347 ? -2.281 -11.219 11.367 1 83.44 347 ARG A O 1
ATOM 2577 N N . VAL A 1 348 ? -2.863 -12.82 9.984 1 90.38 348 VAL A N 1
ATOM 2578 C CA . VAL A 1 348 ? -4.262 -12.406 9.953 1 90.38 348 VAL A CA 1
ATOM 2579 C C . VAL A 1 348 ? -4.859 -12.484 11.352 1 90.38 348 VAL A C 1
ATOM 2581 O O . VAL A 1 348 ? -5.512 -11.547 11.812 1 90.38 348 VAL A O 1
ATOM 2584 N N . PHE A 1 349 ? -4.551 -13.555 12.047 1 90.5 349 PHE A N 1
ATOM 2585 C CA . PHE A 1 349 ? -5.148 -13.773 13.359 1 90.5 349 PHE A CA 1
ATOM 2586 C C . PHE A 1 349 ? -4.527 -12.844 14.398 1 90.5 349 PHE A C 1
ATOM 2588 O O . PHE A 1 349 ? -5.219 -12.336 15.281 1 90.5 349 PHE A O 1
ATOM 2595 N N . ARG A 1 350 ? -3.322 -12.633 14.312 1 84.12 350 ARG A N 1
ATOM 2596 C CA . ARG A 1 350 ? -2.674 -11.703 15.227 1 84.12 350 ARG A CA 1
ATOM 2597 C C . ARG A 1 350 ? -3.219 -10.289 15.047 1 84.12 350 ARG A C 1
ATOM 2599 O O . ARG A 1 350 ? -3.406 -9.562 16.031 1 84.12 350 ARG A O 1
ATOM 2606 N N . MET A 1 351 ? -3.361 -9.969 13.789 1 84.81 351 MET A N 1
ATOM 2607 C CA . MET A 1 351 ? -3.939 -8.664 13.508 1 84.81 351 MET A CA 1
ATOM 2608 C C . MET A 1 351 ? -5.375 -8.578 14.016 1 84.81 351 MET A C 1
ATOM 2610 O O . MET A 1 351 ? -5.809 -7.535 14.508 1 84.81 351 MET A O 1
ATOM 2614 N N . MET A 1 352 ? -6.055 -9.594 13.867 1 87.75 352 MET A N 1
ATOM 2615 C CA . MET A 1 352 ? -7.445 -9.656 14.312 1 87.75 352 MET A CA 1
ATOM 2616 C C . MET A 1 352 ? -7.531 -9.625 15.836 1 87.75 352 MET A C 1
ATOM 2618 O O . MET A 1 352 ? -8.43 -8.992 16.391 1 87.75 352 MET A O 1
ATOM 2622 N N . ASP A 1 353 ? -6.664 -10.352 16.438 1 83.81 353 ASP A N 1
ATOM 2623 C CA . ASP A 1 353 ? -6.711 -10.461 17.891 1 83.81 353 ASP A CA 1
ATOM 2624 C C . ASP A 1 353 ? -6.129 -9.219 18.562 1 83.81 353 ASP A C 1
ATOM 2626 O O . ASP A 1 353 ? -6.605 -8.789 19.609 1 83.81 353 ASP A O 1
ATOM 2630 N N . GLY A 1 354 ? -5.289 -8.516 17.875 1 73.19 354 GLY A N 1
ATOM 2631 C CA . GLY A 1 354 ? -4.703 -7.32 18.469 1 73.19 354 GLY A CA 1
ATOM 2632 C C . GLY A 1 354 ? -3.957 -7.594 19.75 1 73.19 354 GLY A C 1
ATOM 2633 O O . GLY A 1 354 ? -3.781 -8.75 20.141 1 73.19 354 GLY A O 1
ATOM 2634 N N . PRO A 1 355 ? -3.441 -6.504 20.312 1 63.5 355 PRO A N 1
ATOM 2635 C CA . PRO A 1 355 ? -2.754 -6.668 21.609 1 63.5 355 PRO A CA 1
ATOM 2636 C C . PRO A 1 355 ? -3.705 -7.047 22.734 1 63.5 355 PRO A C 1
ATOM 2638 O O . PRO A 1 355 ? -4.902 -6.75 22.672 1 63.5 355 PRO A O 1
ATOM 2641 N N . ALA A 1 356 ? -3.221 -7.867 23.562 1 57.44 356 ALA A N 1
ATOM 2642 C CA . ALA A 1 356 ? -4.016 -8.289 24.719 1 57.44 356 ALA A CA 1
ATOM 2643 C C . ALA A 1 356 ? -4.598 -7.082 25.453 1 57.44 356 ALA A C 1
ATOM 2645 O O . ALA A 1 356 ? -3.893 -6.102 25.703 1 57.44 356 ALA A O 1
ATOM 2646 N N . LYS A 1 357 ? -5.988 -6.984 25.359 1 59.75 357 LYS A N 1
ATOM 2647 C CA . LYS A 1 357 ? -6.656 -5.91 26.094 1 59.75 357 LYS A CA 1
ATOM 2648 C C . LYS A 1 357 ? -6.355 -5.992 27.594 1 59.75 357 LYS A C 1
ATOM 2650 O O . LYS A 1 357 ? -6.219 -7.086 28.141 1 59.75 357 LYS A O 1
ATOM 2655 N N . ASP A 1 358 ? -5.863 -4.863 28.094 1 55.91 358 ASP A N 1
ATOM 2656 C CA . ASP A 1 358 ? -5.707 -4.793 29.531 1 55.91 358 ASP A CA 1
ATOM 2657 C C . ASP A 1 358 ? -7.035 -5.055 30.25 1 55.91 358 ASP A C 1
ATOM 2659 O O . ASP A 1 358 ? -8.102 -4.816 29.672 1 55.91 358 ASP A O 1
ATOM 2663 N N . GLU A 1 359 ? -7.027 -5.867 31.281 1 52.31 359 GLU A N 1
ATOM 2664 C CA . GLU A 1 359 ? -8.195 -6.199 32.094 1 52.31 359 GLU A CA 1
ATOM 2665 C C . GLU A 1 359 ? -9.086 -4.98 32.312 1 52.31 359 GLU A C 1
ATOM 2667 O O . GLU A 1 359 ? -10.312 -5.09 32.312 1 52.31 359 GLU A O 1
ATOM 2672 N N . SER A 1 360 ? -8.539 -3.861 32.438 1 54.34 360 SER A N 1
ATOM 2673 C CA . SER A 1 360 ? -9.297 -2.658 32.75 1 54.34 360 SER A CA 1
ATOM 2674 C C . SER A 1 360 ? -10.148 -2.217 31.578 1 54.34 360 SER A C 1
ATOM 2676 O O . SER A 1 360 ? -11.281 -1.773 31.75 1 54.34 360 SER A O 1
ATOM 2678 N N . GLU A 1 361 ? -9.672 -2.41 30.391 1 59.69 361 GLU A N 1
ATOM 2679 C CA . GLU A 1 361 ? -10.398 -2.004 29.188 1 59.69 361 GLU A CA 1
ATOM 2680 C C . GLU A 1 361 ? -11.602 -2.908 28.938 1 59.69 361 GLU A C 1
ATOM 2682 O O . GLU A 1 361 ? -12.633 -2.451 28.438 1 59.69 361 GLU A O 1
ATOM 2687 N N . GLU A 1 362 ? -11.391 -4.137 29.266 1 56.91 362 GLU A N 1
ATOM 2688 C CA . GLU A 1 362 ? -12.469 -5.102 29.062 1 56.91 362 GLU A CA 1
ATOM 2689 C C . GLU A 1 362 ? -13.641 -4.82 30 1 56.91 362 GLU A C 1
ATOM 2691 O O . GLU A 1 362 ? -14.805 -4.965 29.609 1 56.91 362 GLU A O 1
ATOM 2696 N N . LYS A 1 363 ? -13.398 -4.461 31.281 1 52.12 363 LYS A N 1
ATOM 2697 C CA . LYS A 1 363 ? -14.445 -4.195 32.25 1 52.12 363 LYS A CA 1
ATOM 2698 C C . LYS A 1 363 ? -15.273 -2.979 31.859 1 52.12 363 LYS A C 1
ATOM 2700 O O . LYS A 1 363 ? -16.484 -2.947 32.062 1 52.12 363 LYS A O 1
ATOM 2705 N N . LEU A 1 364 ? -14.594 -2.006 31.188 1 57.06 364 LEU A N 1
ATOM 2706 C CA . LEU A 1 364 ? -15.297 -0.788 30.797 1 57.06 364 LEU A CA 1
ATOM 2707 C C . LEU A 1 364 ? -16.297 -1.068 29.688 1 57.06 364 LEU A C 1
ATOM 2709 O O . LEU A 1 364 ? -17.406 -0.52 29.672 1 57.06 364 LEU A O 1
ATOM 2713 N N . VAL A 1 365 ? -15.914 -1.99 28.781 1 58.19 365 VAL A N 1
ATOM 2714 C CA . VAL A 1 365 ? -16.781 -2.295 27.656 1 58.19 365 VAL A CA 1
ATOM 2715 C C . VAL A 1 365 ? -18 -3.074 28.125 1 58.19 365 VAL A C 1
ATOM 2717 O O . VAL A 1 365 ? -19.125 -2.836 27.656 1 58.19 365 VAL A O 1
ATOM 2720 N N . SER A 1 366 ? -17.75 -3.941 29.094 1 52.84 366 SER A N 1
ATOM 2721 C CA . SER A 1 366 ? -18.828 -4.816 29.547 1 52.84 366 SER A CA 1
ATOM 2722 C C . SER A 1 366 ? -19.859 -4.043 30.359 1 52.84 366 SER A C 1
ATOM 2724 O O . SER A 1 366 ? -21.031 -4.406 30.391 1 52.84 366 SER A O 1
ATOM 2726 N N . SER A 1 367 ? -19.5 -2.988 31.016 1 56.03 367 SER A N 1
ATOM 2727 C CA . SER A 1 367 ? -20.391 -2.25 31.906 1 56.03 367 SER A CA 1
ATOM 2728 C C . SER A 1 367 ? -20.938 -1.001 31.219 1 56.03 367 SER A C 1
ATOM 2730 O O . SER A 1 367 ? -21.562 -0.157 31.875 1 56.03 367 SER A O 1
ATOM 2732 N N . ALA A 1 368 ? -20.641 -1.059 29.906 1 63.06 368 ALA A N 1
ATOM 2733 C CA . ALA A 1 368 ? -20.984 0.171 29.203 1 63.06 368 ALA A CA 1
ATOM 2734 C C . ALA A 1 368 ? -22.5 0.431 29.266 1 63.06 368 ALA A C 1
ATOM 2736 O O . ALA A 1 368 ? -23.297 -0.466 29 1 63.06 368 ALA A O 1
ATOM 2737 N N . ARG A 1 369 ? -22.859 1.475 30.047 1 63.72 369 ARG A N 1
ATOM 2738 C CA . ARG A 1 369 ? -24.234 1.944 30.203 1 63.72 369 ARG A CA 1
ATOM 2739 C C . ARG A 1 369 ? -24.734 2.613 28.922 1 63.72 369 ARG A C 1
ATOM 2741 O O . ARG A 1 369 ? -23.969 3.275 28.219 1 63.72 369 ARG A O 1
ATOM 2748 N N . LYS A 1 370 ? -25.922 1.973 28.531 1 62.31 370 LYS A N 1
ATOM 2749 C CA . LYS A 1 370 ? -26.547 2.424 27.281 1 62.31 370 LYS A CA 1
ATOM 2750 C C . LYS A 1 370 ? -26.656 3.945 27.25 1 62.31 370 LYS A C 1
ATOM 2752 O O . LYS A 1 370 ? -26.328 4.621 28.219 1 62.31 370 LYS A O 1
ATOM 2757 N N . SER A 1 371 ? -27.719 4.477 26.609 1 58.88 371 SER A N 1
ATOM 2758 C CA . SER A 1 371 ? -28.094 5.793 26.094 1 58.88 371 SER A CA 1
ATOM 2759 C C . SER A 1 371 ? -28.422 6.758 27.234 1 58.88 371 SER A C 1
ATOM 2761 O O . SER A 1 371 ? -29.109 6.398 28.188 1 58.88 371 SER A O 1
ATOM 2763 N N . THR A 1 372 ? -27.453 7.551 27.766 1 60.53 372 THR A N 1
ATOM 2764 C CA . THR A 1 372 ? -27.922 8.68 28.562 1 60.53 372 THR A CA 1
ATOM 2765 C C . THR A 1 372 ? -28.359 9.828 27.656 1 60.53 372 THR A C 1
ATOM 2767 O O . THR A 1 372 ? -27.75 10.07 26.609 1 60.53 372 THR A O 1
ATOM 2770 N N . ASP A 1 373 ? -29.531 10.297 27.812 1 64.62 373 ASP A N 1
ATOM 2771 C CA . ASP A 1 373 ? -30.031 11.461 27.078 1 64.62 373 ASP A CA 1
ATOM 2772 C C . ASP A 1 373 ? -29.047 12.633 27.188 1 64.62 373 ASP A C 1
ATOM 2774 O O . ASP A 1 373 ? -28.797 13.148 28.281 1 64.62 373 ASP A O 1
ATOM 2778 N N . VAL A 1 374 ? -28.25 12.914 26.234 1 67.81 374 VAL A N 1
ATOM 2779 C CA . VAL A 1 374 ? -27.266 13.984 26.078 1 67.81 374 VAL A CA 1
ATOM 2780 C C . VAL A 1 374 ? -27.812 15.281 26.688 1 67.81 374 VAL A C 1
ATOM 2782 O O . VAL A 1 374 ? -27.062 16.047 27.281 1 67.81 374 VAL A O 1
ATOM 2785 N N . ASP A 1 375 ? -29.125 15.367 26.562 1 73 375 ASP A N 1
ATOM 2786 C CA . ASP A 1 375 ? -29.734 16.625 26.953 1 73 375 ASP A CA 1
ATOM 2787 C C . ASP A 1 375 ? -29.797 16.75 28.469 1 73 375 ASP A C 1
ATOM 2789 O O . ASP A 1 375 ? -29.922 17.859 29 1 73 375 ASP A O 1
ATOM 2793 N N . GLU A 1 376 ? -29.516 15.633 29.047 1 80.62 376 GLU A N 1
ATOM 2794 C CA . GLU A 1 376 ? -29.672 15.648 30.5 1 80.62 376 GLU A CA 1
ATOM 2795 C C . GLU A 1 376 ? -28.328 15.922 31.188 1 80.62 376 GLU A C 1
ATOM 2797 O O . GLU A 1 376 ? -28.281 16.156 32.406 1 80.62 376 GLU A O 1
ATOM 2802 N N . ILE A 1 377 ? -27.375 16.078 30.375 1 88.69 377 ILE A N 1
ATOM 2803 C CA . ILE A 1 377 ? -26.062 16.281 30.969 1 88.69 377 ILE A CA 1
ATOM 2804 C C . ILE A 1 377 ? -25.75 17.766 31.047 1 88.69 377 ILE A C 1
ATOM 2806 O O . ILE A 1 377 ? -25.703 18.438 30.016 1 88.69 377 ILE A O 1
ATOM 2810 N N . ASP A 1 378 ? -25.422 18.219 32.25 1 90.25 378 ASP A N 1
ATOM 2811 C CA . ASP A 1 378 ? -25.219 19.641 32.469 1 90.25 378 ASP A CA 1
ATOM 2812 C C . ASP A 1 378 ? -23.734 20 32.469 1 90.25 378 ASP A C 1
ATOM 2814 O O . ASP A 1 378 ? -23.375 21.141 32.156 1 90.25 378 ASP A O 1
ATOM 2818 N N . SER A 1 379 ? -23 19.047 32.938 1 94.5 379 SER A N 1
ATOM 2819 C CA . SER A 1 379 ? -21.578 19.359 32.969 1 94.5 379 SER A CA 1
ATOM 2820 C C . SER A 1 379 ? -20.719 18.094 32.875 1 94.5 379 SER A C 1
ATOM 2822 O O . SER A 1 379 ? -21.203 17 33.188 1 94.5 379 SER A O 1
ATOM 2824 N N . ILE A 1 380 ? -19.547 18.219 32.375 1 95.31 380 ILE A N 1
ATOM 2825 C CA . ILE A 1 380 ? -18.516 17.188 32.344 1 95.31 380 ILE A CA 1
ATOM 2826 C C . ILE A 1 380 ? -17.391 17.562 33.281 1 95.31 380 ILE A C 1
ATOM 2828 O O . ILE A 1 380 ? -16.781 18.625 33.188 1 95.31 380 ILE A O 1
ATOM 2832 N N . CYS A 1 381 ? -17.078 16.656 34.219 1 95.94 381 CYS A N 1
ATOM 2833 C CA . CYS A 1 381 ? -16.109 16.953 35.25 1 95.94 381 CYS A CA 1
ATOM 2834 C C . CYS A 1 381 ? -14.883 16.047 35.156 1 95.94 381 CYS A C 1
ATOM 2836 O O . CYS A 1 381 ? -15 14.828 35.188 1 95.94 381 CYS A O 1
ATOM 2838 N N . PHE A 1 382 ? -13.719 16.703 34.969 1 95.94 382 PHE A N 1
ATOM 2839 C CA . PHE A 1 382 ? -12.445 16.016 35.156 1 95.94 382 PHE A CA 1
ATOM 2840 C C . PHE A 1 382 ? -12.086 15.922 36.625 1 95.94 382 PHE A C 1
ATOM 2842 O O . PHE A 1 382 ? -11.945 16.938 37.312 1 95.94 382 PHE A O 1
ATOM 2849 N N . GLU A 1 383 ? -11.961 14.727 37.094 1 96.06 383 GLU A N 1
ATOM 2850 C CA . GLU A 1 383 ? -11.633 14.531 38.5 1 96.06 383 GLU A CA 1
ATOM 2851 C C . GLU A 1 383 ? -10.289 13.828 38.656 1 96.06 383 GLU A C 1
ATOM 2853 O O . GLU A 1 383 ? -10.211 12.602 38.625 1 96.06 383 GLU A O 1
ATOM 2858 N N . ASN A 1 384 ? -9.242 14.602 39 1 96.44 384 ASN A N 1
ATOM 2859 C CA . ASN A 1 384 ? -7.902 14.102 39.281 1 96.44 384 ASN A CA 1
ATOM 2860 C C . ASN A 1 384 ? -7.41 13.164 38.188 1 96.44 384 ASN A C 1
ATOM 2862 O O . ASN A 1 384 ? -6.938 12.062 38.469 1 96.44 384 ASN A O 1
ATOM 2866 N N . VAL A 1 385 ? -7.559 13.578 37.031 1 95.81 385 VAL A N 1
ATOM 2867 C CA . VAL A 1 385 ? -7.242 12.75 35.875 1 95.81 385 VAL A CA 1
ATOM 2868 C C . VAL A 1 385 ? -5.734 12.766 35.625 1 95.81 385 VAL A C 1
ATOM 2870 O O . VAL A 1 385 ? -5.129 13.836 35.531 1 95.81 385 VAL A O 1
ATOM 2873 N N . SER A 1 386 ? -5.133 11.633 35.562 1 95.88 386 SER A N 1
ATOM 2874 C CA . SER A 1 386 ? -3.736 11.445 35.188 1 95.88 386 SER A CA 1
ATOM 2875 C C . SER A 1 386 ? -3.611 10.531 33.969 1 95.88 386 SER A C 1
ATOM 2877 O O . SER A 1 386 ? -4.406 9.609 33.812 1 95.88 386 SER A O 1
ATOM 2879 N N . PHE A 1 387 ? -2.672 10.883 33.125 1 93.19 387 PHE A N 1
ATOM 2880 C CA . PHE A 1 387 ? -2.545 10.117 31.891 1 93.19 387 PHE A CA 1
ATOM 2881 C C . PHE A 1 387 ? -1.084 9.992 31.484 1 93.19 387 PHE A C 1
ATOM 2883 O O . PHE A 1 387 ? -0.305 10.938 31.641 1 93.19 387 PHE A O 1
ATOM 2890 N N . ALA A 1 388 ? -0.757 8.836 31.078 1 88.88 388 ALA A N 1
ATOM 2891 C CA . ALA A 1 388 ? 0.511 8.523 30.422 1 88.88 388 ALA A CA 1
ATOM 2892 C C . ALA A 1 388 ? 0.306 7.559 29.25 1 88.88 388 ALA A C 1
ATOM 2894 O O . ALA A 1 388 ? -0.499 6.629 29.344 1 88.88 388 ALA A O 1
ATOM 2895 N N . TYR A 1 389 ? 0.919 7.887 28.203 1 78.31 389 TYR A N 1
ATOM 2896 C CA . TYR A 1 389 ? 0.805 6.988 27.062 1 78.31 389 TYR A CA 1
ATOM 2897 C C . TYR A 1 389 ? 1.377 5.613 27.391 1 78.31 389 TYR A C 1
ATOM 2899 O O . TYR A 1 389 ? 2.365 5.504 28.109 1 78.31 389 TYR A O 1
ATOM 2907 N N . LYS A 1 390 ? 0.78 4.617 26.766 1 74.06 390 LYS A N 1
ATOM 2908 C CA . LYS A 1 390 ? 1.237 3.252 27 1 74.06 390 LYS A CA 1
ATOM 2909 C C . LYS A 1 390 ? 2.645 3.037 26.453 1 74.06 390 LYS A C 1
ATOM 2911 O O . LYS A 1 390 ? 3.412 2.24 26.984 1 74.06 390 LYS A O 1
ATOM 2916 N N . SER A 1 391 ? 2.953 3.744 25.438 1 68 391 SER A N 1
ATOM 2917 C CA . SER A 1 391 ? 4.266 3.633 24.812 1 68 391 SER A CA 1
ATOM 2918 C C . SER A 1 391 ? 5.348 4.266 25.672 1 68 391 SER A C 1
ATOM 2920 O O . SER A 1 391 ? 6.527 3.92 25.547 1 68 391 SER A O 1
ATOM 2922 N N . SER A 1 392 ? 4.984 5.219 26.562 1 74.06 392 SER A N 1
ATOM 2923 C CA . SER A 1 392 ? 5.898 5.875 27.484 1 74.06 392 SER A CA 1
ATOM 2924 C C . SER A 1 392 ? 5.262 6.035 28.875 1 74.06 392 SER A C 1
ATOM 2926 O O . SER A 1 392 ? 5.008 7.16 29.312 1 74.06 392 SER A O 1
ATOM 2928 N N . PRO A 1 393 ? 5.234 4.953 29.5 1 77.06 393 PRO A N 1
ATOM 2929 C CA . PRO A 1 393 ? 4.523 4.988 30.781 1 77.06 393 PRO A CA 1
ATOM 2930 C C . PRO A 1 393 ? 5.238 5.836 31.828 1 77.06 393 PRO A C 1
ATOM 2932 O O . PRO A 1 393 ? 4.613 6.305 32.781 1 77.06 393 PRO A O 1
ATOM 2935 N N . GLU A 1 394 ? 6.492 6.043 31.594 1 76.44 394 GLU A N 1
ATOM 2936 C CA . GLU A 1 394 ? 7.285 6.777 32.562 1 76.44 394 GLU A CA 1
ATOM 2937 C C . GLU A 1 394 ? 7.047 8.281 32.469 1 76.44 394 GLU A C 1
ATOM 2939 O O . GLU A 1 394 ? 7.289 9.023 33.406 1 76.44 394 GLU A O 1
ATOM 2944 N N . LYS A 1 395 ? 6.504 8.633 31.438 1 78.31 395 LYS A N 1
ATOM 2945 C CA . LYS A 1 395 ? 6.277 10.055 31.219 1 78.31 395 LYS A CA 1
ATOM 2946 C C . LYS A 1 395 ? 4.805 10.414 31.406 1 78.31 395 LYS A C 1
ATOM 2948 O O . LYS A 1 395 ? 3.979 10.148 30.531 1 78.31 395 LYS A O 1
ATOM 2953 N N . THR A 1 396 ? 4.594 11.047 32.5 1 88.19 396 THR A N 1
ATOM 2954 C CA . THR A 1 396 ? 3.221 11.469 32.781 1 88.19 396 THR A CA 1
ATOM 2955 C C . THR A 1 396 ? 2.898 12.766 32.031 1 88.19 396 THR A C 1
ATOM 2957 O O . THR A 1 396 ? 3.584 13.773 32.188 1 88.19 396 THR A O 1
ATOM 2960 N N . VAL A 1 397 ? 1.921 12.727 31.203 1 89.12 397 VAL A N 1
ATOM 2961 C CA . VAL A 1 397 ? 1.533 13.875 30.391 1 89.12 397 VAL A CA 1
ATOM 2962 C C . VAL A 1 397 ? 0.581 14.766 31.172 1 89.12 397 VAL A C 1
ATOM 2964 O O . VAL A 1 397 ? 0.695 15.992 31.141 1 89.12 397 VAL A O 1
ATOM 2967 N N . LEU A 1 398 ? -0.38 14.141 31.859 1 94.69 398 LEU A N 1
ATOM 2968 C CA . LEU A 1 398 ? -1.313 14.844 32.75 1 94.69 398 LEU A CA 1
ATOM 2969 C C . LEU A 1 398 ? -1.186 14.359 34.188 1 94.69 398 LEU A C 1
ATOM 2971 O O . LEU A 1 398 ? -1.111 13.156 34.406 1 94.69 398 LEU A O 1
ATOM 2975 N N . LYS A 1 399 ? -1.128 15.32 35.125 1 95.69 399 LYS A N 1
ATOM 2976 C CA . LYS A 1 399 ? -0.963 15 36.531 1 95.69 399 LYS A CA 1
ATOM 2977 C C . LYS A 1 399 ? -2.109 15.57 37.344 1 95.69 399 LYS A C 1
ATOM 2979 O O . LYS A 1 399 ? -2.104 16.75 37.719 1 95.69 399 LYS A O 1
ATOM 2984 N N . ASP A 1 400 ? -2.975 14.75 37.719 1 95 400 ASP A N 1
ATOM 2985 C CA . ASP A 1 400 ? -4.043 15.094 38.656 1 95 400 ASP A CA 1
ATOM 2986 C C . ASP A 1 400 ? -4.82 16.312 38.156 1 95 400 ASP A C 1
ATOM 2988 O O . ASP A 1 400 ? -4.969 17.297 38.906 1 95 400 ASP A O 1
ATOM 2992 N N . VAL A 1 401 ? -5.258 16.297 37 1 95.88 401 VAL A N 1
ATOM 2993 C CA . VAL A 1 401 ? -5.941 17.422 36.375 1 95.88 401 VAL A CA 1
ATOM 2994 C C . VAL A 1 401 ? -7.426 17.391 36.719 1 95.88 401 VAL A C 1
ATOM 2996 O O . VAL A 1 401 ? -8.094 16.359 36.531 1 95.88 401 VAL A O 1
ATOM 2999 N N . SER A 1 402 ? -7.953 18.5 37.281 1 96.44 402 SER A N 1
ATOM 3000 C CA . SER A 1 402 ? -9.367 18.594 37.656 1 96.44 402 SER A CA 1
ATOM 3001 C C . SER A 1 402 ? -9.969 19.906 37.156 1 96.44 402 SER A C 1
ATOM 3003 O O . SER A 1 402 ? -9.43 20.984 37.406 1 96.44 402 SER A O 1
ATOM 3005 N N . PHE A 1 403 ? -11.047 19.875 36.406 1 95.75 403 PHE A N 1
ATOM 3006 C CA . PHE A 1 403 ? -11.82 21.031 35.969 1 95.75 403 PHE A CA 1
ATOM 3007 C C . PHE A 1 403 ? -13.195 20.594 35.469 1 95.75 403 PHE A C 1
ATOM 3009 O O . PHE A 1 403 ? -13.484 19.406 35.375 1 95.75 403 PHE A O 1
ATOM 3016 N N . GLU A 1 404 ? -14.008 21.578 35.188 1 95.38 404 GLU A N 1
ATOM 3017 C CA . GLU A 1 404 ? -15.383 21.297 34.781 1 95.38 404 GLU A CA 1
ATOM 3018 C C . GLU A 1 404 ? -15.781 22.141 33.594 1 95.38 404 GLU A C 1
ATOM 3020 O O . GLU A 1 404 ? -15.367 23.297 33.469 1 95.38 404 GLU A O 1
ATOM 3025 N N . ILE A 1 405 ? -16.531 21.516 32.688 1 94.94 405 ILE A N 1
ATOM 3026 C CA . ILE A 1 405 ? -17.109 22.203 31.562 1 94.94 405 ILE A CA 1
ATOM 3027 C C . ILE A 1 405 ? -18.641 22.156 31.672 1 94.94 405 ILE A C 1
ATOM 3029 O O . ILE A 1 405 ? -19.234 21.078 31.641 1 94.94 405 ILE A O 1
ATOM 3033 N N . GLN A 1 406 ? -19.234 23.297 31.766 1 93.38 406 GLN A N 1
ATOM 3034 C CA . GLN A 1 406 ? -20.688 23.375 31.891 1 93.38 406 GLN A CA 1
ATOM 3035 C C . GLN A 1 406 ? -21.344 23.688 30.547 1 93.38 406 GLN A C 1
ATOM 3037 O O . GLN A 1 406 ? -20.688 24.266 29.656 1 93.38 406 GLN A O 1
ATOM 3042 N N . LYS A 1 407 ? -22.578 23.266 30.453 1 90.5 407 LYS A N 1
ATOM 3043 C CA . LYS A 1 407 ? -23.344 23.641 29.266 1 90.5 407 LYS A CA 1
ATOM 3044 C C . LYS A 1 407 ? -23.453 25.156 29.156 1 90.5 407 LYS A C 1
ATOM 3046 O O . LYS A 1 407 ? -23.656 25.844 30.156 1 90.5 407 LYS A O 1
ATOM 3051 N N . GLY A 1 408 ? -23.172 25.625 27.938 1 88.75 408 GLY A N 1
ATOM 3052 C CA . GLY A 1 408 ? -23.266 27.047 27.688 1 88.75 408 GLY A CA 1
ATOM 3053 C C . GLY A 1 408 ? -22.016 27.797 28.125 1 88.75 408 GLY A C 1
ATOM 3054 O O . GLY A 1 408 ? -21.984 29.031 28.078 1 88.75 408 GLY A O 1
ATOM 3055 N N . GLN A 1 409 ? -21.047 27.078 28.547 1 92.44 409 GLN A N 1
ATOM 3056 C CA . GLN A 1 409 ? -19.797 27.672 29.016 1 92.44 409 GLN A CA 1
ATOM 3057 C C . GLN A 1 409 ? -18.688 27.484 27.969 1 92.44 409 GLN A C 1
ATOM 3059 O O . GLN A 1 409 ? -18.625 26.453 27.297 1 92.44 409 GLN A O 1
ATOM 3064 N N . VAL A 1 410 ? -17.891 28.484 27.859 1 93.94 410 VAL A N 1
ATOM 3065 C CA . VAL A 1 410 ? -16.688 28.391 27.031 1 93.94 410 VAL A CA 1
ATOM 3066 C C . VAL A 1 410 ? -15.453 28.266 27.906 1 93.94 410 VAL A C 1
ATOM 3068 O O . VAL A 1 410 ? -15.117 29.172 28.656 1 93.94 410 VAL A O 1
ATOM 3071 N N . VAL A 1 411 ? -14.836 27.109 27.844 1 95.44 411 VAL A N 1
ATOM 3072 C CA . VAL A 1 411 ? -13.586 26.875 28.562 1 95.44 411 VAL A CA 1
ATOM 3073 C C . VAL A 1 411 ? -12.422 26.844 27.562 1 95.44 411 VAL A C 1
ATOM 3075 O O . VAL A 1 411 ? -12.492 26.156 26.547 1 95.44 411 VAL A O 1
ATOM 3078 N N . CYS A 1 412 ? -11.375 27.562 27.859 1 95.44 412 CYS A N 1
ATOM 3079 C CA . CYS A 1 412 ? -10.188 27.562 27 1 95.44 412 CYS A CA 1
ATOM 3080 C C . CYS A 1 412 ? -9 26.922 27.703 1 95.44 412 CYS A C 1
ATOM 3082 O O . CYS A 1 412 ? -8.781 27.172 28.906 1 95.44 412 CYS A O 1
ATOM 3084 N N . ILE A 1 413 ? -8.359 26.094 27.016 1 95.19 413 ILE A N 1
ATOM 3085 C CA . ILE A 1 413 ? -7.125 25.484 27.516 1 95.19 413 ILE A CA 1
ATOM 3086 C C . ILE A 1 413 ? -5.93 26.094 26.781 1 95.19 413 ILE A C 1
ATOM 3088 O O . ILE A 1 413 ? -5.898 26.141 25.547 1 95.19 413 ILE A O 1
ATOM 3092 N N . VAL A 1 414 ? -4.992 26.562 27.562 1 92.75 414 VAL A N 1
ATOM 3093 C CA . VAL A 1 414 ? -3.777 27.156 27 1 92.75 414 VAL A CA 1
ATOM 3094 C C . VAL A 1 414 ? -2.549 26.516 27.641 1 92.75 414 VAL A C 1
ATOM 3096 O O . VAL A 1 414 ? -2.611 26.031 28.781 1 92.75 414 VAL A O 1
ATOM 3099 N N . GLY A 1 415 ? -1.558 26.422 26.938 1 89.44 415 GLY A N 1
ATOM 3100 C CA . GLY A 1 415 ? -0.307 25.844 27.406 1 89.44 415 GLY A CA 1
ATOM 3101 C C . GLY A 1 415 ? 0.757 25.781 26.328 1 89.44 415 GLY A C 1
ATOM 3102 O O . GLY A 1 415 ? 0.493 26.094 25.172 1 89.44 415 GLY A O 1
ATOM 3103 N N . LYS A 1 416 ? 1.93 25.375 26.734 1 86.69 416 LYS A N 1
ATOM 3104 C CA . LYS A 1 416 ? 3.039 25.234 25.797 1 86.69 416 LYS A CA 1
ATOM 3105 C C . LYS A 1 416 ? 2.818 24.062 24.844 1 86.69 416 LYS A C 1
ATOM 3107 O O . LYS A 1 416 ? 2.014 23.172 25.125 1 86.69 416 LYS A O 1
ATOM 3112 N N . ASN A 1 417 ? 3.502 24.156 23.719 1 83.38 417 ASN A N 1
ATOM 3113 C CA . ASN A 1 417 ? 3.457 23.016 22.812 1 83.38 417 ASN A CA 1
ATOM 3114 C C . ASN A 1 417 ? 3.963 21.734 23.469 1 83.38 417 ASN A C 1
ATOM 3116 O O . ASN A 1 417 ? 4.996 21.75 24.141 1 83.38 417 ASN A O 1
ATOM 3120 N N . GLY A 1 418 ? 3.213 20.703 23.375 1 79 418 GLY A N 1
ATOM 3121 C CA . GLY A 1 418 ? 3.602 19.438 23.953 1 79 418 GLY A CA 1
ATOM 3122 C C . GLY A 1 418 ? 3.199 19.297 25.406 1 79 418 GLY A C 1
ATOM 3123 O O . GLY A 1 418 ? 3.588 18.344 26.078 1 79 418 GLY A O 1
ATOM 3124 N N . SER A 1 419 ? 2.381 20.234 25.844 1 85.44 419 SER A N 1
ATOM 3125 C CA . SER A 1 419 ? 2.027 20.219 27.266 1 85.44 419 SER A CA 1
ATOM 3126 C C . SER A 1 419 ? 0.933 19.203 27.547 1 85.44 419 SER A C 1
ATOM 3128 O O . SER A 1 419 ? 0.686 18.859 28.703 1 85.44 419 SER A O 1
ATOM 3130 N N . GLY A 1 420 ? 0.261 18.688 26.562 1 87.12 420 GLY A N 1
ATOM 3131 C CA . GLY A 1 420 ? -0.767 17.688 26.781 1 87.12 420 GLY A CA 1
ATOM 3132 C C . GLY A 1 420 ? -2.16 18.172 26.422 1 87.12 420 GLY A C 1
ATOM 3133 O O . GLY A 1 420 ? -3.146 17.469 26.656 1 87.12 420 GLY A O 1
ATOM 3134 N N . LYS A 1 421 ? -2.309 19.312 25.875 1 90.19 421 LYS A N 1
ATOM 3135 C CA . LYS A 1 421 ? -3.6 19.906 25.531 1 90.19 421 LYS A CA 1
ATOM 3136 C C . LYS A 1 421 ? -4.406 18.969 24.641 1 90.19 421 LYS A C 1
ATOM 3138 O O . LYS A 1 421 ? -5.586 18.719 24.891 1 90.19 421 LYS A O 1
ATOM 3143 N N . SER A 1 422 ? -3.723 18.406 23.609 1 87.31 422 SER A N 1
ATOM 3144 C CA . SER A 1 422 ? -4.418 17.531 22.672 1 87.31 422 SER A CA 1
ATOM 3145 C C . SER A 1 422 ? -4.812 16.219 23.328 1 87.31 422 SER A C 1
ATOM 3147 O O . SER A 1 422 ? -5.793 15.586 22.922 1 87.31 422 SER A O 1
ATOM 3149 N N . THR A 1 423 ? -4.07 15.828 24.328 1 89.19 423 THR A N 1
ATOM 3150 C CA . THR A 1 423 ? -4.391 14.625 25.078 1 89.19 423 THR A CA 1
ATOM 3151 C C . THR A 1 423 ? -5.742 14.766 25.766 1 89.19 423 THR A C 1
ATOM 3153 O O . THR A 1 423 ? -6.523 13.812 25.828 1 89.19 423 THR A O 1
ATOM 3156 N N . ILE A 1 424 ? -5.973 15.93 26.266 1 93.25 424 ILE A N 1
ATOM 3157 C CA . ILE A 1 424 ? -7.246 16.188 26.938 1 93.25 424 ILE A CA 1
ATOM 3158 C C . ILE A 1 424 ? -8.391 16.016 25.938 1 93.25 424 ILE A C 1
ATOM 3160 O O . ILE A 1 424 ? -9.406 15.398 26.25 1 93.25 424 ILE A O 1
ATOM 3164 N N . GLY A 1 425 ? -8.227 16.531 24.766 1 91.31 425 GLY A N 1
ATOM 3165 C CA . GLY A 1 425 ? -9.227 16.359 23.719 1 91.31 425 GLY A CA 1
ATOM 3166 C C . GLY A 1 425 ? -9.469 14.906 23.375 1 91.31 425 GLY A C 1
ATOM 3167 O O . GLY A 1 425 ? -10.617 14.492 23.203 1 91.31 425 GLY A O 1
ATOM 3168 N N . SER A 1 426 ? -8.438 14.164 23.312 1 90.44 426 SER A N 1
ATOM 3169 C CA . SER A 1 426 ? -8.547 12.75 22.953 1 90.44 426 SER A CA 1
ATOM 3170 C C . SER A 1 426 ? -9.242 11.945 24.047 1 90.44 426 SER A C 1
ATOM 3172 O O . SER A 1 426 ? -9.977 11 23.75 1 90.44 426 SER A O 1
ATOM 3174 N N . ILE A 1 427 ? -8.984 12.32 25.266 1 91.88 427 ILE A N 1
ATOM 3175 C CA . ILE A 1 427 ? -9.633 11.664 26.391 1 91.88 427 ILE A CA 1
ATOM 3176 C C . ILE A 1 427 ? -11.133 11.953 26.375 1 91.88 427 ILE A C 1
ATOM 3178 O O . ILE A 1 427 ? -11.945 11.047 26.562 1 91.88 427 ILE A O 1
ATOM 3182 N N . LEU A 1 428 ? -11.438 13.18 26.031 1 92.88 428 LEU A N 1
ATOM 3183 C CA . LEU A 1 428 ? -12.836 13.586 26 1 92.88 428 LEU A CA 1
ATOM 3184 C C . LEU A 1 428 ? -13.555 12.992 24.797 1 92.88 428 LEU A C 1
ATOM 3186 O O . LEU A 1 428 ? -14.781 12.914 24.781 1 92.88 428 LEU A O 1
ATOM 3190 N N . ALA A 1 429 ? -12.773 12.602 23.844 1 90.56 429 ALA A N 1
ATOM 3191 C CA . ALA A 1 429 ? -13.344 11.945 22.672 1 90.56 429 ALA A CA 1
ATOM 3192 C C . ALA A 1 429 ? -13.555 10.461 22.922 1 90.56 429 ALA A C 1
ATOM 3194 O O . ALA A 1 429 ? -14.164 9.766 22.109 1 90.56 429 ALA A O 1
ATOM 3195 N N . GLY A 1 430 ? -13.086 9.984 24.016 1 88.12 430 GLY A N 1
ATOM 3196 C CA . GLY A 1 430 ? -13.164 8.57 24.344 1 88.12 430 GLY A CA 1
ATOM 3197 C C . GLY A 1 430 ? -12.117 7.738 23.625 1 88.12 430 GLY A C 1
ATOM 3198 O O . GLY A 1 430 ? -12.219 6.512 23.562 1 88.12 430 GLY A O 1
ATOM 3199 N N . LEU A 1 431 ? -11.172 8.398 23.094 1 86.94 431 LEU A N 1
ATOM 3200 C CA . LEU A 1 431 ? -10.148 7.699 22.328 1 86.94 431 LEU A CA 1
ATOM 3201 C C . LEU A 1 431 ? -9.016 7.219 23.219 1 86.94 431 LEU A C 1
ATOM 3203 O O . LEU A 1 431 ? -8.289 6.289 22.875 1 86.94 431 LEU A O 1
ATOM 3207 N N . LEU A 1 432 ? -8.789 7.922 24.328 1 87 432 LEU A N 1
ATOM 3208 C CA . LEU A 1 432 ? -7.777 7.566 25.328 1 87 432 LEU A CA 1
ATOM 3209 C C . LEU A 1 432 ? -8.406 7.387 26.703 1 87 432 LEU A C 1
ATOM 3211 O O . LEU A 1 432 ? -9.336 8.117 27.062 1 87 432 LEU A O 1
ATOM 3215 N N . LEU A 1 433 ? -7.844 6.449 27.391 1 87.06 433 LEU A N 1
ATOM 3216 C CA . LEU A 1 433 ? -8.32 6.195 28.75 1 87.06 433 LEU A CA 1
ATOM 3217 C C . LEU A 1 433 ? -7.324 6.707 29.781 1 87.06 433 LEU A C 1
ATOM 3219 O O . LEU A 1 433 ? -6.133 6.383 29.719 1 87.06 433 LEU A O 1
ATOM 3223 N N . PRO A 1 434 ? -7.895 7.496 30.672 1 91.06 434 PRO A N 1
ATOM 3224 C CA . PRO A 1 434 ? -6.992 7.965 31.734 1 91.06 434 PRO A CA 1
ATOM 3225 C C . PRO A 1 434 ? -6.473 6.828 32.594 1 91.06 434 PRO A C 1
ATOM 3227 O O . PRO A 1 434 ? -7.164 5.828 32.812 1 91.06 434 PRO A O 1
ATOM 3230 N N . ARG A 1 435 ? -5.301 7.023 33.156 1 88.69 435 ARG A N 1
ATOM 3231 C CA . ARG A 1 435 ? -4.691 6.051 34.062 1 88.69 435 ARG A CA 1
ATOM 3232 C C . ARG A 1 435 ? -5.316 6.133 35.438 1 88.69 435 ARG A C 1
ATOM 3234 O O . ARG A 1 435 ? -5.543 5.105 36.094 1 88.69 435 ARG A O 1
ATOM 3241 N N . ASP A 1 436 ? -5.367 7.305 35.875 1 92.12 436 ASP A N 1
ATOM 3242 C CA . ASP A 1 436 ? -5.98 7.578 37.156 1 92.12 436 ASP A CA 1
ATOM 3243 C C . ASP A 1 436 ? -7.031 8.68 37.062 1 92.12 436 ASP A C 1
ATOM 3245 O O . ASP A 1 436 ? -7.027 9.453 36.094 1 92.12 436 ASP A O 1
ATOM 3249 N N . GLY A 1 437 ? -7.965 8.602 37.969 1 93.88 437 GLY A N 1
ATOM 3250 C CA . GLY A 1 437 ? -9.031 9.594 37.938 1 93.88 437 GLY A CA 1
ATOM 3251 C C . GLY A 1 437 ? -10.211 9.18 37.094 1 93.88 437 GLY A C 1
ATOM 3252 O O . GLY A 1 437 ? -10.297 8.039 36.625 1 93.88 437 GLY A O 1
ATOM 3253 N N . SER A 1 438 ? -11.18 10.102 37 1 93.19 438 SER A N 1
ATOM 3254 C CA . SER A 1 438 ? -12.375 9.781 36.219 1 93.19 438 SER A CA 1
ATOM 3255 C C . SER A 1 438 ? -12.984 11.031 35.594 1 93.19 438 SER A C 1
ATOM 3257 O O . SER A 1 438 ? -12.664 12.156 36 1 93.19 438 SER A O 1
ATOM 3259 N N . ILE A 1 439 ? -13.703 10.828 34.594 1 94.81 439 ILE A N 1
ATOM 3260 C CA . ILE A 1 439 ? -14.516 11.867 33.969 1 94.81 439 ILE A CA 1
ATOM 3261 C C . ILE A 1 439 ? -15.992 11.641 34.281 1 94.81 439 ILE A C 1
ATOM 3263 O O . ILE A 1 439 ? -16.625 10.75 33.719 1 94.81 439 ILE A O 1
ATOM 3267 N N . THR A 1 440 ? -16.516 12.5 35.125 1 93.56 440 THR A N 1
ATOM 3268 C CA . THR A 1 440 ? -17.859 12.281 35.625 1 93.56 440 THR A CA 1
ATOM 3269 C C . THR A 1 440 ? -18.844 13.242 34.969 1 93.56 440 THR A C 1
ATOM 3271 O O . THR A 1 440 ? -18.531 14.414 34.75 1 93.56 440 THR A O 1
ATOM 3274 N N . LEU A 1 441 ? -20.031 12.711 34.719 1 93.44 441 LEU A N 1
ATOM 3275 C CA . LEU A 1 441 ? -21.109 13.5 34.125 1 93.44 441 LEU A CA 1
ATOM 3276 C C . LEU A 1 441 ? -22.109 13.93 35.188 1 93.44 441 LEU A C 1
ATOM 3278 O O . LEU A 1 441 ? -22.578 13.102 35.969 1 93.44 441 LEU A O 1
ATOM 3282 N N . LYS A 1 442 ? -22.312 15.133 35.219 1 92.44 442 LYS A N 1
ATOM 3283 C CA . LYS A 1 442 ? -23.297 15.641 36.156 1 92.44 442 LYS A CA 1
ATOM 3284 C C . LYS A 1 442 ? -24.625 15.922 35.469 1 92.44 442 LYS A C 1
ATOM 3286 O O . LYS A 1 442 ? -24.641 16.359 34.312 1 92.44 442 LYS A O 1
ATOM 3291 N N . PRO A 1 443 ? -25.797 15.594 36.062 1 89.81 443 PRO A N 1
ATOM 3292 C CA . PRO A 1 443 ? -25.953 15.273 37.469 1 89.81 443 PRO A CA 1
ATOM 3293 C C . PRO A 1 443 ? -25.922 13.773 37.75 1 89.81 443 PRO A C 1
ATOM 3295 O O . PRO A 1 443 ? -25.969 13.352 38.906 1 89.81 443 PRO A O 1
ATOM 3298 N N . SER A 1 444 ? -25.906 12.961 36.812 1 84.25 444 SER A N 1
ATOM 3299 C CA . SER A 1 444 ? -26.047 11.516 36.969 1 84.25 444 SER A CA 1
ATOM 3300 C C . SER A 1 444 ? -24.875 10.938 37.75 1 84.25 444 SER A C 1
ATOM 3302 O O . SER A 1 444 ? -25 9.906 38.438 1 84.25 444 SER A O 1
ATOM 3304 N N . GLY A 1 445 ? -23.766 11.492 37.688 1 87.44 445 GLY A N 1
ATOM 3305 C CA . GLY A 1 445 ? -22.578 10.961 38.312 1 87.44 445 GLY A CA 1
ATOM 3306 C C . GLY A 1 445 ? -21.953 9.805 37.562 1 87.44 445 GLY A C 1
ATOM 3307 O O . GLY A 1 445 ? -21 9.188 38.031 1 87.44 445 GLY A O 1
ATOM 3308 N N . THR A 1 446 ? -22.453 9.578 36.438 1 88.69 446 THR A N 1
ATOM 3309 C CA . THR A 1 446 ? -21.969 8.477 35.625 1 88.69 446 THR A CA 1
ATOM 3310 C C . THR A 1 446 ? -20.594 8.812 35.031 1 88.69 446 THR A C 1
ATOM 3312 O O . THR A 1 446 ? -20.359 9.961 34.625 1 88.69 446 THR A O 1
ATOM 3315 N N . ASP A 1 447 ? -19.781 7.797 35 1 90.75 447 ASP A N 1
ATOM 3316 C CA . ASP A 1 447 ? -18.469 7.961 34.375 1 90.75 447 ASP A CA 1
ATOM 3317 C C . ASP A 1 447 ? -18.594 7.969 32.844 1 90.75 447 ASP A C 1
ATOM 3319 O O . ASP A 1 447 ? -19.281 7.121 32.281 1 90.75 447 ASP A O 1
ATOM 3323 N N . PHE A 1 448 ? -17.969 8.977 32.25 1 91.19 448 PHE A N 1
ATOM 3324 C CA . PHE A 1 448 ? -17.984 9.148 30.797 1 91.19 448 PHE A CA 1
ATOM 3325 C C . PHE A 1 448 ? -17.547 7.867 30.094 1 91.19 448 PHE A C 1
ATOM 3327 O O . PHE A 1 448 ? -18.109 7.504 29.047 1 91.19 448 PHE A O 1
ATOM 3334 N N . ASN A 1 449 ? -16.594 7.172 30.672 1 87.62 449 ASN A N 1
ATOM 3335 C CA . ASN A 1 449 ? -16 5.996 30.031 1 87.62 449 ASN A CA 1
ATOM 3336 C C . ASN A 1 449 ? -16.906 4.77 30.188 1 87.62 449 ASN A C 1
ATOM 3338 O O . ASN A 1 449 ? -16.688 3.752 29.531 1 87.62 449 ASN A O 1
ATOM 3342 N N . GLU A 1 450 ? -17.938 4.895 30.953 1 86.12 450 GLU A N 1
ATOM 3343 C CA . GLU A 1 450 ? -18.891 3.812 31.125 1 86.12 450 GLU A CA 1
ATOM 3344 C C . GLU A 1 450 ? -20.031 3.914 30.109 1 86.12 450 GLU A C 1
ATOM 3346 O O . GLU A 1 450 ? -20.812 2.979 29.938 1 86.12 450 GLU A O 1
ATOM 3351 N N . LEU A 1 451 ? -20.031 4.98 29.375 1 87.44 451 LEU A N 1
ATOM 3352 C CA . LEU A 1 451 ? -21.047 5.145 28.328 1 87.44 451 LEU A CA 1
ATOM 3353 C C . LEU A 1 451 ? -20.688 4.316 27.109 1 87.44 451 LEU A C 1
ATOM 3355 O O . LEU A 1 451 ? -19.516 4.074 26.828 1 87.44 451 LEU A O 1
ATOM 3359 N N . GLU A 1 452 ? -21.812 3.992 26.469 1 85.12 452 GLU A N 1
ATOM 3360 C CA . GLU A 1 452 ? -21.578 3.396 25.156 1 85.12 452 GLU A CA 1
ATOM 3361 C C . GLU A 1 452 ? -20.969 4.406 24.188 1 85.12 452 GLU A C 1
ATOM 3363 O O . GLU A 1 452 ? -21.188 5.613 24.328 1 85.12 452 GLU A O 1
ATOM 3368 N N . ARG A 1 453 ? -20.328 3.945 23.25 1 85.31 453 ARG A N 1
ATOM 3369 C CA . ARG A 1 453 ? -19.609 4.797 22.297 1 85.31 453 ARG A CA 1
ATOM 3370 C C . ARG A 1 453 ? -20.562 5.746 21.578 1 85.31 453 ARG A C 1
ATOM 3372 O O . ARG A 1 453 ? -20.203 6.887 21.281 1 85.31 453 ARG A O 1
ATOM 3379 N N . GLU A 1 454 ? -21.703 5.242 21.266 1 84.38 454 GLU A N 1
ATOM 3380 C CA . GLU A 1 454 ? -22.703 6.078 20.609 1 84.38 454 GLU A CA 1
ATOM 3381 C C . GLU A 1 454 ? -23.109 7.262 21.484 1 84.38 454 GLU A C 1
ATOM 3383 O O . GLU A 1 454 ? -23.266 8.375 20.984 1 84.38 454 GLU A O 1
ATOM 3388 N N . ALA A 1 455 ? -23.219 6.945 22.672 1 87.25 455 ALA A N 1
ATOM 3389 C CA . ALA A 1 455 ? -23.578 7.996 23.625 1 87.25 455 ALA A CA 1
ATOM 3390 C C . ALA A 1 455 ? -22.438 8.984 23.812 1 87.25 455 ALA A C 1
ATOM 3392 O O . ALA A 1 455 ? -22.656 10.188 23.922 1 87.25 455 ALA A O 1
ATOM 3393 N N . GLN A 1 456 ? -21.25 8.523 23.844 1 90 456 GLN A N 1
ATOM 3394 C CA . GLN A 1 456 ? -20.078 9.383 24 1 90 456 GLN A CA 1
ATOM 3395 C C . GLN A 1 456 ? -19.969 10.375 22.844 1 90 456 GLN A C 1
ATOM 3397 O O . GLN A 1 456 ? -19.781 11.57 23.062 1 90 456 GLN A O 1
ATOM 3402 N N . THR A 1 457 ? -20.203 9.875 21.688 1 88.06 457 THR A N 1
ATOM 3403 C CA . THR A 1 457 ? -20 10.688 20.484 1 88.06 457 THR A CA 1
ATOM 3404 C C . THR A 1 457 ? -21.156 11.648 20.281 1 88.06 457 THR A C 1
ATOM 3406 O O . THR A 1 457 ? -21 12.719 19.688 1 88.06 457 THR A O 1
ATOM 3409 N N . SER A 1 458 ? -22.312 11.242 20.781 1 87.12 458 SER A N 1
ATOM 3410 C CA . SER A 1 458 ? -23.469 12.133 20.703 1 87.12 458 SER A CA 1
ATOM 3411 C C . SER A 1 458 ? -23.328 13.281 21.703 1 87.12 458 SER A C 1
ATOM 3413 O O . SER A 1 458 ? -23.859 14.375 21.469 1 87.12 458 SER A O 1
ATOM 3415 N N . LEU A 1 459 ? -22.625 12.953 22.703 1 90.81 459 LEU A N 1
ATOM 3416 C CA . LEU A 1 459 ? -22.469 13.945 23.75 1 90.81 459 LEU A CA 1
ATOM 3417 C C . LEU A 1 459 ? -21.328 14.906 23.438 1 90.81 459 LEU A C 1
ATOM 3419 O O . LEU A 1 459 ? -21.469 16.125 23.625 1 90.81 459 LEU A O 1
ATOM 3423 N N . VAL A 1 460 ? -20.234 14.32 22.969 1 93.38 460 VAL A N 1
ATOM 3424 C CA . VAL A 1 460 ? -19.031 15.117 22.781 1 93.38 460 VAL A CA 1
ATOM 3425 C C . VAL A 1 460 ? -18.516 14.93 21.344 1 93.38 460 VAL A C 1
ATOM 3427 O O . VAL A 1 460 ? -18.328 13.797 20.906 1 93.38 460 VAL A O 1
ATOM 3430 N N . GLN A 1 461 ? -18.297 16 20.656 1 92.31 461 GLN A N 1
ATOM 3431 C CA . GLN A 1 461 ? -17.625 15.977 19.359 1 92.31 461 GLN A CA 1
ATOM 3432 C C . GLN A 1 461 ? -16.297 16.734 19.422 1 92.31 461 GLN A C 1
ATOM 3434 O O . GLN A 1 461 ? -16.203 17.781 20.047 1 92.31 461 GLN A O 1
ATOM 3439 N N . VAL A 1 462 ? -15.305 16.125 18.812 1 92.81 462 VAL A N 1
ATOM 3440 C CA . VAL A 1 462 ? -13.969 16.719 18.844 1 92.81 462 VAL A CA 1
ATOM 3441 C C . VAL A 1 462 ? -13.531 17.062 17.422 1 92.81 462 VAL A C 1
ATOM 3443 O O . VAL A 1 462 ? -13.75 16.281 16.5 1 92.81 462 VAL A O 1
ATOM 3446 N N . ILE A 1 463 ? -13.07 18.219 17.281 1 91.38 463 ILE A N 1
ATOM 3447 C CA . ILE A 1 463 ? -12.414 18.656 16.047 1 91.38 463 ILE A CA 1
ATOM 3448 C C . ILE A 1 463 ? -10.898 18.734 16.281 1 91.38 463 ILE A C 1
ATOM 3450 O O . ILE A 1 463 ? -10.414 19.672 16.922 1 91.38 463 ILE A O 1
ATOM 3454 N N . PRO A 1 464 ? -10.195 17.859 15.648 1 88.62 464 PRO A N 1
ATOM 3455 C CA . PRO A 1 464 ? -8.742 17.859 15.859 1 88.62 464 PRO A CA 1
ATOM 3456 C C . PRO A 1 464 ? -8.047 19.016 15.125 1 88.62 464 PRO A C 1
ATOM 3458 O O . PRO A 1 464 ? -8.672 19.703 14.32 1 88.62 464 PRO A O 1
ATOM 3461 N N . GLN A 1 465 ? -6.785 19.156 15.523 1 80.12 465 GLN A N 1
ATOM 3462 C CA . GLN A 1 465 ? -5.973 20.203 14.938 1 80.12 465 GLN A CA 1
ATOM 3463 C C . GLN A 1 465 ? -5.832 20.016 13.43 1 80.12 465 GLN A C 1
ATOM 3465 O O . GLN A 1 465 ? -5.855 21 12.672 1 80.12 465 GLN A O 1
ATOM 3470 N N . HIS A 1 466 ? -5.746 18.766 13.078 1 79.88 466 HIS A N 1
ATOM 3471 C CA . HIS A 1 466 ? -5.676 18.391 11.672 1 79.88 466 HIS A CA 1
ATOM 3472 C C . HIS A 1 466 ? -6.801 17.422 11.297 1 79.88 466 HIS A C 1
ATOM 3474 O O . HIS A 1 466 ? -6.602 16.203 11.273 1 79.88 466 HIS A O 1
ATOM 3480 N N . PRO A 1 467 ? -7.887 18.031 10.883 1 87.5 467 PRO A N 1
ATOM 3481 C CA . PRO A 1 467 ? -9.039 17.156 10.625 1 87.5 467 PRO A CA 1
ATOM 3482 C C . PRO A 1 467 ? -8.852 16.297 9.367 1 87.5 467 PRO A C 1
ATOM 3484 O O . PRO A 1 467 ? -8.32 16.781 8.367 1 87.5 467 PRO A O 1
ATOM 3487 N N . ALA A 1 468 ? -9.242 15.078 9.492 1 86.19 468 ALA A N 1
ATOM 3488 C CA . ALA A 1 468 ? -9.195 14.156 8.359 1 86.19 468 ALA A CA 1
ATOM 3489 C C . ALA A 1 468 ? -10.469 14.258 7.52 1 86.19 468 ALA A C 1
ATOM 3491 O O . ALA A 1 468 ? -11.57 14.391 8.062 1 86.19 468 ALA A O 1
ATOM 3492 N N . LEU A 1 469 ? -10.305 14.344 6.211 1 89.06 469 LEU A N 1
ATOM 3493 C CA . LEU A 1 469 ? -11.422 14.328 5.273 1 89.06 469 LEU A CA 1
ATOM 3494 C C . LEU A 1 469 ? -11.32 13.141 4.32 1 89.06 469 LEU A C 1
ATOM 3496 O O . LEU A 1 469 ? -10.219 12.75 3.924 1 89.06 469 LEU A O 1
ATOM 3500 N N . PHE A 1 470 ? -12.461 12.578 4.031 1 89 470 PHE A N 1
ATOM 3501 C CA . PHE A 1 470 ? -12.508 11.453 3.104 1 89 470 PHE A CA 1
ATOM 3502 C C . PHE A 1 470 ? -12.484 11.938 1.659 1 89 470 PHE A C 1
ATOM 3504 O O . PHE A 1 470 ? -12.836 13.086 1.381 1 89 470 PHE A O 1
ATOM 3511 N N . ASP A 1 471 ? -11.977 11.031 0.812 1 84.56 471 ASP A N 1
ATOM 3512 C CA . ASP A 1 471 ? -12.078 11.312 -0.616 1 84.56 471 ASP A CA 1
ATOM 3513 C C . ASP A 1 471 ? -13.531 11.219 -1.088 1 84.56 471 ASP A C 1
ATOM 3515 O O . ASP A 1 471 ? -13.922 10.234 -1.721 1 84.56 471 ASP A O 1
ATOM 3519 N N . ALA A 1 472 ? -14.258 12.227 -0.783 1 89.88 472 ALA A N 1
ATOM 3520 C CA . ALA A 1 472 ? -15.695 12.297 -1.05 1 89.88 472 ALA A CA 1
ATOM 3521 C C . ALA A 1 472 ? -16.141 13.734 -1.267 1 89.88 472 ALA A C 1
ATOM 3523 O O . ALA A 1 472 ? -15.312 14.648 -1.338 1 89.88 472 ALA A O 1
ATOM 3524 N N . SER A 1 473 ? -17.422 13.867 -1.417 1 93.88 473 SER A N 1
ATOM 3525 C CA . SER A 1 473 ? -17.969 15.203 -1.61 1 93.88 473 SER A CA 1
ATOM 3526 C C . SER A 1 473 ? -18.031 15.969 -0.293 1 93.88 473 SER A C 1
ATOM 3528 O O . SER A 1 473 ? -17.891 15.383 0.781 1 93.88 473 SER A O 1
ATOM 3530 N N . ILE A 1 474 ? -18.203 17.281 -0.44 1 95.88 474 ILE A N 1
ATOM 3531 C CA . ILE A 1 474 ? -18.406 18.109 0.733 1 95.88 474 ILE A CA 1
ATOM 3532 C C . ILE A 1 474 ? -19.641 17.625 1.503 1 95.88 474 ILE A C 1
ATOM 3534 O O . ILE A 1 474 ? -19.594 17.5 2.73 1 95.88 474 ILE A O 1
ATOM 3538 N N . ARG A 1 475 ? -20.609 17.281 0.753 1 95.62 475 ARG A N 1
ATOM 3539 C CA . ARG A 1 475 ? -21.844 16.781 1.348 1 95.62 475 ARG A CA 1
ATOM 3540 C C . ARG A 1 475 ? -21.594 15.523 2.182 1 95.62 475 ARG A C 1
ATOM 3542 O O . ARG A 1 475 ? -22.016 15.445 3.334 1 95.62 475 ARG A O 1
ATOM 3549 N N . GLU A 1 476 ? -20.922 14.633 1.622 1 94.06 476 GLU A N 1
ATOM 3550 C CA . GLU A 1 476 ? -20.672 13.352 2.275 1 94.06 476 GLU A CA 1
ATOM 3551 C C . GLU A 1 476 ? -19.781 13.523 3.504 1 94.06 476 GLU A C 1
ATOM 3553 O O . GLU A 1 476 ? -19.969 12.852 4.52 1 94.06 476 GLU A O 1
ATOM 3558 N N . ASN A 1 477 ? -18.828 14.375 3.371 1 95.06 477 ASN A N 1
ATOM 3559 C CA . ASN A 1 477 ? -17.922 14.617 4.492 1 95.06 477 ASN A CA 1
ATOM 3560 C C . ASN A 1 477 ? -18.656 15.258 5.668 1 95.06 477 ASN A C 1
ATOM 3562 O O . ASN A 1 477 ? -18.438 14.891 6.82 1 95.06 477 ASN A O 1
ATOM 3566 N N . VAL A 1 478 ? -19.516 16.141 5.363 1 95.44 478 VAL A N 1
ATOM 3567 C CA . VAL A 1 478 ? -20.25 16.844 6.414 1 95.44 478 VAL A CA 1
ATOM 3568 C C . VAL A 1 478 ? -21.312 15.93 7.012 1 95.44 478 VAL A C 1
ATOM 3570 O O . VAL A 1 478 ? -21.484 15.891 8.234 1 95.44 478 VAL A O 1
ATOM 3573 N N . ALA A 1 479 ? -21.922 15.141 6.145 1 95.19 479 ALA A N 1
ATOM 3574 C CA . ALA A 1 479 ? -23.016 14.266 6.586 1 95.19 479 ALA A CA 1
ATOM 3575 C C . ALA A 1 479 ? -22.469 13.07 7.363 1 95.19 479 ALA A C 1
ATOM 3577 O O . ALA A 1 479 ? -23.234 12.289 7.934 1 95.19 479 ALA A O 1
ATOM 3578 N N . TYR A 1 480 ? -21.234 12.977 7.461 1 92.75 480 TYR A N 1
ATOM 3579 C CA . TYR A 1 480 ? -20.594 11.812 8.07 1 92.75 480 TYR A CA 1
ATOM 3580 C C . TYR A 1 480 ? -20.984 11.695 9.547 1 92.75 480 TYR A C 1
ATOM 3582 O O . TYR A 1 480 ? -21.078 10.594 10.086 1 92.75 480 TYR A O 1
ATOM 3590 N N . SER A 1 481 ? -21.219 12.805 10.195 1 90.38 481 SER A N 1
ATOM 3591 C CA . SER A 1 481 ? -21.594 12.812 11.602 1 90.38 481 SER A CA 1
ATOM 3592 C C . SER A 1 481 ? -23.078 12.516 11.781 1 90.38 481 SER A C 1
ATOM 3594 O O . SER A 1 481 ? -23.516 12.125 12.859 1 90.38 481 SER A O 1
ATOM 3596 N N . ASN A 1 482 ? -23.844 12.758 10.75 1 92.06 482 ASN A N 1
ATOM 3597 C CA . ASN A 1 482 ? -25.266 12.484 10.719 1 92.06 482 ASN A CA 1
ATOM 3598 C C . ASN A 1 482 ? -25.734 12.117 9.305 1 92.06 482 ASN A C 1
ATOM 3600 O O . ASN A 1 482 ? -26.328 12.945 8.609 1 92.06 482 ASN A O 1
ATOM 3604 N N . PRO A 1 483 ? -25.578 10.844 8.961 1 88.81 483 PRO A N 1
ATOM 3605 C CA . PRO A 1 483 ? -25.859 10.414 7.586 1 88.81 483 PRO A CA 1
ATOM 3606 C C . PRO A 1 483 ? -27.312 10.656 7.172 1 88.81 483 PRO A C 1
ATOM 3608 O O . PRO A 1 483 ? -27.594 10.773 5.977 1 88.81 483 PRO A O 1
ATOM 3611 N N . GLY A 1 484 ? -28.219 10.805 8.031 1 88.62 484 GLY A N 1
ATOM 3612 C CA . GLY A 1 484 ? -29.625 10.992 7.715 1 88.62 484 GLY A CA 1
ATOM 3613 C C . GLY A 1 484 ? -30.031 12.453 7.664 1 88.62 484 GLY A C 1
ATOM 3614 O O . GLY A 1 484 ? -31.203 12.766 7.453 1 88.62 484 GLY A O 1
ATOM 3615 N N . ALA A 1 485 ? -29.031 13.305 7.738 1 92.88 485 ALA A N 1
ATOM 3616 C CA . ALA A 1 485 ? -29.344 14.734 7.77 1 92.88 485 ALA A CA 1
ATOM 3617 C C . ALA A 1 485 ? -29.859 15.211 6.418 1 92.88 485 ALA A C 1
ATOM 3619 O O . ALA A 1 485 ? -29.453 14.703 5.371 1 92.88 485 ALA A O 1
ATOM 3620 N N . SER A 1 486 ? -30.75 16.172 6.406 1 94.25 486 SER A N 1
ATOM 3621 C CA . SER A 1 486 ? -31.297 16.75 5.191 1 94.25 486 SER A CA 1
ATOM 3622 C C . SER A 1 486 ? -30.312 17.734 4.562 1 94.25 486 SER A C 1
ATOM 3624 O O . SER A 1 486 ? -29.391 18.219 5.227 1 94.25 486 SER A O 1
ATOM 3626 N N . ASP A 1 487 ? -30.562 18.016 3.344 1 94.12 487 ASP A N 1
ATOM 3627 C CA . ASP A 1 487 ? -29.719 18.984 2.646 1 94.12 487 ASP A CA 1
ATOM 3628 C C . ASP A 1 487 ? -29.844 20.375 3.273 1 94.12 487 ASP A C 1
ATOM 3630 O O . ASP A 1 487 ? -28.875 21.141 3.293 1 94.12 487 ASP A O 1
ATOM 3634 N N . GLU A 1 488 ? -30.969 20.594 3.742 1 94.56 488 GLU A N 1
ATOM 3635 C CA . GLU A 1 488 ? -31.188 21.875 4.395 1 94.56 488 GLU A CA 1
ATOM 3636 C C . GLU A 1 488 ? -30.344 22.016 5.656 1 94.56 488 GLU A C 1
ATOM 3638 O O . GLU A 1 488 ? -29.75 23.062 5.906 1 94.56 488 GLU A O 1
ATOM 3643 N N . ALA A 1 489 ? -30.344 20.953 6.375 1 94.56 489 ALA A N 1
ATOM 3644 C CA . ALA A 1 489 ? -29.531 20.953 7.59 1 94.56 489 ALA A CA 1
ATOM 3645 C C . AL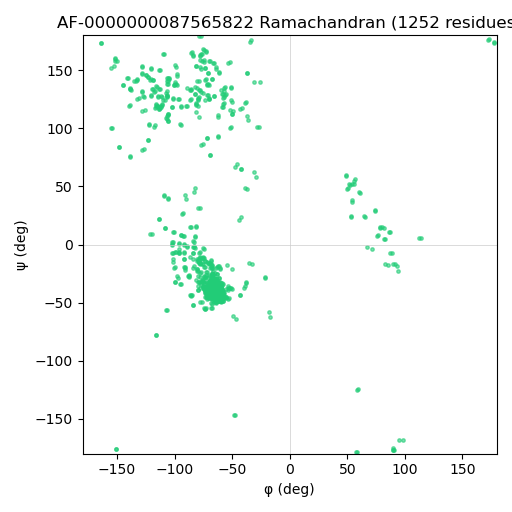A A 1 489 ? -28.047 21.094 7.258 1 94.56 489 ALA A C 1
ATOM 3647 O O . ALA A 1 489 ? -27.312 21.797 7.965 1 94.56 489 ALA A O 1
ATOM 3648 N N . ILE A 1 490 ? -27.656 20.484 6.199 1 95.62 490 ILE A N 1
ATOM 3649 C CA . ILE A 1 490 ? -26.266 20.547 5.77 1 95.62 490 ILE A CA 1
ATOM 3650 C C . ILE A 1 490 ? -25.906 21.969 5.34 1 95.62 490 ILE A C 1
ATOM 3652 O O . ILE A 1 490 ? -24.859 22.484 5.715 1 95.62 490 ILE A O 1
ATOM 3656 N N . LYS A 1 491 ? -26.797 22.562 4.633 1 94.81 491 LYS A N 1
ATOM 3657 C CA . LYS A 1 491 ? -26.578 23.922 4.172 1 94.81 491 LYS A CA 1
ATOM 3658 C C . LYS A 1 491 ? -26.5 24.891 5.348 1 94.81 491 LYS A C 1
ATOM 3660 O O . LYS A 1 491 ? -25.719 25.844 5.328 1 94.81 491 LYS A O 1
ATOM 3665 N N . GLU A 1 492 ? -27.25 24.656 6.301 1 92.38 492 GLU A N 1
ATOM 3666 C CA . GLU A 1 492 ? -27.281 25.5 7.484 1 92.38 492 GLU A CA 1
ATOM 3667 C C . GLU A 1 492 ? -25.938 25.469 8.219 1 92.38 492 GLU A C 1
ATOM 3669 O O . GLU A 1 492 ? -25.406 26.516 8.57 1 92.38 492 GLU A O 1
ATOM 3674 N N . VAL A 1 493 ? -25.469 24.266 8.438 1 92.31 493 VAL A N 1
ATOM 3675 C CA . VAL A 1 493 ? -24.219 24.156 9.195 1 92.31 493 VAL A CA 1
ATOM 3676 C C . VAL A 1 493 ? -23.062 24.688 8.359 1 92.31 493 VAL A C 1
ATOM 3678 O O . VAL A 1 493 ? -22.109 25.266 8.891 1 92.31 493 VAL A O 1
ATOM 3681 N N . LEU A 1 494 ? -23.141 24.547 7.051 1 94 494 LEU A N 1
ATOM 3682 C CA . LEU A 1 494 ? -22.109 25.094 6.172 1 94 494 LEU A CA 1
ATOM 3683 C C . LEU A 1 494 ? -22.094 26.625 6.234 1 94 494 LEU A C 1
ATOM 3685 O O . LEU A 1 494 ? -21.031 27.234 6.164 1 94 494 LEU A O 1
ATOM 3689 N N . GLU A 1 495 ? -23.188 27.172 6.383 1 91.06 495 GLU A N 1
ATOM 3690 C CA . GLU A 1 495 ? -23.297 28.625 6.52 1 91.06 495 GLU A CA 1
ATOM 3691 C C . GLU A 1 495 ? -22.719 29.094 7.852 1 91.06 495 GLU A C 1
ATOM 3693 O O . GLU A 1 495 ? -21.953 30.078 7.891 1 91.06 495 GLU A O 1
ATOM 3698 N N . ILE A 1 496 ? -23.016 28.359 8.844 1 86.5 496 ILE A N 1
ATOM 3699 C CA . ILE A 1 496 ? -22.531 28.703 10.164 1 86.5 496 ILE A CA 1
ATOM 3700 C C . ILE A 1 496 ? -21 28.625 10.188 1 86.5 496 ILE A C 1
ATOM 3702 O O . ILE A 1 496 ? -20.328 29.453 10.797 1 86.5 496 ILE A O 1
ATOM 3706 N N . ALA A 1 497 ? -20.516 27.625 9.516 1 89.44 497 ALA A N 1
ATOM 3707 C CA . ALA A 1 497 ? -19.078 27.406 9.484 1 89.44 497 ALA A CA 1
ATOM 3708 C C . ALA A 1 497 ? -18.406 28.281 8.43 1 89.44 497 ALA A C 1
ATOM 3710 O O . ALA A 1 497 ? -17.203 28.172 8.195 1 89.44 497 ALA A O 1
ATOM 3711 N N . ASN A 1 498 ? -19.141 29.094 7.766 1 88.56 498 ASN A N 1
ATOM 3712 C CA . ASN A 1 498 ? -18.625 30.047 6.773 1 88.56 498 ASN A CA 1
ATOM 3713 C C . ASN A 1 498 ? -17.938 29.328 5.617 1 88.56 498 ASN A C 1
ATOM 3715 O O . ASN A 1 498 ? -16.828 29.688 5.234 1 88.56 498 ASN A O 1
ATOM 3719 N N . CYS A 1 499 ? -18.562 28.281 5.125 1 91 499 CYS A N 1
ATOM 3720 C CA . CYS A 1 499 ? -17.969 27.484 4.047 1 91 499 CYS A CA 1
ATOM 3721 C C . CYS A 1 499 ? -18.516 27.938 2.693 1 91 499 CYS A C 1
ATOM 3723 O O . CYS A 1 499 ? -17.969 27.562 1.652 1 91 499 CYS A O 1
ATOM 3725 N N . ASN A 1 500 ? -19.438 28.766 2.594 1 88.88 500 ASN A N 1
ATOM 3726 C CA . ASN A 1 500 ? -20.125 29.125 1.359 1 88.88 500 ASN A CA 1
ATOM 3727 C C . ASN A 1 500 ? -19.219 29.859 0.387 1 88.88 500 ASN A C 1
ATOM 3729 O O . ASN A 1 500 ? -19.344 29.719 -0.83 1 88.88 500 ASN A O 1
ATOM 3733 N N . ASP A 1 501 ? -18.328 30.594 0.861 1 82.44 501 ASP A N 1
ATOM 3734 C CA . ASP A 1 501 ? -17.453 31.406 0.021 1 82.44 501 ASP A CA 1
ATOM 3735 C C . ASP A 1 501 ? -16.656 30.547 -0.941 1 82.44 501 ASP A C 1
ATOM 3737 O O . ASP A 1 501 ? -16.453 30.906 -2.1 1 82.44 501 ASP A O 1
ATOM 3741 N N . PHE A 1 502 ? -16.234 29.344 -0.468 1 82.25 502 PHE A N 1
ATOM 3742 C CA . PHE A 1 502 ? -15.398 28.547 -1.354 1 82.25 502 PHE A CA 1
ATOM 3743 C C . PHE A 1 502 ? -16.219 27.453 -2.037 1 82.25 502 PHE A C 1
ATOM 3745 O O . PHE A 1 502 ? -15.852 26.953 -3.1 1 82.25 502 PHE A O 1
ATOM 3752 N N . ILE A 1 503 ? -17.375 27.125 -1.457 1 91.56 503 ILE A N 1
ATOM 3753 C CA . ILE A 1 503 ? -18.234 26.125 -2.082 1 91.56 503 ILE A CA 1
ATOM 3754 C C . ILE A 1 503 ? -18.859 26.703 -3.348 1 91.56 503 ILE A C 1
ATOM 3756 O O . ILE A 1 503 ? -18.984 26.016 -4.359 1 91.56 503 ILE A O 1
ATOM 3760 N N . SER A 1 504 ? -19.188 27.953 -3.279 1 87.38 504 SER A N 1
ATOM 3761 C CA . SER A 1 504 ? -19.844 28.625 -4.395 1 87.38 504 SER A CA 1
ATOM 3762 C C . SER A 1 504 ? -18.906 28.781 -5.582 1 87.38 504 SER A C 1
ATOM 3764 O O . SER A 1 504 ? -19.359 29 -6.711 1 87.38 504 SER A O 1
ATOM 3766 N N . LYS A 1 505 ? -17.688 28.641 -5.336 1 80.38 505 LYS A N 1
ATOM 3767 C CA . LYS A 1 505 ? -16.688 28.797 -6.395 1 80.38 505 LYS A CA 1
ATOM 3768 C C . LYS A 1 505 ? -16.609 27.547 -7.266 1 80.38 505 LYS A C 1
ATOM 3770 O O . LYS A 1 505 ? -16.031 27.578 -8.352 1 80.38 505 LYS A O 1
ATOM 3775 N N . HIS A 1 506 ? -17.219 26.516 -6.766 1 84.25 506 HIS A N 1
ATOM 3776 C CA . HIS A 1 506 ? -17.219 25.266 -7.523 1 84.25 506 HIS A CA 1
ATOM 3777 C C . HIS A 1 506 ? -18.594 25 -8.125 1 84.25 506 HIS A C 1
ATOM 3779 O O . HIS A 1 506 ? -19.609 25.094 -7.438 1 84.25 506 HIS A O 1
ATOM 3785 N N . ASP A 1 507 ? -18.578 24.562 -9.336 1 84.75 507 ASP A N 1
ATOM 3786 C CA . ASP A 1 507 ? -19.844 24.312 -10.039 1 84.75 507 ASP A CA 1
ATOM 3787 C C . ASP A 1 507 ? -20.609 23.156 -9.391 1 84.75 507 ASP A C 1
ATOM 3789 O O . ASP A 1 507 ? -21.844 23.141 -9.406 1 84.75 507 ASP A O 1
ATOM 3793 N N . GLU A 1 508 ? -19.969 22.25 -8.844 1 90.31 508 GLU A N 1
ATOM 3794 C CA . GLU A 1 508 ? -20.594 21.078 -8.242 1 90.31 508 GLU A CA 1
ATOM 3795 C C . GLU A 1 508 ? -21.219 21.406 -6.891 1 90.31 508 GLU A C 1
ATOM 3797 O O . GLU A 1 508 ? -22.016 20.641 -6.363 1 90.31 508 GLU A O 1
ATOM 3802 N N . GLY A 1 509 ? -20.859 22.578 -6.434 1 91.75 509 GLY A N 1
ATOM 3803 C CA . GLY A 1 509 ? -21.375 22.969 -5.137 1 91.75 509 GLY A CA 1
ATOM 3804 C C . GLY A 1 509 ? -21 22.016 -4.023 1 91.75 509 GLY A C 1
ATOM 3805 O O . GLY A 1 509 ? -19.828 21.672 -3.867 1 91.75 509 GLY A O 1
ATOM 3806 N N . ILE A 1 510 ? -22.078 21.516 -3.324 1 93.81 510 ILE A N 1
ATOM 3807 C CA . ILE A 1 510 ? -21.828 20.641 -2.18 1 93.81 510 ILE A CA 1
ATOM 3808 C C . ILE A 1 510 ? -21.406 19.25 -2.664 1 93.81 510 ILE A C 1
ATOM 3810 O O . ILE A 1 510 ? -20.906 18.438 -1.883 1 93.81 510 ILE A O 1
ATOM 3814 N N . ASN A 1 511 ? -21.547 19.062 -3.85 1 92.88 511 ASN A N 1
ATOM 3815 C CA . ASN A 1 511 ? -21.156 17.781 -4.41 1 92.88 511 ASN A CA 1
ATOM 3816 C C . ASN A 1 511 ? -19.719 17.781 -4.914 1 92.88 511 ASN A C 1
ATOM 3818 O O . ASN A 1 511 ? -19.234 16.781 -5.422 1 92.88 511 ASN A O 1
ATOM 3822 N N . PHE A 1 512 ? -19.047 18.844 -4.633 1 90.88 512 PHE A N 1
ATOM 3823 C CA . PHE A 1 512 ? -17.656 18.938 -5.012 1 90.88 512 PHE A CA 1
ATOM 3824 C C . PHE A 1 512 ? -16.812 17.906 -4.25 1 90.88 512 PHE A C 1
ATOM 3826 O O . PHE A 1 512 ? -16.906 17.828 -3.023 1 90.88 512 PHE A O 1
ATOM 3833 N N . ARG A 1 513 ? -16.062 17.141 -4.988 1 87.88 513 ARG A N 1
ATOM 3834 C CA . ARG A 1 513 ? -15.188 16.172 -4.363 1 87.88 513 ARG A CA 1
ATOM 3835 C C . ARG A 1 513 ? -13.891 16.812 -3.9 1 87.88 513 ARG A C 1
ATOM 3837 O O . ARG A 1 513 ? -13.18 17.438 -4.695 1 87.88 513 ARG A O 1
ATOM 3844 N N . VAL A 1 514 ? -13.508 16.578 -2.643 1 87.06 514 VAL A N 1
ATOM 3845 C CA . VAL A 1 514 ? -12.422 17.328 -2.029 1 87.06 514 VAL A CA 1
ATOM 3846 C C . VAL A 1 514 ? -11.102 16.594 -2.232 1 87.06 514 VAL A C 1
ATOM 3848 O O . VAL A 1 514 ? -10.031 17.141 -1.951 1 87.06 514 VAL A O 1
ATOM 3851 N N . GLY A 1 515 ? -11.109 15.391 -2.652 1 75.44 515 GLY A N 1
ATOM 3852 C CA . GLY A 1 515 ? -9.891 14.633 -2.885 1 75.44 515 GLY A CA 1
ATOM 3853 C C . GLY A 1 515 ? -9.414 13.875 -1.659 1 75.44 515 GLY A C 1
ATOM 3854 O O . GLY A 1 515 ? -10 14 -0.581 1 75.44 515 GLY A O 1
ATOM 3855 N N . ARG A 1 516 ? -8.258 13.234 -1.831 1 73.38 516 ARG A N 1
ATOM 3856 C CA . ARG A 1 516 ? -7.691 12.453 -0.735 1 73.38 516 ARG A CA 1
ATOM 3857 C C . ARG A 1 516 ? -7.199 13.359 0.387 1 73.38 516 ARG A C 1
ATOM 3859 O O . ARG A 1 516 ? -6.418 14.289 0.148 1 73.38 516 ARG A O 1
ATOM 3866 N N . ASN A 1 517 ? -7.715 13.047 1.532 1 74.88 517 ASN A N 1
ATOM 3867 C CA . ASN A 1 517 ? -7.352 13.828 2.713 1 74.88 517 ASN A CA 1
ATOM 3868 C C . ASN A 1 517 ? -7.578 15.32 2.492 1 74.88 517 ASN A C 1
ATOM 3870 O O . ASN A 1 517 ? -6.812 16.141 2.986 1 74.88 517 ASN A O 1
ATOM 3874 N N . GLY A 1 518 ? -8.445 15.664 1.599 1 77.75 518 GLY A N 1
ATOM 3875 C CA . GLY A 1 518 ? -8.797 17.062 1.366 1 77.75 518 GLY A CA 1
ATOM 3876 C C . GLY A 1 518 ? -7.719 17.828 0.627 1 77.75 518 GLY A C 1
ATOM 3877 O O . GLY A 1 518 ? -7.574 19.047 0.812 1 77.75 518 GLY A O 1
ATOM 3878 N N . MET A 1 519 ? -7.023 17.219 -0.132 1 71.56 519 MET A N 1
ATOM 3879 C CA . MET A 1 519 ? -5.855 17.812 -0.775 1 71.56 519 MET A CA 1
ATOM 3880 C C . MET A 1 519 ? -6.262 18.984 -1.668 1 71.56 519 MET A C 1
ATOM 3882 O O . MET A 1 519 ? -5.441 19.844 -1.979 1 71.56 519 MET A O 1
ATOM 3886 N N . LYS A 1 520 ? -7.512 19.094 -2.051 1 75.56 520 LYS A N 1
ATOM 3887 C CA . LYS A 1 520 ? -7.977 20.156 -2.941 1 75.56 520 LYS A CA 1
ATOM 3888 C C . LYS A 1 520 ? -8.398 21.391 -2.154 1 75.56 520 LYS A C 1
ATOM 3890 O O . LYS A 1 520 ? -8.766 22.422 -2.738 1 75.56 520 LYS A O 1
ATOM 3895 N N . LEU A 1 521 ? -8.312 21.25 -0.838 1 81 521 LEU A N 1
ATOM 3896 C CA . LEU A 1 521 ? -8.727 22.344 0.036 1 81 521 LEU A CA 1
ATOM 3897 C C . LEU A 1 521 ? -7.527 22.938 0.772 1 81 521 LEU A C 1
ATOM 3899 O O . LEU A 1 521 ? -6.539 22.234 1.02 1 81 521 LEU A O 1
ATOM 3903 N N . SER A 1 522 ? -7.684 24.234 1.045 1 76.94 522 SER A N 1
ATOM 3904 C CA . SER A 1 522 ? -6.684 24.844 1.914 1 76.94 522 SER A CA 1
ATOM 3905 C C . SER A 1 522 ? -6.852 24.391 3.359 1 76.94 522 SER A C 1
ATOM 3907 O O . SER A 1 522 ? -7.867 23.781 3.709 1 76.94 522 SER A O 1
ATOM 3909 N N . GLY A 1 523 ? -5.855 24.641 4.188 1 78.88 523 GLY A N 1
ATOM 3910 C CA . GLY A 1 523 ? -5.926 24.281 5.594 1 78.88 523 GLY A CA 1
ATOM 3911 C C . GLY A 1 523 ? -7.133 24.875 6.301 1 78.88 523 GLY A C 1
ATOM 3912 O O . GLY A 1 523 ? -7.82 24.172 7.051 1 78.88 523 GLY A O 1
ATOM 3913 N N . GLY A 1 524 ? -7.359 26.156 6.039 1 82.81 524 GLY A N 1
ATOM 3914 C CA . GLY A 1 524 ? -8.5 26.828 6.652 1 82.81 524 GLY A CA 1
ATOM 3915 C C . GLY A 1 524 ? -9.836 26.266 6.199 1 82.81 524 GLY A C 1
ATOM 3916 O O . GLY A 1 524 ? -10.773 26.156 6.992 1 82.81 524 GLY A O 1
ATOM 3917 N N . GLN A 1 525 ? -9.883 25.891 4.938 1 85 525 GLN A N 1
ATOM 3918 C CA . GLN A 1 525 ? -11.102 25.312 4.398 1 85 525 GLN A CA 1
ATOM 3919 C C . GLN A 1 525 ? -11.391 23.953 5.031 1 85 525 GLN A C 1
ATOM 3921 O O . GLN A 1 525 ? -12.539 23.625 5.344 1 85 525 GLN A O 1
ATOM 3926 N N . ARG A 1 526 ? -10.398 23.219 5.258 1 88.88 526 ARG A N 1
ATOM 3927 C CA . ARG A 1 526 ? -10.539 21.922 5.887 1 88.88 526 ARG A CA 1
ATOM 3928 C C . ARG A 1 526 ? -11.078 22.047 7.309 1 88.88 526 ARG A C 1
ATOM 3930 O O . ARG A 1 526 ? -11.938 21.281 7.73 1 88.88 526 ARG A O 1
ATOM 3937 N N . GLN A 1 527 ? -10.562 23 8 1 87.88 527 GLN A N 1
ATOM 3938 C CA . GLN A 1 527 ? -10.984 23.219 9.383 1 87.88 527 GLN A CA 1
ATOM 3939 C C . GLN A 1 527 ? -12.453 23.641 9.445 1 87.88 527 GLN A C 1
ATOM 3941 O O . GLN A 1 527 ? -13.195 23.188 10.32 1 87.88 527 GLN A O 1
ATOM 3946 N N . ARG A 1 528 ? -12.828 24.5 8.555 1 90.12 528 ARG A N 1
ATOM 3947 C CA . ARG A 1 528 ? -14.211 24.953 8.523 1 90.12 528 ARG A CA 1
ATOM 3948 C C . ARG A 1 528 ? -15.164 23.812 8.188 1 90.12 528 ARG A C 1
ATOM 3950 O O . ARG A 1 528 ? -16.25 23.734 8.75 1 90.12 528 ARG A O 1
ATOM 3957 N N . LEU A 1 529 ? -14.758 23 7.289 1 92.56 529 LEU A N 1
ATOM 3958 C CA . LEU A 1 529 ? -15.578 21.844 6.941 1 92.56 529 LEU A CA 1
ATOM 3959 C C . LEU A 1 529 ? -15.711 20.891 8.125 1 92.56 529 LEU A C 1
ATOM 3961 O O . LEU A 1 529 ? -16.766 20.312 8.344 1 92.56 529 LEU A O 1
ATOM 3965 N N . ALA A 1 530 ? -14.648 20.672 8.789 1 91.5 530 ALA A N 1
ATOM 3966 C CA . ALA A 1 530 ? -14.68 19.828 9.977 1 91.5 530 ALA A CA 1
ATOM 3967 C C . ALA A 1 530 ? -15.617 20.406 11.039 1 91.5 530 ALA A C 1
ATOM 3969 O O . ALA A 1 530 ? -16.297 19.656 11.75 1 91.5 530 ALA A O 1
ATOM 3970 N N . LEU A 1 531 ? -15.602 21.688 11.148 1 90.56 531 LEU A N 1
ATOM 3971 C CA . LEU A 1 531 ? -16.516 22.344 12.062 1 90.56 531 LEU A CA 1
ATOM 3972 C C . LEU A 1 531 ? -17.969 22.094 11.664 1 90.56 531 LEU A C 1
ATOM 3974 O O . LEU A 1 531 ? -18.812 21.797 12.516 1 90.56 531 LEU A O 1
ATOM 3978 N N . ALA A 1 532 ? -18.219 22.219 10.367 1 92.81 532 ALA A N 1
ATOM 3979 C CA . ALA A 1 532 ? -19.562 21.938 9.859 1 92.81 532 ALA A CA 1
ATOM 3980 C C . ALA A 1 532 ? -19.984 20.516 10.188 1 92.81 532 ALA A C 1
ATOM 3982 O O . ALA A 1 532 ? -21.125 20.266 10.586 1 92.81 532 ALA A O 1
ATOM 3983 N N . ARG A 1 533 ? -19.109 19.594 9.992 1 93.12 533 ARG A N 1
ATOM 3984 C CA . ARG A 1 533 ? -19.375 18.188 10.297 1 93.12 533 ARG A CA 1
ATOM 3985 C C . ARG A 1 533 ? -19.734 18.016 11.766 1 93.12 533 ARG A C 1
ATOM 3987 O O . ARG A 1 533 ? -20.703 17.312 12.086 1 93.12 533 ARG A O 1
ATOM 3994 N N . ALA A 1 534 ? -18.969 18.609 12.617 1 89.88 534 ALA A N 1
ATOM 3995 C CA . ALA A 1 534 ? -19.203 18.5 14.055 1 89.88 534 ALA A CA 1
ATOM 3996 C C . ALA A 1 534 ? -20.547 19.109 14.438 1 89.88 534 ALA A C 1
ATOM 3998 O O . ALA A 1 534 ? -21.281 18.562 15.273 1 89.88 534 ALA A O 1
ATOM 3999 N N . LEU A 1 535 ? -20.875 20.203 13.828 1 89.12 535 LEU A N 1
ATOM 4000 C CA . LEU A 1 535 ? -22.109 20.922 14.133 1 89.12 535 LEU A CA 1
ATOM 4001 C C . LEU A 1 535 ? -23.328 20.109 13.703 1 89.12 535 LEU A C 1
ATOM 4003 O O . LEU A 1 535 ? -24.375 20.141 14.359 1 89.12 535 LEU A O 1
ATOM 4007 N N . LEU A 1 536 ? -23.141 19.453 12.625 1 92.12 536 LEU A N 1
ATOM 4008 C CA . LEU A 1 536 ? -24.266 18.688 12.094 1 92.12 536 LEU A CA 1
ATOM 4009 C C . LEU A 1 536 ? -24.656 17.578 13.062 1 92.12 536 LEU A C 1
ATOM 4011 O O . LEU A 1 536 ? -25.828 17.203 13.148 1 92.12 536 LEU A O 1
ATOM 4015 N N . GLY A 1 537 ? -23.766 17.078 13.789 1 89.5 537 GLY A N 1
ATOM 4016 C CA . GLY A 1 537 ? -24.047 16.047 14.773 1 89.5 537 GLY A CA 1
ATOM 4017 C C . GLY A 1 537 ? -24.828 16.547 15.969 1 89.5 537 GLY A C 1
ATOM 4018 O O . GLY A 1 537 ? -25.375 15.758 16.734 1 89.5 537 GLY A O 1
ATOM 4019 N N . ASN A 1 538 ? -24.875 17.781 16.141 1 87 538 ASN A N 1
ATOM 4020 C CA . ASN A 1 538 ? -25.641 18.453 17.203 1 87 538 ASN A CA 1
ATOM 4021 C C . ASN A 1 538 ? -25.234 17.938 18.578 1 87 538 ASN A C 1
ATOM 4023 O O . ASN A 1 538 ? -26.078 17.516 19.359 1 87 538 ASN A O 1
ATOM 4027 N N . PRO A 1 539 ? -23.969 18.016 18.922 1 90.12 539 PRO A N 1
ATOM 4028 C CA . PRO A 1 539 ? -23.484 17.531 20.219 1 90.12 539 PRO A CA 1
ATOM 4029 C C . PRO A 1 539 ? -23.781 18.5 21.359 1 90.12 539 PRO A C 1
ATOM 4031 O O . PRO A 1 539 ? -24.047 19.688 21.125 1 90.12 539 PRO A O 1
ATOM 4034 N N . GLY A 1 540 ? -23.781 17.938 22.594 1 89.5 540 GLY A N 1
ATOM 4035 C CA . GLY A 1 540 ? -23.906 18.797 23.766 1 89.5 540 GLY A CA 1
ATOM 4036 C C . GLY A 1 540 ? -22.641 19.547 24.094 1 89.5 540 GLY A C 1
ATOM 4037 O O . GLY A 1 540 ? -22.703 20.641 24.656 1 89.5 540 GLY A O 1
ATOM 4038 N N . TYR A 1 541 ? -21.594 18.938 23.766 1 93.31 541 TYR A N 1
ATOM 4039 C CA . TYR A 1 541 ? -20.281 19.516 24.016 1 93.31 541 TYR A CA 1
ATOM 4040 C C . TYR A 1 541 ? -19.391 19.422 22.781 1 93.31 541 TYR A C 1
ATOM 4042 O O . TYR A 1 541 ? -19.438 18.438 22.047 1 93.31 541 TYR A O 1
ATOM 4050 N N . MET A 1 542 ? -18.625 20.422 22.547 1 93.44 542 MET A N 1
ATOM 4051 C CA . MET A 1 542 ? -17.688 20.438 21.422 1 93.44 542 MET A CA 1
ATOM 4052 C C . MET A 1 542 ? -16.281 20.797 21.906 1 93.44 542 MET A C 1
ATOM 4054 O O . MET A 1 542 ? -16.109 21.734 22.688 1 93.44 542 MET A O 1
ATOM 4058 N N . ILE A 1 543 ? -15.352 20.031 21.484 1 94.88 543 ILE A N 1
ATOM 4059 C CA . ILE A 1 543 ? -13.938 20.281 21.766 1 94.88 543 ILE A CA 1
ATOM 4060 C C . ILE A 1 543 ? -13.227 20.672 20.469 1 94.88 543 ILE A C 1
ATOM 4062 O O . ILE A 1 543 ? -13.219 19.906 19.5 1 94.88 543 ILE A O 1
ATOM 4066 N N . LEU A 1 544 ? -12.672 21.812 20.438 1 93.31 544 LEU A N 1
ATOM 4067 C CA . LEU A 1 544 ? -11.945 22.297 19.266 1 93.31 544 LEU A CA 1
ATOM 4068 C C . LEU A 1 544 ? -10.461 22.438 19.562 1 93.31 544 LEU A C 1
ATOM 4070 O O . LEU A 1 544 ? -10.055 23.219 20.406 1 93.31 544 LEU A O 1
ATOM 4074 N N . ASP A 1 545 ? -9.711 21.672 18.875 1 91.06 545 ASP A N 1
ATOM 4075 C CA . ASP A 1 545 ? -8.266 21.703 19.062 1 91.06 545 ASP A CA 1
ATOM 4076 C C . ASP A 1 545 ? -7.598 22.625 18.047 1 91.06 545 ASP A C 1
ATOM 4078 O O . ASP A 1 545 ? -7.398 22.266 16.891 1 91.06 545 ASP A O 1
ATOM 4082 N N . GLU A 1 546 ? -7.227 23.75 18.469 1 87.25 546 GLU A N 1
ATOM 4083 C CA . GLU A 1 546 ? -6.586 24.812 17.703 1 87.25 546 GLU A CA 1
ATOM 4084 C C . GLU A 1 546 ? -7.34 25.078 16.406 1 87.25 546 GLU A C 1
ATOM 4086 O O . GLU A 1 546 ? -6.746 25.062 15.32 1 87.25 546 GLU A O 1
ATOM 4091 N N . PRO A 1 547 ? -8.547 25.438 16.516 1 84.38 547 PRO A N 1
ATOM 4092 C CA . PRO A 1 547 ? -9.398 25.578 15.344 1 84.38 547 PRO A CA 1
ATOM 4093 C C . PRO A 1 547 ? -9.008 26.781 14.484 1 84.38 547 PRO A C 1
ATOM 4095 O O . PRO A 1 547 ? -9.406 26.859 13.312 1 84.38 547 PRO A O 1
ATOM 4098 N N . ALA A 1 548 ? -8.258 27.688 15.016 1 81.5 548 ALA A N 1
ATOM 4099 C CA . ALA A 1 548 ? -7.945 28.922 14.297 1 81.5 548 ALA A CA 1
ATOM 4100 C C . ALA A 1 548 ? -6.543 28.859 13.688 1 81.5 548 ALA A C 1
ATOM 4102 O O . ALA A 1 548 ? -6.102 29.812 13.039 1 81.5 548 ALA A O 1
ATOM 4103 N N . SER A 1 549 ? -5.902 27.766 13.852 1 78.44 549 SER A N 1
ATOM 4104 C CA . SER A 1 549 ? -4.492 27.672 13.5 1 78.44 549 SER A CA 1
ATOM 4105 C C . SER A 1 549 ? -4.27 27.984 12.023 1 78.44 549 SER A C 1
ATOM 4107 O O . SER A 1 549 ? -3.311 28.688 11.672 1 78.44 549 SER A O 1
ATOM 4109 N N . ALA A 1 550 ? -5.125 27.562 11.172 1 77.12 550 ALA A N 1
ATOM 4110 C CA . ALA A 1 550 ? -4.906 27.734 9.742 1 77.12 550 ALA A CA 1
ATOM 4111 C C . ALA A 1 550 ? -5.848 28.781 9.164 1 77.12 550 ALA A C 1
ATOM 4113 O O . ALA A 1 550 ? -5.914 28.953 7.941 1 77.12 550 ALA A O 1
ATOM 4114 N N . LEU A 1 551 ? -6.5 29.578 10.086 1 82.38 551 LEU A N 1
ATOM 4115 C CA . LEU A 1 551 ? -7.512 30.516 9.609 1 82.38 551 LEU A CA 1
ATOM 4116 C C . LEU A 1 551 ? -6.93 31.922 9.469 1 82.38 551 LEU A C 1
ATOM 4118 O O . LEU A 1 551 ? -6.082 32.312 10.266 1 82.38 551 LEU A O 1
ATOM 4122 N N . ASP A 1 552 ? -7.41 32.625 8.469 1 81.31 552 ASP A N 1
ATOM 4123 C CA . ASP A 1 552 ? -7.133 34.062 8.375 1 81.31 552 ASP A CA 1
ATOM 4124 C C . ASP A 1 552 ? -8.008 34.844 9.336 1 81.31 552 ASP A C 1
ATOM 4126 O O . ASP A 1 552 ? -8.75 34.281 10.133 1 81.31 552 ASP A O 1
ATOM 4130 N N . LYS A 1 553 ? -7.805 36.062 9.312 1 81.31 553 LYS A N 1
ATOM 4131 C CA . LYS A 1 553 ? -8.492 36.906 10.297 1 81.31 553 LYS A CA 1
ATOM 4132 C C . LYS A 1 553 ? -10.008 36.812 10.125 1 81.31 553 LYS A C 1
ATOM 4134 O O . LYS A 1 553 ? -10.75 36.812 11.102 1 81.31 553 LYS A O 1
ATOM 4139 N N . GLU A 1 554 ? -10.453 36.812 8.875 1 80 554 GLU A N 1
ATOM 4140 C CA . GLU A 1 554 ? -11.883 36.656 8.625 1 80 554 GLU A CA 1
ATOM 4141 C C . GLU A 1 554 ? -12.375 35.281 9.117 1 80 554 GLU A C 1
ATOM 4143 O O . GLU A 1 554 ? -13.469 35.188 9.688 1 80 554 GLU A O 1
ATOM 4148 N N . GLY A 1 555 ? -11.633 34.375 8.844 1 82.75 555 GLY A N 1
ATOM 4149 C CA . GLY A 1 555 ? -11.969 33.062 9.328 1 82.75 555 GLY A CA 1
ATOM 4150 C C . GLY A 1 555 ? -11.984 32.938 10.836 1 82.75 555 GLY A C 1
ATOM 4151 O O . GLY A 1 555 ? -12.836 32.25 11.406 1 82.75 555 GLY A O 1
ATOM 4152 N N . GLU A 1 556 ? -11.047 33.625 11.445 1 85.94 556 GLU A N 1
ATOM 4153 C CA . GLU A 1 556 ? -11 33.625 12.898 1 85.94 556 GLU A CA 1
ATOM 4154 C C . GLU A 1 556 ? -12.258 34.281 13.484 1 85.94 556 GLU A C 1
ATOM 4156 O O . GLU A 1 556 ? -12.797 33.781 14.477 1 85.94 556 GLU A O 1
ATOM 4161 N N . GLN A 1 557 ? -12.578 35.344 12.875 1 84.25 557 GLN A N 1
ATOM 4162 C CA . GLN A 1 557 ? -13.773 36.031 13.352 1 84.25 557 GLN A CA 1
ATOM 4163 C C . GLN A 1 557 ? -15.016 35.156 13.156 1 84.25 557 GLN A C 1
ATOM 4165 O O . GLN A 1 557 ? -15.875 35.094 14.039 1 84.25 557 GLN A O 1
ATOM 4170 N N . ALA A 1 558 ? -15.047 34.594 12.016 1 83.31 558 ALA A N 1
ATOM 4171 C CA . ALA A 1 558 ? -16.172 33.688 11.75 1 83.31 558 ALA A CA 1
ATOM 4172 C C . ALA A 1 558 ? -16.219 32.562 12.781 1 83.31 558 ALA A C 1
ATOM 4174 O O . ALA A 1 558 ? -17.312 32.125 13.195 1 83.31 558 ALA A O 1
ATOM 4175 N N . LEU A 1 559 ? -15.125 32.094 13.117 1 85.75 559 LEU A N 1
ATOM 4176 C CA . LEU A 1 559 ? -15.047 31.047 14.141 1 85.75 559 LEU A CA 1
ATOM 4177 C C . LEU A 1 559 ? -15.562 31.562 15.484 1 85.75 559 LEU A C 1
ATOM 4179 O O . LEU A 1 559 ? -16.312 30.859 16.172 1 85.75 559 LEU A O 1
ATOM 4183 N N . VAL A 1 560 ? -15.133 32.75 15.852 1 86.5 560 VAL A N 1
ATOM 4184 C CA . VAL A 1 560 ? -15.578 33.375 17.109 1 86.5 560 VAL A CA 1
ATOM 4185 C C . VAL A 1 560 ? -17.094 33.531 17.094 1 86.5 560 VAL A C 1
ATOM 4187 O O . VAL A 1 560 ? -17.766 33.219 18.078 1 86.5 560 VAL A O 1
ATOM 4190 N N . ASP A 1 561 ? -17.531 33.969 15.914 1 83.88 561 ASP A N 1
ATOM 4191 C CA . ASP A 1 561 ? -18.969 34.125 15.766 1 83.88 561 ASP A CA 1
ATOM 4192 C C . ASP A 1 561 ? -19.688 32.781 15.914 1 83.88 561 ASP A C 1
ATOM 4194 O O . ASP A 1 561 ? -20.75 32.719 16.547 1 83.88 561 ASP A O 1
ATOM 4198 N N . ALA A 1 562 ? -19.156 31.812 15.297 1 81.19 562 ALA A N 1
ATOM 4199 C CA . ALA A 1 562 ? -19.734 30.469 15.383 1 81.19 562 ALA A CA 1
ATOM 4200 C C . ALA A 1 562 ? -19.734 29.969 16.828 1 81.19 562 ALA A C 1
ATOM 4202 O O . ALA A 1 562 ? -20.703 29.328 17.266 1 81.19 562 ALA A O 1
ATOM 4203 N N . ILE A 1 563 ? -18.719 30.234 17.547 1 83.44 563 ILE A N 1
ATOM 4204 C CA . ILE A 1 563 ? -18.609 29.844 18.938 1 83.44 563 ILE A CA 1
ATOM 4205 C C . ILE A 1 563 ? -19.703 30.531 19.766 1 83.44 563 ILE A C 1
ATOM 4207 O O . ILE A 1 563 ? -20.359 29.891 20.578 1 83.44 563 ILE A O 1
ATOM 4211 N N . HIS A 1 564 ? -19.891 31.812 19.516 1 83.06 564 HIS A N 1
ATOM 4212 C CA . HIS A 1 564 ? -20.906 32.562 20.234 1 83.06 564 HIS A CA 1
ATOM 4213 C C . HIS A 1 564 ? -22.297 32.031 19.922 1 83.06 564 HIS A C 1
ATOM 4215 O O . HIS A 1 564 ? -23.156 31.922 20.797 1 83.06 564 HIS A O 1
ATOM 4221 N N . ALA A 1 565 ? -22.422 31.719 18.672 1 78.75 565 ALA A N 1
ATOM 4222 C CA . ALA A 1 565 ? -23.719 31.172 18.25 1 78.75 565 ALA A CA 1
ATOM 4223 C C . ALA A 1 565 ? -24 29.844 18.938 1 78.75 565 ALA A C 1
ATOM 4225 O O . ALA A 1 565 ? -25.141 29.547 19.281 1 78.75 565 ALA A O 1
ATOM 4226 N N . CYS A 1 566 ? -23.016 29.109 19.094 1 79.62 566 CYS A N 1
ATOM 4227 C CA . CYS A 1 566 ? -23.141 27.797 19.719 1 79.62 566 CYS A CA 1
ATOM 4228 C C . CYS A 1 566 ? -23.453 27.938 21.219 1 79.62 566 CYS A C 1
ATOM 4230 O O . CYS A 1 566 ? -24.141 27.094 21.781 1 79.62 566 CYS A O 1
ATOM 4232 N N . LYS A 1 567 ? -22.828 29 21.719 1 77.31 567 LYS A N 1
ATOM 4233 C CA . LYS A 1 567 ? -23.031 29.25 23.141 1 77.31 567 LYS A CA 1
ATOM 4234 C C . LYS A 1 567 ? -24.484 29.672 23.422 1 77.31 567 LYS A C 1
ATOM 4236 O O . LYS A 1 567 ? -25.078 29.25 24.406 1 77.31 567 LYS A O 1
ATOM 4241 N N . ASN A 1 568 ? -25.062 30.75 22.625 1 68.62 568 ASN A N 1
ATOM 4242 C CA . ASN A 1 568 ? -26.328 31.438 22.891 1 68.62 568 ASN A CA 1
ATOM 4243 C C . ASN A 1 568 ? -27.5 30.75 22.188 1 68.62 568 ASN A C 1
ATOM 4245 O O . ASN A 1 568 ? -28.594 31.328 22.109 1 68.62 568 ASN A O 1
ATOM 4249 N N . GLU A 1 569 ? -27.703 29.562 22.047 1 59.53 569 GLU A N 1
ATOM 4250 C CA . GLU A 1 569 ? -28.859 28.766 21.688 1 59.53 569 GLU A CA 1
ATOM 4251 C C . GLU A 1 569 ? -29.219 28.938 20.219 1 59.53 569 GLU A C 1
ATOM 4253 O O . GLU A 1 569 ? -30.312 28.578 19.781 1 59.53 569 GLU A O 1
ATOM 4258 N N . SER A 1 570 ? -28.625 29.719 19.469 1 47.44 570 SER A N 1
ATOM 4259 C CA . SER A 1 570 ? -29.312 29.922 18.203 1 47.44 570 SER A CA 1
ATOM 4260 C C . SER A 1 570 ? -29.828 28.609 17.641 1 47.44 570 SER A C 1
ATOM 4262 O O . SER A 1 570 ? -30.844 28.578 16.938 1 47.44 570 SER A O 1
ATOM 4264 N N . GLY A 1 571 ? -29.203 27.531 17.609 1 50.44 571 GLY A N 1
ATOM 4265 C CA . GLY A 1 571 ? -29.781 26.328 17.047 1 50.44 571 GLY A CA 1
ATOM 4266 C C . GLY A 1 571 ? -30.484 25.469 18.078 1 50.44 571 GLY A C 1
ATOM 4267 O O . GLY A 1 571 ? -30.609 24.25 17.906 1 50.44 571 GLY A O 1
ATOM 4268 N N . GLY A 1 572 ? -30.984 26.031 19.156 1 53.03 572 GLY A N 1
ATOM 4269 C CA . GLY A 1 572 ? -31.875 25.453 20.141 1 53.03 572 GLY A CA 1
ATOM 4270 C C . GLY A 1 572 ? -31.156 24.859 21.344 1 53.03 572 GLY A C 1
ATOM 4271 O O . GLY A 1 572 ? -31.766 24.578 22.359 1 53.03 572 GLY A O 1
ATOM 4272 N N . LYS A 1 573 ? -29.844 24.5 21.188 1 66.69 573 LYS A N 1
ATOM 4273 C CA . LYS A 1 573 ? -29.234 23.766 22.312 1 66.69 573 LYS A CA 1
ATOM 4274 C C . LYS A 1 573 ? -27.953 24.469 22.781 1 66.69 573 LYS A C 1
ATOM 4276 O O . LYS A 1 573 ? -27.125 24.859 21.969 1 66.69 573 LYS A O 1
ATOM 4281 N N . ARG A 1 574 ? -27.938 25.016 24.109 1 80.75 574 ARG A N 1
ATOM 4282 C CA . ARG A 1 574 ? -26.719 25.516 24.734 1 80.75 574 ARG A CA 1
ATOM 4283 C C . ARG A 1 574 ? -25.656 24.438 24.797 1 80.75 574 ARG A C 1
ATOM 4285 O O . ARG A 1 574 ? -25.891 23.359 25.328 1 80.75 574 ARG A O 1
ATOM 4292 N N . ARG A 1 575 ? -24.562 24.734 24.125 1 88.81 575 ARG A N 1
ATOM 4293 C CA . ARG A 1 575 ? -23.5 23.734 24.078 1 88.81 575 ARG A CA 1
ATOM 4294 C C . ARG A 1 575 ? -22.328 24.141 24.969 1 88.81 575 ARG A C 1
ATOM 4296 O O . ARG A 1 575 ? -22.062 25.328 25.125 1 88.81 575 ARG A O 1
ATOM 4303 N N . GLY A 1 576 ? -21.75 23.188 25.656 1 92.31 576 GLY A N 1
ATOM 4304 C CA . GLY A 1 576 ? -20.469 23.422 26.297 1 92.31 576 GLY A CA 1
ATOM 4305 C C . GLY A 1 576 ? -19.312 23.359 25.312 1 92.31 576 GLY A C 1
ATOM 4306 O O . GLY A 1 576 ? -19.25 22.484 24.453 1 92.31 576 GLY A O 1
ATOM 4307 N N . LEU A 1 577 ? -18.438 24.328 25.391 1 94 577 LEU A N 1
ATOM 4308 C CA . LEU A 1 577 ? -17.328 24.422 24.438 1 94 577 LEU A CA 1
ATOM 4309 C C . LEU A 1 577 ? -15.984 24.359 25.172 1 94 577 LEU A C 1
ATOM 4311 O O . LEU A 1 577 ? -15.805 25.016 26.203 1 94 577 LEU A O 1
ATOM 4315 N N . LEU A 1 578 ? -15.141 23.484 24.734 1 95.5 578 LEU A N 1
ATOM 4316 C CA . LEU A 1 578 ? -13.742 23.453 25.141 1 95.5 578 LEU A CA 1
ATOM 4317 C C . LEU A 1 578 ? -12.82 23.797 23.984 1 95.5 578 LEU A C 1
ATOM 4319 O O . LEU A 1 578 ? -12.773 23.078 22.984 1 95.5 578 LEU A O 1
ATOM 4323 N N . LEU A 1 579 ? -12.117 24.875 24.156 1 94.81 579 LEU A N 1
ATOM 4324 C CA . LEU A 1 579 ? -11.242 25.359 23.094 1 94.81 579 LEU A CA 1
ATOM 4325 C C . LEU A 1 579 ? -9.781 25.281 23.516 1 94.81 579 LEU A C 1
ATOM 4327 O O . LEU A 1 579 ? -9.398 25.859 24.547 1 94.81 579 LEU A O 1
ATOM 4331 N N . ILE A 1 580 ? -9.039 24.531 22.781 1 92.75 580 ILE A N 1
ATOM 4332 C CA . ILE A 1 580 ? -7.586 24.562 22.938 1 92.75 580 ILE A CA 1
ATOM 4333 C C . ILE A 1 580 ? -7.004 25.625 22 1 92.75 580 ILE A C 1
ATOM 4335 O O . ILE A 1 580 ? -7.23 25.578 20.781 1 92.75 580 ILE A O 1
ATOM 4339 N N . THR A 1 581 ? -6.324 26.641 22.562 1 89.19 581 THR A N 1
ATOM 4340 C CA . THR A 1 581 ? -5.898 27.734 21.703 1 89.19 581 THR A CA 1
ATOM 4341 C C . THR A 1 581 ? -4.637 28.406 22.25 1 89.19 581 THR A C 1
ATOM 4343 O O . THR A 1 581 ? -4.277 28.188 23.406 1 89.19 581 THR A O 1
ATOM 4346 N N . HIS A 1 582 ? -3.992 29.062 21.391 1 81.38 582 HIS A N 1
ATOM 4347 C CA . HIS A 1 582 ? -2.908 29.969 21.75 1 81.38 582 HIS A CA 1
ATOM 4348 C C . HIS A 1 582 ? -3.211 31.406 21.297 1 81.38 582 HIS A C 1
ATOM 4350 O O . HIS A 1 582 ? -2.387 32.312 21.469 1 81.38 582 HIS A O 1
ATOM 4356 N N . LYS A 1 583 ? -4.434 31.562 20.859 1 81.06 583 LYS A N 1
ATOM 4357 C CA . LYS A 1 583 ? -4.809 32.875 20.328 1 81.06 583 LYS A CA 1
ATOM 4358 C C . LYS A 1 583 ? -5.547 33.688 21.375 1 81.06 583 LYS A C 1
ATOM 4360 O O . LYS A 1 583 ? -6.484 33.219 22.016 1 81.06 583 LYS A O 1
ATOM 4365 N N . THR A 1 584 ? -5.176 34.875 21.391 1 80 584 THR A N 1
ATOM 4366 C CA . THR A 1 584 ? -5.766 35.781 22.375 1 80 584 THR A CA 1
ATOM 4367 C C . THR A 1 584 ? -7.227 36.062 22.047 1 80 584 THR A C 1
ATOM 4369 O O . THR A 1 584 ? -8.055 36.219 22.953 1 80 584 THR A O 1
ATOM 4372 N N . SER A 1 585 ? -7.551 36.156 20.781 1 77.69 585 SER A N 1
ATOM 4373 C CA . SER A 1 585 ? -8.914 36.469 20.359 1 77.69 585 SER A CA 1
ATOM 4374 C C . SER A 1 585 ? -9.891 35.375 20.844 1 77.69 585 SER A C 1
ATOM 4376 O O . SER A 1 585 ? -10.992 35.719 21.297 1 77.69 585 SER A O 1
ATOM 4378 N N . THR A 1 586 ? -9.453 34.188 20.812 1 83.88 586 THR A N 1
ATOM 4379 C CA . THR A 1 586 ? -10.281 33.094 21.266 1 83.88 586 THR A CA 1
ATOM 4380 C C . THR A 1 586 ? -10.305 33 22.781 1 83.88 586 THR A C 1
ATOM 4382 O O . THR A 1 586 ? -11.344 32.688 23.375 1 83.88 586 THR A O 1
ATOM 4385 N N . LEU A 1 587 ? -9.211 33.375 23.344 1 87.38 587 LEU A N 1
ATOM 4386 C CA . LEU A 1 587 ? -9.086 33.312 24.797 1 87.38 587 LEU A CA 1
ATOM 4387 C C . LEU A 1 587 ? -10.039 34.312 25.453 1 87.38 587 LEU A C 1
ATOM 4389 O O . LEU A 1 587 ? -10.547 34.062 26.547 1 87.38 587 LEU A O 1
ATOM 4393 N N . ARG A 1 588 ? -10.25 35.375 24.812 1 85.31 588 ARG A N 1
ATOM 4394 C CA . ARG A 1 588 ? -11.094 36.438 25.359 1 85.31 588 ARG A CA 1
ATOM 4395 C C . ARG A 1 588 ? -12.547 36 25.438 1 85.31 588 ARG A C 1
ATOM 4397 O O . ARG A 1 588 ? -13.328 36.531 26.234 1 85.31 588 ARG A O 1
ATOM 4404 N N . THR A 1 589 ? -12.906 35 24.703 1 85.75 589 THR A N 1
ATOM 4405 C CA . THR A 1 589 ? -14.281 34.5 24.688 1 85.75 589 THR A CA 1
ATOM 4406 C C . THR A 1 589 ? -14.516 33.531 25.844 1 85.75 589 THR A C 1
ATOM 4408 O O . THR A 1 589 ? -15.648 33.125 26.109 1 85.75 589 THR A O 1
ATOM 4411 N N . ALA A 1 590 ? -13.492 33.281 26.594 1 92.31 590 ALA A N 1
ATOM 4412 C CA . ALA A 1 590 ? -13.547 32.219 27.594 1 92.31 590 ALA A CA 1
ATOM 4413 C C . ALA A 1 590 ? -14.25 32.656 28.859 1 92.31 590 ALA A C 1
ATOM 4415 O O . ALA A 1 590 ? -14.016 33.781 29.344 1 92.31 590 ALA A O 1
ATOM 4416 N N . ASP A 1 591 ? -15.102 31.844 29.359 1 92.25 591 ASP A N 1
ATOM 4417 C CA . ASP A 1 591 ? -15.648 32 30.703 1 92.25 591 ASP A CA 1
ATOM 4418 C C . ASP A 1 591 ? -14.68 31.5 31.766 1 92.25 591 ASP A C 1
ATOM 4420 O O . ASP A 1 591 ? -14.664 32 32.906 1 92.25 591 ASP A O 1
ATOM 4424 N N . LEU A 1 592 ? -13.977 30.516 31.359 1 94.69 592 LEU A N 1
ATOM 4425 C CA . LEU A 1 592 ? -12.953 29.906 32.188 1 94.69 592 LEU A CA 1
ATOM 4426 C C . LEU A 1 592 ? -11.703 29.594 31.391 1 94.69 592 LEU A C 1
ATOM 4428 O O . LEU A 1 592 ? -11.797 29.094 30.266 1 94.69 592 LEU A O 1
ATOM 4432 N N . VAL A 1 593 ? -10.586 29.969 31.953 1 95.5 593 VAL A N 1
ATOM 4433 C CA . VAL A 1 593 ? -9.305 29.672 31.312 1 95.5 593 VAL A CA 1
ATOM 4434 C C . VAL A 1 593 ? -8.539 28.641 32.156 1 95.5 593 VAL A C 1
ATOM 4436 O O . VAL A 1 593 ? -8.383 28.812 33.375 1 95.5 593 VAL A O 1
ATOM 4439 N N . VAL A 1 594 ? -8.133 27.609 31.5 1 95.69 594 VAL A N 1
ATOM 4440 C CA . VAL A 1 594 ? -7.316 26.562 32.125 1 95.69 594 VAL A CA 1
ATOM 4441 C C . VAL A 1 594 ? -5.914 26.594 31.516 1 95.69 594 VAL A C 1
ATOM 4443 O O . VAL A 1 594 ? -5.742 26.375 30.312 1 95.69 594 VAL A O 1
ATOM 4446 N N . VAL A 1 595 ? -4.926 26.844 32.344 1 95.31 595 VAL A N 1
ATOM 4447 C CA . VAL A 1 595 ? -3.543 26.875 31.875 1 95.31 595 VAL A CA 1
ATOM 4448 C C . VAL A 1 595 ? -2.84 25.578 32.25 1 95.31 595 VAL A C 1
ATOM 4450 O O . VAL A 1 595 ? -2.777 25.203 33.406 1 95.31 595 VAL A O 1
ATOM 4453 N N . LEU A 1 596 ? -2.422 24.891 31.234 1 93.88 596 LEU A N 1
ATOM 4454 C CA . LEU A 1 596 ? -1.709 23.641 31.422 1 93.88 596 LEU A CA 1
ATOM 4455 C C . LEU A 1 596 ? -0.201 23.859 31.422 1 93.88 596 LEU A C 1
ATOM 4457 O O . LEU A 1 596 ? 0.361 24.328 30.438 1 93.88 596 LEU A O 1
ATOM 4461 N N . LYS A 1 597 ? 0.414 23.547 32.469 1 90.56 597 LYS A N 1
ATOM 4462 C CA . LYS A 1 597 ? 1.858 23.688 32.625 1 90.56 597 LYS A CA 1
ATOM 4463 C C . LYS A 1 597 ? 2.447 22.484 33.344 1 90.56 597 LYS A C 1
ATOM 4465 O O . LYS A 1 597 ? 2.098 22.203 34.5 1 90.56 597 LYS A O 1
ATOM 4470 N N . ASP A 1 598 ? 3.344 21.781 32.719 1 86.62 598 ASP A N 1
ATOM 4471 C CA . ASP A 1 598 ? 4.062 20.625 33.281 1 86.62 598 ASP A CA 1
ATOM 4472 C C . ASP A 1 598 ? 3.09 19.594 33.812 1 86.62 598 ASP A C 1
ATOM 4474 O O . ASP A 1 598 ? 3.283 19.078 34.938 1 86.62 598 ASP A O 1
ATOM 4478 N N . GLY A 1 599 ? 2.027 19.453 33.156 1 90.06 599 GLY A N 1
ATOM 4479 C CA . GLY A 1 599 ? 1.065 18.406 33.5 1 90.06 599 GLY A CA 1
ATOM 4480 C C . GLY A 1 599 ? 0.046 18.859 34.531 1 90.06 599 GLY A C 1
ATOM 4481 O O . GLY A 1 599 ? -0.896 18.125 34.844 1 90.06 599 GLY A O 1
ATOM 4482 N N . GLN A 1 600 ? 0.241 20 35.062 1 91.56 600 GLN A N 1
ATOM 4483 C CA . GLN A 1 600 ? -0.674 20.562 36.062 1 91.56 600 GLN A CA 1
ATOM 4484 C C . GLN A 1 600 ? -1.461 21.734 35.469 1 91.56 600 GLN A C 1
ATOM 4486 O O . GLN A 1 600 ? -1.139 22.234 34.406 1 91.56 600 GLN A O 1
ATOM 4491 N N . ILE A 1 601 ? -2.59 22.094 36.219 1 94.19 601 ILE A N 1
ATOM 4492 C CA . ILE A 1 601 ? -3.422 23.141 35.625 1 94.19 601 ILE A CA 1
ATOM 4493 C C . ILE A 1 601 ? -3.584 24.297 36.625 1 94.19 601 ILE A C 1
ATOM 4495 O O . ILE A 1 601 ? -3.533 24.094 37.844 1 94.19 601 ILE A O 1
ATOM 4499 N N . GLU A 1 602 ? -3.648 25.422 36.156 1 93.44 602 GLU A N 1
ATOM 4500 C CA . GLU A 1 602 ? -4.113 26.641 36.812 1 93.44 602 GLU A CA 1
ATOM 4501 C C . GLU A 1 602 ? -5.387 27.172 36.156 1 93.44 602 GLU A C 1
ATOM 4503 O O . GLU A 1 602 ? -5.496 27.203 34.938 1 93.44 602 GLU A O 1
ATOM 4508 N N . LYS A 1 603 ? -6.414 27.406 37 1 94.75 603 LYS A N 1
ATOM 4509 C CA . LYS A 1 603 ? -7.676 27.844 36.406 1 94.75 603 LYS A CA 1
ATOM 4510 C C . LYS A 1 603 ? -8.086 29.219 36.969 1 94.75 603 LYS A C 1
ATOM 4512 O O . LYS A 1 603 ? -7.723 29.578 38.094 1 94.75 603 LYS A O 1
ATOM 4517 N N . GLY A 1 604 ? -8.797 29.969 36.188 1 92.81 604 GLY A N 1
ATOM 4518 C CA . GLY A 1 604 ? -9.328 31.281 36.531 1 92.81 604 GLY A CA 1
ATOM 4519 C C . GLY A 1 604 ? -9.977 32 35.375 1 92.81 604 GLY A C 1
ATOM 4520 O O . GLY A 1 604 ? -10.102 31.438 34.281 1 92.81 604 GLY A O 1
ATOM 4521 N N . THR A 1 605 ? -10.531 33.125 35.594 1 91.94 605 THR A N 1
ATOM 4522 C CA . THR A 1 605 ? -11.062 33.938 34.5 1 91.94 605 THR A CA 1
ATOM 4523 C C . THR A 1 605 ? -9.938 34.594 33.719 1 91.94 605 THR A C 1
ATOM 4525 O O . THR A 1 605 ? -8.82 34.719 34.219 1 91.94 605 THR A O 1
ATOM 4528 N N . PHE A 1 606 ? -10.273 34.938 32.562 1 89.75 606 PHE A N 1
ATOM 4529 C CA . PHE A 1 606 ? -9.281 35.594 31.719 1 89.75 606 PHE A CA 1
ATOM 4530 C C . PHE A 1 606 ? -8.781 36.875 32.406 1 89.75 606 PHE A C 1
ATOM 4532 O O . PHE A 1 606 ? -7.574 37.125 32.406 1 89.75 606 PHE A O 1
ATOM 4539 N N . ALA A 1 607 ? -9.648 37.594 32.969 1 87.31 607 ALA A N 1
ATOM 4540 C CA . ALA A 1 607 ? -9.305 38.844 33.594 1 87.31 607 ALA A CA 1
ATOM 4541 C C . ALA A 1 607 ? -8.398 38.625 34.812 1 87.31 607 ALA A C 1
ATOM 4543 O O . ALA A 1 607 ? -7.387 39.312 34.969 1 87.31 607 ALA A O 1
ATOM 4544 N N . ASP A 1 608 ? -8.75 37.656 35.562 1 89.19 608 ASP A N 1
ATOM 4545 C CA . ASP A 1 608 ? -7.98 37.375 36.781 1 89.19 608 ASP A CA 1
ATOM 4546 C C . ASP A 1 608 ? -6.57 36.906 36.438 1 89.19 608 ASP A C 1
ATOM 4548 O O . ASP A 1 608 ? -5.598 37.344 37.031 1 89.19 608 ASP A O 1
ATOM 4552 N N . LEU A 1 609 ? -6.512 36.031 35.469 1 90.31 609 LEU A N 1
ATOM 4553 C CA . LEU A 1 609 ? -5.227 35.438 35.125 1 90.31 609 LEU A CA 1
ATOM 4554 C C . LEU A 1 609 ? -4.352 36.406 34.344 1 90.31 609 LEU A C 1
ATOM 4556 O O . LEU A 1 609 ? -3.125 36.375 34.469 1 90.31 609 LEU A O 1
ATOM 4560 N N . SER A 1 610 ? -5.004 37.25 33.562 1 87.88 610 SER A N 1
ATOM 4561 C CA . SER A 1 610 ? -4.238 38.188 32.781 1 87.88 610 SER A CA 1
ATOM 4562 C C . SER A 1 610 ? -3.676 39.312 33.656 1 87.88 610 SER A C 1
ATOM 4564 O O . SER A 1 610 ? -2.625 39.875 33.344 1 87.88 610 SER A O 1
ATOM 4566 N N . GLN A 1 611 ? -4.34 39.625 34.75 1 85.31 611 GLN A N 1
ATOM 4567 C CA . GLN A 1 611 ? -3.934 40.719 35.625 1 85.31 611 GLN A CA 1
ATOM 4568 C C . GLN A 1 611 ? -2.924 40.25 36.656 1 85.31 611 GLN A C 1
ATOM 4570 O O . GLN A 1 611 ? -2.115 41.062 37.156 1 85.31 611 GLN A O 1
ATOM 4575 N N . ASN A 1 612 ? -3 39 36.938 1 87.69 612 ASN A N 1
ATOM 4576 C CA . ASN A 1 612 ? -2.062 38.469 37.938 1 87.69 612 ASN A CA 1
ATOM 4577 C C . ASN A 1 612 ? -0.703 38.188 37.281 1 87.69 612 ASN A C 1
ATOM 4579 O O . ASN A 1 612 ? -0.556 37.219 36.531 1 87.69 612 ASN A O 1
ATOM 4583 N N . ARG A 1 613 ? 0.295 38.875 37.625 1 83.44 613 ARG A N 1
ATOM 4584 C CA . ARG A 1 613 ? 1.627 38.75 37.031 1 83.44 613 ARG A CA 1
ATOM 4585 C C . ARG A 1 613 ? 2.262 37.406 37.344 1 83.44 613 ARG A C 1
ATOM 4587 O O . ARG A 1 613 ? 3.16 36.969 36.625 1 83.44 613 ARG A O 1
ATOM 4594 N N . ARG A 1 614 ? 1.823 36.781 38.375 1 84.88 614 ARG A N 1
ATOM 4595 C CA . ARG A 1 614 ? 2.412 35.5 38.812 1 84.88 614 ARG A CA 1
ATOM 4596 C C . ARG A 1 614 ? 1.672 34.344 38.188 1 84.88 614 ARG A C 1
ATOM 4598 O O . ARG A 1 614 ? 2.082 33.188 38.344 1 84.88 614 ARG A O 1
ATOM 4605 N N . SER A 1 615 ? 0.74 34.688 37.469 1 88.75 615 SER A N 1
ATOM 4606 C CA . SER A 1 615 ? -0.049 33.594 36.875 1 88.75 615 SER A CA 1
ATOM 4607 C C . SER A 1 615 ? 0.71 32.906 35.75 1 88.75 615 SER A C 1
ATOM 4609 O O . SER A 1 615 ? 1.572 33.5 35.125 1 88.75 615 SER A O 1
ATOM 4611 N N . SER A 1 616 ? 0.419 31.641 35.531 1 89.25 616 SER A N 1
ATOM 4612 C CA . SER A 1 616 ? 1.025 30.859 34.469 1 89.25 616 SER A CA 1
ATOM 4613 C C . SER A 1 616 ? 0.64 31.406 33.094 1 89.25 616 SER A C 1
ATOM 4615 O O . SER A 1 616 ? 1.409 31.297 32.125 1 89.25 616 SER A O 1
ATOM 4617 N N . LEU A 1 617 ? -0.503 31.984 33.031 1 89.19 617 LEU A N 1
ATOM 4618 C CA . LEU A 1 617 ? -0.968 32.562 31.766 1 89.19 617 LEU A CA 1
ATOM 4619 C C . LEU A 1 617 ? -0.087 33.719 31.328 1 89.19 617 LEU A C 1
ATOM 4621 O O . LEU A 1 617 ? 0.309 33.812 30.172 1 89.19 617 LEU A O 1
ATOM 4625 N N . ARG A 1 618 ? 0.156 34.562 32.281 1 86.88 618 ARG A N 1
ATOM 4626 C CA . ARG A 1 618 ? 0.984 35.719 31.984 1 86.88 618 ARG A CA 1
ATOM 4627 C C . ARG A 1 618 ? 2.412 35.312 31.641 1 86.88 618 ARG A C 1
ATOM 4629 O O . ARG A 1 618 ? 3.074 35.969 30.844 1 86.88 618 ARG A O 1
ATOM 4636 N N . GLN A 1 619 ? 2.795 34.281 32.219 1 84.75 619 GLN A N 1
ATOM 4637 C CA . GLN A 1 619 ? 4.121 33.75 31.875 1 84.75 619 GLN A CA 1
ATOM 4638 C C . GLN A 1 619 ? 4.168 33.219 30.453 1 84.75 619 GLN A C 1
ATOM 4640 O O . GLN A 1 619 ? 5.188 33.344 29.766 1 84.75 619 GLN A O 1
ATOM 4645 N N . LEU A 1 620 ? 3.068 32.656 30.078 1 85.62 620 LEU A N 1
ATOM 4646 C CA . LEU A 1 620 ? 2.977 32.062 28.75 1 85.62 620 LEU A CA 1
ATOM 4647 C C . LEU A 1 620 ? 2.736 33.125 27.703 1 85.62 620 LEU A C 1
ATOM 4649 O O . LEU A 1 620 ? 3.168 33 26.547 1 85.62 620 LEU A O 1
ATOM 4653 N N . MET A 1 621 ? 1.927 34.156 28.125 1 85.06 621 MET A N 1
ATOM 4654 C CA . MET A 1 621 ? 1.556 35.219 27.219 1 85.06 621 MET A CA 1
ATOM 4655 C C . MET A 1 621 ? 1.854 36.594 27.844 1 85.06 621 MET A C 1
ATOM 4657 O O . MET A 1 621 ? 0.935 37.312 28.219 1 85.06 621 MET A O 1
ATOM 4661 N N . PRO A 1 622 ? 3.049 36.969 27.75 1 73.19 622 PRO A N 1
ATOM 4662 C CA . PRO A 1 622 ? 3.43 38.219 28.406 1 73.19 622 PRO A CA 1
ATOM 4663 C C . PRO A 1 622 ? 2.787 39.438 27.766 1 73.19 622 PRO A C 1
ATOM 4665 O O . PRO A 1 622 ? 2.664 40.5 28.406 1 73.19 622 PRO A O 1
ATOM 4668 N N . GLU A 1 623 ? 2.303 39.281 26.562 1 69.19 623 GLU A N 1
ATOM 4669 C CA . GLU A 1 623 ? 1.744 40.406 25.844 1 69.19 623 GLU A CA 1
ATOM 4670 C C . GLU A 1 623 ? 0.385 40.812 26.406 1 69.19 623 GLU A C 1
ATOM 4672 O O . GLU A 1 623 ? -0.124 41.906 26.094 1 69.19 623 GLU A O 1
ATOM 4677 N N . LEU A 1 624 ? -0.194 40 27.188 1 67.25 624 LEU A N 1
ATOM 4678 C CA . LEU A 1 624 ? -1.514 40.281 27.75 1 67.25 624 LEU A CA 1
ATOM 4679 C C . LEU A 1 624 ? -1.444 41.438 28.75 1 67.25 624 LEU A C 1
ATOM 4681 O O . LEU A 1 624 ? -2.479 41.938 29.188 1 67.25 624 LEU A O 1
ATOM 4685 N N . GLU A 1 625 ? -0.3 41.844 29.203 1 53.19 625 GLU A N 1
ATOM 4686 C CA . GLU A 1 625 ? -0.193 42.938 30.141 1 53.19 625 GLU A CA 1
ATOM 4687 C C . GLU A 1 625 ? -0.922 44.188 29.625 1 53.19 625 GLU A C 1
ATOM 4689 O O . GLU A 1 625 ? -1.53 44.938 30.406 1 53.19 625 GLU A O 1
ATOM 4694 N N . TYR A 1 626 ? -0.777 44.594 28.406 1 48.09 626 TYR A N 1
ATOM 4695 C CA . TYR A 1 626 ? -1.155 45.938 27.953 1 48.09 626 TYR A CA 1
ATOM 4696 C C . TYR A 1 626 ? -2.631 45.969 27.562 1 48.09 626 TYR A C 1
ATOM 4698 O O . TYR A 1 626 ? -3.156 47.031 27.234 1 48.09 626 TYR A O 1
ATOM 4706 N N . ASP A 1 627 ? -3.322 45.031 27.438 1 44.41 627 ASP A N 1
ATOM 4707 C CA . ASP A 1 627 ? -4.707 45.094 26.984 1 44.41 627 ASP A CA 1
ATOM 4708 C C . ASP A 1 627 ? -5.652 45.375 28.156 1 44.41 627 ASP A C 1
ATOM 4710 O O . ASP A 1 627 ? -6.867 45.188 28.031 1 44.41 627 ASP A O 1
ATOM 4714 N N . SER A 1 628 ? -5.23 45.812 29.328 1 35.84 628 SER A N 1
ATOM 4715 C CA . SER A 1 628 ? -6.246 46.375 30.219 1 35.84 628 SER A CA 1
ATOM 4716 C C . SER A 1 628 ? -6.785 47.688 29.672 1 35.84 628 SER A C 1
ATOM 4718 O O . SER A 1 628 ? -6.039 48.469 29.078 1 35.84 628 SER A O 1
ATOM 4720 N N . MET B 1 1 ? -17.953 0.386 -20.031 1 23.66 1 MET B N 1
ATOM 4721 C CA . MET B 1 1 ? -16.734 0.143 -19.281 1 23.66 1 MET B CA 1
ATOM 4722 C C . MET B 1 1 ? -15.633 -0.404 -20.188 1 23.66 1 MET B C 1
ATOM 4724 O O . MET B 1 1 ? -15.625 -1.593 -20.516 1 23.66 1 MET B O 1
ATOM 4728 N N . LYS B 1 2 ? -15.219 0.314 -21.156 1 30.2 2 LYS B N 1
ATOM 4729 C CA . LYS B 1 2 ? -14.391 -0.077 -22.297 1 30.2 2 LYS B CA 1
ATOM 4730 C C . LYS B 1 2 ? -13.148 -0.833 -21.828 1 30.2 2 LYS B C 1
ATOM 4732 O O . LYS B 1 2 ? -12.539 -0.478 -20.828 1 30.2 2 LYS B O 1
ATOM 4737 N N . LYS B 1 3 ? -12.906 -1.997 -22.25 1 35.22 3 LYS B N 1
ATOM 4738 C CA . LYS B 1 3 ? -11.969 -3.111 -22.109 1 35.22 3 LYS B CA 1
ATOM 4739 C C . LYS B 1 3 ? -10.523 -2.629 -22.172 1 35.22 3 LYS B C 1
ATOM 4741 O O . LYS B 1 3 ? -10.055 -2.213 -23.234 1 35.22 3 LYS B O 1
ATOM 4746 N N . ALA B 1 4 ? -10.039 -1.874 -21.234 1 44.03 4 ALA B N 1
ATOM 4747 C CA . ALA B 1 4 ? -8.703 -1.294 -21.359 1 44.03 4 ALA B CA 1
ATOM 4748 C C . ALA B 1 4 ? -7.711 -2.311 -21.922 1 44.03 4 ALA B C 1
ATOM 4750 O O . ALA B 1 4 ? -6.914 -2.883 -21.172 1 44.03 4 ALA B O 1
ATOM 4751 N N . GLY B 1 5 ? -8.148 -3.217 -22.578 1 52.97 5 GLY B N 1
ATOM 4752 C CA . GLY B 1 5 ? -7.242 -4.133 -23.25 1 52.97 5 GLY B CA 1
ATOM 4753 C C . GLY B 1 5 ? -6.285 -3.436 -24.188 1 52.97 5 GLY B C 1
ATOM 4754 O O . GLY B 1 5 ? -6.621 -2.404 -24.781 1 52.97 5 GLY B O 1
ATOM 4755 N N . LEU B 1 6 ? -4.984 -3.611 -23.938 1 61.31 6 LEU B N 1
ATOM 4756 C CA . LEU B 1 6 ? -3.986 -3.057 -24.844 1 61.31 6 LEU B CA 1
ATOM 4757 C C . LEU B 1 6 ? -4.266 -3.475 -26.281 1 61.31 6 LEU B C 1
ATOM 4759 O O . LEU B 1 6 ? -4.492 -4.656 -26.547 1 61.31 6 LEU B O 1
ATOM 4763 N N . ASN B 1 7 ? -4.555 -2.482 -27.094 1 66.56 7 ASN B N 1
ATOM 4764 C CA . ASN B 1 7 ? -4.66 -2.766 -28.516 1 66.56 7 ASN B CA 1
ATOM 4765 C C . ASN B 1 7 ? -3.412 -3.475 -29.047 1 66.56 7 ASN B C 1
ATOM 4767 O O . ASN B 1 7 ? -2.373 -3.48 -28.375 1 66.56 7 ASN B O 1
ATOM 4771 N N . LYS B 1 8 ? -3.584 -4.172 -30.125 1 75.12 8 LYS B N 1
ATOM 4772 C CA . LYS B 1 8 ? -2.514 -4.969 -30.719 1 75.12 8 LYS B CA 1
ATOM 4773 C C . LYS B 1 8 ? -1.271 -4.121 -30.969 1 75.12 8 LYS B C 1
ATOM 4775 O O . LYS B 1 8 ? -0.148 -4.562 -30.734 1 75.12 8 LYS B O 1
ATOM 4780 N N . GLU B 1 9 ? -1.535 -2.92 -31.406 1 78.94 9 GLU B N 1
ATOM 4781 C CA . GLU B 1 9 ? -0.409 -2.043 -31.703 1 78.94 9 GLU B CA 1
ATOM 4782 C C . GLU B 1 9 ? 0.304 -1.599 -30.438 1 78.94 9 GLU B C 1
ATOM 4784 O O . GLU B 1 9 ? 1.535 -1.553 -30.391 1 78.94 9 GLU B O 1
ATOM 4789 N N . ALA B 1 10 ? -0.451 -1.331 -29.438 1 80.5 10 ALA B N 1
ATOM 4790 C CA . ALA B 1 10 ? 0.118 -0.93 -28.156 1 80.5 10 ALA B CA 1
ATOM 4791 C C . ALA B 1 10 ? 0.896 -2.078 -27.516 1 80.5 10 ALA B C 1
ATOM 4793 O O . ALA B 1 10 ? 1.968 -1.867 -26.938 1 80.5 10 ALA B O 1
ATOM 4794 N N . LYS B 1 11 ? 0.401 -3.215 -27.766 1 85.31 11 LYS B N 1
ATOM 4795 C CA . LYS B 1 11 ? 1.072 -4.395 -27.234 1 85.31 11 LYS B CA 1
ATOM 4796 C C . LYS B 1 11 ? 2.428 -4.609 -27.891 1 85.31 11 LYS B C 1
ATOM 4798 O O . LYS B 1 11 ? 3.412 -4.926 -27.219 1 85.31 11 LYS B O 1
ATOM 4803 N N . ALA B 1 12 ? 2.385 -4.379 -29.172 1 87.81 12 ALA B N 1
ATOM 4804 C CA . ALA B 1 12 ? 3.621 -4.566 -29.922 1 87.81 12 ALA B CA 1
ATOM 4805 C C . ALA B 1 12 ? 4.68 -3.549 -29.5 1 87.81 12 ALA B C 1
ATOM 4807 O O . ALA B 1 12 ? 5.863 -3.877 -29.422 1 87.81 12 ALA B O 1
ATOM 4808 N N . LYS B 1 13 ? 4.266 -2.338 -29.25 1 88.94 13 LYS B N 1
ATOM 4809 C CA . LYS B 1 13 ? 5.195 -1.294 -28.828 1 88.94 13 LYS B CA 1
ATOM 4810 C C . LYS B 1 13 ? 5.762 -1.588 -27.438 1 88.94 13 LYS B C 1
ATOM 4812 O O . LYS B 1 13 ? 6.957 -1.403 -27.203 1 88.94 13 LYS B O 1
ATOM 4817 N N . VAL B 1 14 ? 4.914 -2.053 -26.625 1 91 14 VAL B N 1
ATOM 4818 C CA . VAL B 1 14 ? 5.32 -2.375 -25.266 1 91 14 VAL B CA 1
ATOM 4819 C C . VAL B 1 14 ? 6.281 -3.562 -25.281 1 91 14 VAL B C 1
ATOM 4821 O O . VAL B 1 14 ? 7.277 -3.568 -24.547 1 91 14 VAL B O 1
ATOM 4824 N N . LYS B 1 15 ? 5.93 -4.512 -26.109 1 91.31 15 LYS B N 1
ATOM 4825 C CA . LYS B 1 15 ? 6.793 -5.688 -26.219 1 91.31 15 LYS B CA 1
ATOM 4826 C C . LYS B 1 15 ? 8.164 -5.309 -26.766 1 91.31 15 LYS B C 1
ATOM 4828 O O . LYS B 1 15 ? 9.188 -5.809 -26.297 1 91.31 15 LYS B O 1
ATOM 4833 N N . ALA B 1 16 ? 8.18 -4.441 -27.75 1 91.88 16 ALA B N 1
ATOM 4834 C CA . ALA B 1 16 ? 9.438 -3.986 -28.344 1 91.88 16 ALA B CA 1
ATOM 4835 C C . ALA B 1 16 ? 10.297 -3.26 -27.312 1 91.88 16 ALA B C 1
ATOM 4837 O O . ALA B 1 16 ? 11.516 -3.465 -27.25 1 91.88 16 ALA B O 1
ATOM 4838 N N . ARG B 1 17 ? 9.68 -2.453 -26.562 1 91.44 17 ARG B N 1
ATOM 4839 C CA . ARG B 1 17 ? 10.406 -1.71 -25.547 1 91.44 17 ARG B CA 1
ATOM 4840 C C . ARG B 1 17 ? 10.938 -2.645 -24.469 1 91.44 17 ARG B C 1
ATOM 4842 O O . ARG B 1 17 ? 12.055 -2.459 -23.969 1 91.44 17 ARG B O 1
ATOM 4849 N N . LEU B 1 18 ? 10.133 -3.541 -24.109 1 92 18 LEU B N 1
ATOM 4850 C CA . LEU B 1 18 ? 10.539 -4.508 -23.094 1 92 18 LEU B CA 1
ATOM 4851 C C . LEU B 1 18 ? 11.703 -5.359 -23.578 1 92 18 LEU B C 1
ATOM 4853 O O . LEU B 1 18 ? 12.617 -5.672 -22.812 1 92 18 LEU B O 1
ATOM 4857 N N . ASN B 1 19 ? 11.633 -5.742 -24.812 1 91.5 19 ASN B N 1
ATOM 4858 C CA . ASN B 1 19 ? 12.727 -6.5 -25.422 1 91.5 19 ASN B CA 1
ATOM 4859 C C . ASN B 1 19 ? 14.008 -5.672 -25.5 1 91.5 19 ASN B C 1
ATOM 4861 O O . ASN B 1 19 ? 15.109 -6.211 -25.375 1 91.5 19 ASN B O 1
ATOM 4865 N N . ASP B 1 20 ? 13.812 -4.398 -25.688 1 90.81 20 ASP B N 1
ATOM 4866 C CA . ASP B 1 20 ? 14.969 -3.508 -25.703 1 90.81 20 ASP B CA 1
ATOM 4867 C C . ASP B 1 20 ? 15.641 -3.455 -24.328 1 90.81 20 ASP B C 1
ATOM 4869 O O . ASP B 1 20 ? 16.859 -3.41 -24.234 1 90.81 20 ASP B O 1
ATOM 4873 N N . GLU B 1 21 ? 14.836 -3.504 -23.344 1 89.06 21 GLU B N 1
ATOM 4874 C CA . GLU B 1 21 ? 15.367 -3.52 -21.984 1 89.06 21 GLU B CA 1
ATOM 4875 C C . GLU B 1 21 ? 16.062 -4.848 -21.672 1 89.06 21 GLU B C 1
ATOM 4877 O O . GLU B 1 21 ? 17 -4.895 -20.891 1 89.06 21 GLU B O 1
ATOM 4882 N N . ALA B 1 22 ? 15.539 -5.828 -22.266 1 92.12 22 ALA B N 1
ATOM 4883 C CA . ALA B 1 22 ? 16.062 -7.172 -22.031 1 92.12 22 ALA B CA 1
ATOM 4884 C C . ALA B 1 22 ? 17.359 -7.395 -22.812 1 92.12 22 ALA B C 1
ATOM 4886 O O . ALA B 1 22 ? 18.125 -8.305 -22.5 1 92.12 22 ALA B O 1
ATOM 4887 N N . LYS B 1 23 ? 17.672 -6.539 -23.828 1 91.44 23 LYS B N 1
ATOM 4888 C CA . LYS B 1 23 ? 18.844 -6.68 -24.688 1 91.44 23 LYS B CA 1
ATOM 4889 C C . LYS B 1 23 ? 20.141 -6.582 -23.859 1 91.44 23 LYS B C 1
ATOM 4891 O O . LYS B 1 23 ? 21.156 -7.156 -24.234 1 91.44 23 LYS B O 1
ATOM 4896 N N . ALA B 1 24 ? 20.047 -5.852 -22.781 1 89.56 24 ALA B N 1
ATOM 4897 C CA . ALA B 1 24 ? 21.234 -5.734 -21.922 1 89.56 24 ALA B CA 1
ATOM 4898 C C . ALA B 1 24 ? 21.625 -7.09 -21.344 1 89.56 24 ALA B C 1
ATOM 4900 O O . ALA B 1 24 ? 22.797 -7.316 -21.016 1 89.56 24 ALA B O 1
ATOM 4901 N N . GLU B 1 25 ? 20.656 -8.008 -21.234 1 92.88 25 GLU B N 1
ATOM 4902 C CA . GLU B 1 25 ? 20.891 -9.359 -20.734 1 92.88 25 GLU B CA 1
ATOM 4903 C C . GLU B 1 25 ? 20.781 -10.391 -21.859 1 92.88 25 GLU B C 1
ATOM 4905 O O . GLU B 1 25 ? 20.234 -11.477 -21.656 1 92.88 25 GLU B O 1
ATOM 4910 N N . ARG B 1 26 ? 21.312 -10.094 -22.969 1 92.5 26 ARG B N 1
ATOM 4911 C CA . ARG B 1 26 ? 21.172 -10.961 -24.125 1 92.5 26 ARG B CA 1
ATOM 4912 C C . ARG B 1 26 ? 21.906 -12.281 -23.922 1 92.5 26 ARG B C 1
ATOM 4914 O O . ARG B 1 26 ? 21.438 -13.336 -24.359 1 92.5 26 ARG B O 1
ATOM 4921 N N . VAL B 1 27 ? 23.016 -12.266 -23.25 1 92.75 27 VAL B N 1
ATOM 4922 C CA . VAL B 1 27 ? 23.844 -13.469 -23.109 1 92.75 27 VAL B CA 1
ATOM 4923 C C . VAL B 1 27 ? 23.109 -14.492 -22.25 1 92.75 27 VAL B C 1
ATOM 4925 O O . VAL B 1 27 ? 22.844 -15.609 -22.688 1 92.75 27 VAL B O 1
ATOM 4928 N N . PRO B 1 28 ? 22.688 -14.078 -21.031 1 93.5 28 PRO B N 1
ATOM 4929 C CA . PRO B 1 28 ? 21.953 -15.078 -20.25 1 93.5 28 PRO B CA 1
ATOM 4930 C C . PRO B 1 28 ? 20.625 -15.469 -20.891 1 93.5 28 PRO B C 1
ATOM 4932 O O . PRO B 1 28 ? 20.188 -16.609 -20.766 1 93.5 28 PRO B O 1
ATOM 4935 N N . LEU B 1 29 ? 20.031 -14.633 -21.578 1 94.12 29 LEU B N 1
ATOM 4936 C CA . LEU B 1 29 ? 18.766 -14.945 -22.234 1 94.12 29 LEU B CA 1
ATOM 4937 C C . LEU B 1 29 ? 18.953 -15.945 -23.359 1 94.12 29 LEU B C 1
ATOM 4939 O O . LEU B 1 29 ? 18.188 -16.891 -23.5 1 94.12 29 LEU B O 1
ATOM 4943 N N . VAL B 1 30 ? 20 -15.766 -24.156 1 93.25 30 VAL B N 1
ATOM 4944 C CA . VAL B 1 30 ? 20.266 -16.656 -25.281 1 93.25 30 VAL B CA 1
ATOM 4945 C C . VAL B 1 30 ? 20.719 -18.016 -24.766 1 93.25 30 VAL B C 1
ATOM 4947 O O . VAL B 1 30 ? 20.234 -19.062 -25.219 1 93.25 30 VAL B O 1
ATOM 4950 N N . VAL B 1 31 ? 21.625 -17.953 -23.828 1 94.25 31 VAL B N 1
ATOM 4951 C CA . VAL B 1 31 ? 22.141 -19.203 -23.266 1 94.25 31 VAL B CA 1
ATOM 4952 C C . VAL B 1 31 ? 21 -19.953 -22.578 1 94.25 31 VAL B C 1
ATOM 4954 O O . VAL B 1 31 ? 20.891 -21.172 -22.703 1 94.25 31 VAL B O 1
ATOM 4957 N N . GLY B 1 32 ? 20.188 -19.203 -21.859 1 93.44 32 GLY B N 1
ATOM 4958 C CA . GLY B 1 32 ? 19.047 -19.812 -21.203 1 93.44 32 GLY B CA 1
ATOM 4959 C C . GLY B 1 32 ? 18.047 -20.406 -22.172 1 93.44 32 GLY B C 1
ATOM 4960 O O . GLY B 1 32 ? 17.547 -21.516 -21.969 1 93.44 32 GLY B O 1
ATOM 4961 N N . THR B 1 33 ? 17.828 -19.781 -23.297 1 92 33 THR B N 1
ATOM 4962 C CA . THR B 1 33 ? 16.859 -20.25 -24.297 1 92 33 THR B CA 1
ATOM 4963 C C . THR B 1 33 ? 17.406 -21.484 -25.031 1 92 33 THR B C 1
ATOM 4965 O O . THR B 1 33 ? 16.672 -22.438 -25.281 1 92 33 THR B O 1
ATOM 4968 N N . VAL B 1 34 ? 18.656 -21.453 -25.328 1 92.38 34 VAL B N 1
ATOM 4969 C CA . VAL B 1 34 ? 19.281 -22.609 -25.984 1 92.38 34 VAL B CA 1
ATOM 4970 C C . VAL B 1 34 ? 19.266 -23.812 -25.047 1 92.38 34 VAL B C 1
ATOM 4972 O O . VAL B 1 34 ? 18.984 -24.922 -25.469 1 92.38 34 VAL B O 1
ATOM 4975 N N . ALA B 1 35 ? 19.594 -23.484 -23.844 1 93.62 35 ALA B N 1
ATOM 4976 C CA . ALA B 1 35 ? 19.562 -24.547 -22.844 1 93.62 35 ALA B CA 1
ATOM 4977 C C . ALA B 1 35 ? 18.141 -25.078 -22.656 1 93.62 35 ALA B C 1
ATOM 4979 O O . ALA B 1 35 ? 17.953 -26.281 -22.422 1 93.62 35 ALA B O 1
ATOM 4980 N N . MET B 1 36 ? 17.25 -24.234 -22.797 1 90.81 36 MET B N 1
ATOM 4981 C CA . MET B 1 36 ? 15.852 -24.641 -22.703 1 90.81 36 MET B CA 1
ATOM 4982 C C . MET B 1 36 ? 15.461 -25.562 -23.859 1 90.81 36 MET B C 1
ATOM 4984 O O . MET B 1 36 ? 14.781 -26.562 -23.656 1 90.81 36 MET B O 1
ATOM 4988 N N . LEU B 1 37 ? 15.852 -25.266 -25.031 1 89.75 37 LEU B N 1
ATOM 4989 C CA . LEU B 1 37 ? 15.57 -26.094 -26.203 1 89.75 37 LEU B CA 1
ATOM 4990 C C . LEU B 1 37 ? 16.25 -27.453 -26.078 1 89.75 37 LEU B C 1
ATOM 4992 O O . LEU B 1 37 ? 15.672 -28.484 -26.422 1 89.75 37 LEU B O 1
ATOM 4996 N N . ALA B 1 38 ? 17.422 -27.375 -25.547 1 90.38 38 ALA B N 1
ATOM 4997 C CA . ALA B 1 38 ? 18.156 -28.625 -25.328 1 90.38 38 ALA B CA 1
ATOM 4998 C C . ALA B 1 38 ? 17.453 -29.516 -24.297 1 90.38 38 ALA B C 1
ATOM 5000 O O . ALA B 1 38 ? 17.328 -30.719 -24.5 1 90.38 38 ALA B O 1
ATOM 5001 N N . SER B 1 39 ? 17.094 -28.844 -23.297 1 88.69 39 SER B N 1
ATOM 5002 C CA . SER B 1 39 ? 16.406 -29.594 -22.25 1 88.69 39 SER B CA 1
ATOM 5003 C C . SER B 1 39 ? 15.055 -30.109 -22.766 1 88.69 39 SER B C 1
ATOM 5005 O O . SER B 1 39 ? 14.633 -31.219 -22.391 1 88.69 39 SER B O 1
ATOM 5007 N N . SER B 1 40 ? 14.414 -29.328 -23.562 1 87.12 40 SER B N 1
ATOM 5008 C CA . SER B 1 40 ? 13.141 -29.75 -24.141 1 87.12 40 SER B CA 1
ATOM 5009 C C . SER B 1 40 ? 13.328 -30.922 -25.094 1 87.12 40 SER B C 1
ATOM 5011 O O . SER B 1 40 ? 12.523 -31.859 -25.109 1 87.12 40 SER B O 1
ATOM 5013 N N . LEU B 1 41 ? 14.336 -30.922 -25.828 1 85.38 41 LEU B N 1
ATOM 5014 C CA . LEU B 1 41 ? 14.641 -32 -26.75 1 85.38 41 LEU B CA 1
ATOM 5015 C C . LEU B 1 41 ? 14.961 -33.281 -25.984 1 85.38 41 LEU B C 1
ATOM 5017 O O . LEU B 1 41 ? 14.578 -34.375 -26.391 1 85.38 41 LEU B O 1
ATOM 5021 N N . ALA B 1 42 ? 15.688 -33.062 -24.953 1 85.94 42 ALA B N 1
ATOM 5022 C CA . ALA B 1 42 ? 16 -34.219 -24.125 1 85.94 42 ALA B CA 1
ATOM 5023 C C . ALA B 1 42 ? 14.727 -34.844 -23.562 1 85.94 42 ALA B C 1
ATOM 5025 O O . ALA B 1 42 ? 14.586 -36.062 -23.531 1 85.94 42 ALA B O 1
ATOM 5026 N N . ASN B 1 43 ? 13.828 -34.062 -23.188 1 81.44 43 ASN B N 1
ATOM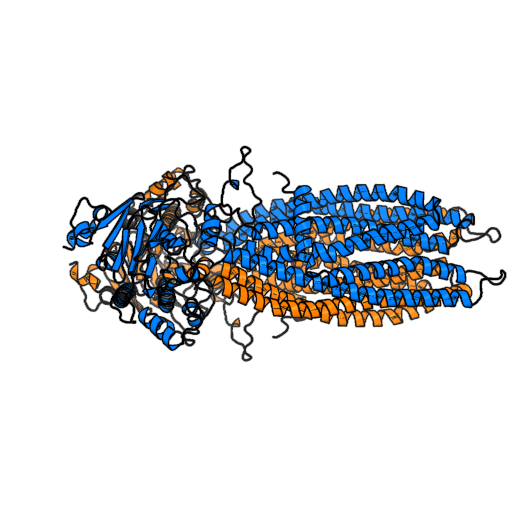 5027 C CA . ASN B 1 43 ? 12.57 -34.531 -22.625 1 81.44 43 ASN B CA 1
ATOM 5028 C C . ASN B 1 43 ? 11.711 -35.219 -23.672 1 81.44 43 ASN B C 1
ATOM 5030 O O . ASN B 1 43 ? 10.984 -36.156 -23.375 1 81.44 43 ASN B O 1
ATOM 5034 N N . GLN B 1 44 ? 11.812 -34.812 -24.844 1 82.88 44 GLN B N 1
ATOM 5035 C CA . GLN B 1 44 ? 10.969 -35.312 -25.906 1 82.88 44 GLN B CA 1
ATOM 5036 C C . GLN B 1 44 ? 11.555 -36.625 -26.484 1 82.88 44 GLN B C 1
ATOM 5038 O O . GLN B 1 44 ? 10.844 -37.375 -27.141 1 82.88 44 GLN B O 1
ATOM 5043 N N . ALA B 1 45 ? 12.766 -36.812 -26.266 1 82.19 45 ALA B N 1
ATOM 5044 C CA . ALA B 1 45 ? 13.406 -38.031 -26.766 1 82.19 45 ALA B CA 1
ATOM 5045 C C . ALA B 1 45 ? 13.078 -39.219 -25.891 1 82.19 45 ALA B C 1
ATOM 5047 O O . ALA B 1 45 ? 13.227 -40.375 -26.312 1 82.19 45 ALA B O 1
ATOM 5048 N N . LEU B 1 46 ? 12.531 -38.938 -24.812 1 77.75 46 LEU B N 1
ATOM 5049 C CA . LEU B 1 46 ? 12.375 -40 -23.812 1 77.75 46 LEU B CA 1
ATOM 5050 C C . LEU B 1 46 ? 11.328 -41 -24.234 1 77.75 46 LEU B C 1
ATOM 5052 O O . LEU B 1 46 ? 11.57 -42.219 -24.172 1 77.75 46 LEU B O 1
ATOM 5056 N N . PRO B 1 47 ? 10.172 -40.594 -24.75 1 73.62 47 PRO B N 1
ATOM 5057 C CA . PRO B 1 47 ? 9.148 -41.562 -25.125 1 73.62 47 PRO B CA 1
ATOM 5058 C C . PRO B 1 47 ? 9.625 -42.5 -26.234 1 73.62 47 PRO B C 1
ATOM 5060 O O . PRO B 1 47 ? 9.367 -43.719 -26.188 1 73.62 47 PRO B O 1
ATOM 5063 N N . LYS B 1 48 ? 10.289 -42 -27.188 1 76.5 48 LYS B N 1
ATOM 5064 C CA . LYS B 1 48 ? 10.781 -42.844 -28.281 1 76.5 48 LYS B CA 1
ATOM 5065 C C . LYS B 1 48 ? 11.82 -43.844 -27.781 1 76.5 48 LYS B C 1
ATOM 5067 O O . LYS B 1 48 ? 11.805 -45 -28.188 1 76.5 48 LYS B O 1
ATOM 5072 N N . LEU B 1 49 ? 12.688 -43.375 -26.969 1 75.75 49 LEU B N 1
ATOM 5073 C CA . LEU B 1 49 ? 13.727 -44.25 -26.438 1 75.75 49 LEU B CA 1
ATOM 5074 C C . LEU B 1 49 ? 13.117 -45.312 -25.547 1 75.75 49 LEU B C 1
ATOM 5076 O O . LEU B 1 49 ? 13.57 -46.469 -25.547 1 75.75 49 LEU B O 1
ATOM 5080 N N . LEU B 1 50 ? 12.023 -44.969 -24.922 1 72.69 50 LEU B N 1
ATOM 5081 C CA . LEU B 1 50 ? 11.312 -45.906 -24.078 1 72.69 50 LEU B CA 1
ATOM 5082 C C . LEU B 1 50 ? 10.617 -46.969 -24.938 1 72.69 50 LEU B C 1
ATOM 5084 O O . LEU B 1 50 ? 10.641 -48.156 -24.594 1 72.69 50 LEU B O 1
ATOM 5088 N N . GLY B 1 51 ? 10.031 -46.562 -26 1 71.31 51 GLY B N 1
ATOM 5089 C CA . GLY B 1 51 ? 9.406 -47.531 -26.922 1 71.31 51 GLY B CA 1
ATOM 5090 C C . GLY B 1 51 ? 10.391 -48.5 -27.531 1 71.31 51 GLY B C 1
ATOM 5091 O O . GLY B 1 51 ? 10.109 -49.688 -27.641 1 71.31 51 GLY B O 1
ATOM 5092 N N . ARG B 1 52 ? 11.523 -48 -27.891 1 73.19 52 ARG B N 1
ATOM 5093 C CA . ARG B 1 52 ? 12.547 -48.875 -28.484 1 73.19 52 ARG B CA 1
ATOM 5094 C C . ARG B 1 52 ? 13.047 -49.906 -27.484 1 73.19 52 ARG B C 1
ATOM 5096 O O . ARG B 1 52 ? 13.273 -51.062 -27.844 1 73.19 52 ARG B O 1
ATOM 5103 N N . LEU B 1 53 ? 13.195 -49.438 -26.344 1 71.44 53 LEU B N 1
ATOM 5104 C CA . LEU B 1 53 ? 13.641 -50.375 -25.312 1 71.44 53 LEU B CA 1
ATOM 5105 C C . LEU B 1 53 ? 12.609 -51.469 -25.078 1 71.44 53 LEU B C 1
ATOM 5107 O O . LEU B 1 53 ? 12.961 -52.625 -24.859 1 71.44 53 LEU B O 1
ATOM 5111 N N . LEU B 1 54 ? 11.344 -51.094 -25.219 1 68.81 54 LEU B N 1
ATOM 5112 C CA . LEU B 1 54 ? 10.266 -52.062 -25.031 1 68.81 54 LEU B CA 1
ATOM 5113 C C . LEU B 1 54 ? 10.234 -53.062 -26.188 1 68.81 54 LEU B C 1
ATOM 5115 O O . LEU B 1 54 ? 10.039 -54.25 -25.953 1 68.81 54 LEU B O 1
ATOM 5119 N N . ASP B 1 55 ? 10.398 -52.625 -27.359 1 70 55 ASP B N 1
ATOM 5120 C CA . ASP B 1 55 ? 10.359 -53.5 -28.531 1 70 55 ASP B CA 1
ATOM 5121 C C . ASP B 1 55 ? 11.555 -54.438 -28.547 1 70 55 ASP B C 1
ATOM 5123 O O . ASP B 1 55 ? 11.422 -55.625 -28.906 1 70 55 ASP B O 1
ATOM 5127 N N . GLU B 1 56 ? 12.672 -53.906 -28.266 1 67.44 56 GLU B N 1
ATOM 5128 C CA . GLU B 1 56 ? 13.883 -54.719 -28.312 1 67.44 56 GLU B CA 1
ATOM 5129 C C . GLU B 1 56 ? 13.844 -55.844 -27.266 1 67.44 56 GLU B C 1
ATOM 5131 O O . GLU B 1 56 ? 14.305 -56.969 -27.516 1 67.44 56 GLU B O 1
ATOM 5136 N N . LYS B 1 57 ? 13.203 -55.562 -26.234 1 61.81 57 LYS B N 1
ATOM 5137 C CA . LYS B 1 57 ? 13.219 -56.531 -25.156 1 61.81 57 LYS B CA 1
ATOM 5138 C C . LYS B 1 57 ? 12.047 -57.5 -25.297 1 61.81 57 LYS B C 1
ATOM 5140 O O . LYS B 1 57 ? 12.055 -58.594 -24.703 1 61.81 57 LYS B O 1
ATOM 5145 N N . SER B 1 58 ? 10.992 -57.188 -25.984 1 57.84 58 SER B N 1
ATOM 5146 C CA . SER B 1 58 ? 9.859 -58.094 -26.219 1 57.84 58 SER B CA 1
ATOM 5147 C C . SER B 1 58 ? 10.195 -59.156 -27.25 1 57.84 58 SER B C 1
ATOM 5149 O O . SER B 1 58 ? 9.414 -60.094 -27.469 1 57.84 58 SER B O 1
ATOM 5151 N N . CYS B 1 59 ? 11.164 -59.188 -28.109 1 50.53 59 CYS B N 1
ATOM 5152 C CA . CYS B 1 59 ? 11.445 -60.219 -29.094 1 50.53 59 CYS B CA 1
ATOM 5153 C C . CYS B 1 59 ? 11.75 -61.562 -28.422 1 50.53 59 CYS B C 1
ATOM 5155 O O . CYS B 1 59 ? 12.617 -61.625 -27.547 1 50.53 59 CYS B O 1
ATOM 5157 N N . ASN B 1 60 ? 10.828 -62.438 -28.203 1 45.19 60 ASN B N 1
ATOM 5158 C CA . ASN B 1 60 ? 10.82 -63.844 -27.797 1 45.19 60 ASN B CA 1
ATOM 5159 C C . ASN B 1 60 ? 12.023 -64.562 -28.359 1 45.19 60 ASN B C 1
ATOM 5161 O O . ASN B 1 60 ? 12.656 -64.125 -29.312 1 45.19 60 ASN B O 1
ATOM 5165 N N . ALA B 1 61 ? 12.289 -66.062 -27.984 1 40.44 61 ALA B N 1
ATOM 5166 C CA . ALA B 1 61 ? 13.25 -67.125 -28.25 1 40.44 61 ALA B CA 1
ATOM 5167 C C . ALA B 1 61 ? 13.508 -67.25 -29.75 1 40.44 61 ALA B C 1
ATOM 5169 O O . ALA B 1 61 ? 14.625 -67.562 -30.172 1 40.44 61 ALA B O 1
ATOM 5170 N N . ASN B 1 62 ? 12.492 -67.562 -30.578 1 38.31 62 ASN B N 1
ATOM 5171 C CA . ASN B 1 62 ? 12.781 -68.125 -31.875 1 38.31 62 ASN B CA 1
ATOM 5172 C C . ASN B 1 62 ? 13.312 -67.125 -32.875 1 38.31 62 ASN B C 1
ATOM 5174 O O . ASN B 1 62 ? 13.68 -67.438 -34 1 38.31 62 ASN B O 1
ATOM 5178 N N . GLN B 1 63 ? 12.641 -66 -33.156 1 40.75 63 GLN B N 1
ATOM 5179 C CA . GLN B 1 63 ? 13.188 -65.188 -34.25 1 40.75 63 GLN B CA 1
ATOM 5180 C C . GLN B 1 63 ? 14.383 -64.375 -33.781 1 40.75 63 GLN B C 1
ATOM 5182 O O . GLN B 1 63 ? 14.5 -64.062 -32.594 1 40.75 63 GLN B O 1
ATOM 5187 N N . THR B 1 64 ? 15.508 -64.188 -34.594 1 38.53 64 THR B N 1
ATOM 5188 C CA . THR B 1 64 ? 16.797 -63.469 -34.5 1 38.53 64 THR B CA 1
ATOM 5189 C C . THR B 1 64 ? 16.656 -62.125 -33.781 1 38.53 64 THR B C 1
ATOM 5191 O O . THR B 1 64 ? 16.203 -61.156 -34.406 1 38.53 64 THR B O 1
ATOM 5194 N N . CYS B 1 65 ? 16.078 -62 -32.75 1 43.19 65 CYS B N 1
ATOM 5195 C CA . CYS B 1 65 ? 15.93 -60.812 -31.953 1 43.19 65 CYS B CA 1
ATOM 5196 C C . CYS B 1 65 ? 17.234 -60.031 -31.906 1 43.19 65 CYS B C 1
ATOM 5198 O O . CYS B 1 65 ? 18.297 -60.594 -31.734 1 43.19 65 CYS B O 1
ATOM 5200 N N . SER B 1 66 ? 17.297 -58.875 -32.375 1 45.38 66 SER B N 1
ATOM 5201 C CA . SER B 1 66 ? 18.469 -58 -32.406 1 45.38 66 SER B CA 1
ATOM 5202 C C . SER B 1 66 ? 19.281 -58.125 -31.109 1 45.38 66 SER B C 1
ATOM 5204 O O . SER B 1 66 ? 18.703 -58.312 -30.031 1 45.38 66 SER B O 1
ATOM 5206 N N . THR B 1 67 ? 20.609 -58.5 -31.094 1 45.62 67 THR B N 1
ATOM 5207 C CA . THR B 1 67 ? 21.75 -58.781 -30.219 1 45.62 67 THR B CA 1
ATOM 5208 C C . THR B 1 67 ? 21.734 -57.812 -29.016 1 45.62 67 THR B C 1
ATOM 5210 O O . THR B 1 67 ? 21.141 -56.75 -29.078 1 45.62 67 THR B O 1
ATOM 5213 N N . ALA B 1 68 ? 22.25 -58.344 -27.766 1 51.69 68 ALA B N 1
ATOM 5214 C CA . ALA B 1 68 ? 22.75 -57.688 -26.562 1 51.69 68 ALA B CA 1
ATOM 5215 C C . ALA B 1 68 ? 23.203 -56.25 -26.875 1 51.69 68 ALA B C 1
ATOM 5217 O O . ALA B 1 68 ? 23.016 -55.344 -26.062 1 51.69 68 ALA B O 1
ATOM 5218 N N . SER B 1 69 ? 23.625 -56.031 -28.047 1 53.38 69 SER B N 1
ATOM 5219 C CA . SER B 1 69 ? 24.234 -54.781 -28.438 1 53.38 69 SER B CA 1
ATOM 5220 C C . SER B 1 69 ? 23.188 -53.688 -28.625 1 53.38 69 SER B C 1
ATOM 5222 O O . SER B 1 69 ? 23.438 -52.531 -28.312 1 53.38 69 SER B O 1
ATOM 5224 N N . GLY B 1 70 ? 21.938 -53.969 -29.047 1 56.03 70 GLY B N 1
ATOM 5225 C CA . GLY B 1 70 ? 20.922 -52.969 -29.266 1 56.03 70 GLY B CA 1
ATOM 5226 C C . GLY B 1 70 ? 20.328 -52.406 -27.984 1 56.03 70 GLY B C 1
ATOM 5227 O O . GLY B 1 70 ? 20.062 -51.219 -27.875 1 56.03 70 GLY B O 1
ATOM 5228 N N . SER B 1 71 ? 20.297 -53.25 -27.094 1 63.44 71 SER B N 1
ATOM 5229 C CA . SER B 1 71 ? 19.766 -52.875 -25.781 1 63.44 71 SER B CA 1
ATOM 5230 C C . SER B 1 71 ? 20.734 -51.969 -25.047 1 63.44 71 SER B C 1
ATOM 5232 O O . SER B 1 71 ? 20.312 -51 -24.422 1 63.44 71 SER B O 1
ATOM 5234 N N . LEU B 1 72 ? 22.016 -52.312 -25.188 1 64.5 72 LEU B N 1
ATOM 5235 C CA . LEU B 1 72 ? 23.016 -51.5 -24.516 1 64.5 72 LEU B CA 1
ATOM 5236 C C . LEU B 1 72 ? 23.078 -50.094 -25.141 1 64.5 72 LEU B C 1
ATOM 5238 O O . LEU B 1 72 ? 23.25 -49.094 -24.438 1 64.5 72 LEU B O 1
ATOM 5242 N N . THR B 1 73 ? 22.844 -50.031 -26.391 1 72.12 73 THR B N 1
ATOM 5243 C CA . THR B 1 73 ? 22.875 -48.75 -27.062 1 72.12 73 THR B CA 1
ATOM 5244 C C . THR B 1 73 ? 21.688 -47.875 -26.672 1 72.12 73 THR B C 1
ATOM 5246 O O . THR B 1 73 ? 21.828 -46.688 -26.438 1 72.12 73 THR B O 1
ATOM 5249 N N . ALA B 1 74 ? 20.562 -48.469 -26.547 1 74.44 74 ALA B N 1
ATOM 5250 C CA . ALA B 1 74 ? 19.391 -47.719 -26.141 1 74.44 74 ALA B CA 1
ATOM 5251 C C . ALA B 1 74 ? 19.516 -47.25 -24.688 1 74.44 74 ALA B C 1
ATOM 5253 O O . ALA B 1 74 ? 19.125 -46.125 -24.375 1 74.44 74 ALA B O 1
ATOM 5254 N N . ALA B 1 75 ? 20.156 -48.031 -23.922 1 73.38 75 ALA B N 1
ATOM 5255 C CA . ALA B 1 75 ? 20.344 -47.688 -22.516 1 73.38 75 ALA B CA 1
ATOM 5256 C C . ALA B 1 75 ? 21.344 -46.531 -22.359 1 73.38 75 ALA B C 1
ATOM 5258 O O . ALA B 1 75 ? 21.125 -45.594 -21.594 1 73.38 75 ALA B O 1
ATOM 5259 N N . THR B 1 76 ? 22.406 -46.625 -23.078 1 76.69 76 THR B N 1
ATOM 5260 C CA . THR B 1 76 ? 23.438 -45.594 -23 1 76.69 76 THR B CA 1
ATOM 5261 C C . THR B 1 76 ? 22.922 -44.25 -23.562 1 76.69 76 THR B C 1
ATOM 5263 O O . THR B 1 76 ? 23.234 -43.188 -23.031 1 76.69 76 THR B O 1
ATOM 5266 N N . THR B 1 77 ? 22.109 -44.375 -24.594 1 81.44 77 THR B N 1
ATOM 5267 C CA . THR B 1 77 ? 21.547 -43.156 -25.172 1 81.44 77 THR B CA 1
ATOM 5268 C C . THR B 1 77 ? 20.562 -42.5 -24.188 1 81.44 77 THR B C 1
ATOM 5270 O O . THR B 1 77 ? 20.516 -41.281 -24.078 1 81.44 77 THR B O 1
ATOM 5273 N N . LEU B 1 78 ? 19.875 -43.281 -23.516 1 80.88 78 LEU B N 1
ATOM 5274 C CA . LEU B 1 78 ? 18.953 -42.781 -22.516 1 80.88 78 LEU B CA 1
ATOM 5275 C C . LEU B 1 78 ? 19.703 -42.094 -21.375 1 80.88 78 LEU B C 1
ATOM 5277 O O . LEU B 1 78 ? 19.297 -41.031 -20.906 1 80.88 78 LEU B O 1
ATOM 5281 N N . GLY B 1 79 ? 20.797 -42.719 -20.922 1 79.88 79 GLY B N 1
ATOM 5282 C CA . GLY B 1 79 ? 21.625 -42.094 -19.891 1 79.88 79 GLY B CA 1
ATOM 5283 C C . GLY B 1 79 ? 22.172 -40.75 -20.297 1 79.88 79 GLY B C 1
ATOM 5284 O O . GLY B 1 79 ? 22.141 -39.812 -19.516 1 79.88 79 GLY B O 1
ATOM 5285 N N . PHE B 1 80 ? 22.594 -40.688 -21.484 1 84.19 80 PHE B N 1
ATOM 5286 C CA . PHE B 1 80 ? 23.141 -39.438 -22.016 1 84.19 80 PHE B CA 1
ATOM 5287 C C . PHE B 1 80 ? 22.062 -38.375 -22.078 1 84.19 80 PHE B C 1
ATOM 5289 O O . PHE B 1 80 ? 22.297 -37.219 -21.75 1 84.19 80 PHE B O 1
ATOM 5296 N N . VAL B 1 81 ? 20.859 -38.688 -22.484 1 87 81 VAL B N 1
ATOM 5297 C CA . VAL B 1 81 ? 19.766 -37.75 -22.625 1 87 81 VAL B CA 1
ATOM 5298 C C . VAL B 1 81 ? 19.344 -37.219 -21.25 1 87 81 VAL B C 1
ATOM 5300 O O . VAL B 1 81 ? 19.062 -36.031 -21.109 1 87 81 VAL B O 1
ATOM 5303 N N . VAL B 1 82 ? 19.422 -38.062 -20.281 1 84.5 82 VAL B N 1
ATOM 5304 C CA . VAL B 1 82 ? 19 -37.688 -18.938 1 84.5 82 VAL B CA 1
ATOM 5305 C C . VAL B 1 82 ? 20.031 -36.719 -18.328 1 84.5 82 VAL B C 1
ATOM 5307 O O . VAL B 1 82 ? 19.656 -35.688 -17.781 1 84.5 82 VAL B O 1
ATOM 5310 N N . VAL B 1 83 ? 21.297 -37.031 -18.469 1 86.12 83 VAL B N 1
ATOM 5311 C CA . VAL B 1 83 ? 22.359 -36.188 -17.891 1 86.12 83 VAL B CA 1
ATOM 5312 C C . VAL B 1 83 ? 22.438 -34.844 -18.625 1 86.12 83 VAL B C 1
ATOM 5314 O O . VAL B 1 83 ? 22.516 -33.812 -17.984 1 86.12 83 VAL B O 1
ATOM 5317 N N . SER B 1 84 ? 22.391 -34.938 -19.922 1 89.75 84 SER B N 1
ATOM 5318 C CA . SER B 1 84 ? 22.453 -33.719 -20.703 1 89.75 84 SER B CA 1
ATOM 5319 C C . SER B 1 84 ? 21.203 -32.875 -20.484 1 89.75 84 SER B C 1
ATOM 5321 O O . SER B 1 84 ? 21.297 -31.641 -20.422 1 89.75 84 SER B O 1
ATOM 5323 N N . GLY B 1 85 ? 20.125 -33.531 -20.359 1 90 85 GLY B N 1
ATOM 5324 C CA . GLY B 1 85 ? 18.891 -32.812 -20.078 1 90 85 GLY B CA 1
ATOM 5325 C C . GLY B 1 85 ? 18.891 -32.125 -18.719 1 90 85 GLY B C 1
ATOM 5326 O O . GLY B 1 85 ? 18.406 -31 -18.562 1 90 85 GLY B O 1
ATOM 5327 N N . GLY B 1 86 ? 19.453 -32.812 -17.734 1 89.94 86 GLY B N 1
ATOM 5328 C CA . GLY B 1 86 ? 19.594 -32.25 -16.406 1 89.94 86 GLY B CA 1
ATOM 5329 C C . GLY B 1 86 ? 20.484 -31.031 -16.375 1 89.94 86 GLY B C 1
ATOM 5330 O O . GLY B 1 86 ? 20.172 -30.031 -15.727 1 89.94 86 GLY B O 1
ATOM 5331 N N . PHE B 1 87 ? 21.516 -31.141 -17.062 1 92.94 87 PHE B N 1
ATOM 5332 C CA . PHE B 1 87 ? 22.438 -30.031 -17.125 1 92.94 87 PHE B CA 1
ATOM 5333 C C . PHE B 1 87 ? 21.812 -28.844 -17.859 1 92.94 87 PHE B C 1
ATOM 5335 O O . PHE B 1 87 ? 21.984 -27.703 -17.453 1 92.94 87 PHE B O 1
ATOM 5342 N N . ALA B 1 88 ? 21.188 -29.125 -18.938 1 94 88 ALA B N 1
ATOM 5343 C CA . ALA B 1 88 ? 20.5 -28.078 -19.688 1 94 88 ALA B CA 1
ATOM 5344 C C . ALA B 1 88 ? 19.422 -27.422 -18.844 1 94 88 ALA B C 1
ATOM 5346 O O . ALA B 1 88 ? 19.203 -26.203 -18.922 1 94 88 ALA B O 1
ATOM 5347 N N . SER B 1 89 ? 18.828 -28.172 -18.047 1 91.56 89 SER B N 1
ATOM 5348 C CA . SER B 1 89 ? 17.781 -27.656 -17.172 1 91.56 89 SER B CA 1
ATOM 5349 C C . SER B 1 89 ? 18.375 -26.734 -16.094 1 91.56 89 SER B C 1
ATOM 5351 O O . SER B 1 89 ? 17.781 -25.719 -15.742 1 91.56 89 SER B O 1
ATOM 5353 N N . PHE B 1 90 ? 19.531 -27.125 -15.586 1 92.25 90 PHE B N 1
ATOM 5354 C CA . PHE B 1 90 ? 20.25 -26.297 -14.617 1 92.25 90 PHE B CA 1
ATOM 5355 C C . PHE B 1 90 ? 20.641 -24.969 -15.227 1 92.25 90 PHE B C 1
ATOM 5357 O O . PHE B 1 90 ? 20.391 -23.906 -14.641 1 92.25 90 PHE B O 1
ATOM 5364 N N . LEU B 1 91 ? 21.125 -25.109 -16.359 1 93.75 91 LEU B N 1
ATOM 5365 C CA . LEU B 1 91 ? 21.609 -23.906 -17.031 1 93.75 91 LEU B CA 1
ATOM 5366 C C . LEU B 1 91 ? 20.469 -22.984 -17.406 1 93.75 91 LEU B C 1
ATOM 5368 O O . LEU B 1 91 ? 20.547 -21.766 -17.234 1 93.75 91 LEU B O 1
ATOM 5372 N N . ARG B 1 92 ? 19.469 -23.547 -17.891 1 92.94 92 ARG B N 1
ATOM 5373 C CA . ARG B 1 92 ? 18.312 -22.766 -18.312 1 92.94 92 ARG B CA 1
ATOM 5374 C C . ARG B 1 92 ? 17.703 -22 -17.125 1 92.94 92 ARG B C 1
ATOM 5376 O O . ARG B 1 92 ? 17.469 -20.797 -17.219 1 92.94 92 ARG B O 1
ATOM 5383 N N . THR B 1 93 ? 17.516 -22.656 -16.094 1 91.5 93 THR B N 1
ATOM 5384 C CA . THR B 1 93 ? 16.828 -22.078 -14.938 1 91.5 93 THR B CA 1
ATOM 5385 C C . THR B 1 93 ? 17.703 -20.984 -14.289 1 91.5 93 THR B C 1
ATOM 5387 O O . THR B 1 93 ? 17.203 -19.922 -13.945 1 91.5 93 THR B O 1
ATOM 5390 N N . THR B 1 94 ? 18.969 -21.297 -14.227 1 93.56 94 THR B N 1
ATOM 5391 C CA . THR B 1 94 ? 19.875 -20.344 -13.602 1 93.56 94 THR B CA 1
ATOM 5392 C C . THR B 1 94 ? 20 -19.078 -14.445 1 93.56 94 THR B C 1
ATOM 5394 O O . THR B 1 94 ? 19.875 -17.969 -13.93 1 93.56 94 THR B O 1
ATOM 5397 N N . MET B 1 95 ? 20.156 -19.328 -15.688 1 95.25 95 MET B N 1
ATOM 5398 C CA . MET B 1 95 ? 20.406 -18.188 -16.562 1 95.25 95 MET B CA 1
ATOM 5399 C C . MET B 1 95 ? 19.141 -17.344 -16.734 1 95.25 95 MET B C 1
ATOM 5401 O O . MET B 1 95 ? 19.203 -16.109 -16.703 1 95.25 95 MET B O 1
ATOM 5405 N N . LEU B 1 96 ? 18.047 -17.938 -16.859 1 94.38 96 LEU B N 1
ATOM 5406 C CA . LEU B 1 96 ? 16.812 -17.203 -17.094 1 94.38 96 LEU B CA 1
ATOM 5407 C C . LEU B 1 96 ? 16.375 -16.469 -15.836 1 94.38 96 LEU B C 1
ATOM 5409 O O . LEU B 1 96 ? 15.898 -15.336 -15.906 1 94.38 96 LEU B O 1
ATOM 5413 N N . ASN B 1 97 ? 16.547 -17.062 -14.727 1 93.12 97 ASN B N 1
ATOM 5414 C CA . ASN B 1 97 ? 16.172 -16.406 -13.477 1 93.12 97 ASN B CA 1
ATOM 5415 C C . ASN B 1 97 ? 17.094 -15.227 -13.172 1 93.12 97 ASN B C 1
ATOM 5417 O O . ASN B 1 97 ? 16.641 -14.203 -12.648 1 93.12 97 ASN B O 1
ATOM 5421 N N . GLN B 1 98 ? 18.312 -15.477 -13.469 1 93.25 98 GLN B N 1
ATOM 5422 C CA . GLN B 1 98 ? 19.25 -14.375 -13.266 1 93.25 98 GLN B CA 1
ATOM 5423 C C . GLN B 1 98 ? 18.906 -13.195 -14.172 1 93.25 98 GLN B C 1
ATOM 5425 O O . GLN B 1 98 ? 18.969 -12.039 -13.75 1 93.25 98 GLN B O 1
ATOM 5430 N N . ALA B 1 99 ? 18.641 -13.523 -15.383 1 94.25 99 ALA B N 1
ATOM 5431 C CA . ALA B 1 99 ? 18.25 -12.469 -16.312 1 94.25 99 ALA B CA 1
ATOM 5432 C C . ALA B 1 99 ? 17 -11.758 -15.852 1 94.25 99 ALA B C 1
ATOM 5434 O O . ALA B 1 99 ? 16.891 -10.531 -15.969 1 94.25 99 ALA B O 1
ATOM 5435 N N . GLN B 1 100 ? 16.047 -12.5 -15.391 1 93.75 100 GLN B N 1
ATOM 5436 C CA . GLN B 1 100 ? 14.789 -11.938 -14.906 1 93.75 100 GLN B CA 1
ATOM 5437 C C . GLN B 1 100 ? 15.031 -10.938 -13.773 1 93.75 100 GLN B C 1
ATOM 5439 O O . GLN B 1 100 ? 14.469 -9.844 -13.781 1 93.75 100 GLN B O 1
ATOM 5444 N N . ASP B 1 101 ? 15.867 -11.328 -12.852 1 92.44 101 ASP B N 1
ATOM 5445 C CA . ASP B 1 101 ? 16.156 -10.484 -11.703 1 92.44 101 ASP B CA 1
ATOM 5446 C C . ASP B 1 101 ? 16.891 -9.211 -12.125 1 92.44 101 ASP B C 1
ATOM 5448 O O . ASP B 1 101 ? 16.609 -8.125 -11.602 1 92.44 101 ASP B O 1
ATOM 5452 N N . ASN B 1 102 ? 17.812 -9.406 -13.016 1 93.31 102 ASN B N 1
ATOM 5453 C CA . ASN B 1 102 ? 18.578 -8.25 -13.484 1 93.31 102 ASN B CA 1
ATOM 5454 C C . ASN B 1 102 ? 17.688 -7.258 -14.227 1 93.31 102 ASN B C 1
ATOM 5456 O O . ASN B 1 102 ? 17.828 -6.043 -14.055 1 93.31 102 ASN B O 1
ATOM 5460 N N . ILE B 1 103 ? 16.828 -7.754 -15.039 1 94.12 103 ILE B N 1
ATOM 5461 C CA . ILE B 1 103 ? 15.922 -6.895 -15.781 1 94.12 103 ILE B CA 1
ATOM 5462 C C . ILE B 1 103 ? 14.977 -6.184 -14.812 1 94.12 103 ILE B C 1
ATOM 5464 O O . ILE B 1 103 ? 14.734 -4.984 -14.953 1 94.12 103 ILE B O 1
ATOM 5468 N N . ALA B 1 104 ? 14.445 -6.918 -13.883 1 94 104 ALA B N 1
ATOM 5469 C CA . ALA B 1 104 ? 13.539 -6.344 -12.891 1 94 104 ALA B CA 1
ATOM 5470 C C . ALA B 1 104 ? 14.219 -5.219 -12.109 1 94 104 ALA B C 1
ATOM 5472 O O . ALA B 1 104 ? 13.633 -4.164 -11.891 1 94 104 ALA B O 1
ATOM 5473 N N . GLN B 1 105 ? 15.461 -5.461 -11.742 1 92.81 105 GLN B N 1
ATOM 5474 C CA . GLN B 1 105 ? 16.203 -4.465 -10.984 1 92.81 105 GLN B CA 1
ATOM 5475 C C . GLN B 1 105 ? 16.438 -3.201 -11.805 1 92.81 105 GLN B C 1
ATOM 5477 O O . GLN B 1 105 ? 16.312 -2.088 -11.297 1 92.81 105 GLN B O 1
ATOM 5482 N N . ARG B 1 106 ? 16.781 -3.371 -12.977 1 93.25 106 ARG B N 1
ATOM 5483 C CA . ARG B 1 106 ? 17.016 -2.227 -13.852 1 93.25 106 ARG B CA 1
ATOM 5484 C C . ARG B 1 106 ? 15.734 -1.425 -14.055 1 93.25 106 ARG B C 1
ATOM 5486 O O . ARG B 1 106 ? 15.758 -0.192 -14.062 1 93.25 106 ARG B O 1
ATOM 5493 N N . LEU B 1 107 ? 14.68 -2.146 -14.258 1 93.75 107 LEU B N 1
ATOM 5494 C CA . LEU B 1 107 ? 13.398 -1.475 -14.453 1 93.75 107 LEU B CA 1
ATOM 5495 C C . LEU B 1 107 ? 12.992 -0.718 -13.188 1 93.75 107 LEU B C 1
ATOM 5497 O O . LEU B 1 107 ? 12.461 0.39 -13.273 1 93.75 107 LEU B O 1
ATOM 5501 N N . ARG B 1 108 ? 13.203 -1.327 -12.086 1 93.25 108 ARG B N 1
ATOM 5502 C CA . ARG B 1 108 ? 12.875 -0.689 -10.82 1 93.25 108 ARG B CA 1
ATOM 5503 C C . ARG B 1 108 ? 13.664 0.603 -10.633 1 93.25 108 ARG B C 1
ATOM 5505 O O . ARG B 1 108 ? 13.102 1.631 -10.25 1 93.25 108 ARG B O 1
ATOM 5512 N N . THR B 1 109 ? 14.922 0.501 -10.867 1 92.56 109 THR B N 1
ATOM 5513 C CA . THR B 1 109 ? 15.797 1.656 -10.703 1 92.56 109 THR B CA 1
ATOM 5514 C C . THR B 1 109 ? 15.398 2.773 -11.664 1 92.56 109 THR B C 1
ATOM 5516 O O . THR B 1 109 ? 15.336 3.941 -11.273 1 92.56 109 THR B O 1
ATOM 5519 N N . LYS B 1 110 ? 15.133 2.416 -12.867 1 93.12 110 LYS B N 1
ATOM 5520 C CA . LYS B 1 110 ? 14.742 3.406 -13.859 1 93.12 110 LYS B CA 1
ATOM 5521 C C . LYS B 1 110 ? 13.406 4.051 -13.5 1 93.12 110 LYS B C 1
ATOM 5523 O O . LYS B 1 110 ? 13.234 5.262 -13.656 1 93.12 110 LYS B O 1
ATOM 5528 N N . LEU B 1 111 ? 12.508 3.182 -13.094 1 92.94 111 LEU B N 1
ATOM 5529 C CA . LEU B 1 111 ? 11.188 3.678 -12.719 1 92.94 111 LEU B CA 1
ATOM 5530 C C . LEU B 1 111 ? 11.281 4.621 -11.523 1 92.94 111 LEU B C 1
ATOM 5532 O O . LEU B 1 111 ? 10.703 5.711 -11.547 1 92.94 111 LEU B O 1
ATOM 5536 N N . PHE B 1 112 ? 11.945 4.281 -10.5 1 92.94 112 PHE B N 1
ATOM 5537 C CA . PHE B 1 112 ? 12.094 5.109 -9.312 1 92.94 112 PHE B CA 1
ATOM 5538 C C . PHE B 1 112 ? 12.797 6.418 -9.641 1 92.94 112 PHE B C 1
ATOM 5540 O O . PHE B 1 112 ? 12.391 7.484 -9.172 1 92.94 112 PHE B O 1
ATOM 5547 N N . SER B 1 113 ? 13.805 6.301 -10.398 1 92.31 113 SER B N 1
ATOM 5548 C CA . SER B 1 113 ? 14.539 7.492 -10.82 1 92.31 113 SER B CA 1
ATOM 5549 C C . SER B 1 113 ? 13.648 8.43 -11.633 1 92.31 113 SER B C 1
ATOM 5551 O O . SER B 1 113 ? 13.664 9.648 -11.422 1 92.31 113 SER B O 1
ATOM 5553 N N . ALA B 1 114 ? 12.844 7.859 -12.484 1 90.75 114 ALA B N 1
ATOM 5554 C CA . ALA B 1 114 ? 11.953 8.656 -13.32 1 90.75 114 ALA B CA 1
ATOM 5555 C C . ALA B 1 114 ? 10.891 9.359 -12.477 1 90.75 114 ALA B C 1
ATOM 5557 O O . ALA B 1 114 ? 10.562 10.523 -12.719 1 90.75 114 ALA B O 1
ATOM 5558 N N . VAL B 1 115 ? 10.391 8.695 -11.555 1 88.38 115 VAL B N 1
ATOM 5559 C CA . VAL B 1 115 ? 9.336 9.242 -10.703 1 88.38 115 VAL B CA 1
ATOM 5560 C C . VAL B 1 115 ? 9.906 10.367 -9.844 1 88.38 115 VAL B C 1
ATOM 5562 O O . VAL B 1 115 ? 9.258 11.406 -9.648 1 88.38 115 VAL B O 1
ATOM 5565 N N . LEU B 1 116 ? 11.086 10.18 -9.391 1 87.94 116 LEU B N 1
ATOM 5566 C CA . LEU B 1 116 ? 11.672 11.156 -8.484 1 87.94 116 LEU B CA 1
ATOM 5567 C C . LEU B 1 116 ? 12.219 12.359 -9.25 1 87.94 116 LEU B C 1
ATOM 5569 O O . LEU B 1 116 ? 12.047 13.5 -8.82 1 87.94 116 LEU B O 1
ATOM 5573 N N . LYS B 1 117 ? 12.805 12.109 -10.352 1 84.56 117 LYS B N 1
ATOM 5574 C CA . LYS B 1 117 ? 13.547 13.164 -11.031 1 84.56 117 LYS B CA 1
ATOM 5575 C C . LYS B 1 117 ? 12.688 13.867 -12.078 1 84.56 117 LYS B C 1
ATOM 5577 O O . LYS B 1 117 ? 12.766 15.086 -12.242 1 84.56 117 LYS B O 1
ATOM 5582 N N . ASP B 1 118 ? 11.812 13.109 -12.703 1 81.06 118 ASP B N 1
ATOM 5583 C CA . ASP B 1 118 ? 11.203 13.641 -13.922 1 81.06 118 ASP B CA 1
ATOM 5584 C C . ASP B 1 118 ? 9.797 14.148 -13.648 1 81.06 118 ASP B C 1
ATOM 5586 O O . ASP B 1 118 ? 9.211 14.852 -14.477 1 81.06 118 ASP B O 1
ATOM 5590 N N . ARG B 1 119 ? 9.273 13.938 -12.523 1 82.25 119 ARG B N 1
ATOM 5591 C CA . ARG B 1 119 ? 7.883 14.328 -12.281 1 82.25 119 ARG B CA 1
ATOM 5592 C C . ARG B 1 119 ? 7.809 15.641 -11.508 1 82.25 119 ARG B C 1
ATOM 5594 O O . ARG B 1 119 ? 8.602 15.883 -10.602 1 82.25 119 ARG B O 1
ATOM 5601 N N . ASP B 1 120 ? 6.895 16.406 -12 1 78.38 120 ASP B N 1
ATOM 5602 C CA . ASP B 1 120 ? 6.668 17.672 -11.305 1 78.38 120 ASP B CA 1
ATOM 5603 C C . ASP B 1 120 ? 5.723 17.5 -10.125 1 78.38 120 ASP B C 1
ATOM 5605 O O . ASP B 1 120 ? 5.027 16.484 -10.031 1 78.38 120 ASP B O 1
ATOM 5609 N N . MET B 1 121 ? 5.789 18.484 -9.305 1 77.62 121 MET B N 1
ATOM 5610 C CA . MET B 1 121 ? 4.977 18.438 -8.094 1 77.62 121 MET B CA 1
ATOM 5611 C C . MET B 1 121 ? 3.49 18.438 -8.43 1 77.62 121 MET B C 1
ATOM 5613 O O . MET B 1 121 ? 2.682 17.859 -7.703 1 77.62 121 MET B O 1
ATOM 5617 N N . GLU B 1 122 ? 3.158 19.078 -9.438 1 76.12 122 GLU B N 1
ATOM 5618 C CA . GLU B 1 122 ? 1.753 19.156 -9.828 1 76.12 122 GLU B CA 1
ATOM 5619 C C . GLU B 1 122 ? 1.197 17.766 -10.133 1 76.12 122 GLU B C 1
ATOM 5621 O O . GLU B 1 122 ? 0.016 17.5 -9.906 1 76.12 122 GLU B O 1
ATOM 5626 N N . TRP B 1 123 ? 2.102 16.953 -10.656 1 76.31 123 TRP B N 1
ATOM 5627 C CA . TRP B 1 123 ? 1.7 15.586 -10.953 1 76.31 123 TRP B CA 1
ATOM 5628 C C . TRP B 1 123 ? 1.321 14.844 -9.68 1 76.31 123 TRP B C 1
ATOM 5630 O O . TRP B 1 123 ? 0.363 14.062 -9.664 1 76.31 123 TRP B O 1
ATOM 5640 N N . PHE B 1 124 ? 1.986 15.094 -8.68 1 73 124 PHE B N 1
ATOM 5641 C CA . PHE B 1 124 ? 1.727 14.43 -7.41 1 73 124 PHE B CA 1
ATOM 5642 C C . PHE B 1 124 ? 0.462 14.977 -6.758 1 73 124 PHE B C 1
ATOM 5644 O O . PHE B 1 124 ? -0.304 14.227 -6.148 1 73 124 PHE B O 1
ATOM 5651 N N . ILE B 1 125 ? 0.274 16.25 -6.914 1 67.12 125 ILE B N 1
ATOM 5652 C CA . ILE B 1 125 ? -0.87 16.922 -6.301 1 67.12 125 ILE B CA 1
ATOM 5653 C C . ILE B 1 125 ? -2.152 16.516 -7.02 1 67.12 125 ILE B C 1
ATOM 5655 O O . ILE B 1 125 ? -3.189 16.297 -6.383 1 67.12 125 ILE B O 1
ATOM 5659 N N . SER B 1 126 ? -2.037 16.359 -8.305 1 64.25 126 SER B N 1
ATOM 5660 C CA . SER B 1 126 ? -3.223 16.078 -9.102 1 64.25 126 SER B CA 1
ATOM 5661 C C . SER B 1 126 ? -3.582 14.594 -9.062 1 64.25 126 SER B C 1
ATOM 5663 O O . SER B 1 126 ? -4.621 14.188 -9.586 1 64.25 126 SER B O 1
ATOM 5665 N N . GLY B 1 127 ? -2.889 13.781 -8.211 1 61.69 127 GLY B N 1
ATOM 5666 C CA . GLY B 1 127 ? -3.16 12.359 -8.117 1 61.69 127 GLY B CA 1
ATOM 5667 C C . GLY B 1 127 ? -2.846 11.602 -9.391 1 61.69 127 GLY B C 1
ATOM 5668 O O . GLY B 1 127 ? -3.41 10.531 -9.648 1 61.69 127 GLY B O 1
ATOM 5669 N N . GLY B 1 128 ? -2.021 12.086 -10.141 1 56 128 GLY B N 1
ATOM 5670 C CA . GLY B 1 128 ? -1.603 11.422 -11.367 1 56 128 GLY B CA 1
ATOM 5671 C C . GLY B 1 128 ? -2.455 11.789 -12.562 1 56 128 GLY B C 1
ATOM 5672 O O . GLY B 1 128 ? -2.176 11.359 -13.688 1 56 128 GLY B O 1
ATOM 5673 N N . LYS B 1 129 ? -3.688 12.375 -12.328 1 50.78 129 LYS B N 1
ATOM 5674 C CA . LYS B 1 129 ? -4.609 12.656 -13.43 1 50.78 129 LYS B CA 1
ATOM 5675 C C . LYS B 1 129 ? -4.254 13.977 -14.117 1 50.78 129 LYS B C 1
ATOM 5677 O O . LYS B 1 129 ? -4.859 15.008 -13.836 1 50.78 129 LYS B O 1
ATOM 5682 N N . VAL B 1 130 ? -3.033 14.344 -14.453 1 42.91 130 VAL B N 1
ATOM 5683 C CA . VAL B 1 130 ? -2.611 15.617 -15.031 1 42.91 130 VAL B CA 1
ATOM 5684 C C . VAL B 1 130 ? -2.775 15.57 -16.547 1 42.91 130 VAL B C 1
ATOM 5686 O O . VAL B 1 130 ? -2.553 14.523 -17.172 1 42.91 130 VAL B O 1
ATOM 5689 N N . GLY B 1 131 ? -3.469 16.828 -17.25 1 41.59 131 GLY B N 1
ATOM 5690 C CA . GLY B 1 131 ? -3.607 17.266 -18.625 1 41.59 131 GLY B CA 1
ATOM 5691 C C . GLY B 1 131 ? -4.945 16.891 -19.234 1 41.59 131 GLY B C 1
ATOM 5692 O O . GLY B 1 131 ? -5.832 16.391 -18.547 1 41.59 131 GLY B O 1
ATOM 5693 N N . LYS B 1 132 ? -5.055 17.047 -20.625 1 36.28 132 LYS B N 1
ATOM 5694 C CA . LYS B 1 132 ? -6.172 16.875 -21.547 1 36.28 132 LYS B CA 1
ATOM 5695 C C . LYS B 1 132 ? -6.793 15.492 -21.406 1 36.28 132 LYS B C 1
ATOM 5697 O O . LYS B 1 132 ? -7.801 15.18 -22.047 1 36.28 132 LYS B O 1
ATOM 5702 N N . ASP B 1 133 ? -6.117 14.758 -20.875 1 35.66 133 ASP B N 1
ATOM 5703 C CA . ASP B 1 133 ? -6.566 13.367 -20.906 1 35.66 133 ASP B CA 1
ATOM 5704 C C . ASP B 1 133 ? -7.668 13.117 -19.891 1 35.66 133 ASP B C 1
ATOM 5706 O O . ASP B 1 133 ? -8.07 11.969 -19.672 1 35.66 133 ASP B O 1
ATOM 5710 N N . THR B 1 134 ? -7.84 14 -18.984 1 34.16 134 THR B N 1
ATOM 5711 C CA . THR B 1 134 ? -9.102 14.031 -18.25 1 34.16 134 THR B CA 1
ATOM 5712 C C . THR B 1 134 ? -10.25 14.43 -19.156 1 34.16 134 THR B C 1
ATOM 5714 O O . THR B 1 134 ? -11.359 14.703 -18.688 1 34.16 134 THR B O 1
ATOM 5717 N N . LYS B 1 135 ? -10 15.141 -20.234 1 31.27 135 LYS B N 1
ATOM 5718 C CA . LYS B 1 135 ? -11.258 15.375 -20.953 1 31.27 135 LYS B CA 1
ATOM 5719 C C . LYS B 1 135 ? -12.18 14.164 -20.859 1 31.27 135 LYS B C 1
ATOM 5721 O O . LYS B 1 135 ? -11.773 13.047 -21.172 1 31.27 135 LYS B O 1
ATOM 5726 N N . ALA B 1 136 ? -13.164 14.367 -20.078 1 29.73 136 ALA B N 1
ATOM 5727 C CA . ALA B 1 136 ? -14.305 13.516 -20.391 1 29.73 136 ALA B CA 1
ATOM 5728 C C . ALA B 1 136 ? -14.344 13.172 -21.875 1 29.73 136 ALA B C 1
ATOM 5730 O O . ALA B 1 136 ? -14.5 14.055 -22.719 1 29.73 136 ALA B O 1
ATOM 5731 N N . LYS B 1 137 ? -13.531 12.625 -22.594 1 28.52 137 LYS B N 1
ATOM 5732 C CA . LYS B 1 137 ? -14.18 12.391 -23.875 1 28.52 137 LYS B CA 1
ATOM 5733 C C . LYS B 1 137 ? -15.695 12.281 -23.719 1 28.52 137 LYS B C 1
ATOM 5735 O O . LYS B 1 137 ? -16.188 11.938 -22.641 1 28.52 137 LYS B O 1
ATOM 5740 N N . GLY B 1 138 ? -16.516 12.828 -24.609 1 26.62 138 GLY B N 1
ATOM 5741 C CA . GLY B 1 138 ? -17.969 12.82 -24.656 1 26.62 138 GLY B CA 1
ATOM 5742 C C . GLY B 1 138 ? -18.578 11.758 -23.766 1 26.62 138 GLY B C 1
ATOM 5743 O O . GLY B 1 138 ? -19.672 11.953 -23.219 1 26.62 138 GLY B O 1
ATOM 5744 N N . ASP B 1 139 ? -18.281 10.523 -24.078 1 27.55 139 ASP B N 1
ATOM 5745 C CA . ASP B 1 139 ? -19.234 9.523 -23.625 1 27.55 139 ASP B CA 1
ATOM 5746 C C . ASP B 1 139 ? -19.062 9.227 -22.125 1 27.55 139 ASP B C 1
ATOM 5748 O O . ASP B 1 139 ? -19.656 8.289 -21.609 1 27.55 139 ASP B O 1
ATOM 5752 N N . GLY B 1 140 ? -18.656 10.016 -21.047 1 28.62 140 GLY B N 1
ATOM 5753 C CA . GLY B 1 140 ? -18.672 9.812 -19.609 1 28.62 140 GLY B CA 1
ATOM 5754 C C . GLY B 1 140 ? -17.5 9.016 -19.094 1 28.62 140 GLY B C 1
ATOM 5755 O O . GLY B 1 140 ? -17.453 8.641 -17.922 1 28.62 140 GLY B O 1
ATOM 5756 N N . ALA B 1 141 ? -16.766 8.328 -19.828 1 27.67 141 ALA B N 1
ATOM 5757 C CA . ALA B 1 141 ? -15.844 7.324 -19.297 1 27.67 141 ALA B CA 1
ATOM 5758 C C . ALA B 1 141 ? -14.602 7.977 -18.703 1 27.67 141 ALA B C 1
ATOM 5760 O O . ALA B 1 141 ? -13.984 8.836 -19.328 1 27.67 141 ALA B O 1
ATOM 5761 N N . VAL B 1 142 ? -14.43 8.453 -17.484 1 32.38 142 VAL B N 1
ATOM 5762 C CA . VAL B 1 142 ? -13.227 8.797 -16.734 1 32.38 142 VAL B CA 1
ATOM 5763 C C . VAL B 1 142 ? -12.055 7.961 -17.234 1 32.38 142 VAL B C 1
ATOM 5765 O O . VAL B 1 142 ? -12.188 6.754 -17.453 1 32.38 142 VAL B O 1
ATOM 5768 N N . ASP B 1 143 ? -11.203 8.391 -18 1 35.5 143 ASP B N 1
ATOM 5769 C CA . ASP B 1 143 ? -10.016 7.629 -18.375 1 35.5 143 ASP B CA 1
ATOM 5770 C C . ASP B 1 143 ? -9.414 6.922 -17.156 1 35.5 143 ASP B C 1
ATOM 5772 O O . ASP B 1 143 ? -8.812 7.559 -16.297 1 35.5 143 ASP B O 1
ATOM 5776 N N . VAL B 1 144 ? -9.969 6.059 -16.547 1 38.38 144 VAL B N 1
ATOM 5777 C CA . VAL B 1 144 ? -9.75 5.07 -15.5 1 38.38 144 VAL B CA 1
ATOM 5778 C C . VAL B 1 144 ? -8.312 4.57 -15.547 1 38.38 144 VAL B C 1
ATOM 5780 O O . VAL B 1 144 ? -7.848 3.906 -14.617 1 38.38 144 VAL B O 1
ATOM 5783 N N . ASP B 1 145 ? -7.398 4.723 -16.641 1 44.69 145 ASP B N 1
ATOM 5784 C CA . ASP B 1 145 ? -6.281 3.801 -16.812 1 44.69 145 ASP B CA 1
ATOM 5785 C C . ASP B 1 145 ? -4.977 4.43 -16.312 1 44.69 145 ASP B C 1
ATOM 5787 O O . ASP B 1 145 ? -3.898 3.855 -16.5 1 44.69 145 ASP B O 1
ATOM 5791 N N . ALA B 1 146 ? -4.938 5.723 -16.109 1 53.16 146 ALA B N 1
ATOM 5792 C CA . ALA B 1 146 ? -3.617 6.141 -15.656 1 53.16 146 ALA B CA 1
ATOM 5793 C C . ALA B 1 146 ? -3.359 5.668 -14.227 1 53.16 146 ALA B C 1
ATOM 5795 O O . ALA B 1 146 ? -4.246 5.742 -13.375 1 53.16 146 ALA B O 1
ATOM 5796 N N . PRO B 1 147 ? -2.176 5.027 -14.18 1 59.22 147 PRO B N 1
ATOM 5797 C CA . PRO B 1 147 ? -1.867 4.531 -12.836 1 59.22 147 PRO B CA 1
ATOM 5798 C C . PRO B 1 147 ? -1.882 5.637 -11.781 1 59.22 147 PRO B C 1
ATOM 5800 O O . PRO B 1 147 ? -1.52 6.781 -12.078 1 59.22 147 PRO B O 1
ATOM 5803 N N . SER B 1 148 ? -2.545 5.465 -10.766 1 64.62 148 SER B N 1
ATOM 5804 C CA . SER B 1 148 ? -2.621 6.387 -9.641 1 64.62 148 SER B CA 1
ATOM 5805 C C . SER B 1 148 ? -1.23 6.793 -9.164 1 64.62 148 SER B C 1
ATOM 5807 O O . SER B 1 148 ? -0.3 5.984 -9.18 1 64.62 148 SER B O 1
ATOM 5809 N N . SER B 1 149 ? -1.053 8.133 -8.906 1 69.31 149 SER B N 1
ATOM 5810 C CA . SER B 1 149 ? 0.211 8.641 -8.383 1 69.31 149 SER B CA 1
ATOM 5811 C C . SER B 1 149 ? 0.303 8.453 -6.871 1 69.31 149 SER B C 1
ATOM 5813 O O . SER B 1 149 ? 1.154 9.055 -6.215 1 69.31 149 SER B O 1
ATOM 5815 N N . SER B 1 150 ? -0.537 7.629 -6.379 1 72.5 150 SER B N 1
ATOM 5816 C CA . SER B 1 150 ? -0.466 7.371 -4.945 1 72.5 150 SER B CA 1
ATOM 5817 C C . SER B 1 150 ? 0.781 6.566 -4.586 1 72.5 150 SER B C 1
ATOM 5819 O O . SER B 1 150 ? 1.221 5.715 -5.363 1 72.5 150 SER B O 1
ATOM 5821 N N . PRO B 1 151 ? 1.41 6.973 -3.467 1 75.56 151 PRO B N 1
ATOM 5822 C CA . PRO B 1 151 ? 2.619 6.254 -3.055 1 75.56 151 PRO B CA 1
ATOM 5823 C C . PRO B 1 151 ? 2.414 4.742 -2.996 1 75.56 151 PRO B C 1
ATOM 5825 O O . PRO B 1 151 ? 3.297 3.979 -3.4 1 75.56 151 PRO B O 1
ATOM 5828 N N . GLY B 1 152 ? 1.275 4.309 -2.566 1 69.75 152 GLY B N 1
ATOM 5829 C CA . GLY B 1 152 ? 0.975 2.887 -2.525 1 69.75 152 GLY B CA 1
ATOM 5830 C C . GLY B 1 152 ? 0.903 2.252 -3.9 1 69.75 152 GLY B C 1
ATOM 5831 O O . GLY B 1 152 ? 1.408 1.147 -4.105 1 69.75 152 GLY B O 1
ATOM 5832 N N . ALA B 1 153 ? 0.303 2.955 -4.828 1 73.62 153 ALA B N 1
ATOM 5833 C CA . ALA B 1 153 ? 0.198 2.455 -6.195 1 73.62 153 ALA B CA 1
ATOM 5834 C C . ALA B 1 153 ? 1.573 2.346 -6.848 1 73.62 153 ALA B C 1
ATOM 5836 O O . ALA B 1 153 ? 1.859 1.372 -7.547 1 73.62 153 ALA B O 1
ATOM 5837 N N . ILE B 1 154 ? 2.377 3.326 -6.641 1 81.88 154 ILE B N 1
ATOM 5838 C CA . ILE B 1 154 ? 3.715 3.332 -7.219 1 81.88 154 ILE B CA 1
ATOM 5839 C C . ILE B 1 154 ? 4.539 2.193 -6.625 1 81.88 154 ILE B C 1
ATOM 5841 O O . ILE B 1 154 ? 5.277 1.513 -7.34 1 81.88 154 ILE B O 1
ATOM 5845 N N . SER B 1 155 ? 4.367 1.993 -5.324 1 81.69 155 SER B N 1
ATOM 5846 C CA . SER B 1 155 ? 5.074 0.901 -4.664 1 81.69 155 SER B CA 1
ATOM 5847 C C . SER B 1 155 ? 4.645 -0.453 -5.219 1 81.69 155 SER B C 1
ATOM 5849 O O . SER B 1 155 ? 5.473 -1.348 -5.398 1 81.69 155 SER B O 1
ATOM 5851 N N . ALA B 1 156 ? 3.379 -0.614 -5.496 1 75.75 156 ALA B N 1
ATOM 5852 C CA . ALA B 1 156 ? 2.861 -1.85 -6.078 1 75.75 156 ALA B CA 1
ATOM 5853 C C . ALA B 1 156 ? 3.43 -2.084 -7.473 1 75.75 156 ALA B C 1
ATOM 5855 O O . ALA B 1 156 ? 3.742 -3.219 -7.84 1 75.75 156 ALA B O 1
ATOM 5856 N N . ILE B 1 157 ? 3.58 -1.082 -8.234 1 85 157 ILE B N 1
ATOM 5857 C CA . ILE B 1 157 ? 4.133 -1.187 -9.578 1 85 157 ILE B CA 1
ATOM 5858 C C . ILE B 1 157 ? 5.613 -1.555 -9.508 1 85 157 ILE B C 1
ATOM 5860 O O . ILE B 1 157 ? 6.09 -2.391 -10.273 1 85 157 ILE B O 1
ATOM 5864 N N . LEU B 1 158 ? 6.285 -0.966 -8.484 1 87.62 158 LEU B N 1
ATOM 5865 C CA . LEU B 1 158 ? 7.715 -1.193 -8.312 1 87.62 158 LEU B CA 1
ATOM 5866 C C . LEU B 1 158 ? 7.992 -2.643 -7.926 1 87.62 158 LEU B C 1
ATOM 5868 O O . LEU B 1 158 ? 9.07 -3.172 -8.219 1 87.62 158 LEU B O 1
ATOM 5872 N N . THR B 1 159 ? 7.074 -3.277 -7.34 1 83.75 159 THR B N 1
ATOM 5873 C CA . THR B 1 159 ? 7.32 -4.621 -6.832 1 83.75 159 THR B CA 1
ATOM 5874 C C . THR B 1 159 ? 6.625 -5.668 -7.699 1 83.75 159 THR B C 1
ATOM 5876 O O . THR B 1 159 ? 7.273 -6.379 -8.469 1 83.75 159 THR B O 1
ATOM 5879 N N . GLU B 1 160 ? 5.352 -5.527 -7.844 1 80.44 160 GLU B N 1
ATOM 5880 C CA . GLU B 1 160 ? 4.566 -6.574 -8.484 1 80.44 160 GLU B CA 1
ATOM 5881 C C . GLU B 1 160 ? 4.609 -6.445 -10.008 1 80.44 160 GLU B C 1
ATOM 5883 O O . GLU B 1 160 ? 4.918 -7.41 -10.711 1 80.44 160 GLU B O 1
ATOM 5888 N N . ASP B 1 161 ? 4.316 -5.309 -10.523 1 85.12 161 ASP B N 1
ATOM 5889 C CA . ASP B 1 161 ? 4.223 -5.133 -11.969 1 85.12 161 ASP B CA 1
ATOM 5890 C C . ASP B 1 161 ? 5.586 -5.328 -12.633 1 85.12 161 ASP B C 1
ATOM 5892 O O . ASP B 1 161 ? 5.68 -5.938 -13.703 1 85.12 161 ASP B O 1
ATOM 5896 N N . VAL B 1 162 ? 6.578 -4.816 -11.992 1 92.5 162 VAL B N 1
ATOM 5897 C CA . VAL B 1 162 ? 7.918 -4.945 -12.555 1 92.5 162 VAL B CA 1
ATOM 5898 C C . VAL B 1 162 ? 8.312 -6.418 -12.609 1 92.5 162 VAL B C 1
ATOM 5900 O O . VAL B 1 162 ? 8.898 -6.871 -13.594 1 92.5 162 VAL B O 1
ATOM 5903 N N . ASN B 1 163 ? 7.961 -7.148 -11.617 1 90.12 163 ASN B N 1
ATOM 5904 C CA . ASN B 1 163 ? 8.281 -8.57 -11.594 1 90.12 163 ASN B CA 1
ATOM 5905 C C . ASN B 1 163 ? 7.543 -9.336 -12.688 1 90.12 163 ASN B C 1
ATOM 5907 O O . ASN B 1 163 ? 8.133 -10.156 -13.383 1 90.12 163 ASN B O 1
ATOM 5911 N N . LYS B 1 164 ? 6.348 -9.023 -12.789 1 88.94 164 LYS B N 1
ATOM 5912 C CA . LYS B 1 164 ? 5.551 -9.695 -13.812 1 88.94 164 LYS B CA 1
ATOM 5913 C C . LYS B 1 164 ? 6.02 -9.328 -15.211 1 88.94 164 LYS B C 1
ATOM 5915 O O . LYS B 1 164 ? 6.027 -10.164 -16.109 1 88.94 164 LYS B O 1
ATOM 5920 N N . ALA B 1 165 ? 6.363 -8.086 -15.383 1 92.56 165 ALA B N 1
ATOM 5921 C CA . ALA B 1 165 ? 6.871 -7.633 -16.672 1 92.56 165 ALA B CA 1
ATOM 5922 C C . ALA B 1 165 ? 8.172 -8.344 -17.031 1 92.56 165 ALA B C 1
ATOM 5924 O O . ALA B 1 165 ? 8.352 -8.797 -18.156 1 92.56 165 ALA B O 1
ATOM 5925 N N . SER B 1 166 ? 9.086 -8.469 -16.094 1 94.06 166 SER B N 1
ATOM 5926 C CA . SER B 1 166 ? 10.367 -9.125 -16.328 1 94.06 166 SER B CA 1
ATOM 5927 C C . SER B 1 166 ? 10.18 -10.625 -16.578 1 94.06 166 SER B C 1
ATOM 5929 O O . SER B 1 166 ? 10.883 -11.219 -17.391 1 94.06 166 SER B O 1
ATOM 5931 N N . GLU B 1 167 ? 9.211 -11.18 -15.859 1 92.25 167 GLU B N 1
ATOM 5932 C CA . GLU B 1 167 ? 8.906 -12.602 -16.031 1 92.25 167 GLU B CA 1
ATOM 5933 C C . GLU B 1 167 ? 8.383 -12.891 -17.438 1 92.25 167 GLU B C 1
ATOM 5935 O O . GLU B 1 167 ? 8.641 -13.953 -17.984 1 92.25 167 GLU B O 1
ATOM 5940 N N . SER B 1 168 ? 7.699 -11.953 -17.984 1 90.56 168 SER B N 1
ATOM 5941 C CA . SER B 1 168 ? 7.059 -12.133 -19.281 1 90.56 168 SER B CA 1
ATOM 5942 C C . SER B 1 168 ? 8.086 -12.297 -20.391 1 90.56 168 SER B C 1
ATOM 5944 O O . SER B 1 168 ? 7.883 -13.078 -21.328 1 90.56 168 SER B O 1
ATOM 5946 N N . VAL B 1 169 ? 9.211 -11.719 -20.25 1 91.38 169 VAL B N 1
ATOM 5947 C CA . VAL B 1 169 ? 10.203 -11.734 -21.328 1 91.38 169 VAL B CA 1
ATOM 5948 C C . VAL B 1 169 ? 11.242 -12.812 -21.047 1 91.38 169 VAL B C 1
ATOM 5950 O O . VAL B 1 169 ? 12.086 -13.109 -21.906 1 91.38 169 VAL B O 1
ATOM 5953 N N . THR B 1 170 ? 11.18 -13.414 -19.906 1 92.69 170 THR B N 1
ATOM 5954 C CA . THR B 1 170 ? 12.203 -14.398 -19.578 1 92.69 170 THR B CA 1
ATOM 5955 C C . THR B 1 170 ? 11.586 -15.789 -19.422 1 92.69 170 THR B C 1
ATOM 5957 O O . THR B 1 170 ? 11.445 -16.516 -20.406 1 92.69 170 THR B O 1
ATOM 5960 N N . THR B 1 171 ? 10.938 -15.977 -18.219 1 87.5 171 THR B N 1
ATOM 5961 C CA . THR B 1 171 ? 10.469 -17.312 -17.906 1 87.5 171 THR B CA 1
ATOM 5962 C C . THR B 1 171 ? 9.211 -17.641 -18.703 1 87.5 171 THR B C 1
ATOM 5964 O O . THR B 1 171 ? 9.055 -18.766 -19.203 1 87.5 171 THR B O 1
ATOM 5967 N N . VAL B 1 172 ? 8.367 -16.672 -18.891 1 88.81 172 VAL B N 1
ATOM 5968 C CA . VAL B 1 172 ? 7.133 -16.906 -19.625 1 88.81 172 VAL B CA 1
ATOM 5969 C C . VAL B 1 172 ? 7.445 -17.156 -21.094 1 88.81 172 VAL B C 1
ATOM 5971 O O . VAL B 1 172 ? 6.879 -18.062 -21.719 1 88.81 172 VAL B O 1
ATOM 5974 N N . PHE B 1 173 ? 8.336 -16.469 -21.594 1 89.12 173 PHE B N 1
ATOM 5975 C CA . PHE B 1 173 ? 8.75 -16.641 -22.969 1 89.12 173 PHE B CA 1
ATOM 5976 C C . PHE B 1 173 ? 9.422 -17.984 -23.172 1 89.12 173 PHE B C 1
ATOM 5978 O O . PHE B 1 173 ? 9.148 -18.688 -24.156 1 89.12 173 PHE B O 1
ATOM 5985 N N . ALA B 1 174 ? 10.258 -18.266 -22.266 1 87.88 174 ALA B N 1
ATOM 5986 C CA . ALA B 1 174 ? 10.938 -19.562 -22.344 1 87.88 174 ALA B CA 1
ATOM 5987 C C . ALA B 1 174 ? 9.938 -20.719 -22.266 1 87.88 174 ALA B C 1
ATOM 5989 O O . ALA B 1 174 ? 10.07 -21.703 -22.984 1 87.88 174 ALA B O 1
ATOM 5990 N N . ASN B 1 175 ? 8.992 -20.562 -21.422 1 86.44 175 ASN B N 1
ATOM 5991 C CA . ASN B 1 175 ? 7.961 -21.594 -21.297 1 86.44 175 ASN B CA 1
ATOM 5992 C C . ASN B 1 175 ? 7.125 -21.703 -22.578 1 86.44 175 ASN B C 1
ATOM 5994 O O . ASN B 1 175 ? 6.695 -22.797 -22.953 1 86.44 175 ASN B O 1
ATOM 5998 N N . LEU B 1 176 ? 6.887 -20.594 -23.156 1 87.19 176 LEU B N 1
ATOM 5999 C CA . LEU B 1 176 ? 6.18 -20.609 -24.438 1 87.19 176 LEU B CA 1
ATOM 6000 C C . LEU B 1 176 ? 6.973 -21.359 -25.5 1 87.19 176 LEU B C 1
ATOM 6002 O O . LEU B 1 176 ? 6.418 -22.188 -26.219 1 87.19 176 LEU B O 1
ATOM 6006 N N . LEU B 1 177 ? 8.211 -21.109 -25.516 1 88.62 177 LEU B N 1
ATOM 6007 C CA . LEU B 1 177 ? 9.07 -21.797 -26.484 1 88.62 177 LEU B CA 1
ATOM 6008 C C . LEU B 1 177 ? 9.133 -23.297 -26.188 1 88.62 177 LEU B C 1
ATOM 6010 O O . LEU B 1 177 ? 9.148 -24.109 -27.109 1 88.62 177 LEU B O 1
ATOM 6014 N N . ARG B 1 178 ? 9.172 -23.562 -24.953 1 87.25 178 ARG B N 1
ATOM 6015 C CA . ARG B 1 178 ? 9.188 -24.953 -24.547 1 87.25 178 ARG B CA 1
ATOM 6016 C C . ARG B 1 178 ? 7.895 -25.656 -24.953 1 87.25 178 ARG B C 1
ATOM 6018 O O . ARG B 1 178 ? 7.922 -26.781 -25.469 1 87.25 178 ARG B O 1
ATOM 6025 N N . SER B 1 179 ? 6.863 -24.969 -24.719 1 87.31 179 SER B N 1
ATOM 6026 C CA . SER B 1 179 ? 5.566 -25.547 -25.078 1 87.31 179 SER B CA 1
ATOM 6027 C C . SER B 1 179 ? 5.418 -25.688 -26.578 1 87.31 179 SER B C 1
ATOM 6029 O O . SER B 1 179 ? 4.879 -26.688 -27.062 1 87.31 179 SER B O 1
ATOM 6031 N N . CYS B 1 180 ? 5.922 -24.781 -27.312 1 87.75 180 CYS B N 1
ATOM 6032 C CA . CYS B 1 180 ? 5.898 -24.875 -28.766 1 87.75 180 CYS B CA 1
ATOM 6033 C C . CYS B 1 180 ? 6.773 -26.016 -29.266 1 87.75 180 CYS B C 1
ATOM 6035 O O . CYS B 1 180 ? 6.395 -26.734 -30.188 1 87.75 180 CYS B O 1
ATOM 6037 N N . SER B 1 181 ? 7.898 -26.094 -28.656 1 88.56 181 SER B N 1
ATOM 6038 C CA . SER B 1 181 ? 8.789 -27.188 -29.031 1 88.56 181 SER B CA 1
ATOM 6039 C C . SER B 1 181 ? 8.164 -28.547 -28.719 1 88.56 181 SER B C 1
ATOM 6041 O O . SER B 1 181 ? 8.242 -29.469 -29.516 1 88.56 181 SER B O 1
ATOM 6043 N N . SER B 1 182 ? 7.57 -28.625 -27.531 1 85.56 182 SER B N 1
ATOM 6044 C CA . SER B 1 182 ? 6.906 -29.859 -27.156 1 85.56 182 SER B CA 1
ATOM 6045 C C . SER B 1 182 ? 5.777 -30.203 -28.125 1 85.56 182 SER B C 1
ATOM 6047 O O . SER B 1 182 ? 5.617 -31.359 -28.516 1 85.56 182 SER B O 1
ATOM 6049 N N . PHE B 1 183 ? 5.074 -29.188 -28.484 1 84.81 183 PHE B N 1
ATOM 6050 C CA . PHE B 1 183 ? 3.98 -29.375 -29.438 1 84.81 183 PHE B CA 1
ATOM 6051 C C . PHE B 1 183 ? 4.508 -29.844 -30.781 1 84.81 183 PHE B C 1
ATOM 6053 O O . PHE B 1 183 ? 4.004 -30.828 -31.359 1 84.81 183 PHE B O 1
ATOM 6060 N N . SER B 1 184 ? 5.465 -29.219 -31.328 1 88.56 184 SER B N 1
ATOM 6061 C CA . SER B 1 184 ? 6.016 -29.516 -32.656 1 88.56 184 SER B CA 1
ATOM 6062 C C . SER B 1 184 ? 6.676 -30.891 -32.656 1 88.56 184 SER B C 1
ATOM 6064 O O . SER B 1 184 ? 6.48 -31.656 -33.625 1 88.56 184 SER B O 1
ATOM 6066 N N . PHE B 1 185 ? 7.402 -31.156 -31.625 1 87.75 185 PHE B N 1
ATOM 6067 C CA . PHE B 1 185 ? 8.094 -32.438 -31.578 1 87.75 185 PHE B CA 1
ATOM 6068 C C . PHE B 1 185 ? 7.109 -33.594 -31.406 1 87.75 185 PHE B C 1
ATOM 6070 O O . PHE B 1 185 ? 7.266 -34.656 -32.031 1 87.75 185 PHE B O 1
ATOM 6077 N N . ALA B 1 186 ? 6.16 -33.375 -30.5 1 85.62 186 ALA B N 1
ATOM 6078 C CA . ALA B 1 186 ? 5.141 -34.375 -30.312 1 85.62 186 ALA B CA 1
ATOM 6079 C C . ALA B 1 186 ? 4.383 -34.656 -31.625 1 85.62 186 ALA B C 1
ATOM 6081 O O . ALA B 1 186 ? 4.129 -35.781 -31.984 1 85.62 186 ALA B O 1
ATOM 6082 N N . THR B 1 187 ? 4.059 -33.594 -32.344 1 86 187 THR B N 1
ATOM 6083 C CA . THR B 1 187 ? 3.359 -33.719 -33.625 1 86 187 THR B CA 1
ATOM 6084 C C . THR B 1 187 ? 4.211 -34.469 -34.656 1 86 187 THR B C 1
ATOM 6086 O O . THR B 1 187 ? 3.721 -35.375 -35.344 1 86 187 THR B O 1
ATOM 6089 N N . TYR B 1 188 ? 5.422 -34.125 -34.656 1 88.62 188 TYR B N 1
ATOM 6090 C CA . TYR B 1 188 ? 6.344 -34.719 -35.625 1 88.62 188 TYR B CA 1
ATOM 6091 C C . TYR B 1 188 ? 6.477 -36.219 -35.344 1 88.62 188 TYR B C 1
ATOM 6093 O O . TYR B 1 188 ? 6.352 -37.031 -36.281 1 88.62 188 TYR B O 1
ATOM 6101 N N . HIS B 1 189 ? 6.691 -36.656 -34.156 1 87.31 189 HIS B N 1
ATOM 6102 C CA . HIS B 1 189 ? 6.906 -38.062 -33.844 1 87.31 189 HIS B CA 1
ATOM 6103 C C . HIS B 1 189 ? 5.617 -38.875 -34 1 87.31 189 HIS B C 1
ATOM 6105 O O . HIS B 1 189 ? 5.648 -40.031 -34.406 1 87.31 189 HIS B O 1
ATOM 6111 N N . MET B 1 190 ? 4.547 -38.25 -33.625 1 87.25 190 MET B N 1
ATOM 6112 C CA . MET B 1 190 ? 3.273 -38.938 -33.812 1 87.25 190 MET B CA 1
ATOM 6113 C C . MET B 1 190 ? 2.982 -39.188 -35.281 1 87.25 190 MET B C 1
ATOM 6115 O O . MET B 1 190 ? 2.504 -40.281 -35.656 1 87.25 190 MET B O 1
ATOM 6119 N N . LEU B 1 191 ? 3.342 -38.281 -36.156 1 87.81 191 LEU B N 1
ATOM 6120 C CA . LEU B 1 191 ? 3.152 -38.438 -37.594 1 87.81 191 LEU B CA 1
ATOM 6121 C C . LEU B 1 191 ? 4.059 -39.531 -38.156 1 87.81 191 LEU B C 1
ATOM 6123 O O . LEU B 1 191 ? 3.654 -40.281 -39.031 1 87.81 191 LEU B O 1
ATOM 6127 N N . MET B 1 192 ? 5.238 -39.594 -37.688 1 87.5 192 MET B N 1
ATOM 6128 C CA . MET B 1 192 ? 6.207 -40.594 -38.188 1 87.5 192 MET B CA 1
ATOM 6129 C C . MET B 1 192 ? 5.848 -42 -37.719 1 87.5 192 MET B C 1
ATOM 6131 O O . MET B 1 192 ? 6.207 -42.969 -38.375 1 87.5 192 MET B O 1
ATOM 6135 N N . LEU B 1 193 ? 5.27 -42.062 -36.531 1 85 193 LEU B N 1
ATOM 6136 C CA . LEU B 1 193 ? 4.922 -43.375 -36 1 85 193 LEU B CA 1
ATOM 6137 C C . LEU B 1 193 ? 3.719 -43.969 -36.719 1 85 193 LEU B C 1
ATOM 6139 O O . LEU B 1 193 ? 3.773 -45.094 -37.219 1 85 193 LEU B O 1
ATOM 6143 N N . ASN B 1 194 ? 2.574 -43.219 -36.75 1 87.25 194 ASN B N 1
ATOM 6144 C CA . ASN B 1 194 ? 1.38 -43.656 -37.469 1 87.25 194 ASN B CA 1
ATOM 6145 C C . ASN B 1 194 ? 0.506 -42.5 -37.906 1 87.25 194 ASN B C 1
ATOM 6147 O O . ASN B 1 194 ? -0.284 -41.969 -37.094 1 87.25 194 ASN B O 1
ATOM 6151 N N . PRO B 1 195 ? 0.59 -42.125 -39.125 1 86 195 PRO B N 1
ATOM 6152 C CA . PRO B 1 195 ? -0.161 -40.969 -39.656 1 86 195 PRO B CA 1
ATOM 6153 C C . PRO B 1 195 ? -1.671 -41.125 -39.5 1 86 195 PRO B C 1
ATOM 6155 O O . PRO B 1 195 ? -2.391 -40.156 -39.344 1 86 195 PRO B O 1
ATOM 6158 N N . THR B 1 196 ? -2.168 -42.406 -39.625 1 81.56 196 THR B N 1
ATOM 6159 C CA . THR B 1 196 ? -3.604 -42.625 -39.5 1 81.56 196 THR B CA 1
ATOM 6160 C C . THR B 1 196 ? -4.074 -42.344 -38.062 1 81.56 196 THR B C 1
ATOM 6162 O O . THR B 1 196 ? -5.094 -41.656 -37.875 1 81.56 196 THR B O 1
ATOM 6165 N N . LEU B 1 197 ? -3.246 -42.812 -37.156 1 85.44 197 LEU B N 1
ATOM 6166 C CA . LEU B 1 197 ? -3.576 -42.531 -35.75 1 85.44 197 LEU B CA 1
ATOM 6167 C C . LEU B 1 197 ? -3.404 -41.062 -35.438 1 85.44 197 LEU B C 1
ATOM 6169 O O . LEU B 1 197 ? -4.141 -40.5 -34.625 1 85.44 197 LEU B O 1
ATOM 6173 N N . PHE B 1 198 ? -2.457 -40.5 -36 1 86.69 198 PHE B N 1
ATOM 6174 C CA . PHE B 1 198 ? -2.23 -39.094 -35.844 1 86.69 198 PHE B CA 1
ATOM 6175 C C . PHE B 1 198 ? -3.432 -38.281 -36.344 1 86.69 198 PHE B C 1
ATOM 6177 O O . PHE B 1 198 ? -3.854 -37.312 -35.688 1 86.69 198 PHE B O 1
ATOM 6184 N N . GLY B 1 199 ? -3.934 -38.531 -37.469 1 81.19 199 GLY B N 1
ATOM 6185 C CA . GLY B 1 199 ? -5.121 -37.875 -38 1 81.19 199 GLY B CA 1
ATOM 6186 C C . GLY B 1 199 ? -6.301 -37.938 -37.031 1 81.19 199 GLY B C 1
ATOM 6187 O O . GLY B 1 199 ? -7.012 -36.938 -36.844 1 81.19 199 GLY B O 1
ATOM 6188 N N . LEU B 1 200 ? -6.445 -39.031 -36.344 1 77.25 200 LEU B N 1
ATOM 6189 C CA . LEU B 1 200 ? -7.512 -39.188 -35.375 1 77.25 200 LEU B CA 1
ATOM 6190 C C . LEU B 1 200 ? -7.27 -38.312 -34.156 1 77.25 200 LEU B C 1
ATOM 6192 O O . LEU B 1 200 ? -8.203 -37.688 -33.625 1 77.25 200 LEU B O 1
ATOM 6196 N N . SER B 1 201 ? -5.992 -38.312 -33.75 1 76.5 201 SER B N 1
ATOM 6197 C CA . SER B 1 201 ? -5.637 -37.531 -32.562 1 76.5 201 SER B CA 1
ATOM 6198 C C . SER B 1 201 ? -5.754 -36.031 -32.844 1 76.5 201 SER B C 1
ATOM 6200 O O . SER B 1 201 ? -6.199 -35.281 -31.984 1 76.5 201 SER B O 1
ATOM 6202 N N . VAL B 1 202 ? -5.305 -35.594 -33.938 1 73.62 202 VAL B N 1
ATOM 6203 C CA . VAL B 1 202 ? -5.297 -34.188 -34.281 1 73.62 202 VAL B CA 1
ATOM 6204 C C . VAL B 1 202 ? -6.727 -33.688 -34.469 1 73.62 202 VAL B C 1
ATOM 6206 O O . VAL B 1 202 ? -7.016 -32.5 -34.281 1 73.62 202 VAL B O 1
ATOM 6209 N N . SER B 1 203 ? -7.586 -34.531 -34.938 1 71.5 203 SER B N 1
ATOM 6210 C CA . SER B 1 203 ? -8.984 -34.125 -35.094 1 71.5 203 SER B CA 1
ATOM 6211 C C . SER B 1 203 ? -9.633 -33.781 -33.75 1 71.5 203 SER B C 1
ATOM 6213 O O . SER B 1 203 ? -10.555 -32.969 -33.719 1 71.5 203 SER B O 1
ATOM 6215 N N . VAL B 1 204 ? -9.094 -34.219 -32.688 1 72.25 204 VAL B N 1
ATOM 6216 C CA . VAL B 1 204 ? -9.672 -34.031 -31.359 1 72.25 204 VAL B CA 1
ATOM 6217 C C . VAL B 1 204 ? -9 -32.812 -30.688 1 72.25 204 VAL B C 1
ATOM 6219 O O . VAL B 1 204 ? -9.656 -32.031 -30 1 72.25 204 VAL B O 1
ATOM 6222 N N . VAL B 1 205 ? -7.77 -32.594 -31.094 1 69.81 205 VAL B N 1
ATOM 6223 C CA . VAL B 1 205 ? -6.949 -31.594 -30.391 1 69.81 205 VAL B CA 1
ATOM 6224 C C . VAL B 1 205 ? -7.441 -30.188 -30.703 1 69.81 205 VAL B C 1
ATOM 6226 O O . VAL B 1 205 ? -7.641 -29.375 -29.812 1 69.81 205 VAL B O 1
ATOM 6229 N N . PRO B 1 206 ? -7.707 -29.844 -31.984 1 65.88 206 PRO B N 1
ATOM 6230 C CA . PRO B 1 206 ? -8.203 -28.5 -32.281 1 65.88 206 PRO B CA 1
ATOM 6231 C C . PRO B 1 206 ? -9.555 -28.203 -31.625 1 65.88 206 PRO B C 1
ATOM 6233 O O . PRO B 1 206 ? -9.805 -27.078 -31.188 1 65.88 206 PRO B O 1
ATOM 6236 N N . VAL B 1 207 ? -10.375 -29.25 -31.562 1 70.06 207 VAL B N 1
ATOM 6237 C CA . VAL B 1 207 ? -11.688 -29.062 -30.953 1 70.06 207 VAL B CA 1
ATOM 6238 C C . VAL B 1 207 ? -11.531 -28.812 -29.453 1 70.06 207 VAL B C 1
ATOM 6240 O O . VAL B 1 207 ? -12.133 -27.875 -28.906 1 70.06 207 VAL B O 1
ATOM 6243 N N . ILE B 1 208 ? -10.648 -29.516 -28.828 1 75.44 208 ILE B N 1
ATOM 6244 C CA . ILE B 1 208 ? -10.383 -29.344 -27.406 1 75.44 208 ILE B CA 1
ATOM 6245 C C . ILE B 1 208 ? -9.703 -28 -27.156 1 75.44 208 ILE B C 1
ATOM 6247 O O . ILE B 1 208 ? -10.055 -27.281 -26.219 1 75.44 208 ILE B O 1
ATOM 6251 N N . GLY B 1 209 ? -8.867 -27.688 -28.031 1 72.69 209 GLY B N 1
ATOM 6252 C CA . GLY B 1 209 ? -8.125 -26.438 -27.891 1 72.69 209 GLY B CA 1
ATOM 6253 C C . GLY B 1 209 ? -9.008 -25.203 -28 1 72.69 209 GLY B C 1
ATOM 6254 O O . GLY B 1 209 ? -8.914 -24.297 -27.188 1 72.69 209 GLY B O 1
ATOM 6255 N N . THR B 1 210 ? -9.836 -25.219 -29.016 1 73.62 210 THR B N 1
ATOM 6256 C CA . THR B 1 210 ? -10.719 -24.078 -29.219 1 73.62 210 THR B CA 1
ATOM 6257 C C . THR B 1 210 ? -11.688 -23.938 -28.047 1 73.62 210 THR B C 1
ATOM 6259 O O . THR B 1 210 ? -11.938 -22.828 -27.578 1 73.62 210 THR B O 1
ATOM 6262 N N . ALA B 1 211 ? -12.203 -25.062 -27.594 1 75.56 211 ALA B N 1
ATOM 6263 C CA . ALA B 1 211 ? -13.117 -25.031 -26.453 1 75.56 211 ALA B CA 1
ATOM 6264 C C . ALA B 1 211 ? -12.398 -24.547 -25.203 1 75.56 211 ALA B C 1
ATOM 6266 O O . ALA B 1 211 ? -12.961 -23.781 -24.406 1 75.56 211 ALA B O 1
ATOM 6267 N N . ALA B 1 212 ? -11.203 -24.938 -25.078 1 76.81 212 ALA B N 1
ATOM 6268 C CA . ALA B 1 212 ? -10.391 -24.531 -23.938 1 76.81 212 ALA B CA 1
ATOM 6269 C C . ALA B 1 212 ? -10.125 -23.031 -23.953 1 76.81 212 ALA B C 1
ATOM 6271 O O . ALA B 1 212 ? -10.203 -22.375 -22.906 1 76.81 212 ALA B O 1
ATOM 6272 N N . ILE B 1 213 ? -9.898 -22.484 -25.062 1 76.69 213 ILE B N 1
ATOM 6273 C CA . ILE B 1 213 ? -9.602 -21.078 -25.203 1 76.69 213 ILE B CA 1
ATOM 6274 C C . ILE B 1 213 ? -10.836 -20.25 -24.859 1 76.69 213 ILE B C 1
ATOM 6276 O O . ILE B 1 213 ? -10.75 -19.25 -24.141 1 76.69 213 ILE B O 1
ATOM 6280 N N . VAL B 1 214 ? -11.945 -20.672 -25.391 1 78.06 214 VAL B N 1
ATOM 6281 C CA . VAL B 1 214 ? -13.188 -19.938 -25.172 1 78.06 214 VAL B CA 1
ATOM 6282 C C . VAL B 1 214 ? -13.562 -19.953 -23.703 1 78.06 214 VAL B C 1
ATOM 6284 O O . VAL B 1 214 ? -13.914 -18.922 -23.125 1 78.06 214 VAL B O 1
ATOM 6287 N N . LEU B 1 215 ? -13.445 -21.078 -23.094 1 80.94 215 LEU B N 1
ATOM 6288 C CA . LEU B 1 215 ? -13.797 -21.219 -21.688 1 80.94 215 LEU B CA 1
ATOM 6289 C C . LEU B 1 215 ? -12.828 -20.422 -20.812 1 80.94 215 LEU B C 1
ATOM 6291 O O . LEU B 1 215 ? -13.25 -19.781 -19.844 1 80.94 215 LEU B O 1
ATOM 6295 N N . ASN B 1 216 ? -11.68 -20.438 -21.234 1 79.44 216 ASN B N 1
ATOM 6296 C CA . ASN B 1 216 ? -10.664 -19.719 -20.469 1 79.44 216 ASN B CA 1
ATOM 6297 C C . ASN B 1 216 ? -10.836 -18.219 -20.562 1 79.44 216 ASN B C 1
ATOM 6299 O O . ASN B 1 216 ? -10.57 -17.484 -19.594 1 79.44 216 ASN B O 1
ATOM 6303 N N . LYS B 1 217 ? -11.211 -17.828 -21.703 1 79.75 217 LYS B N 1
ATOM 6304 C CA . LYS B 1 217 ? -11.492 -16.406 -21.859 1 79.75 217 LYS B CA 1
ATOM 6305 C C . LYS B 1 217 ? -12.609 -15.945 -20.922 1 79.75 217 LYS B C 1
ATOM 6307 O O . LYS B 1 217 ? -12.547 -14.852 -20.375 1 79.75 217 LYS B O 1
ATOM 6312 N N . PHE B 1 218 ? -13.523 -16.797 -20.812 1 83.88 218 PHE B N 1
ATOM 6313 C CA . PHE B 1 218 ? -14.625 -16.5 -19.906 1 83.88 218 PHE B CA 1
ATOM 6314 C C . PHE B 1 218 ? -14.156 -16.5 -18.453 1 83.88 218 PHE B C 1
ATOM 6316 O O . PHE B 1 218 ? -14.508 -15.617 -17.672 1 83.88 218 PHE B O 1
ATOM 6323 N N . VAL B 1 219 ? -13.398 -17.438 -18.078 1 84.31 219 VAL B N 1
ATOM 6324 C CA . VAL B 1 219 ? -12.852 -17.531 -16.734 1 84.31 219 VAL B CA 1
ATOM 6325 C C . VAL B 1 219 ? -12.047 -16.281 -16.406 1 84.31 219 VAL B C 1
ATOM 6327 O O . VAL B 1 219 ? -12.227 -15.68 -15.352 1 84.31 219 VAL B O 1
ATOM 6330 N N . LYS B 1 220 ? -11.297 -15.852 -17.312 1 80.38 220 LYS B N 1
ATOM 6331 C CA . LYS B 1 220 ? -10.422 -14.695 -17.109 1 80.38 220 LYS B CA 1
ATOM 6332 C C . LYS B 1 220 ? -11.242 -13.422 -16.922 1 80.38 220 LYS B C 1
ATOM 6334 O O . LYS B 1 220 ? -10.906 -12.578 -16.094 1 80.38 220 LYS B O 1
ATOM 6339 N N . LYS B 1 221 ? -12.242 -13.336 -17.719 1 83.5 221 LYS B N 1
ATOM 6340 C CA . LYS B 1 221 ? -13.086 -12.148 -17.641 1 83.5 221 LYS B CA 1
ATOM 6341 C C . LYS B 1 221 ? -13.758 -12.031 -16.281 1 83.5 221 LYS B C 1
ATOM 6343 O O . LYS B 1 221 ? -13.719 -10.969 -15.648 1 83.5 221 LYS B O 1
ATOM 6348 N N . VAL B 1 222 ? -14.297 -13.117 -15.844 1 87.62 222 VAL B N 1
ATOM 6349 C CA . VAL B 1 222 ? -15.047 -13.102 -14.594 1 87.62 222 VAL B CA 1
ATOM 6350 C C . VAL B 1 222 ? -14.078 -12.961 -13.414 1 87.62 222 VAL B C 1
ATOM 6352 O O . VAL B 1 222 ? -14.359 -12.234 -12.461 1 87.62 222 VAL B O 1
ATOM 6355 N N . THR B 1 223 ? -13 -13.562 -13.508 1 84.81 223 THR B N 1
ATOM 6356 C CA . THR B 1 223 ? -12.023 -13.516 -12.43 1 84.81 223 THR B CA 1
ATOM 6357 C C . THR B 1 223 ? -11.398 -12.125 -12.336 1 84.81 223 THR B C 1
ATOM 6359 O O . THR B 1 223 ? -11.125 -11.641 -11.234 1 84.81 223 THR B O 1
ATOM 6362 N N . SER B 1 224 ? -11.188 -11.531 -13.445 1 81.69 224 SER B N 1
ATOM 6363 C CA . SER B 1 224 ? -10.617 -10.188 -13.453 1 81.69 224 SER B CA 1
ATOM 6364 C C . SER B 1 224 ? -11.57 -9.18 -12.805 1 81.69 224 SER B C 1
ATOM 6366 O O . SER B 1 224 ? -11.148 -8.328 -12.031 1 81.69 224 SER B O 1
ATOM 6368 N N . ARG B 1 225 ? -12.797 -9.328 -13.148 1 84 225 ARG B N 1
ATOM 6369 C CA . ARG B 1 225 ? -13.797 -8.461 -12.539 1 84 225 ARG B CA 1
ATOM 6370 C C . ARG B 1 225 ? -13.883 -8.68 -11.031 1 84 225 ARG B C 1
ATOM 6372 O O . ARG B 1 225 ? -14.047 -7.73 -10.266 1 84 225 ARG B O 1
ATOM 6379 N N . GLN B 1 226 ? -13.789 -9.883 -10.617 1 87 226 GLN B N 1
ATOM 6380 C CA . GLN B 1 226 ? -13.781 -10.203 -9.195 1 87 226 GLN B CA 1
ATOM 6381 C C . GLN B 1 226 ? -12.602 -9.547 -8.484 1 87 226 GLN B C 1
ATOM 6383 O O . GLN B 1 226 ? -12.75 -8.984 -7.402 1 87 226 GLN B O 1
ATOM 6388 N N . ARG B 1 227 ? -11.492 -9.609 -9.086 1 80.81 227 ARG B N 1
ATOM 6389 C CA . ARG B 1 227 ? -10.281 -9.023 -8.523 1 80.81 227 ARG B CA 1
ATOM 6390 C C . ARG B 1 227 ? -10.422 -7.508 -8.391 1 80.81 227 ARG B C 1
ATOM 6392 O O . ARG B 1 227 ? -9.969 -6.922 -7.406 1 80.81 227 ARG B O 1
ATOM 6399 N N . GLU B 1 228 ? -11.031 -6.941 -9.336 1 80.19 228 GLU B N 1
ATOM 6400 C CA . GLU B 1 228 ? -11.266 -5.504 -9.289 1 80.19 228 GLU B CA 1
ATOM 6401 C C . GLU B 1 228 ? -12.141 -5.125 -8.094 1 80.19 228 GLU B C 1
ATOM 6403 O O . GLU B 1 228 ? -11.891 -4.113 -7.438 1 80.19 228 GLU B O 1
ATOM 6408 N N . CYS B 1 229 ? -13.102 -5.938 -7.887 1 85.5 229 CYS B N 1
ATOM 6409 C CA . CYS B 1 229 ? -13.992 -5.684 -6.754 1 85.5 229 CYS B CA 1
ATOM 6410 C C . CYS B 1 229 ? -13.242 -5.809 -5.438 1 85.5 229 CYS B C 1
ATOM 6412 O O . CYS B 1 229 ? -13.438 -5 -4.527 1 85.5 229 CYS B O 1
ATOM 6414 N N . ILE B 1 230 ? -12.406 -6.703 -5.367 1 85.62 230 ILE B N 1
ATOM 6415 C CA . ILE B 1 230 ? -11.625 -6.926 -4.152 1 85.62 230 ILE B CA 1
ATOM 6416 C C . ILE B 1 230 ? -10.664 -5.758 -3.938 1 85.62 230 ILE B C 1
ATOM 6418 O O . ILE B 1 230 ? -10.508 -5.273 -2.814 1 85.62 230 ILE B O 1
ATOM 6422 N N . GLU B 1 231 ? -10.094 -5.285 -4.992 1 77.38 231 GLU B N 1
ATOM 6423 C CA . GLU B 1 231 ? -9.156 -4.164 -4.918 1 77.38 231 GLU B CA 1
ATOM 6424 C C . GLU B 1 231 ? -9.867 -2.877 -4.508 1 77.38 231 GLU B C 1
ATOM 6426 O O . GLU B 1 231 ? -9.312 -2.072 -3.752 1 77.38 231 GLU B O 1
ATOM 6431 N N . HIS B 1 232 ? -11.031 -2.756 -5.023 1 82.38 232 HIS B N 1
ATOM 6432 C CA . HIS B 1 232 ? -11.82 -1.598 -4.633 1 82.38 232 HIS B CA 1
ATOM 6433 C C . HIS B 1 232 ? -12.164 -1.642 -3.148 1 82.38 232 HIS B C 1
ATOM 6435 O O . HIS B 1 232 ? -12.125 -0.615 -2.467 1 82.38 232 HIS B O 1
ATOM 6441 N N . ALA B 1 233 ? -12.523 -2.777 -2.711 1 87.56 233 ALA B N 1
ATOM 6442 C CA . ALA B 1 233 ? -12.836 -2.945 -1.294 1 87.56 233 ALA B CA 1
ATOM 6443 C C . ALA B 1 233 ? -11.602 -2.711 -0.428 1 87.56 233 ALA B C 1
ATOM 6445 O O . ALA B 1 233 ? -11.695 -2.139 0.659 1 87.56 233 ALA B O 1
ATOM 6446 N N . ALA B 1 234 ? -10.539 -3.113 -0.915 1 82.62 234 ALA B N 1
ATOM 6447 C CA . ALA B 1 234 ? -9.289 -2.914 -0.192 1 82.62 234 ALA B CA 1
ATOM 6448 C C . ALA B 1 234 ? -8.922 -1.435 -0.122 1 82.62 234 ALA B C 1
ATOM 6450 O O . ALA B 1 234 ? -8.43 -0.959 0.901 1 82.62 234 ALA B O 1
ATOM 6451 N N . ALA B 1 235 ? -9.125 -0.773 -1.199 1 78 235 ALA B N 1
ATOM 6452 C CA . ALA B 1 235 ? -8.883 0.666 -1.234 1 78 235 ALA B CA 1
ATOM 6453 C C . ALA B 1 235 ? -9.781 1.402 -0.25 1 78 235 ALA B C 1
ATOM 6455 O O . ALA B 1 235 ? -9.352 2.34 0.421 1 78 235 ALA B O 1
ATOM 6456 N N . PHE B 1 236 ? -10.969 0.981 -0.179 1 86.56 236 PHE B N 1
ATOM 6457 C CA . PHE B 1 236 ? -11.922 1.524 0.775 1 86.56 236 PHE B CA 1
ATOM 6458 C C . PHE B 1 236 ? -11.445 1.317 2.205 1 86.56 236 PHE B C 1
ATOM 6460 O O . PHE B 1 236 ? -11.445 2.252 3.01 1 86.56 236 PHE B O 1
ATOM 6467 N N . ALA B 1 237 ? -11.055 0.136 2.457 1 87.62 237 ALA B N 1
ATOM 6468 C CA . ALA B 1 237 ? -10.57 -0.185 3.795 1 87.62 237 ALA B CA 1
ATOM 6469 C C . ALA B 1 237 ? -9.328 0.634 4.137 1 87.62 237 ALA B C 1
ATOM 6471 O O . ALA B 1 237 ? -9.188 1.129 5.258 1 87.62 237 ALA B O 1
ATOM 6472 N N . GLU B 1 238 ? -8.445 0.763 3.242 1 82.94 238 GLU B N 1
ATOM 6473 C CA . GLU B 1 238 ? -7.215 1.521 3.443 1 82.94 238 GLU B CA 1
ATOM 6474 C C . GLU B 1 238 ? -7.512 2.982 3.76 1 82.94 238 GLU B C 1
ATOM 6476 O O . GLU B 1 238 ? -6.895 3.568 4.652 1 82.94 238 GLU B O 1
ATOM 6481 N N . GLU B 1 239 ? -8.422 3.527 3.078 1 82.69 239 GLU B N 1
ATOM 6482 C CA . GLU B 1 239 ? -8.805 4.918 3.303 1 82.69 239 GLU B CA 1
ATOM 6483 C C . GLU B 1 239 ? -9.414 5.109 4.688 1 82.69 239 GLU B C 1
ATOM 6485 O O . GLU B 1 239 ? -9.117 6.094 5.371 1 82.69 239 GLU B O 1
ATOM 6490 N N . ARG B 1 240 ? -10.281 4.242 5.023 1 88.62 240 ARG B N 1
ATOM 6491 C CA . ARG B 1 240 ? -10.938 4.352 6.324 1 88.62 240 ARG B CA 1
ATOM 6492 C C . ARG B 1 240 ? -9.938 4.176 7.461 1 88.62 240 ARG B C 1
ATOM 6494 O O . ARG B 1 240 ? -10.023 4.863 8.484 1 88.62 240 ARG B O 1
ATOM 6501 N N . ILE B 1 241 ? -9.031 3.379 7.281 1 85.38 241 ILE B N 1
ATOM 6502 C CA . ILE B 1 241 ? -8.023 3.139 8.312 1 85.38 241 ILE B CA 1
ATOM 6503 C C . ILE B 1 241 ? -7.074 4.332 8.398 1 85.38 241 ILE B C 1
ATOM 6505 O O . ILE B 1 241 ? -6.641 4.711 9.484 1 85.38 241 ILE B O 1
ATOM 6509 N N . THR B 1 242 ? -6.781 4.871 7.25 1 79.75 242 THR B N 1
ATOM 6510 C CA . THR B 1 242 ? -5.969 6.082 7.223 1 79.75 242 THR B CA 1
ATOM 6511 C C . THR B 1 242 ? -6.648 7.207 7.996 1 79.75 242 THR B C 1
ATOM 6513 O O . THR B 1 242 ? -5.98 7.977 8.688 1 79.75 242 THR B O 1
ATOM 6516 N N . ASN B 1 243 ? -7.965 7.227 7.855 1 85.81 243 ASN B N 1
ATOM 6517 C CA . ASN B 1 243 ? -8.75 8.258 8.523 1 85.81 243 ASN B CA 1
ATOM 6518 C C . ASN B 1 243 ? -9.5 7.695 9.734 1 85.81 243 ASN B C 1
ATOM 6520 O O . ASN B 1 243 ? -10.656 8.047 9.969 1 85.81 243 ASN B O 1
ATOM 6524 N N . ILE B 1 244 ? -8.844 6.824 10.445 1 86.5 244 ILE B N 1
ATOM 6525 C CA . ILE B 1 244 ? -9.484 6.082 11.523 1 86.5 244 ILE B CA 1
ATOM 6526 C C . ILE B 1 244 ? -9.977 7.055 12.602 1 86.5 244 ILE B C 1
ATOM 6528 O O . ILE B 1 244 ? -11 6.816 13.234 1 86.5 244 ILE B O 1
ATOM 6532 N N . GLU B 1 245 ? -9.258 8.125 12.805 1 85.31 245 GLU B N 1
ATOM 6533 C CA . GLU B 1 245 ? -9.656 9.102 13.812 1 85.31 245 GLU B CA 1
ATOM 6534 C C . GLU B 1 245 ? -11.039 9.68 13.508 1 85.31 245 GLU B C 1
ATOM 6536 O O . GLU B 1 245 ? -11.875 9.82 14.398 1 85.31 245 GLU B O 1
ATOM 6541 N N . ALA B 1 246 ? -11.258 9.992 12.266 1 87.5 246 ALA B N 1
ATOM 6542 C CA . ALA B 1 246 ? -12.555 10.523 11.852 1 87.5 246 ALA B CA 1
ATOM 6543 C C . ALA B 1 246 ? -13.656 9.484 12.039 1 87.5 246 ALA B C 1
ATOM 6545 O O . ALA B 1 246 ? -14.773 9.82 12.445 1 87.5 246 ALA B O 1
ATOM 6546 N N . VAL B 1 247 ? -13.336 8.297 11.797 1 90.5 247 VAL B N 1
ATOM 6547 C CA . VAL B 1 247 ? -14.297 7.211 11.906 1 90.5 247 VAL B CA 1
ATOM 6548 C C . VAL B 1 247 ? -14.695 7.023 13.367 1 90.5 247 VAL B C 1
ATOM 6550 O O . VAL B 1 247 ? -15.883 6.898 13.688 1 90.5 247 VAL B O 1
ATOM 6553 N N . LYS B 1 248 ? -13.719 7.082 14.195 1 88.62 248 LYS B N 1
ATOM 6554 C CA . LYS B 1 248 ? -13.977 6.863 15.617 1 88.62 248 LYS B CA 1
ATOM 6555 C C . LYS B 1 248 ? -14.664 8.07 16.25 1 88.62 248 LYS B C 1
ATOM 6557 O O . LYS B 1 248 ? -15.531 7.918 17.109 1 88.62 248 LYS B O 1
ATOM 6562 N N . LEU B 1 249 ? -14.273 9.227 15.812 1 88.62 249 LEU B N 1
ATOM 6563 C CA . LEU B 1 249 ? -14.875 10.445 16.344 1 88.62 249 LEU B CA 1
ATOM 6564 C C . LEU B 1 249 ? -16.344 10.539 15.953 1 88.62 249 LEU B C 1
ATOM 6566 O O . LEU B 1 249 ? -17.141 11.141 16.672 1 88.62 249 LEU B O 1
ATOM 6570 N N . SER B 1 250 ? -16.672 9.898 14.852 1 89.12 250 SER B N 1
ATOM 6571 C CA . SER B 1 250 ? -18.031 9.977 14.359 1 89.12 250 SER B CA 1
ATOM 6572 C C . SER B 1 250 ? -18.812 8.711 14.695 1 89.12 250 SER B C 1
ATOM 6574 O O . SER B 1 250 ? -20 8.586 14.352 1 89.12 250 SER B O 1
ATOM 6576 N N . ASN B 1 251 ? -18.234 7.793 15.312 1 88.5 251 ASN B N 1
ATOM 6577 C CA . ASN B 1 251 ? -18.859 6.531 15.695 1 88.5 251 ASN B CA 1
ATOM 6578 C C . ASN B 1 251 ? -19.516 5.852 14.492 1 88.5 251 ASN B C 1
ATOM 6580 O O . ASN B 1 251 ? -20.703 5.523 14.531 1 88.5 251 ASN B O 1
ATOM 6584 N N . ARG B 1 252 ? -18.734 5.734 13.477 1 91.31 252 ARG B N 1
ATOM 6585 C CA . ARG B 1 252 ? -19.266 5.156 12.242 1 91.31 252 ARG B CA 1
ATOM 6586 C C . ARG B 1 252 ? -18.609 3.818 11.938 1 91.31 252 ARG B C 1
ATOM 6588 O O . ARG B 1 252 ? -18.609 3.373 10.789 1 91.31 252 ARG B O 1
ATOM 6595 N N . GLU B 1 253 ? -18.062 3.176 12.914 1 91.5 253 GLU B N 1
ATOM 6596 C CA . GLU B 1 253 ? -17.375 1.912 12.695 1 91.5 253 GLU B CA 1
ATOM 6597 C C . GLU B 1 253 ? -18.312 0.85 12.141 1 91.5 253 GLU B C 1
ATOM 6599 O O . GLU B 1 253 ? -17.984 0.17 11.164 1 91.5 253 GLU B O 1
ATOM 6604 N N . LYS B 1 254 ? -19.516 0.717 12.727 1 90.81 254 LYS B N 1
ATOM 6605 C CA . LYS B 1 254 ? -20.469 -0.292 12.281 1 90.81 254 LYS B CA 1
ATOM 6606 C C . LYS B 1 254 ? -20.938 -0.015 10.852 1 90.81 254 LYS B C 1
ATOM 6608 O O . LYS B 1 254 ? -21.078 -0.938 10.047 1 90.81 254 LYS B O 1
ATOM 6613 N N . ASP B 1 255 ? -21.109 1.243 10.578 1 92 255 ASP B N 1
ATOM 6614 C CA . ASP B 1 255 ? -21.547 1.623 9.234 1 92 255 ASP B CA 1
ATOM 6615 C C . ASP B 1 255 ? -20.484 1.296 8.195 1 92 255 ASP B C 1
ATOM 6617 O O . ASP B 1 255 ? -20.797 0.816 7.105 1 92 255 ASP B O 1
ATOM 6621 N N . GLU B 1 256 ? -19.312 1.657 8.57 1 92.94 256 GLU B N 1
ATOM 6622 C CA . GLU B 1 256 ? -18.219 1.404 7.637 1 92.94 256 GLU B CA 1
ATOM 6623 C C . GLU B 1 256 ? -18.031 -0.092 7.406 1 92.94 256 GLU B C 1
ATOM 6625 O O . GLU B 1 256 ? -17.719 -0.52 6.293 1 92.94 256 GLU B O 1
ATOM 6630 N N . VAL B 1 257 ? -18.25 -0.887 8.445 1 93.25 257 VAL B N 1
ATOM 6631 C CA . VAL B 1 257 ? -18.156 -2.336 8.312 1 93.25 257 VAL B CA 1
ATOM 6632 C C . VAL B 1 257 ? -19.266 -2.854 7.414 1 93.25 257 VAL B C 1
ATOM 6634 O O . VAL B 1 257 ? -19.047 -3.725 6.57 1 93.25 257 VAL B O 1
ATOM 6637 N N . GLN B 1 258 ? -20.438 -2.336 7.57 1 93.19 258 GLN B N 1
ATOM 6638 C CA . GLN B 1 258 ? -21.562 -2.758 6.742 1 93.19 258 GLN B CA 1
ATOM 6639 C C . GLN B 1 258 ? -21.344 -2.385 5.277 1 93.19 258 GLN B C 1
ATOM 6641 O O . GLN B 1 258 ? -21.672 -3.16 4.379 1 93.19 258 GLN B O 1
ATOM 6646 N N . LYS B 1 259 ? -20.797 -1.197 5.086 1 92.38 259 LYS B N 1
ATOM 6647 C CA . LYS B 1 259 ? -20.484 -0.793 3.721 1 92.38 259 LYS B CA 1
ATOM 6648 C C . LYS B 1 259 ? -19.438 -1.729 3.104 1 92.38 259 LYS B C 1
ATOM 6650 O O . LYS B 1 259 ? -19.531 -2.074 1.924 1 92.38 259 LYS B O 1
ATOM 6655 N N . TYR B 1 260 ? -18.5 -2.113 3.908 1 93 260 TYR B N 1
ATOM 6656 C CA . TYR B 1 260 ? -17.469 -3.035 3.449 1 93 260 TYR B CA 1
ATOM 6657 C C . TYR B 1 260 ? -18.078 -4.387 3.08 1 93 260 TYR B C 1
ATOM 6659 O O . TYR B 1 260 ? -17.703 -4.98 2.064 1 93 260 TYR B O 1
ATOM 6667 N N . ILE B 1 261 ? -18.984 -4.891 3.871 1 92.25 261 ILE B N 1
ATOM 6668 C CA . ILE B 1 261 ? -19.672 -6.16 3.617 1 92.25 261 ILE B CA 1
ATOM 6669 C C . ILE B 1 261 ? -20.438 -6.078 2.305 1 92.25 261 ILE B C 1
ATOM 6671 O O . ILE B 1 261 ? -20.391 -7.004 1.491 1 92.25 261 ILE B O 1
ATOM 6675 N N . HIS B 1 262 ? -21.047 -4.992 2.096 1 90.94 262 HIS B N 1
ATOM 6676 C CA . HIS B 1 262 ? -21.812 -4.809 0.87 1 90.94 262 HIS B CA 1
ATOM 6677 C C . HIS B 1 262 ? -20.906 -4.793 -0.353 1 90.94 262 HIS B C 1
ATOM 6679 O O . HIS B 1 262 ? -21.25 -5.34 -1.401 1 90.94 262 HIS B O 1
ATOM 6685 N N . MET B 1 263 ? -19.781 -4.227 -0.213 1 88.62 263 MET B N 1
ATOM 6686 C CA . MET B 1 263 ? -18.828 -4.18 -1.314 1 88.62 263 MET B CA 1
ATOM 6687 C C . MET B 1 263 ? -18.297 -5.574 -1.646 1 88.62 263 MET B C 1
ATOM 6689 O O . MET B 1 263 ? -17.984 -5.863 -2.803 1 88.62 263 MET B O 1
ATOM 6693 N N . GLN B 1 264 ? -18.297 -6.387 -0.664 1 90.44 264 GLN B N 1
ATOM 6694 C CA . GLN B 1 264 ? -17.781 -7.734 -0.844 1 90.44 264 GLN B CA 1
ATOM 6695 C C . GLN B 1 264 ? -18.812 -8.641 -1.507 1 90.44 264 GLN B C 1
ATOM 6697 O O . GLN B 1 264 ? -18.469 -9.672 -2.082 1 90.44 264 GLN B O 1
ATOM 6702 N N . GLU B 1 265 ? -20.094 -8.266 -1.438 1 89.81 265 GLU B N 1
ATOM 6703 C CA . GLU B 1 265 ? -21.156 -9.102 -1.973 1 89.81 265 GLU B CA 1
ATOM 6704 C C . GLU B 1 265 ? -21 -9.305 -3.477 1 89.81 265 GLU B C 1
ATOM 6706 O O . GLU B 1 265 ? -21.203 -10.414 -3.982 1 89.81 265 GLU B O 1
ATOM 6711 N N . GLU B 1 266 ? -20.641 -8.266 -4.078 1 87.94 266 GLU B N 1
ATOM 6712 C CA . GLU B 1 266 ? -20.438 -8.391 -5.52 1 87.94 266 GLU B CA 1
ATOM 6713 C C . GLU B 1 266 ? -19.266 -9.312 -5.832 1 87.94 266 GLU B C 1
ATOM 6715 O O . GLU B 1 266 ? -19.328 -10.102 -6.773 1 87.94 266 GLU B O 1
ATOM 6720 N N . SER B 1 267 ? -18.25 -9.188 -5.086 1 89.56 267 SER B N 1
ATOM 6721 C CA . SER B 1 267 ? -17.078 -10.047 -5.285 1 89.56 267 SER B CA 1
ATOM 6722 C C . SER B 1 267 ? -17.438 -11.508 -5.047 1 89.56 267 SER B C 1
ATOM 6724 O O . SER B 1 267 ? -16.938 -12.391 -5.746 1 89.56 267 SER B O 1
ATOM 6726 N N . VAL B 1 268 ? -18.328 -11.766 -4.16 1 89.75 268 VAL B N 1
ATOM 6727 C CA . VAL B 1 268 ? -18.719 -13.133 -3.834 1 89.75 268 VAL B CA 1
ATOM 6728 C C . VAL B 1 268 ? -19.547 -13.719 -4.98 1 89.75 268 VAL B C 1
ATOM 6730 O O . VAL B 1 268 ? -19.375 -14.875 -5.355 1 89.75 268 VAL B O 1
ATOM 6733 N N . GLN B 1 269 ? -20.406 -12.938 -5.508 1 91.31 269 GLN B N 1
ATOM 6734 C CA . GLN B 1 269 ? -21.234 -13.406 -6.621 1 91.31 269 GLN B CA 1
ATOM 6735 C C . GLN B 1 269 ? -20.375 -13.703 -7.852 1 91.31 269 GLN B C 1
ATOM 6737 O O . GLN B 1 269 ? -20.578 -14.719 -8.516 1 91.31 269 GLN B O 1
ATOM 6742 N N . LEU B 1 270 ? -19.5 -12.844 -8.086 1 90.25 270 LEU B N 1
ATOM 6743 C CA . LEU B 1 270 ? -18.578 -13.055 -9.195 1 90.25 270 LEU B CA 1
ATOM 6744 C C . LEU B 1 270 ? -17.672 -14.258 -8.93 1 90.25 270 LEU B C 1
ATOM 6746 O O . LEU B 1 270 ? -17.312 -14.984 -9.859 1 90.25 270 LEU B O 1
ATOM 6750 N N . GLY B 1 271 ? -17.359 -14.438 -7.668 1 90.38 271 GLY B N 1
ATOM 6751 C CA . GLY B 1 271 ? -16.562 -15.594 -7.285 1 90.38 271 GLY B CA 1
ATOM 6752 C C . GLY B 1 271 ? -17.25 -16.922 -7.551 1 90.38 271 GLY B C 1
ATOM 6753 O O . GLY B 1 271 ? -16.609 -17.875 -7.992 1 90.38 271 GLY B O 1
ATOM 6754 N N . ARG B 1 272 ? -18.5 -16.953 -7.383 1 91.94 272 ARG B N 1
ATOM 6755 C CA . ARG B 1 272 ? -19.266 -18.156 -7.66 1 91.94 272 ARG B CA 1
ATOM 6756 C C . ARG B 1 272 ? -19.281 -18.469 -9.156 1 91.94 272 ARG B C 1
ATOM 6758 O O . ARG B 1 272 ? -19.094 -19.609 -9.555 1 91.94 272 ARG B O 1
ATOM 6765 N N . LYS B 1 273 ? -19.516 -17.438 -9.891 1 92.56 273 LYS B N 1
ATOM 6766 C CA . LYS B 1 273 ? -19.5 -17.609 -11.344 1 92.56 273 LYS B CA 1
ATOM 6767 C C . LYS B 1 273 ? -18.125 -18.047 -11.828 1 92.56 273 LYS B C 1
ATOM 6769 O O . LYS B 1 273 ? -18.016 -18.906 -12.711 1 92.56 273 LYS B O 1
ATOM 6774 N N . ALA B 1 274 ? -17.172 -17.453 -11.227 1 90 274 ALA B N 1
ATOM 6775 C CA . ALA B 1 274 ? -15.797 -17.797 -11.594 1 90 274 ALA B CA 1
ATOM 6776 C C . ALA B 1 274 ? -15.477 -19.25 -11.219 1 90 274 ALA B C 1
ATOM 6778 O O . ALA B 1 274 ? -14.797 -19.953 -11.961 1 90 274 ALA B O 1
ATOM 6779 N N . SER B 1 275 ? -15.945 -19.656 -10.023 1 91.88 275 SER B N 1
ATOM 6780 C CA . SER B 1 275 ? -15.68 -21.016 -9.555 1 91.88 275 SER B CA 1
ATOM 6781 C C . SER B 1 275 ? -16.312 -22.047 -10.477 1 91.88 275 SER B C 1
ATOM 6783 O O . SER B 1 275 ? -15.703 -23.078 -10.789 1 91.88 275 SER B O 1
ATOM 6785 N N . VAL B 1 276 ? -17.469 -21.812 -10.922 1 92.44 276 VAL B N 1
ATOM 6786 C CA . VAL B 1 276 ? -18.172 -22.734 -11.82 1 92.44 276 VAL B CA 1
ATOM 6787 C C . VAL B 1 276 ? -17.484 -22.75 -13.172 1 92.44 276 VAL B C 1
ATOM 6789 O O . VAL B 1 276 ? -17.312 -23.828 -13.781 1 92.44 276 VAL B O 1
ATOM 6792 N N . ALA B 1 277 ? -17.125 -21.609 -13.594 1 88.19 277 ALA B N 1
ATOM 6793 C CA . ALA B 1 277 ? -16.422 -21.531 -14.867 1 88.19 277 ALA B CA 1
ATOM 6794 C C . ALA B 1 277 ? -15.086 -22.281 -14.805 1 88.19 277 ALA B C 1
ATOM 6796 O O . ALA B 1 277 ? -14.742 -23.031 -15.727 1 88.19 277 ALA B O 1
ATOM 6797 N N . LYS B 1 278 ? -14.328 -22.094 -13.766 1 87.56 278 LYS B N 1
ATOM 6798 C CA . LYS B 1 278 ? -13.07 -22.812 -13.57 1 87.56 278 LYS B CA 1
ATOM 6799 C C . LYS B 1 278 ? -13.305 -24.328 -13.484 1 87.56 278 LYS B C 1
ATOM 6801 O O . LYS B 1 278 ? -12.547 -25.109 -14.062 1 87.56 278 LYS B O 1
ATOM 6806 N N . GLY B 1 279 ? -14.336 -24.656 -12.711 1 88.44 279 GLY B N 1
ATOM 6807 C CA . GLY B 1 279 ? -14.688 -26.078 -12.609 1 88.44 279 GLY B CA 1
ATOM 6808 C C . GLY B 1 279 ? -15.062 -26.688 -13.938 1 88.44 279 GLY B C 1
ATOM 6809 O O . GLY B 1 279 ? -14.625 -27.797 -14.266 1 88.44 279 GLY B O 1
ATOM 6810 N N . SER B 1 280 ? -15.844 -25.984 -14.711 1 87.75 280 SER B N 1
ATOM 6811 C CA . SER B 1 280 ? -16.234 -26.469 -16.031 1 87.75 280 SER B CA 1
ATOM 6812 C C . SER B 1 280 ? -15.016 -26.625 -16.953 1 87.75 280 SER B C 1
ATOM 6814 O O . SER B 1 280 ? -14.93 -27.578 -17.719 1 87.75 280 SER B O 1
ATOM 6816 N N . PHE B 1 281 ? -14.18 -25.75 -16.828 1 84.5 281 PHE B N 1
ATOM 6817 C CA . PHE B 1 281 ? -12.961 -25.797 -17.625 1 84.5 281 PHE B CA 1
ATOM 6818 C C . PHE B 1 281 ? -12.125 -27.016 -17.234 1 84.5 281 PHE B C 1
ATOM 6820 O O . PHE B 1 281 ? -11.68 -27.766 -18.109 1 84.5 281 PHE B O 1
ATOM 6827 N N . MET B 1 282 ? -12 -27.172 -15.953 1 84.31 282 MET B N 1
ATOM 6828 C CA . MET B 1 282 ? -11.188 -28.281 -15.477 1 84.31 282 MET B CA 1
ATOM 6829 C C . MET B 1 282 ? -11.844 -29.625 -15.805 1 84.31 282 MET B C 1
ATOM 6831 O O . MET B 1 282 ? -11.164 -30.562 -16.219 1 84.31 282 MET B O 1
ATOM 6835 N N . GLY B 1 283 ? -13.125 -29.688 -15.578 1 84.88 283 GLY B N 1
ATOM 6836 C CA . GLY B 1 283 ? -13.844 -30.906 -15.953 1 84.88 283 GLY B CA 1
ATOM 6837 C C . GLY B 1 283 ? -13.75 -31.219 -17.438 1 84.88 283 GLY B C 1
ATOM 6838 O O . GLY B 1 283 ? -13.539 -32.375 -17.812 1 84.88 283 GLY B O 1
ATOM 6839 N N . PHE B 1 284 ? -13.82 -30.25 -18.219 1 84 284 PHE B N 1
ATOM 6840 C CA . PHE B 1 284 ? -13.711 -30.422 -19.672 1 84 284 PHE B CA 1
ATOM 6841 C C . PHE B 1 284 ? -12.305 -30.875 -20.047 1 84 284 PHE B C 1
ATOM 6843 O O . PHE B 1 284 ? -12.148 -31.766 -20.891 1 84 284 PHE B O 1
ATOM 6850 N N . MET B 1 285 ? -11.367 -30.281 -19.453 1 79.62 285 MET B N 1
ATOM 6851 C CA . MET B 1 285 ? -9.992 -30.641 -19.766 1 79.62 285 MET B CA 1
ATOM 6852 C C . MET B 1 285 ? -9.711 -32.094 -19.375 1 79.62 285 MET B C 1
ATOM 6854 O O . MET B 1 285 ? -9.062 -32.812 -20.125 1 79.62 285 MET B O 1
ATOM 6858 N N . PHE B 1 286 ? -10.203 -32.469 -18.281 1 80.94 286 PHE B N 1
ATOM 6859 C CA . PHE B 1 286 ? -10.023 -33.844 -17.828 1 80.94 286 PHE B CA 1
ATOM 6860 C C . PHE B 1 286 ? -10.695 -34.812 -18.797 1 80.94 286 PHE B C 1
ATOM 6862 O O . PHE B 1 286 ? -10.086 -35.812 -19.219 1 80.94 286 PHE B O 1
ATOM 6869 N N . ALA B 1 287 ? -11.906 -34.531 -19.188 1 81.19 287 ALA B N 1
ATOM 6870 C CA . ALA B 1 287 ? -12.672 -35.375 -20.094 1 81.19 287 ALA B CA 1
ATOM 6871 C C . ALA B 1 287 ? -12.031 -35.438 -21.469 1 81.19 287 ALA B C 1
ATOM 6873 O O . ALA B 1 287 ? -11.992 -36.5 -22.094 1 81.19 287 ALA B O 1
ATOM 6874 N N . SER B 1 288 ? -11.586 -34.344 -21.891 1 80.94 288 SER B N 1
ATOM 6875 C CA . SER B 1 288 ? -10.984 -34.281 -23.219 1 80.94 288 SER B CA 1
ATOM 6876 C C . SER B 1 288 ? -9.656 -35.031 -23.25 1 80.94 288 SER B C 1
ATOM 6878 O O . SER B 1 288 ? -9.359 -35.75 -24.219 1 80.94 288 SER B O 1
ATOM 6880 N N . ALA B 1 289 ? -8.844 -34.844 -22.188 1 75.94 289 ALA B N 1
ATOM 6881 C CA . ALA B 1 289 ? -7.578 -35.594 -22.125 1 75.94 289 ALA B CA 1
ATOM 6882 C C . ALA B 1 289 ? -7.816 -37.094 -22.062 1 75.94 289 ALA B C 1
ATOM 6884 O O . ALA B 1 289 ? -7.152 -37.875 -22.75 1 75.94 289 ALA B O 1
ATOM 6885 N N . GLY B 1 290 ? -8.766 -37.531 -21.234 1 75.62 290 GLY B N 1
ATOM 6886 C CA . GLY B 1 290 ? -9.133 -38.906 -21.141 1 75.62 290 GLY B CA 1
ATOM 6887 C C . GLY B 1 290 ? -9.711 -39.469 -22.438 1 75.62 290 GLY B C 1
ATOM 6888 O O . GLY B 1 290 ? -9.383 -40.594 -22.844 1 75.62 290 GLY B O 1
ATOM 6889 N N . GLY B 1 291 ? -10.539 -38.656 -23.047 1 74.5 291 GLY B N 1
ATOM 6890 C CA . GLY B 1 291 ? -11.141 -39.062 -24.312 1 74.5 291 GLY B CA 1
ATOM 6891 C C . GLY B 1 291 ? -10.125 -39.219 -25.422 1 74.5 291 GLY B C 1
ATOM 6892 O O . GLY B 1 291 ? -10.219 -40.156 -26.219 1 74.5 291 GLY B O 1
ATOM 6893 N N . ALA B 1 292 ? -9.188 -38.344 -25.469 1 77.19 292 ALA B N 1
ATOM 6894 C CA . ALA B 1 292 ? -8.133 -38.438 -26.484 1 77.19 292 ALA B CA 1
ATOM 6895 C C . ALA B 1 292 ? -7.297 -39.719 -26.266 1 77.19 292 ALA B C 1
ATOM 6897 O O . ALA B 1 292 ? -6.941 -40.406 -27.234 1 77.19 292 ALA B O 1
ATOM 6898 N N . LEU B 1 293 ? -6.922 -40.031 -25.094 1 75.06 293 LEU B N 1
ATOM 6899 C CA . LEU B 1 293 ? -6.148 -41.219 -24.797 1 75.06 293 LEU B CA 1
ATOM 6900 C C . LEU B 1 293 ? -6.949 -42.5 -25.125 1 75.06 293 LEU B C 1
ATOM 6902 O O . LEU B 1 293 ? -6.391 -43.469 -25.625 1 75.06 293 LEU B O 1
ATOM 6906 N N . TYR B 1 294 ? -8.195 -42.375 -24.828 1 74.25 294 TYR B N 1
ATOM 6907 C CA . TYR B 1 294 ? -9.078 -43.469 -25.156 1 74.25 294 TYR B CA 1
ATOM 6908 C C . TYR B 1 294 ? -9.094 -43.719 -26.656 1 74.25 294 TYR B C 1
ATOM 6910 O O . TYR B 1 294 ? -9.008 -44.875 -27.109 1 74.25 294 TYR B O 1
ATOM 6918 N N . ALA B 1 295 ? -9.195 -42.75 -27.422 1 76.5 295 ALA B N 1
ATOM 6919 C CA . ALA B 1 295 ? -9.234 -42.875 -28.875 1 76.5 295 ALA B CA 1
ATOM 6920 C C . ALA B 1 295 ? -7.926 -43.469 -29.406 1 76.5 295 ALA B C 1
ATOM 6922 O O . ALA B 1 295 ? -7.934 -44.312 -30.297 1 76.5 295 ALA B O 1
ATOM 6923 N N . VAL B 1 296 ? -6.859 -43.094 -28.891 1 77.5 296 VAL B N 1
ATOM 6924 C CA . VAL B 1 296 ? -5.543 -43.531 -29.344 1 77.5 296 VAL B CA 1
ATOM 6925 C C . VAL B 1 296 ? -5.355 -45 -29.016 1 77.5 296 VAL B C 1
ATOM 6927 O O . VAL B 1 296 ? -4.875 -45.781 -29.859 1 77.5 296 VAL B O 1
ATOM 6930 N N . PHE B 1 297 ? -5.754 -45.375 -27.891 1 75.44 297 PHE B N 1
ATOM 6931 C CA . PHE B 1 297 ? -5.527 -46.75 -27.484 1 75.44 297 PHE B CA 1
ATOM 6932 C C . PHE B 1 297 ? -6.484 -47.688 -28.203 1 75.44 297 PHE B C 1
ATOM 6934 O O . PHE B 1 297 ? -6.125 -48.844 -28.516 1 75.44 297 PHE B O 1
ATOM 6941 N N . ASN B 1 298 ? -7.727 -47.219 -28.438 1 75 298 ASN B N 1
ATOM 6942 C CA . ASN B 1 298 ? -8.656 -48.062 -29.172 1 75 298 ASN B CA 1
ATOM 6943 C C . ASN B 1 298 ? -8.227 -48.219 -30.625 1 75 298 ASN B C 1
ATOM 6945 O O . ASN B 1 298 ? -8.195 -49.344 -31.141 1 75 298 ASN B O 1
ATOM 6949 N N . ALA B 1 299 ? -7.891 -47.156 -31.219 1 78.12 299 ALA B N 1
ATOM 6950 C CA . ALA B 1 299 ? -7.465 -47.219 -32.594 1 78.12 299 ALA B CA 1
ATOM 6951 C C . ALA B 1 299 ? -6.059 -47.812 -32.719 1 78.12 299 ALA B C 1
ATOM 6953 O O . ALA B 1 299 ? -5.77 -48.562 -33.656 1 78.12 299 ALA B O 1
ATOM 6954 N N . GLY B 1 300 ? -5.195 -47.438 -31.844 1 78.38 300 GLY B N 1
ATOM 6955 C CA . GLY B 1 300 ? -3.84 -47.969 -31.844 1 78.38 300 GLY B CA 1
ATOM 6956 C C . GLY B 1 300 ? -3.781 -49.438 -31.516 1 78.38 300 GLY B C 1
ATOM 6957 O O . GLY B 1 300 ? -2.973 -50.188 -32.094 1 78.38 300 GLY B O 1
ATOM 6958 N N . GLY B 1 301 ? -4.625 -49.875 -30.578 1 75.81 301 GLY B N 1
ATOM 6959 C CA . GLY B 1 301 ? -4.719 -51.312 -30.281 1 75.81 301 GLY B CA 1
ATOM 6960 C C . GLY B 1 301 ? -5.137 -52.156 -31.469 1 75.81 301 GLY B C 1
ATOM 6961 O O . GLY B 1 301 ? -4.594 -53.219 -31.688 1 75.81 301 GLY B O 1
ATOM 6962 N N . LYS B 1 302 ? -6.086 -51.656 -32.219 1 76.19 302 LYS B N 1
ATOM 6963 C CA . LYS B 1 302 ? -6.496 -52.344 -33.438 1 76.19 302 LYS B CA 1
ATOM 6964 C C . LYS B 1 302 ? -5.355 -52.406 -34.469 1 76.19 302 LYS B C 1
ATOM 6966 O O . LYS B 1 302 ? -5.184 -53.406 -35.156 1 76.19 302 LYS B O 1
ATOM 6971 N N . ALA B 1 303 ? -4.59 -51.375 -34.469 1 80.31 303 ALA B N 1
ATOM 6972 C CA . ALA B 1 303 ? -3.457 -51.344 -35.375 1 80.31 303 ALA B CA 1
ATOM 6973 C C . ALA B 1 303 ? -2.375 -52.344 -34.969 1 80.31 303 ALA B C 1
ATOM 6975 O O . ALA B 1 303 ? -1.699 -52.906 -35.844 1 80.31 303 ALA B O 1
ATOM 6976 N N . VAL B 1 304 ? -2.191 -52.562 -33.781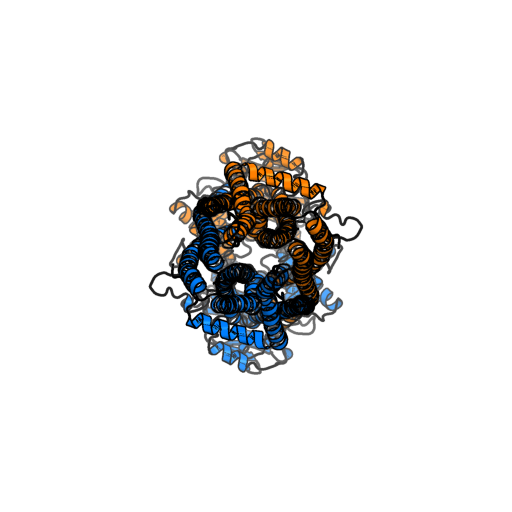 1 76.62 304 VAL B N 1
ATOM 6977 C CA . VAL B 1 304 ? -1.235 -53.531 -33.281 1 76.62 304 VAL B CA 1
ATOM 6978 C C . VAL B 1 304 ? -1.733 -54.938 -33.562 1 76.62 304 VAL B C 1
ATOM 6980 O O . VAL B 1 304 ? -0.958 -55.812 -34 1 76.62 304 VAL B O 1
ATOM 6983 N N . ALA B 1 305 ? -3.045 -55.188 -33.406 1 73.19 305 ALA B N 1
ATOM 6984 C CA . ALA B 1 305 ? -3.645 -56.5 -33.656 1 73.19 305 ALA B CA 1
ATOM 6985 C C . ALA B 1 305 ? -3.531 -56.844 -35.156 1 73.19 305 ALA B C 1
ATOM 6987 O O . ALA B 1 305 ? -3.33 -58.031 -35.5 1 73.19 305 ALA B O 1
ATOM 6988 N N . ASP B 1 306 ? -3.615 -55.781 -35.969 1 77.38 306 ASP B N 1
ATOM 6989 C CA . ASP B 1 306 ? -3.521 -56 -37.406 1 77.38 306 ASP B CA 1
ATOM 6990 C C . ASP B 1 306 ? -2.064 -56.094 -37.844 1 77.38 306 ASP B C 1
ATOM 6992 O O . ASP B 1 306 ? -1.784 -56.344 -39.031 1 77.38 306 ASP B O 1
ATOM 6996 N N . GLY B 1 307 ? -1.07 -55.938 -36.938 1 75.12 307 GLY B N 1
ATOM 6997 C CA . GLY B 1 307 ? 0.346 -56.031 -37.25 1 75.12 307 GLY B CA 1
ATOM 6998 C C . GLY B 1 307 ? 0.912 -54.781 -37.875 1 75.12 307 GLY B C 1
ATOM 6999 O O . GLY B 1 307 ? 2.014 -54.781 -38.406 1 75.12 307 GLY B O 1
ATOM 7000 N N . ARG B 1 308 ? 0.212 -53.75 -37.781 1 80.31 308 ARG B N 1
ATOM 7001 C CA . ARG B 1 308 ? 0.642 -52.5 -38.438 1 80.31 308 ARG B CA 1
ATOM 7002 C C . ARG B 1 308 ? 1.482 -51.656 -37.5 1 80.31 308 ARG B C 1
ATOM 7004 O O . ARG B 1 308 ? 2.211 -50.781 -37.938 1 80.31 308 ARG B O 1
ATOM 7011 N N . MET B 1 309 ? 1.356 -51.906 -36.25 1 80.94 309 MET B N 1
ATOM 7012 C CA . MET B 1 309 ? 2.102 -51.188 -35.25 1 80.94 309 MET B CA 1
ATOM 7013 C C . MET B 1 309 ? 2.586 -52.094 -34.125 1 80.94 309 MET B C 1
ATOM 7015 O O . MET B 1 309 ? 1.964 -53.125 -33.844 1 80.94 309 MET B O 1
ATOM 7019 N N . THR B 1 310 ? 3.746 -51.812 -33.656 1 77.69 310 THR B N 1
ATOM 7020 C CA . THR B 1 310 ? 4.25 -52.594 -32.531 1 77.69 310 THR B CA 1
ATOM 7021 C C . THR B 1 310 ? 3.74 -52.031 -31.203 1 77.69 310 THR B C 1
ATOM 7023 O O . THR B 1 310 ? 3.178 -50.938 -31.172 1 77.69 310 THR B O 1
ATOM 7026 N N . ASN B 1 311 ? 3.883 -52.812 -30.141 1 73.81 311 ASN B N 1
ATOM 7027 C CA . ASN B 1 311 ? 3.518 -52.375 -28.812 1 73.81 311 ASN B CA 1
ATOM 7028 C C . ASN B 1 311 ? 4.355 -51.156 -28.375 1 73.81 311 ASN B C 1
ATOM 7030 O O . ASN B 1 311 ? 3.852 -50.25 -27.719 1 73.81 311 ASN B O 1
ATOM 7034 N N . GLY B 1 312 ? 5.57 -51.156 -28.766 1 73.25 312 GLY B N 1
ATOM 7035 C CA . GLY B 1 312 ? 6.434 -50.031 -28.469 1 73.25 312 GLY B CA 1
ATOM 7036 C C . GLY B 1 312 ? 6.008 -48.75 -29.172 1 73.25 312 GLY B C 1
ATOM 7037 O O . GLY B 1 312 ? 6.023 -47.688 -28.578 1 73.25 312 GLY B O 1
AT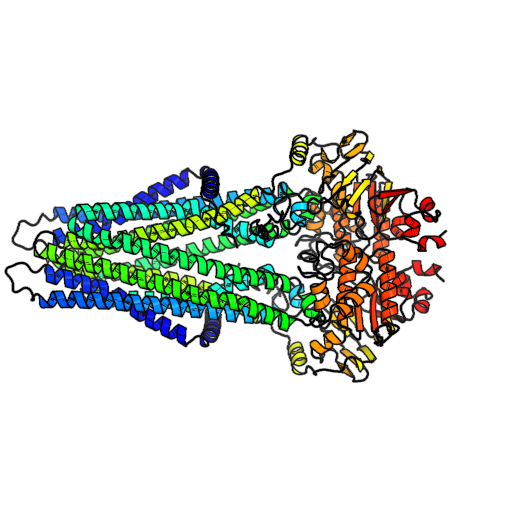OM 7038 N N . GLU B 1 313 ? 5.594 -48.906 -30.359 1 80.06 313 GLU B N 1
ATOM 7039 C CA . GLU B 1 313 ? 5.141 -47.75 -31.125 1 80.06 313 GLU B CA 1
ATOM 7040 C C . GLU B 1 313 ? 3.855 -47.188 -30.547 1 80.06 313 GLU B C 1
ATOM 7042 O O . GLU B 1 313 ? 3.678 -45.969 -30.516 1 80.06 313 GLU B O 1
ATOM 7047 N N . LEU B 1 314 ? 3.025 -48.062 -30.172 1 77.81 314 LEU B N 1
ATOM 7048 C CA . LEU B 1 314 ? 1.781 -47.594 -29.562 1 77.81 314 LEU B CA 1
ATOM 7049 C C . LEU B 1 314 ? 2.055 -46.844 -28.25 1 77.81 314 LEU B C 1
ATOM 7051 O O . LEU B 1 314 ? 1.443 -45.812 -27.969 1 77.81 314 LEU B O 1
ATOM 7055 N N . THR B 1 315 ? 2.945 -47.406 -27.422 1 74.06 315 THR B N 1
ATOM 7056 C CA . THR B 1 315 ? 3.314 -46.75 -26.172 1 74.06 315 THR B CA 1
ATOM 7057 C C . THR B 1 315 ? 3.939 -45.406 -26.438 1 74.06 315 THR B C 1
ATOM 7059 O O . THR B 1 315 ? 3.623 -44.406 -25.75 1 74.06 315 THR B O 1
ATOM 7062 N N . SER B 1 316 ? 4.777 -45.344 -27.391 1 78.19 316 SER B N 1
ATOM 7063 C CA . SER B 1 316 ? 5.379 -44.062 -27.766 1 78.19 316 SER B CA 1
ATOM 7064 C C . SER B 1 316 ? 4.32 -43.094 -28.25 1 78.19 316 SER B C 1
ATOM 7066 O O . SER B 1 316 ? 4.355 -41.906 -27.891 1 78.19 316 SER B O 1
ATOM 7068 N N . PHE B 1 317 ? 3.422 -43.562 -29.031 1 81.62 317 PHE B N 1
ATOM 7069 C CA . PHE B 1 317 ? 2.371 -42.688 -29.562 1 81.62 317 PHE B CA 1
ATOM 7070 C C . PHE B 1 317 ? 1.506 -42.125 -28.438 1 81.62 317 PHE B C 1
ATOM 7072 O O . PHE B 1 317 ? 1.168 -40.938 -28.438 1 81.62 317 PHE B O 1
ATOM 7079 N N . ALA B 1 318 ? 1.2 -42.938 -27.516 1 75.94 318 ALA B N 1
ATOM 7080 C CA . ALA B 1 318 ? 0.378 -42.5 -26.375 1 75.94 318 ALA B CA 1
ATOM 7081 C C . ALA B 1 318 ? 1.094 -41.438 -25.547 1 75.94 318 ALA B C 1
ATOM 7083 O O . ALA B 1 318 ? 0.483 -40.469 -25.125 1 75.94 318 ALA B O 1
ATOM 7084 N N . THR B 1 319 ? 2.348 -41.688 -25.266 1 76.5 319 THR B N 1
ATOM 7085 C CA . THR B 1 319 ? 3.121 -40.75 -24.484 1 76.5 319 THR B CA 1
ATOM 7086 C C . THR B 1 319 ? 3.246 -39.406 -25.219 1 76.5 319 THR B C 1
ATOM 7088 O O . THR B 1 319 ? 3.123 -38.344 -24.594 1 76.5 319 THR B O 1
ATOM 7091 N N . TYR B 1 320 ? 3.494 -39.438 -26.453 1 81.69 320 TYR B N 1
ATOM 7092 C CA . TYR B 1 320 ? 3.59 -38.219 -27.234 1 81.69 320 TYR B CA 1
ATOM 7093 C C . TYR B 1 320 ? 2.254 -37.5 -27.281 1 81.69 320 TYR B C 1
ATOM 7095 O O . TYR B 1 320 ? 2.213 -36.25 -27.328 1 81.69 320 TYR B O 1
ATOM 7103 N N . SER B 1 321 ? 1.181 -38.281 -27.328 1 78.19 321 SER B N 1
ATOM 7104 C CA . SER B 1 321 ? -0.134 -37.656 -27.266 1 78.19 321 SER B CA 1
ATOM 7105 C C . SER B 1 321 ? -0.306 -36.844 -25.984 1 78.19 321 SER B C 1
ATOM 7107 O O . SER B 1 321 ? -0.905 -35.781 -25.984 1 78.19 321 SER B O 1
ATOM 7109 N N . PHE B 1 322 ? 0.183 -37.406 -24.906 1 72.38 322 PHE B N 1
ATOM 7110 C CA . PHE B 1 322 ? 0.158 -36.719 -23.625 1 72.38 322 PHE B CA 1
ATOM 7111 C C . PHE B 1 322 ? 1.009 -35.469 -23.672 1 72.38 322 PHE B C 1
ATOM 7113 O O . PHE B 1 322 ? 0.585 -34.406 -23.219 1 72.38 322 PHE B O 1
ATOM 7120 N N . LEU B 1 323 ? 2.191 -35.531 -24.188 1 76.38 323 LEU B N 1
ATOM 7121 C CA . LEU B 1 323 ? 3.1 -34.406 -24.297 1 76.38 323 LEU B CA 1
ATOM 7122 C C . LEU B 1 323 ? 2.504 -33.312 -25.203 1 76.38 323 LEU B C 1
ATOM 7124 O O . LEU B 1 323 ? 2.727 -32.125 -24.984 1 76.38 323 LEU B O 1
ATOM 7128 N N . LEU B 1 324 ? 1.803 -33.781 -26.219 1 78.12 324 LEU B N 1
ATOM 7129 C CA . LEU B 1 324 ? 1.105 -32.812 -27.078 1 78.12 324 LEU B CA 1
ATOM 7130 C C . LEU B 1 324 ? 0.081 -32.031 -26.281 1 78.12 324 LEU B C 1
ATOM 7132 O O . LEU B 1 324 ? -0.05 -30.812 -26.484 1 78.12 324 LEU B O 1
ATOM 7136 N N . GLY B 1 325 ? -0.647 -32.719 -25.5 1 74.62 325 GLY B N 1
ATOM 7137 C CA . GLY B 1 325 ? -1.597 -32.031 -24.625 1 74.62 325 GLY B CA 1
ATOM 7138 C C . GLY B 1 325 ? -0.942 -31.016 -23.703 1 74.62 325 GLY B C 1
ATOM 7139 O O . GLY B 1 325 ? -1.428 -29.891 -23.547 1 74.62 325 GLY B O 1
ATOM 7140 N N . LEU B 1 326 ? 0.139 -31.438 -23.016 1 73.56 326 LEU B N 1
ATOM 7141 C CA . LEU B 1 326 ? 0.874 -30.547 -22.125 1 73.56 326 LEU B CA 1
ATOM 7142 C C . LEU B 1 326 ? 1.422 -29.344 -22.891 1 73.56 326 LEU B C 1
ATOM 7144 O O . LEU B 1 326 ? 1.405 -28.219 -22.375 1 73.56 326 LEU B O 1
ATOM 7148 N N . GLY B 1 327 ? 1.901 -29.625 -24.047 1 77.81 327 GLY B N 1
ATOM 7149 C CA . GLY B 1 327 ? 2.385 -28.547 -24.891 1 77.81 327 GLY B CA 1
ATOM 7150 C C . GLY B 1 327 ? 1.309 -27.547 -25.25 1 77.81 327 GLY B C 1
ATOM 7151 O O . GLY B 1 327 ? 1.53 -26.328 -25.156 1 77.81 327 GLY B O 1
ATOM 7152 N N . THR B 1 328 ? 0.205 -28.047 -25.625 1 76.38 328 THR B N 1
ATOM 7153 C CA . THR B 1 328 ? -0.903 -27.172 -26 1 76.38 328 THR B CA 1
ATOM 7154 C C . THR B 1 328 ? -1.375 -26.344 -24.797 1 76.38 328 THR B C 1
ATOM 7156 O O . THR B 1 328 ? -1.58 -25.141 -24.922 1 76.38 328 THR B O 1
ATOM 7159 N N . SER B 1 329 ? -1.584 -27.031 -23.688 1 74.62 329 SER B N 1
ATOM 7160 C CA . SER B 1 329 ? -1.992 -26.328 -22.484 1 74.62 329 SER B CA 1
ATOM 7161 C C . SER B 1 329 ? -0.945 -25.297 -22.062 1 74.62 329 SER B C 1
ATOM 7163 O O . SER B 1 329 ? -1.288 -24.203 -21.609 1 74.62 329 SER B O 1
ATOM 7165 N N . GLY B 1 330 ? 0.316 -25.703 -22.172 1 79.88 330 GLY B N 1
ATOM 7166 C CA . GLY B 1 330 ? 1.409 -24.797 -21.859 1 79.88 330 GLY B CA 1
ATOM 7167 C C . GLY B 1 330 ? 1.407 -23.531 -22.703 1 79.88 330 GLY B C 1
ATOM 7168 O O . GLY B 1 330 ? 1.678 -22.438 -22.203 1 79.88 330 GLY B O 1
ATOM 7169 N N . ILE B 1 331 ? 1.089 -23.703 -23.969 1 81.81 331 ILE B N 1
ATOM 7170 C CA . ILE B 1 331 ? 1.045 -22.578 -24.875 1 81.81 331 ILE B CA 1
ATOM 7171 C C . ILE B 1 331 ? -0.037 -21.594 -24.438 1 81.81 331 ILE B C 1
ATOM 7173 O O . ILE B 1 331 ? 0.216 -20.391 -24.312 1 81.81 331 ILE B O 1
ATOM 7177 N N . PHE B 1 332 ? -1.171 -22.078 -24.047 1 73.19 332 PHE B N 1
ATOM 7178 C CA . PHE B 1 332 ? -2.285 -21.219 -23.672 1 73.19 332 PHE B CA 1
ATOM 7179 C C . PHE B 1 332 ? -2.008 -20.516 -22.344 1 73.19 332 PHE B C 1
ATOM 7181 O O . PHE B 1 332 ? -2.33 -19.344 -22.188 1 73.19 332 PHE B O 1
ATOM 7188 N N . ARG B 1 333 ? -1.409 -21.297 -21.5 1 74.94 333 ARG B N 1
ATOM 7189 C CA . ARG B 1 333 ? -1.031 -20.703 -20.219 1 74.94 333 ARG B CA 1
ATOM 7190 C C . ARG B 1 333 ? 0.001 -19.594 -20.406 1 74.94 333 ARG B C 1
ATOM 7192 O O . ARG B 1 333 ? -0.128 -18.516 -19.828 1 74.94 333 ARG B O 1
ATOM 7199 N N . ALA B 1 334 ? 0.958 -19.859 -21.156 1 82.75 334 ALA B N 1
ATOM 7200 C CA . ALA B 1 334 ? 2.027 -18.906 -21.406 1 82.75 334 ALA B CA 1
ATOM 7201 C C . ALA B 1 334 ? 1.493 -17.656 -22.109 1 82.75 334 ALA B C 1
ATOM 7203 O O . ALA B 1 334 ? 1.937 -16.531 -21.844 1 82.75 334 ALA B O 1
ATOM 7204 N N . LEU B 1 335 ? 0.601 -17.859 -23.031 1 79.25 335 LEU B N 1
ATOM 7205 C CA . LEU B 1 335 ? 0.022 -16.734 -23.734 1 79.25 335 LEU B CA 1
ATOM 7206 C C . LEU B 1 335 ? -0.765 -15.836 -22.766 1 79.25 335 LEU B C 1
ATOM 7208 O O . LEU B 1 335 ? -0.696 -14.609 -22.859 1 79.25 335 LEU B O 1
ATOM 7212 N N . GLY B 1 336 ? -1.52 -16.422 -21.906 1 73.19 336 GLY B N 1
ATOM 7213 C CA . GLY B 1 336 ? -2.234 -15.672 -20.891 1 73.19 336 GLY B CA 1
ATOM 7214 C C . GLY B 1 336 ? -1.315 -14.883 -19.969 1 73.19 336 GLY B C 1
ATOM 7215 O O . GLY B 1 336 ? -1.556 -13.703 -19.719 1 73.19 336 GLY B O 1
ATOM 7216 N N . GLU B 1 337 ? -0.29 -15.562 -19.516 1 80.81 337 GLU B N 1
ATOM 7217 C CA . GLU B 1 337 ? 0.685 -14.93 -18.641 1 80.81 337 GLU B CA 1
ATOM 7218 C C . GLU B 1 337 ? 1.435 -13.805 -19.359 1 80.81 337 GLU B C 1
ATOM 7220 O O . GLU B 1 337 ? 1.753 -12.781 -18.75 1 80.81 337 GLU B O 1
ATOM 7225 N N . SER B 1 338 ? 1.673 -14.078 -20.594 1 85.38 338 SER B N 1
ATOM 7226 C CA . SER B 1 338 ? 2.369 -13.086 -21.406 1 85.38 338 SER B CA 1
ATOM 7227 C C . SER B 1 338 ? 1.538 -11.82 -21.562 1 85.38 338 SER B C 1
ATOM 7229 O O . SER B 1 338 ? 2.068 -10.711 -21.484 1 85.38 338 SER B O 1
ATOM 7231 N N . THR B 1 339 ? 0.305 -11.977 -21.828 1 80.12 339 THR B N 1
ATOM 7232 C CA . THR B 1 339 ? -0.575 -10.82 -21.969 1 80.12 339 THR B CA 1
ATOM 7233 C C . THR B 1 339 ? -0.626 -10.008 -20.672 1 80.12 339 THR B C 1
ATOM 7235 O O . THR B 1 339 ? -0.567 -8.781 -20.703 1 80.12 339 THR B O 1
ATOM 7238 N N . GLN B 1 340 ? -0.703 -10.727 -19.656 1 78.81 340 GLN B N 1
ATOM 7239 C CA . GLN B 1 340 ? -0.713 -10.055 -18.359 1 78.81 340 GLN B CA 1
ATOM 7240 C C . GLN B 1 340 ? 0.604 -9.32 -18.109 1 78.81 340 GLN B C 1
ATOM 7242 O O . GLN B 1 340 ? 0.614 -8.219 -17.562 1 78.81 340 GLN B O 1
ATOM 7247 N N . GLY B 1 341 ? 1.675 -10.016 -18.453 1 86.5 341 GLY B N 1
ATOM 7248 C CA . GLY B 1 341 ? 2.982 -9.391 -18.312 1 86.5 341 GLY B CA 1
ATOM 7249 C C . GLY B 1 341 ? 3.115 -8.117 -19.125 1 86.5 341 GLY B C 1
ATOM 7250 O O . GLY B 1 341 ? 3.723 -7.145 -18.672 1 86.5 341 GLY B O 1
ATOM 7251 N N . LEU B 1 342 ? 2.459 -8.117 -20.25 1 87 342 LEU B N 1
ATOM 7252 C CA . LEU B 1 342 ? 2.529 -6.945 -21.125 1 87 342 LEU B CA 1
ATOM 7253 C C . LEU B 1 342 ? 1.697 -5.797 -20.562 1 87 342 LEU B C 1
ATOM 7255 O O . LEU B 1 342 ? 2.07 -4.629 -20.688 1 87 342 LEU B O 1
ATOM 7259 N N . VAL B 1 343 ? 0.646 -6.109 -20.016 1 81.56 343 VAL B N 1
ATOM 7260 C CA . VAL B 1 343 ? -0.186 -5.09 -19.391 1 81.56 343 VAL B CA 1
ATOM 7261 C C . VAL B 1 343 ? 0.583 -4.43 -18.25 1 81.56 343 VAL B C 1
ATOM 7263 O O . VAL B 1 343 ? 0.563 -3.203 -18.109 1 81.56 343 VAL B O 1
ATOM 7266 N N . CYS B 1 344 ? 1.249 -5.301 -17.453 1 87 344 CYS B N 1
ATOM 7267 C CA . CYS B 1 344 ? 2.057 -4.777 -16.359 1 87 344 CYS B CA 1
AT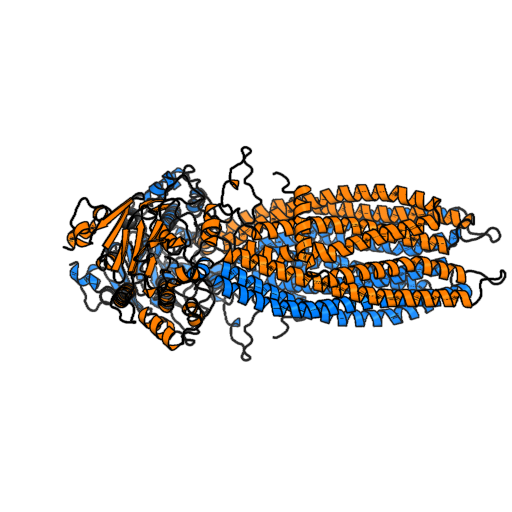OM 7268 C C . CYS B 1 344 ? 3.211 -3.934 -16.891 1 87 344 CYS B C 1
ATOM 7270 O O . CYS B 1 344 ? 3.525 -2.883 -16.328 1 87 344 CYS B O 1
ATOM 7272 N N . ALA B 1 345 ? 3.756 -4.426 -17.938 1 91.5 345 ALA B N 1
ATOM 7273 C CA . ALA B 1 345 ? 4.844 -3.674 -18.562 1 91.5 345 ALA B CA 1
ATOM 7274 C C . ALA B 1 345 ? 4.359 -2.311 -19.047 1 91.5 345 ALA B C 1
ATOM 7276 O O . ALA B 1 345 ? 5.066 -1.31 -18.906 1 91.5 345 ALA B O 1
ATOM 7277 N N . ASP B 1 346 ? 3.258 -2.303 -19.625 1 87.62 346 ASP B N 1
ATOM 7278 C CA . ASP B 1 346 ? 2.68 -1.05 -20.094 1 87.62 346 ASP B CA 1
ATOM 7279 C C . ASP B 1 346 ? 2.496 -0.057 -18.953 1 87.62 346 ASP B C 1
ATOM 7281 O O . ASP B 1 346 ? 2.77 1.135 -19.109 1 87.62 346 ASP B O 1
ATOM 7285 N N . ARG B 1 347 ? 2.043 -0.578 -17.875 1 83.44 347 ARG B N 1
ATOM 7286 C CA . ARG B 1 347 ? 1.869 0.277 -16.703 1 83.44 347 ARG B CA 1
ATOM 7287 C C . ARG B 1 347 ? 3.207 0.836 -16.234 1 83.44 347 ARG B C 1
ATOM 7289 O O . ARG B 1 347 ? 3.301 2.012 -15.875 1 83.44 347 ARG B O 1
ATOM 7296 N N . VAL B 1 348 ? 4.141 0.012 -16.172 1 90.31 348 VAL B N 1
ATOM 7297 C CA . VAL B 1 348 ? 5.48 0.416 -15.758 1 90.31 348 VAL B CA 1
ATOM 7298 C C . VAL B 1 348 ? 6.004 1.512 -16.688 1 90.31 348 VAL B C 1
ATOM 7300 O O . VAL B 1 348 ? 6.508 2.535 -16.219 1 90.31 348 VAL B O 1
ATOM 7303 N N . PHE B 1 349 ? 5.781 1.334 -17.969 1 90.5 349 PHE B N 1
ATOM 7304 C CA . PHE B 1 349 ? 6.324 2.275 -18.938 1 90.5 349 PHE B CA 1
ATOM 7305 C C . PHE B 1 349 ? 5.539 3.58 -18.922 1 90.5 349 PHE B C 1
ATOM 7307 O O . PHE B 1 349 ? 6.117 4.66 -19.062 1 90.5 349 PHE B O 1
ATOM 7314 N N . ARG B 1 350 ? 4.328 3.5 -18.766 1 84.06 350 ARG B N 1
ATOM 7315 C CA . ARG B 1 350 ? 3.52 4.711 -18.688 1 84.06 350 ARG B CA 1
ATOM 7316 C C . ARG B 1 350 ? 3.9 5.535 -17.453 1 84.06 350 ARG B C 1
ATOM 7318 O O . ARG B 1 350 ? 3.941 6.766 -17.516 1 84.06 350 ARG B O 1
ATOM 7325 N N . MET B 1 351 ? 4.078 4.793 -16.406 1 84.81 351 MET B N 1
ATOM 7326 C CA . MET B 1 351 ? 4.512 5.473 -15.188 1 84.81 351 MET B CA 1
ATOM 7327 C C . MET B 1 351 ? 5.895 6.086 -15.367 1 84.81 351 MET B C 1
ATOM 7329 O O . MET B 1 351 ? 6.168 7.172 -14.859 1 84.81 351 MET B O 1
ATOM 7333 N N . MET B 1 352 ? 6.695 5.402 -16 1 87.69 352 MET B N 1
ATOM 7334 C CA . MET B 1 352 ? 8.055 5.875 -16.25 1 87.69 352 MET B CA 1
ATOM 7335 C C . MET B 1 352 ? 8.055 7.07 -17.203 1 87.69 352 MET B C 1
ATOM 7337 O O . MET B 1 352 ? 8.836 8.008 -17.031 1 87.69 352 MET B O 1
ATOM 7341 N N . ASP B 1 353 ? 7.254 6.984 -18.188 1 83.75 353 ASP B N 1
ATOM 7342 C CA . ASP B 1 353 ? 7.23 8.031 -19.203 1 83.75 353 ASP B CA 1
ATOM 7343 C C . ASP B 1 353 ? 6.469 9.258 -18.719 1 83.75 353 ASP B C 1
ATOM 7345 O O . ASP B 1 353 ? 6.828 10.391 -19.031 1 83.75 353 ASP B O 1
ATOM 7349 N N . GLY B 1 354 ? 5.586 9.078 -17.797 1 73.44 354 GLY B N 1
ATOM 7350 C CA . GLY B 1 354 ? 4.828 10.203 -17.281 1 73.44 354 GLY B CA 1
ATOM 7351 C C . GLY B 1 354 ? 4.062 10.945 -18.359 1 73.44 354 GLY B C 1
ATOM 7352 O O . GLY B 1 354 ? 4.02 10.508 -19.516 1 73.44 354 GLY B O 1
ATOM 7353 N N . PRO B 1 355 ? 3.381 12 -17.906 1 63.56 355 PRO B N 1
ATOM 7354 C CA . PRO B 1 355 ? 2.656 12.805 -18.891 1 63.56 355 PRO B CA 1
ATOM 7355 C C . PRO B 1 355 ? 3.588 13.562 -19.844 1 63.56 355 PRO B C 1
ATOM 7357 O O . PRO B 1 355 ? 4.738 13.836 -19.484 1 63.56 355 PRO B O 1
ATOM 7360 N N . ALA B 1 356 ? 3.188 13.633 -21.047 1 57.28 356 ALA B N 1
ATOM 7361 C CA . ALA B 1 356 ? 3.969 14.352 -22.047 1 57.28 356 ALA B CA 1
ATOM 7362 C C . ALA B 1 356 ? 4.348 15.75 -21.547 1 57.28 356 ALA B C 1
ATOM 7364 O O . ALA B 1 356 ? 3.51 16.469 -21 1 57.28 356 ALA B O 1
ATOM 7365 N N . LYS B 1 357 ? 5.707 15.914 -21.312 1 60.19 357 LYS B N 1
ATOM 7366 C CA . LYS B 1 357 ? 6.188 17.234 -20.906 1 60.19 357 LYS B CA 1
ATOM 7367 C C . LYS B 1 357 ? 5.809 18.281 -21.938 1 60.19 357 LYS B C 1
ATOM 7369 O O . LYS B 1 357 ? 5.773 18.016 -23.141 1 60.19 357 LYS B O 1
ATOM 7374 N N . ASP B 1 358 ? 5.164 19.328 -21.438 1 56.12 358 ASP B N 1
ATOM 7375 C CA . ASP B 1 358 ? 4.918 20.469 -22.312 1 56.12 358 ASP B CA 1
ATOM 7376 C C . ASP B 1 358 ? 6.223 21 -22.891 1 56.12 358 ASP B C 1
ATOM 7378 O O . ASP B 1 358 ? 7.289 20.844 -22.297 1 56.12 358 ASP B O 1
ATOM 7382 N N . GLU B 1 359 ? 6.238 21.297 -24.156 1 52.47 359 GLU B N 1
ATOM 7383 C CA . GLU B 1 359 ? 7.383 21.859 -24.875 1 52.47 359 GLU B CA 1
ATOM 7384 C C . GLU B 1 359 ? 8.117 22.891 -24.031 1 52.47 359 GLU B C 1
ATOM 7386 O O . GLU B 1 359 ? 9.344 22.969 -24.062 1 52.47 359 GLU B O 1
ATOM 7391 N N . SER B 1 360 ? 7.43 23.656 -23.281 1 55 360 SER B N 1
ATOM 7392 C CA . SER B 1 360 ? 8.031 24.734 -22.516 1 55 360 SER B CA 1
ATOM 7393 C C . SER B 1 360 ? 8.891 24.203 -21.375 1 55 360 SER B C 1
ATOM 7395 O O . SER B 1 360 ? 9.953 24.75 -21.078 1 55 360 SER B O 1
ATOM 7397 N N . GLU B 1 361 ? 8.531 23.125 -20.797 1 59.62 361 GLU B N 1
ATOM 7398 C CA . GLU B 1 361 ? 9.258 22.516 -19.688 1 59.62 361 GLU B CA 1
ATOM 7399 C C . GLU B 1 361 ? 10.57 21.891 -20.156 1 59.62 361 GLU B C 1
ATOM 7401 O O . GLU B 1 361 ? 11.578 21.938 -19.453 1 59.62 361 GLU B O 1
ATOM 7406 N N . GLU B 1 362 ? 10.469 21.359 -21.312 1 56.91 362 GLU B N 1
ATOM 7407 C CA . GLU B 1 362 ? 11.648 20.719 -21.891 1 56.91 362 GLU B CA 1
ATOM 7408 C C . GLU B 1 362 ? 12.734 21.734 -22.219 1 56.91 362 GLU B C 1
ATOM 7410 O O . GLU B 1 362 ? 13.922 21.469 -22.047 1 56.91 362 GLU B O 1
ATOM 7415 N N . LYS B 1 363 ? 12.391 22.906 -22.781 1 52.69 363 LYS B N 1
ATOM 7416 C CA . LYS B 1 363 ? 13.336 23.969 -23.141 1 52.69 363 LYS B CA 1
ATOM 7417 C C . LYS B 1 363 ? 14.047 24.516 -21.906 1 52.69 363 LYS B C 1
ATOM 7419 O O . LYS B 1 363 ? 15.234 24.859 -21.969 1 52.69 363 LYS B O 1
ATOM 7424 N N . LEU B 1 364 ? 13.312 24.562 -20.781 1 56.56 364 LEU B N 1
ATOM 7425 C CA . LEU B 1 364 ? 13.891 25.109 -19.562 1 56.56 364 LEU B CA 1
ATOM 7426 C C . LEU B 1 364 ? 14.977 24.188 -19.016 1 56.56 364 LEU B C 1
ATOM 7428 O O . LEU B 1 364 ? 16.016 24.656 -18.531 1 56.56 364 LEU B O 1
ATOM 7432 N N . VAL B 1 365 ? 14.758 22.875 -19.141 1 58.72 365 VAL B N 1
ATOM 7433 C CA . VAL B 1 365 ? 15.711 21.906 -18.609 1 58.72 365 VAL B CA 1
ATOM 7434 C C . VAL B 1 365 ? 16.984 21.922 -19.438 1 58.72 365 VAL B C 1
ATOM 7436 O O . VAL B 1 365 ? 18.094 21.828 -18.906 1 58.72 365 VAL B O 1
ATOM 7439 N N . SER B 1 366 ? 16.797 22.109 -20.75 1 53.28 366 SER B N 1
ATOM 7440 C CA . SER B 1 366 ? 17.922 22.047 -21.672 1 53.28 366 SER B CA 1
ATOM 7441 C C . SER B 1 366 ? 18.812 23.266 -21.531 1 53.28 366 SER B C 1
ATOM 7443 O O . SER B 1 366 ? 20.031 23.203 -21.766 1 53.28 366 SER B O 1
ATOM 7445 N N . SER B 1 367 ? 18.312 24.375 -21.141 1 56.31 367 SER B N 1
ATOM 7446 C CA . SER B 1 367 ? 19.047 25.625 -21.094 1 56.31 367 SER B CA 1
ATOM 7447 C C . SER B 1 367 ? 19.484 25.953 -19.672 1 56.31 367 SER B C 1
ATOM 7449 O O . SER B 1 367 ? 19.969 27.062 -19.391 1 56.31 367 SER B O 1
ATOM 7451 N N . ALA B 1 368 ? 19.281 24.875 -18.891 1 63.28 368 ALA B N 1
ATOM 7452 C CA . ALA B 1 368 ? 19.531 25.141 -17.484 1 63.28 368 ALA B CA 1
ATOM 7453 C C . ALA B 1 368 ? 20.984 25.531 -17.234 1 63.28 368 ALA B C 1
ATOM 7455 O O . ALA B 1 368 ? 21.906 24.859 -17.703 1 63.28 368 ALA B O 1
ATOM 7456 N N . ARG B 1 369 ? 21.156 26.812 -16.859 1 64.12 369 ARG B N 1
ATOM 7457 C CA . ARG B 1 369 ? 22.453 27.391 -16.531 1 64.12 369 ARG B CA 1
ATOM 7458 C C . ARG B 1 369 ? 22.938 26.891 -15.172 1 64.12 369 ARG B C 1
ATOM 7460 O O . ARG B 1 369 ? 22.141 26.672 -14.258 1 64.12 369 ARG B O 1
ATOM 7467 N N . LYS B 1 370 ? 24.203 26.312 -15.344 1 62.59 370 LYS B N 1
ATOM 7468 C CA . LYS B 1 370 ? 24.844 25.719 -14.172 1 62.59 370 LYS B CA 1
ATOM 7469 C C . LYS B 1 370 ? 24.781 26.656 -12.977 1 62.59 370 LYS B C 1
ATOM 7471 O O . LYS B 1 370 ? 24.328 27.797 -13.094 1 62.59 370 LYS B O 1
ATOM 7476 N N . SER B 1 371 ? 25.812 26.641 -12.094 1 59 371 SER B N 1
ATOM 7477 C CA . SER B 1 371 ? 26.062 27.125 -10.742 1 59 371 SER B CA 1
ATOM 7478 C C . SER B 1 371 ? 26.203 28.641 -10.711 1 59 371 SER B C 1
ATOM 7480 O O . SER B 1 371 ? 26.875 29.234 -11.562 1 59 371 SER B O 1
ATOM 7482 N N . THR B 1 372 ? 25.109 29.438 -10.492 1 60.53 372 THR B N 1
ATOM 7483 C CA . THR B 1 372 ? 25.391 30.812 -10.102 1 60.53 372 THR B CA 1
ATOM 7484 C C . THR B 1 372 ? 25.75 30.891 -8.625 1 60.53 372 THR B C 1
ATOM 7486 O O . THR B 1 372 ? 25.203 30.156 -7.801 1 60.53 372 THR B O 1
ATOM 7489 N N . ASP B 1 373 ? 26.844 31.469 -8.305 1 64.62 373 ASP B N 1
ATOM 7490 C CA . ASP B 1 373 ? 27.234 31.703 -6.922 1 64.62 373 ASP B CA 1
ATOM 7491 C C . ASP B 1 373 ? 26.125 32.406 -6.141 1 64.62 373 ASP B C 1
ATOM 7493 O O . ASP B 1 373 ? 25.75 33.531 -6.453 1 64.62 373 ASP B O 1
ATOM 7497 N N . VAL B 1 374 ? 25.359 31.734 -5.363 1 67.94 374 VAL B N 1
ATOM 7498 C CA . VAL B 1 374 ? 24.266 32.156 -4.504 1 67.94 374 VAL B CA 1
ATOM 7499 C C . VAL B 1 374 ? 24.609 33.5 -3.85 1 67.94 374 VAL B C 1
ATOM 7501 O O . VAL B 1 374 ? 23.75 34.375 -3.674 1 67.94 374 VAL B O 1
ATOM 7504 N N . ASP B 1 375 ? 25.906 33.625 -3.637 1 73 375 ASP B N 1
ATOM 7505 C CA . ASP B 1 375 ? 26.344 34.781 -2.873 1 73 375 ASP B CA 1
ATOM 7506 C C . ASP B 1 375 ? 26.297 36.031 -3.73 1 73 375 ASP B C 1
ATOM 7508 O O . ASP B 1 375 ? 26.266 37.156 -3.203 1 73 375 ASP B O 1
ATOM 7512 N N . GLU B 1 376 ? 26.125 35.75 -4.973 1 80.69 376 GLU B N 1
ATOM 7513 C CA . GLU B 1 376 ? 26.188 36.906 -5.871 1 80.69 376 GLU B CA 1
ATOM 7514 C C . GLU B 1 376 ? 24.797 37.438 -6.176 1 80.69 376 GLU B C 1
ATOM 7516 O O . GLU B 1 376 ? 24.656 38.5 -6.77 1 80.69 376 GLU B O 1
ATOM 7521 N N . ILE B 1 377 ? 23.875 36.812 -5.598 1 88.69 377 ILE B N 1
ATOM 7522 C CA . ILE B 1 377 ? 22.516 37.219 -5.898 1 88.69 377 ILE B CA 1
ATOM 7523 C C . ILE B 1 377 ? 22.016 38.188 -4.809 1 88.69 377 ILE B C 1
ATOM 7525 O O . ILE B 1 377 ? 21.953 37.812 -3.637 1 88.69 377 ILE B O 1
ATOM 7529 N N . ASP B 1 378 ? 21.562 39.344 -5.266 1 90.31 378 ASP B N 1
ATOM 7530 C CA . ASP B 1 378 ? 21.188 40.406 -4.312 1 90.31 378 ASP B CA 1
ATOM 7531 C C . ASP B 1 378 ? 19.672 40.438 -4.117 1 90.31 378 ASP B C 1
ATOM 7533 O O . ASP B 1 378 ? 19.188 40.875 -3.064 1 90.31 378 ASP B O 1
ATOM 7537 N N . SER B 1 379 ? 19.031 40.094 -5.195 1 94.5 379 SER B N 1
ATOM 7538 C CA . SER B 1 379 ? 17.578 40.156 -5.055 1 94.5 379 SER B CA 1
ATOM 7539 C C . SER B 1 379 ? 16.891 39.219 -6.023 1 94.5 379 SER B C 1
ATOM 7541 O O . SER B 1 379 ? 17.469 38.812 -7.035 1 94.5 379 SER B O 1
ATOM 7543 N N . ILE B 1 380 ? 15.742 38.75 -5.66 1 95.31 380 ILE B N 1
ATOM 7544 C CA . ILE B 1 380 ? 14.844 37.938 -6.492 1 95.31 380 ILE B CA 1
ATOM 7545 C C . ILE B 1 380 ? 13.625 38.781 -6.883 1 95.31 380 ILE B C 1
ATOM 7547 O O . ILE B 1 380 ? 12.906 39.281 -6.02 1 95.31 380 ILE B O 1
ATOM 7551 N N . CYS B 1 381 ? 13.367 38.906 -8.188 1 96 381 CYS B N 1
ATOM 7552 C CA . CYS B 1 381 ? 12.32 39.781 -8.672 1 96 381 CYS B CA 1
ATOM 7553 C C . CYS B 1 381 ? 11.219 38.969 -9.367 1 96 381 CYS B C 1
ATOM 7555 O O . CYS B 1 381 ? 11.484 38.25 -10.336 1 96 381 CYS B O 1
ATOM 7557 N N . PHE B 1 382 ? 10 39.125 -8.812 1 96.06 382 PHE B N 1
ATOM 7558 C CA . PHE B 1 382 ? 8.805 38.656 -9.531 1 96.06 382 PHE B CA 1
ATOM 7559 C C . PHE B 1 382 ? 8.383 39.688 -10.562 1 96.06 382 PHE B C 1
ATOM 7561 O O . PHE B 1 382 ? 8.086 40.844 -10.219 1 96.06 382 PHE B O 1
ATOM 7568 N N . GLU B 1 383 ? 8.367 39.281 -11.781 1 96.12 383 GLU B N 1
ATOM 7569 C CA . GLU B 1 383 ? 7.988 40.219 -12.852 1 96.12 383 GLU B CA 1
ATOM 7570 C C . GLU B 1 383 ? 6.727 39.75 -13.57 1 96.12 383 GLU B C 1
ATOM 7572 O O . GLU B 1 383 ? 6.801 38.938 -14.492 1 96.12 383 GLU B O 1
ATOM 7577 N N . ASN B 1 384 ? 5.578 40.344 -13.242 1 96.44 384 ASN B N 1
ATOM 7578 C CA . ASN B 1 384 ? 4.289 40.094 -13.867 1 96.44 384 ASN B CA 1
ATOM 7579 C C . ASN B 1 384 ? 3.979 38.594 -13.922 1 96.44 384 ASN B C 1
ATOM 7581 O O . ASN B 1 384 ? 3.627 38.062 -14.977 1 96.44 384 ASN B O 1
ATOM 7585 N N . VAL B 1 385 ? 4.137 37.969 -12.859 1 95.88 385 VAL B N 1
ATOM 7586 C CA . VAL B 1 385 ? 3.982 36.531 -12.773 1 95.88 385 VAL B CA 1
ATOM 7587 C C . VAL B 1 385 ? 2.5 36.156 -12.688 1 95.88 385 VAL B C 1
ATOM 7589 O O . VAL B 1 385 ? 1.777 36.719 -11.836 1 95.88 385 VAL B O 1
ATOM 7592 N N . SER B 1 386 ? 2.049 35.344 -13.57 1 95.88 386 SER B N 1
ATOM 7593 C CA . SER B 1 386 ? 0.708 34.781 -13.547 1 95.88 386 SER B CA 1
ATOM 7594 C C . SER B 1 386 ? 0.761 33.25 -13.477 1 95.88 386 SER B C 1
ATOM 7596 O O . SER B 1 386 ? 1.669 32.625 -14.031 1 95.88 386 SER B O 1
ATOM 7598 N N . PHE B 1 387 ? -0.169 32.719 -12.719 1 93.12 387 PHE B N 1
ATOM 7599 C CA . PHE B 1 387 ? -0.135 31.266 -12.531 1 93.12 387 PHE B CA 1
ATOM 7600 C C . PHE B 1 387 ? -1.547 30.703 -12.445 1 93.12 387 PHE B C 1
ATOM 7602 O O . PHE B 1 387 ? -2.439 31.312 -11.867 1 93.12 387 PHE B O 1
ATOM 7609 N N . ALA B 1 388 ? -1.711 29.625 -13.094 1 88.75 388 ALA B N 1
ATOM 7610 C CA . ALA B 1 388 ? -2.895 28.766 -12.992 1 88.75 388 ALA B CA 1
ATOM 7611 C C . ALA B 1 388 ? -2.514 27.297 -12.984 1 88.75 388 ALA B C 1
ATOM 7613 O O . ALA B 1 388 ? -1.61 26.875 -13.711 1 88.75 388 ALA B O 1
ATOM 7614 N N . TYR B 1 389 ? -3.102 26.609 -12.086 1 78.25 389 TYR B N 1
ATOM 7615 C CA . TYR B 1 389 ? -2.816 25.188 -12.039 1 78.25 389 TYR B CA 1
ATOM 7616 C C . TYR B 1 389 ? -3.242 24.5 -13.336 1 78.25 389 TYR B C 1
ATOM 7618 O O . TYR B 1 389 ? -4.25 24.875 -13.945 1 78.25 389 TYR B O 1
ATOM 7626 N N . LYS B 1 390 ? -2.486 23.469 -13.68 1 73.88 390 LYS B N 1
ATOM 7627 C CA . LYS B 1 390 ? -2.793 22.734 -14.906 1 73.88 390 LYS B CA 1
ATOM 7628 C C . LYS B 1 390 ? -4.133 22.016 -14.789 1 73.88 390 LYS B C 1
ATOM 7630 O O . LYS B 1 390 ? -4.832 21.828 -15.789 1 73.88 390 LYS B O 1
ATOM 7635 N N . SER B 1 391 ? -4.465 21.641 -13.609 1 67.75 391 SER B N 1
ATOM 7636 C CA . SER B 1 391 ? -5.715 20.938 -13.359 1 67.75 391 SER B CA 1
ATOM 7637 C C . SER B 1 391 ? -6.914 21.859 -13.484 1 67.75 391 SER B C 1
ATOM 7639 O O . SER B 1 391 ? -8.031 21.406 -13.734 1 67.75 391 SER B O 1
ATOM 7641 N N . SER B 1 392 ? -6.711 23.188 -13.305 1 73.81 392 SER B N 1
ATOM 7642 C CA . SER B 1 392 ? -7.75 24.203 -13.445 1 73.81 392 SER B CA 1
ATOM 7643 C C . SER B 1 392 ? -7.215 25.438 -14.164 1 73.81 392 SER B C 1
ATOM 7645 O O . SER B 1 392 ? -7.133 26.516 -13.57 1 73.81 392 SER B O 1
ATOM 7647 N N . PRO B 1 393 ? -7.098 25.25 -15.398 1 76.94 393 PRO B N 1
ATOM 7648 C CA . PRO B 1 393 ? -6.469 26.344 -16.156 1 76.94 393 PRO B CA 1
ATOM 7649 C C . PRO B 1 393 ? -7.336 27.594 -16.203 1 76.94 393 PRO B C 1
ATOM 7651 O O . PRO B 1 393 ? -6.824 28.703 -16.422 1 76.94 393 PRO B O 1
ATOM 7654 N N . GLU B 1 394 ? -8.586 27.391 -15.961 1 76.12 394 GLU B N 1
ATOM 7655 C CA . GLU B 1 394 ? -9.508 28.516 -16.062 1 76.12 394 GLU B CA 1
ATOM 7656 C C . GLU B 1 394 ? -9.445 29.406 -14.828 1 76.12 394 GLU B C 1
ATOM 7658 O O . GLU B 1 394 ? -9.82 30.578 -14.875 1 76.12 394 GLU B O 1
ATOM 7663 N N . LYS B 1 395 ? -8.891 28.906 -13.875 1 78.12 395 LYS B N 1
ATOM 7664 C CA . LYS B 1 395 ? -8.82 29.656 -12.633 1 78.12 395 LYS B CA 1
ATOM 7665 C C . LYS B 1 395 ? -7.418 30.203 -12.398 1 78.12 395 LYS B C 1
ATOM 7667 O O . LYS B 1 395 ? -6.516 29.469 -12.008 1 78.12 395 LYS B O 1
ATOM 7672 N N . THR B 1 396 ? -7.348 31.469 -12.594 1 88 396 THR B N 1
ATOM 7673 C CA . THR B 1 396 ? -6.051 32.094 -12.367 1 88 396 THR B CA 1
ATOM 7674 C C . THR B 1 396 ? -5.84 32.375 -10.875 1 88 396 THR B C 1
ATOM 7676 O O . THR B 1 396 ? -6.652 33.062 -10.25 1 88 396 THR B O 1
ATOM 7679 N N . VAL B 1 397 ? -4.816 31.844 -10.328 1 89.06 397 VAL B N 1
ATOM 7680 C CA . VAL B 1 397 ? -4.52 32 -8.906 1 89.06 397 VAL B CA 1
ATOM 7681 C C . VAL B 1 397 ? -3.725 33.281 -8.672 1 89.06 397 VAL B C 1
ATOM 7683 O O . VAL B 1 397 ? -3.979 34 -7.711 1 89.06 397 VAL B O 1
ATOM 7686 N N . LEU B 1 398 ? -2.744 33.531 -9.539 1 94.56 398 LEU B N 1
ATOM 7687 C CA . LEU B 1 398 ? -1.953 34.75 -9.5 1 94.56 398 LEU B CA 1
ATOM 7688 C C . LEU B 1 398 ? -2.105 35.531 -10.805 1 94.56 398 LEU B C 1
ATOM 7690 O O . LEU B 1 398 ? -2.057 34.969 -11.891 1 94.56 398 LEU B O 1
ATOM 7694 N N . LYS B 1 399 ? -2.322 36.844 -10.664 1 95.69 399 LYS B N 1
ATOM 7695 C CA . LYS B 1 399 ? -2.531 37.719 -11.828 1 95.69 399 LYS B CA 1
ATOM 7696 C C . LYS B 1 399 ? -1.509 38.844 -11.859 1 95.69 399 LYS B C 1
ATOM 7698 O O . LYS B 1 399 ? -1.672 39.875 -11.18 1 95.69 399 LYS B O 1
ATOM 7703 N N . ASP B 1 400 ? -0.575 38.719 -12.656 1 95.06 400 ASP B N 1
ATOM 7704 C CA . ASP B 1 400 ? 0.391 39.781 -12.938 1 95.06 400 ASP B CA 1
ATOM 7705 C C . ASP B 1 400 ? 1.045 40.25 -11.648 1 95.06 400 ASP B C 1
ATOM 7707 O O . ASP B 1 400 ? 1.032 41.469 -11.359 1 95.06 400 ASP B O 1
ATOM 7711 N N . VAL B 1 401 ? 1.555 39.406 -10.891 1 95.88 401 VAL B N 1
ATOM 7712 C CA . VAL B 1 401 ? 2.133 39.719 -9.586 1 95.88 401 VAL B CA 1
ATOM 7713 C C . VAL B 1 401 ? 3.588 40.125 -9.758 1 95.88 401 VAL B C 1
ATOM 7715 O O . VAL B 1 401 ? 4.383 39.438 -10.391 1 95.88 401 VAL B O 1
ATOM 7718 N N . SER B 1 402 ? 3.938 41.344 -9.242 1 96.44 402 SER B N 1
ATOM 7719 C CA . SER B 1 402 ? 5.305 41.844 -9.312 1 96.44 402 SER B CA 1
ATOM 7720 C C . SER B 1 402 ? 5.777 42.344 -7.957 1 96.44 402 SER B C 1
ATOM 7722 O O . SER B 1 402 ? 5.098 43.156 -7.32 1 96.44 402 SER B O 1
ATOM 7724 N N . PHE B 1 403 ? 6.898 41.875 -7.441 1 95.75 403 PHE B N 1
ATOM 7725 C CA . PHE B 1 403 ? 7.555 42.375 -6.234 1 95.75 403 PHE B CA 1
ATOM 7726 C C . PHE B 1 403 ? 8.992 41.875 -6.156 1 95.75 403 PHE B C 1
ATOM 7728 O O . PHE B 1 403 ? 9.43 41.094 -7.008 1 95.75 403 PHE B O 1
ATOM 7735 N N . GLU B 1 404 ? 9.695 42.375 -5.188 1 95.38 404 GLU B N 1
ATOM 7736 C CA . GLU B 1 404 ? 11.117 42.062 -5.07 1 95.38 404 GLU B CA 1
ATOM 7737 C C . GLU B 1 404 ? 11.484 41.688 -3.631 1 95.38 404 GLU B C 1
ATOM 7739 O O . GLU B 1 404 ? 10.938 42.281 -2.686 1 95.38 404 GLU B O 1
ATOM 7744 N N . ILE B 1 405 ? 12.336 40.719 -3.518 1 95 405 ILE B N 1
ATOM 7745 C CA . ILE B 1 405 ? 12.906 40.344 -2.227 1 95 405 ILE B CA 1
ATOM 7746 C C . ILE B 1 405 ? 14.414 40.562 -2.24 1 95 405 ILE B C 1
ATOM 7748 O O . ILE B 1 405 ? 15.141 39.969 -3.021 1 95 405 ILE B O 1
ATOM 7752 N N . GLN B 1 406 ? 14.859 41.438 -1.392 1 93.44 406 GLN B N 1
ATOM 7753 C CA . GLN B 1 406 ? 16.281 41.75 -1.326 1 93.44 406 GLN B CA 1
ATOM 7754 C C . GLN B 1 406 ? 16.969 41 -0.19 1 93.44 406 GLN B C 1
ATOM 7756 O O . GLN B 1 406 ? 16.312 40.594 0.773 1 93.44 406 GLN B O 1
ATOM 7761 N N . LYS B 1 407 ? 18.25 40.781 -0.399 1 90.62 407 LYS B N 1
ATOM 7762 C CA . LYS B 1 407 ? 19.047 40.219 0.689 1 90.62 407 LYS B CA 1
ATOM 7763 C C . LYS B 1 407 ? 18.969 41.094 1.937 1 90.62 407 LYS B C 1
ATOM 7765 O O . LYS B 1 407 ? 19.031 42.344 1.842 1 90.62 407 LYS B O 1
ATOM 7770 N N . GLY B 1 408 ? 18.719 40.438 3.055 1 89 408 GLY B N 1
ATOM 7771 C CA . GLY B 1 408 ? 18.656 41.156 4.312 1 89 408 GLY B CA 1
ATOM 7772 C C . GLY B 1 408 ? 17.312 41.812 4.543 1 89 408 GLY B C 1
ATOM 7773 O O . GLY B 1 408 ? 17.125 42.531 5.52 1 89 408 GLY B O 1
ATOM 7774 N N . GLN B 1 409 ? 16.406 41.562 3.664 1 92.56 409 GLN B N 1
ATOM 7775 C CA . GLN B 1 409 ? 15.062 42.125 3.76 1 92.56 409 GLN B CA 1
ATOM 7776 C C . GLN B 1 409 ? 14.047 41.094 4.211 1 92.56 409 GLN B C 1
ATOM 7778 O O . GLN B 1 409 ? 14.148 39.938 3.844 1 92.56 409 GLN B O 1
ATOM 7783 N N . VAL B 1 410 ? 13.133 41.562 5.004 1 94.06 410 VAL B N 1
ATOM 7784 C CA . VAL B 1 410 ? 12.016 40.719 5.398 1 94.06 410 VAL B CA 1
ATOM 7785 C C . VAL B 1 410 ? 10.75 41.156 4.664 1 94.06 410 VAL B C 1
ATOM 7787 O O . VAL B 1 410 ? 10.266 42.281 4.875 1 94.06 410 VAL B O 1
ATOM 7790 N N . VAL B 1 411 ? 10.281 40.312 3.785 1 95.56 411 VAL B N 1
ATOM 7791 C CA . VAL B 1 411 ? 9.023 40.562 3.074 1 95.56 411 VAL B CA 1
ATOM 7792 C C . VAL B 1 411 ? 7.934 39.625 3.619 1 95.56 411 VAL B C 1
ATOM 7794 O O . VAL B 1 411 ? 8.141 38.438 3.748 1 95.56 411 VAL B O 1
ATOM 7797 N N . CYS B 1 412 ? 6.793 40.188 3.943 1 95.56 412 CYS B N 1
ATOM 7798 C CA . CYS B 1 412 ? 5.668 39.375 4.426 1 95.56 412 CYS B CA 1
ATOM 7799 C C . CYS B 1 412 ? 4.523 39.406 3.42 1 95.56 412 CYS B C 1
ATOM 7801 O O . CYS B 1 412 ? 4.207 40.438 2.842 1 95.56 412 CYS B O 1
ATOM 7803 N N . ILE B 1 413 ? 4.027 38.25 3.182 1 95.19 413 ILE B N 1
ATO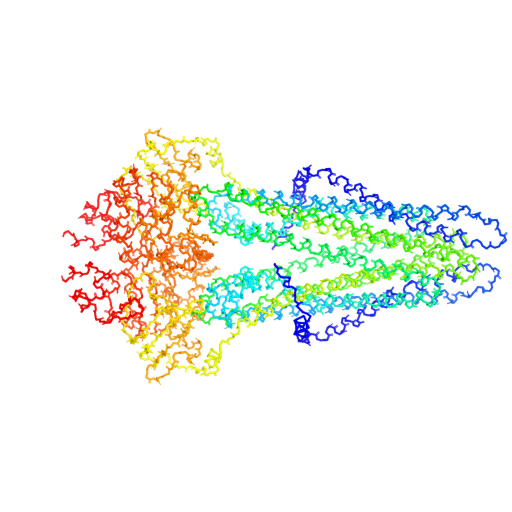M 7804 C CA . ILE B 1 413 ? 2.846 38.125 2.338 1 95.19 413 ILE B CA 1
ATOM 7805 C C . ILE B 1 413 ? 1.629 37.781 3.203 1 95.19 413 ILE B C 1
ATOM 7807 O O . ILE B 1 413 ? 1.663 36.875 4.02 1 95.19 413 ILE B O 1
ATOM 7811 N N . VAL B 1 414 ? 0.594 38.562 3.021 1 92.69 414 VAL B N 1
ATOM 7812 C CA . VAL B 1 414 ? -0.648 38.375 3.76 1 92.69 414 VAL B CA 1
ATOM 7813 C C . VAL B 1 414 ? -1.823 38.312 2.787 1 92.69 414 VAL B C 1
ATOM 7815 O O . VAL B 1 414 ? -1.771 38.906 1.699 1 92.69 414 VAL B O 1
ATOM 7818 N N . GLY B 1 415 ? -2.752 37.594 3.098 1 89.38 415 GLY B N 1
ATOM 7819 C CA . GLY B 1 415 ? -3.949 37.438 2.287 1 89.38 415 GLY B CA 1
ATOM 7820 C C . GLY B 1 415 ? -4.938 36.438 2.865 1 89.38 415 GLY B C 1
ATOM 7821 O O . GLY B 1 415 ? -4.645 35.781 3.863 1 89.38 415 GLY B O 1
ATOM 7822 N N . LYS B 1 416 ? -6.07 36.375 2.236 1 86.38 416 LYS B N 1
ATOM 7823 C CA . LYS B 1 416 ? -7.105 35.438 2.668 1 86.38 416 LYS B CA 1
ATOM 7824 C C . LYS B 1 416 ? -6.695 33.969 2.381 1 86.38 416 LYS B C 1
ATOM 7826 O O . LYS B 1 416 ? -5.809 33.75 1.561 1 86.38 416 LYS B O 1
ATOM 7831 N N . ASN B 1 417 ? -7.32 33.094 3.133 1 83.25 417 ASN B N 1
ATOM 7832 C CA . ASN B 1 417 ? -7.09 31.672 2.84 1 83.25 417 ASN B CA 1
ATOM 7833 C C . ASN B 1 417 ? -7.477 31.328 1.403 1 83.25 417 ASN B C 1
ATOM 7835 O O . ASN B 1 417 ? -8.539 31.734 0.928 1 83.25 417 ASN B O 1
ATOM 7839 N N . GLY B 1 418 ? -6.605 30.688 0.715 1 78.81 418 GLY B N 1
ATOM 7840 C CA . GLY B 1 418 ? -6.871 30.281 -0.66 1 78.81 418 GLY B CA 1
ATOM 7841 C C . GLY B 1 418 ? -6.535 31.375 -1.666 1 78.81 418 GLY B C 1
ATOM 7842 O O . GLY B 1 418 ? -6.84 31.25 -2.854 1 78.81 418 GLY B O 1
ATOM 7843 N N . SER B 1 419 ? -5.863 32.406 -1.175 1 85.12 419 SER B N 1
ATOM 7844 C CA . SER B 1 419 ? -5.59 33.531 -2.061 1 85.12 419 SER B CA 1
ATOM 7845 C C . SER B 1 419 ? -4.398 33.25 -2.971 1 85.12 419 SER B C 1
ATOM 7847 O O . SER B 1 419 ? -4.184 33.938 -3.959 1 85.12 419 SER B O 1
ATOM 7849 N N . GLY B 1 420 ? -3.615 32.219 -2.713 1 86.88 420 GLY B N 1
ATOM 7850 C CA . GLY B 1 420 ? -2.488 31.891 -3.562 1 86.88 420 GLY B CA 1
ATOM 7851 C C . GLY B 1 420 ? -1.146 32.094 -2.885 1 86.88 420 GLY B C 1
ATOM 7852 O O . GLY B 1 420 ? -0.098 31.953 -3.52 1 86.88 420 GLY B O 1
ATOM 7853 N N . LYS B 1 421 ? -1.103 32.406 -1.641 1 90.06 421 LYS B N 1
ATOM 7854 C CA . LYS B 1 421 ? 0.127 32.656 -0.897 1 90.06 421 LYS B CA 1
ATOM 7855 C C . LYS B 1 421 ? 1.092 31.484 -1.001 1 90.06 421 LYS B C 1
ATOM 7857 O O . LYS B 1 421 ? 2.275 31.672 -1.295 1 90.06 421 LYS B O 1
ATOM 7862 N N . SER B 1 422 ? 0.536 30.266 -0.822 1 87.19 422 SER B N 1
ATOM 7863 C CA . SER B 1 422 ? 1.384 29.078 -0.853 1 87.19 422 SER B CA 1
ATOM 7864 C C . SER B 1 422 ? 1.895 28.797 -2.262 1 87.19 422 SER B C 1
ATOM 7866 O O . SER B 1 422 ? 2.963 28.203 -2.436 1 87.19 422 SER B O 1
ATOM 7868 N N . THR B 1 423 ? 1.148 29.234 -3.24 1 89.12 423 THR B N 1
ATOM 7869 C CA . THR B 1 423 ? 1.57 29.094 -4.629 1 89.12 423 THR B CA 1
ATOM 7870 C C . THR B 1 423 ? 2.854 29.875 -4.891 1 89.12 423 THR B C 1
ATOM 7872 O O . THR B 1 423 ? 3.736 29.406 -5.613 1 89.12 423 THR B O 1
ATOM 7875 N N . ILE B 1 424 ? 2.922 31.016 -4.293 1 93.25 424 ILE B N 1
ATOM 7876 C CA . ILE B 1 424 ? 4.117 31.828 -4.441 1 93.25 424 ILE B CA 1
ATOM 7877 C C . ILE B 1 424 ? 5.328 31.094 -3.875 1 93.25 424 ILE B C 1
ATOM 7879 O O . ILE B 1 424 ? 6.395 31.062 -4.496 1 93.25 424 ILE B O 1
ATOM 7883 N N . GLY B 1 425 ? 5.168 30.484 -2.744 1 91.38 425 GLY B N 1
ATOM 7884 C CA . GLY B 1 425 ? 6.23 29.688 -2.156 1 91.38 425 GLY B CA 1
ATOM 7885 C C . GLY B 1 425 ? 6.664 28.531 -3.037 1 91.38 425 GLY B C 1
ATOM 7886 O O . GLY B 1 425 ? 7.863 28.281 -3.186 1 91.38 425 GLY B O 1
ATOM 7887 N N . SER B 1 426 ? 5.723 27.906 -3.639 1 90.44 426 SER B N 1
ATOM 7888 C CA . SER B 1 426 ? 6.02 26.766 -4.484 1 90.44 426 SER B CA 1
ATOM 7889 C C . SER B 1 426 ? 6.742 27.188 -5.758 1 90.44 426 SER B C 1
ATOM 7891 O O . SER B 1 426 ? 7.598 26.453 -6.262 1 90.44 426 SER B O 1
ATOM 7893 N N . ILE B 1 427 ? 6.387 28.328 -6.27 1 91.88 427 ILE B N 1
ATOM 7894 C CA . ILE B 1 427 ? 7.043 28.859 -7.453 1 91.88 427 ILE B CA 1
ATOM 7895 C C . ILE B 1 427 ? 8.5 29.203 -7.133 1 91.88 427 ILE B C 1
ATOM 7897 O O . ILE B 1 427 ? 9.406 28.875 -7.902 1 91.88 427 ILE B O 1
ATOM 7901 N N . LEU B 1 428 ? 8.672 29.734 -5.953 1 92.94 428 LEU B N 1
ATOM 7902 C CA . LEU B 1 428 ? 10.008 30.141 -5.539 1 92.94 428 LEU B CA 1
ATOM 7903 C C . LEU B 1 428 ? 10.859 28.922 -5.188 1 92.94 428 LEU B C 1
ATOM 7905 O O . LEU B 1 428 ? 12.094 29 -5.168 1 92.94 428 LEU B O 1
ATOM 7909 N N . ALA B 1 429 ? 10.188 27.859 -4.93 1 90.56 429 ALA B N 1
ATOM 7910 C CA . ALA B 1 429 ? 10.891 26.609 -4.656 1 90.56 429 ALA B CA 1
ATOM 7911 C C . ALA B 1 429 ? 11.258 25.891 -5.953 1 90.56 429 ALA B C 1
ATOM 7913 O O . ALA B 1 429 ? 11.992 24.906 -5.934 1 90.56 429 ALA B O 1
ATOM 7914 N N . GLY B 1 430 ? 10.789 26.375 -7.039 1 88.12 430 GLY B N 1
ATOM 7915 C CA . GLY B 1 430 ? 11.008 25.75 -8.328 1 88.12 430 GLY B CA 1
ATOM 7916 C C . GLY B 1 430 ? 10.109 24.547 -8.57 1 88.12 430 GLY B C 1
ATOM 7917 O O . GLY B 1 430 ? 10.359 23.75 -9.477 1 88.12 430 GLY B O 1
ATOM 7918 N N . LEU B 1 431 ? 9.117 24.453 -7.781 1 86.88 431 LEU B N 1
ATOM 7919 C CA . LEU B 1 431 ? 8.234 23.297 -7.883 1 86.88 431 LEU B CA 1
ATOM 7920 C C . LEU B 1 431 ? 7.113 23.562 -8.883 1 86.88 431 LEU B C 1
ATOM 7922 O O . LEU B 1 431 ? 6.523 22.609 -9.414 1 86.88 431 LEU B O 1
ATOM 7926 N N . LEU B 1 432 ? 6.746 24.812 -9.07 1 86.94 432 LEU B N 1
ATOM 7927 C CA . LEU B 1 432 ? 5.734 25.234 -10.023 1 86.94 432 LEU B CA 1
ATOM 7928 C C . LEU B 1 432 ? 6.305 26.266 -11.008 1 86.94 432 LEU B C 1
ATOM 7930 O O . LEU B 1 432 ? 7.113 27.109 -10.625 1 86.94 432 LEU B O 1
ATOM 7934 N N . LEU B 1 433 ? 5.812 26.141 -12.211 1 87 433 LEU B N 1
ATOM 7935 C CA . LEU B 1 433 ? 6.238 27.078 -13.242 1 87 433 LEU B CA 1
ATOM 7936 C C . LEU B 1 433 ? 5.129 28.078 -13.562 1 87 433 LEU B C 1
ATOM 7938 O O . LEU B 1 433 ? 3.996 27.672 -13.836 1 87 433 LEU B O 1
ATOM 7942 N N . PRO B 1 434 ? 5.551 29.312 -13.477 1 91 434 PRO B N 1
ATOM 7943 C CA . PRO B 1 434 ? 4.543 30.312 -13.844 1 91 434 PRO B CA 1
ATOM 7944 C C . PRO B 1 434 ? 4.113 30.219 -15.305 1 91 434 PRO B C 1
ATOM 7946 O O . PRO B 1 434 ? 4.906 29.812 -16.156 1 91 434 PRO B O 1
ATOM 7949 N N . ARG B 1 435 ? 2.896 30.609 -15.555 1 88.75 435 ARG B N 1
ATOM 7950 C CA . ARG B 1 435 ? 2.355 30.625 -16.906 1 88.75 435 ARG B CA 1
ATOM 7951 C C . ARG B 1 435 ? 2.885 31.812 -17.703 1 88.75 435 ARG B C 1
ATOM 7953 O O . ARG B 1 435 ? 3.191 31.688 -18.891 1 88.75 435 ARG B O 1
ATOM 7960 N N . ASP B 1 436 ? 2.781 32.906 -17.078 1 92.12 436 ASP B N 1
ATOM 7961 C CA . ASP B 1 436 ? 3.283 34.156 -17.672 1 92.12 436 ASP B CA 1
ATOM 7962 C C . ASP B 1 436 ? 4.203 34.875 -16.688 1 92.12 436 ASP B C 1
ATOM 7964 O O . ASP B 1 436 ? 4.16 34.625 -15.484 1 92.12 436 ASP B O 1
ATOM 7968 N N . GLY B 1 437 ? 5.086 35.625 -17.266 1 93.88 437 GLY B N 1
ATOM 7969 C CA . GLY B 1 437 ? 6.023 36.375 -16.438 1 93.88 437 GLY B CA 1
ATOM 7970 C C . GLY B 1 437 ? 7.289 35.594 -16.141 1 93.88 437 GLY B C 1
ATOM 7971 O O . GLY B 1 437 ? 7.535 34.531 -16.734 1 93.88 437 GLY B O 1
ATOM 7972 N N . SER B 1 438 ? 8.141 36.188 -15.312 1 93.19 438 SER B N 1
ATOM 7973 C CA . SER B 1 438 ? 9.398 35.531 -15 1 93.19 438 SER B CA 1
ATOM 7974 C C . SER B 1 438 ? 9.891 35.938 -13.609 1 93.19 438 SER B C 1
ATOM 7976 O O . SER B 1 438 ? 9.422 36.906 -13.031 1 93.19 438 SER B O 1
ATOM 7978 N N . ILE B 1 439 ? 10.703 35.125 -13.086 1 94.81 439 ILE B N 1
ATOM 7979 C CA . ILE B 1 439 ? 11.422 35.375 -11.844 1 94.81 439 ILE B CA 1
ATOM 7980 C C . ILE B 1 439 ? 12.891 35.656 -12.148 1 94.81 439 ILE B C 1
ATOM 7982 O O . ILE B 1 439 ? 13.656 34.75 -12.445 1 94.81 439 ILE B O 1
ATOM 7986 N N . THR B 1 440 ? 13.258 36.906 -11.977 1 93.56 440 THR B N 1
ATOM 7987 C CA . THR B 1 440 ? 14.594 37.312 -12.391 1 93.56 440 THR B CA 1
ATOM 7988 C C . THR B 1 440 ? 15.5 37.531 -11.18 1 93.56 440 THR B C 1
ATOM 7990 O O . THR B 1 440 ? 15.055 38.062 -10.164 1 93.56 440 THR B O 1
ATOM 7993 N N . LEU B 1 441 ? 16.75 37.156 -11.359 1 93.44 441 LEU B N 1
ATOM 7994 C CA . LEU B 1 441 ? 17.766 37.312 -10.312 1 93.44 441 LEU B CA 1
ATOM 7995 C C . LEU B 1 441 ? 18.641 38.531 -10.609 1 93.44 441 LEU B C 1
ATOM 7997 O O . LEU B 1 441 ? 19.156 38.656 -11.719 1 93.44 441 LEU B O 1
ATOM 8001 N N . LYS B 1 442 ? 18.688 39.344 -9.695 1 92.5 442 LYS B N 1
ATOM 8002 C CA . LYS B 1 442 ? 19.562 40.5 -9.844 1 92.5 442 LYS B CA 1
ATOM 8003 C C . LYS B 1 442 ? 20.875 40.281 -9.102 1 92.5 442 LYS B C 1
ATOM 8005 O O . LYS B 1 442 ? 20.906 39.688 -8.031 1 92.5 442 LYS B O 1
ATOM 8010 N N . PRO B 1 443 ? 22.062 40.688 -9.656 1 89.88 443 PRO B N 1
ATOM 8011 C CA . PRO B 1 443 ? 22.156 41.594 -10.805 1 89.88 443 PRO B CA 1
ATOM 8012 C C . PRO B 1 443 ? 22.312 40.844 -12.133 1 89.88 443 PRO B C 1
ATOM 8014 O O . PRO B 1 443 ? 22.328 41.469 -13.188 1 89.88 443 PRO B O 1
ATOM 8017 N N . SER B 1 444 ? 22.422 39.594 -12.164 1 84.25 444 SER B N 1
ATOM 8018 C CA . SER B 1 444 ? 22.719 38.844 -13.375 1 84.25 444 SER B CA 1
ATOM 8019 C C . SER B 1 444 ? 21.594 38.938 -14.383 1 84.25 444 SER B C 1
ATOM 8021 O O . SER B 1 444 ? 21.812 38.812 -15.594 1 84.25 444 SER B O 1
ATOM 8023 N N . GLY B 1 445 ? 20.438 39.125 -13.961 1 87.44 445 GLY B N 1
ATOM 8024 C CA . GLY B 1 445 ? 19.281 39.125 -14.844 1 87.44 445 GLY B CA 1
ATOM 8025 C C . GLY B 1 445 ? 18.844 37.75 -15.289 1 87.44 445 GLY B C 1
ATOM 8026 O O . GLY B 1 445 ? 17.938 37.625 -16.125 1 87.44 445 GLY B O 1
ATOM 8027 N N . THR B 1 446 ? 19.438 36.812 -14.727 1 88.62 446 THR B N 1
ATOM 8028 C CA . THR B 1 446 ? 19.125 35.438 -15.078 1 88.62 446 THR B CA 1
ATOM 8029 C C . THR B 1 446 ? 17.75 35.031 -14.523 1 88.62 446 THR B C 1
ATOM 8031 O O . THR B 1 446 ? 17.391 35.406 -13.414 1 88.62 446 THR B O 1
ATOM 8034 N N . ASP B 1 447 ? 17.078 34.25 -15.344 1 90.62 447 ASP B N 1
ATOM 8035 C CA . ASP B 1 447 ? 15.797 33.719 -14.891 1 90.62 447 ASP B CA 1
ATOM 8036 C C . ASP B 1 447 ? 16 32.562 -13.906 1 90.62 447 ASP B C 1
ATOM 8038 O O . ASP B 1 447 ? 16.812 31.656 -14.156 1 90.62 447 ASP B O 1
ATOM 8042 N N . PHE B 1 448 ? 15.281 32.656 -12.781 1 91.19 448 PHE B N 1
ATOM 8043 C CA . PHE B 1 448 ? 15.375 31.641 -11.727 1 91.19 448 PHE B CA 1
ATOM 8044 C C . PHE B 1 448 ? 15.133 30.25 -12.281 1 91.19 448 PHE B C 1
ATOM 8046 O O . PHE B 1 448 ? 15.781 29.281 -11.867 1 91.19 448 PHE B O 1
ATOM 8053 N N . ASN B 1 449 ? 14.219 30.141 -13.227 1 87.69 449 ASN B N 1
ATOM 8054 C CA . ASN B 1 449 ? 13.812 28.844 -13.758 1 87.69 449 ASN B CA 1
ATOM 8055 C C . ASN B 1 449 ? 14.836 28.297 -14.758 1 87.69 449 ASN B C 1
ATOM 8057 O O . ASN B 1 449 ? 14.781 27.125 -15.125 1 87.69 449 ASN B O 1
ATOM 8061 N N . GLU B 1 450 ? 15.805 29.078 -15.086 1 86.19 450 GLU B N 1
ATOM 8062 C CA . GLU B 1 450 ? 16.875 28.641 -15.977 1 86.19 450 GLU B CA 1
ATOM 8063 C C . GLU B 1 450 ? 18.047 28.062 -15.18 1 86.19 450 GLU B C 1
ATOM 8065 O O . GLU B 1 450 ? 18.938 27.438 -15.758 1 86.19 450 GLU B O 1
ATOM 8070 N N . LEU B 1 451 ? 17.969 28.188 -13.898 1 87.38 451 LEU B N 1
ATOM 8071 C CA . LEU B 1 451 ? 19 27.609 -13.055 1 87.38 451 LEU B CA 1
ATOM 8072 C C . LEU B 1 451 ? 18.812 26.094 -12.922 1 87.38 451 LEU B C 1
ATOM 8074 O O . LEU B 1 451 ? 17.703 25.594 -12.992 1 87.38 451 LEU B O 1
ATOM 8078 N N . GLU B 1 452 ? 20 25.531 -12.719 1 85 452 GLU B N 1
ATOM 8079 C CA . GLU B 1 452 ? 19.922 24.125 -12.352 1 85 452 GLU B CA 1
ATOM 8080 C C . GLU B 1 452 ? 19.25 23.953 -10.992 1 85 452 GLU B C 1
ATOM 8082 O O . GLU B 1 452 ? 19.328 24.828 -10.133 1 85 452 GLU B O 1
ATOM 8087 N N . ARG B 1 453 ? 18.719 22.844 -10.773 1 85.31 453 ARG B N 1
ATOM 8088 C CA . ARG B 1 453 ? 17.969 22.562 -9.562 1 85.31 453 ARG B CA 1
ATOM 8089 C C . ARG B 1 453 ? 18.844 22.734 -8.32 1 85.31 453 ARG B C 1
ATOM 8091 O O . ARG B 1 453 ? 18.359 23.156 -7.27 1 85.31 453 ARG B O 1
ATOM 8098 N N . GLU B 1 454 ? 20.047 22.312 -8.445 1 84.31 454 GLU B N 1
ATOM 8099 C CA . GLU B 1 454 ? 20.969 22.438 -7.324 1 84.31 454 GLU B CA 1
ATOM 8100 C C . GLU B 1 454 ? 21.188 23.906 -6.945 1 84.31 454 GLU B C 1
ATOM 8102 O O . GLU B 1 454 ? 21.234 24.234 -5.762 1 84.31 454 GLU B O 1
ATOM 8107 N N . ALA B 1 455 ? 21.266 24.641 -7.949 1 87.25 455 ALA B N 1
ATOM 8108 C CA . ALA B 1 455 ? 21.453 26.062 -7.719 1 87.25 455 ALA B CA 1
ATOM 8109 C C . ALA B 1 455 ? 20.188 26.703 -7.145 1 87.25 455 ALA B C 1
ATOM 8111 O O . ALA B 1 455 ? 20.266 27.578 -6.281 1 87.25 455 ALA B O 1
ATOM 8112 N N . GLN B 1 456 ? 19.062 26.297 -7.59 1 90 456 GLN B N 1
ATOM 8113 C CA . GLN B 1 456 ? 17.797 26.812 -7.09 1 90 456 GLN B CA 1
ATOM 8114 C C . GLN B 1 456 ? 17.641 26.531 -5.598 1 90 456 GLN B C 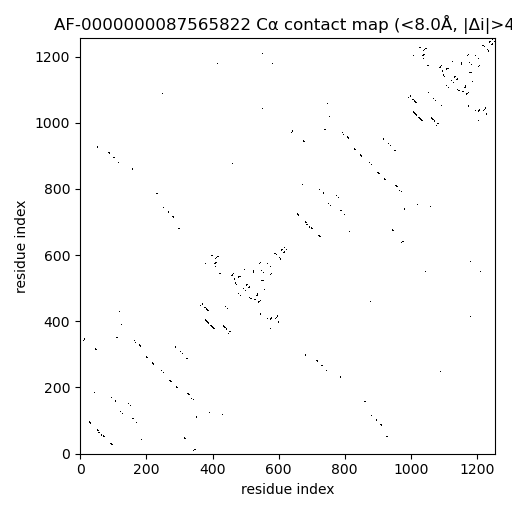1
ATOM 8116 O O . GLN B 1 456 ? 17.297 27.438 -4.828 1 90 456 GLN B O 1
ATOM 8121 N N . THR B 1 457 ? 18 25.359 -5.223 1 88.12 457 THR B N 1
ATOM 8122 C CA . THR B 1 457 ? 17.75 24.938 -3.848 1 88.12 457 THR B CA 1
ATOM 8123 C C . THR B 1 457 ? 18.812 25.516 -2.912 1 88.12 457 THR B C 1
ATOM 8125 O O . THR B 1 457 ? 18.562 25.703 -1.723 1 88.12 457 THR B O 1
ATOM 8128 N N . SER B 1 458 ? 19.969 25.766 -3.479 1 87.12 458 SER B N 1
ATOM 8129 C CA . SER B 1 458 ? 21.016 26.406 -2.68 1 87.12 458 SER B CA 1
ATOM 8130 C C . SER B 1 458 ? 20.703 27.875 -2.441 1 87.12 458 SER B C 1
ATOM 8132 O O . SER B 1 458 ? 21.094 28.453 -1.423 1 87.12 458 SER B O 1
ATOM 8134 N N . LEU B 1 459 ? 19.969 28.359 -3.365 1 90.75 459 LEU B N 1
ATOM 8135 C CA . LEU B 1 459 ? 19.641 29.781 -3.287 1 90.75 459 LEU B CA 1
ATOM 8136 C C . LEU B 1 459 ? 18.422 30 -2.408 1 90.75 459 LEU B C 1
ATOM 8138 O O . LEU B 1 459 ? 18.391 30.922 -1.584 1 90.75 459 LEU B O 1
ATOM 8142 N N . VAL B 1 460 ? 17.438 29.156 -2.633 1 93.44 460 VAL B N 1
ATOM 8143 C CA . VAL B 1 460 ? 16.156 29.359 -1.958 1 93.44 460 VAL B CA 1
ATOM 8144 C C . VAL B 1 460 ? 15.742 28.094 -1.229 1 93.44 460 VAL B C 1
ATOM 8146 O O . VAL B 1 460 ? 15.719 27 -1.821 1 93.44 460 VAL B O 1
ATOM 8149 N N . GLN B 1 461 ? 15.438 28.203 0.03 1 92.38 461 GLN B N 1
ATOM 8150 C CA . GLN B 1 461 ? 14.852 27.125 0.801 1 92.38 461 GLN B CA 1
ATOM 8151 C C . GLN B 1 461 ? 13.438 27.469 1.27 1 92.38 461 GLN B C 1
ATOM 8153 O O . GLN B 1 461 ? 13.188 28.609 1.681 1 92.38 461 GLN B O 1
ATOM 8158 N N . VAL B 1 462 ? 12.562 26.516 1.122 1 92.94 462 VAL B N 1
ATOM 8159 C CA . VAL B 1 462 ? 11.164 26.75 1.478 1 92.94 462 VAL B CA 1
ATOM 8160 C C . VAL B 1 462 ? 10.766 25.812 2.625 1 92.94 462 VAL B C 1
ATOM 8162 O O . VAL B 1 462 ? 11.117 24.641 2.631 1 92.94 462 VAL B O 1
ATOM 8165 N N . ILE B 1 463 ? 10.164 26.375 3.586 1 91.5 463 ILE B N 1
ATOM 8166 C CA . ILE B 1 463 ? 9.531 25.625 4.664 1 91.5 463 ILE B CA 1
ATOM 8167 C C . ILE B 1 463 ? 8.016 25.672 4.5 1 91.5 463 ILE B C 1
ATOM 8169 O O . ILE B 1 463 ? 7.387 26.703 4.773 1 91.5 463 ILE B O 1
ATOM 8173 N N . PRO B 1 464 ? 7.449 24.562 4.176 1 88.62 464 PRO B N 1
ATOM 8174 C CA . PRO B 1 464 ? 6 24.547 3.965 1 88.62 464 PRO B CA 1
ATOM 8175 C C . PRO B 1 464 ? 5.211 24.625 5.27 1 88.62 464 PRO B C 1
ATOM 8177 O O . PRO B 1 464 ? 5.793 24.516 6.355 1 88.62 464 PRO B O 1
ATOM 8180 N N . GLN B 1 465 ? 3.92 24.875 5.059 1 80.19 465 GLN B N 1
ATOM 8181 C CA . GLN B 1 465 ? 3.02 24.984 6.203 1 80.19 465 GLN B CA 1
ATOM 8182 C C . GLN B 1 465 ? 2.988 23.688 7.008 1 80.19 465 GLN B C 1
ATOM 8184 O O . GLN B 1 465 ? 2.939 23.719 8.242 1 80.19 465 GLN B O 1
ATOM 8189 N N . HIS B 1 466 ? 3.064 22.625 6.266 1 79.94 466 HIS B N 1
ATOM 8190 C CA . HIS B 1 466 ? 3.119 21.297 6.879 1 79.94 466 HIS B CA 1
ATOM 8191 C C . HIS B 1 466 ? 4.367 20.531 6.441 1 79.94 466 HIS B C 1
ATOM 8193 O O . HIS B 1 466 ? 4.316 19.719 5.516 1 79.94 466 HIS B O 1
ATOM 8199 N N . PRO B 1 467 ? 5.402 20.719 7.223 1 87.56 467 PRO B N 1
ATOM 8200 C CA . PRO B 1 467 ? 6.66 20.109 6.785 1 87.56 467 PRO B CA 1
ATOM 8201 C C . PRO B 1 467 ? 6.652 18.578 6.922 1 87.56 467 PRO B C 1
ATOM 8203 O O . PRO B 1 467 ? 6.133 18.047 7.906 1 87.56 467 PRO B O 1
ATOM 8206 N N . ALA B 1 468 ? 7.164 17.953 5.926 1 86.06 468 ALA B N 1
ATOM 8207 C CA . ALA B 1 468 ? 7.293 16.5 5.938 1 86.06 468 ALA B CA 1
ATOM 8208 C C . ALA B 1 468 ? 8.594 16.062 6.617 1 86.06 468 ALA B C 1
ATOM 8210 O O . ALA B 1 468 ? 9.633 16.703 6.434 1 86.06 468 ALA B O 1
ATOM 8211 N N . LEU B 1 469 ? 8.492 15.094 7.504 1 89.12 469 LEU B N 1
ATOM 8212 C CA . LEU B 1 469 ? 9.656 14.5 8.156 1 89.12 469 LEU B CA 1
ATOM 8213 C C . LEU B 1 469 ? 9.758 13.008 7.844 1 89.12 469 LEU B C 1
ATOM 8215 O O . LEU B 1 469 ? 8.734 12.328 7.734 1 89.12 469 LEU B O 1
ATOM 8219 N N . PHE B 1 470 ? 10.969 12.57 7.656 1 89 470 PHE B N 1
ATOM 8220 C CA . PHE B 1 470 ? 11.203 11.156 7.383 1 89 470 PHE B CA 1
ATOM 8221 C C . PHE B 1 470 ? 11.211 10.352 8.68 1 89 470 PHE B C 1
ATOM 8223 O O . PHE B 1 470 ? 11.438 10.898 9.758 1 89 470 PHE B O 1
ATOM 8230 N N . ASP B 1 471 ? 10.859 9.062 8.492 1 84.69 471 ASP B N 1
ATOM 8231 C CA . ASP B 1 471 ? 11.008 8.156 9.617 1 84.69 471 ASP B CA 1
ATOM 8232 C C . ASP B 1 471 ? 12.484 7.902 9.93 1 84.69 471 ASP B C 1
ATOM 8234 O O . ASP B 1 471 ? 13.023 6.844 9.594 1 84.69 471 ASP B O 1
ATOM 8238 N N . ALA B 1 472 ? 13.07 8.852 10.555 1 89.94 472 ALA B N 1
ATOM 8239 C CA . ALA B 1 472 ? 14.5 8.859 10.859 1 89.94 472 ALA B CA 1
ATOM 8240 C C . ALA B 1 472 ? 14.781 9.656 12.125 1 89.94 472 ALA B C 1
ATOM 8242 O O . ALA B 1 472 ? 13.859 10.062 12.828 1 89.94 472 ALA B O 1
ATOM 8243 N N . SER B 1 473 ? 16.031 9.773 12.398 1 93.88 473 SER B N 1
ATOM 8244 C CA . SER B 1 473 ? 16.438 10.531 13.578 1 93.88 473 SER B CA 1
ATOM 8245 C C . SER B 1 473 ? 16.328 12.031 13.328 1 93.88 473 SER B C 1
ATOM 8247 O O . SER B 1 473 ? 16.203 12.469 12.188 1 93.88 473 SER B O 1
ATOM 8249 N N . ILE B 1 474 ? 16.359 12.758 14.445 1 95.88 474 ILE B N 1
ATOM 8250 C CA . ILE B 1 474 ? 16.391 14.211 14.352 1 95.88 474 ILE B CA 1
ATOM 8251 C C . ILE B 1 474 ? 17.625 14.648 13.562 1 95.88 474 ILE B C 1
ATOM 8253 O O . ILE B 1 474 ? 17.531 15.508 12.68 1 95.88 474 ILE B O 1
ATOM 8257 N N . ARG B 1 475 ? 18.672 13.969 13.82 1 95.62 475 ARG B N 1
ATOM 8258 C CA . ARG B 1 475 ? 19.938 14.258 13.133 1 95.62 475 ARG B CA 1
ATOM 8259 C C . ARG B 1 475 ? 19.781 14.086 11.625 1 95.62 475 ARG B C 1
ATOM 8261 O O . ARG B 1 475 ? 20.156 14.969 10.852 1 95.62 475 ARG B O 1
ATOM 8268 N N . GLU B 1 476 ? 19.25 13.008 11.25 1 94.06 476 GLU B N 1
ATOM 8269 C CA . GLU B 1 476 ? 19.109 12.68 9.836 1 94.06 476 GLU B CA 1
ATOM 8270 C C . GLU B 1 476 ? 18.141 13.625 9.141 1 94.06 476 GLU B C 1
ATOM 8272 O O . GLU B 1 476 ? 18.359 14.008 7.984 1 94.06 476 GLU B O 1
ATOM 8277 N N . ASN B 1 477 ? 17.109 13.945 9.812 1 95.12 477 ASN B N 1
ATOM 8278 C CA . ASN B 1 477 ? 16.125 14.859 9.242 1 95.12 477 ASN B CA 1
ATOM 8279 C C . ASN B 1 477 ? 16.703 16.25 9.031 1 95.12 477 ASN B C 1
ATOM 8281 O O . ASN B 1 477 ? 16.469 16.875 7.996 1 95.12 477 ASN B O 1
ATOM 8285 N N . VAL B 1 478 ? 17.469 16.672 9.953 1 95.5 478 VAL B N 1
ATOM 8286 C CA . VAL B 1 478 ? 18.062 18.016 9.875 1 95.5 478 VAL B CA 1
ATOM 8287 C C . VAL B 1 478 ? 19.188 18.031 8.844 1 95.5 478 VAL B C 1
ATOM 8289 O O . VAL B 1 478 ? 19.297 18.953 8.039 1 95.5 478 VAL B O 1
ATOM 8292 N N . ALA B 1 479 ? 19.938 16.938 8.82 1 95.19 479 ALA B N 1
ATOM 8293 C CA . ALA B 1 479 ? 21.078 16.844 7.926 1 95.19 479 ALA B CA 1
ATOM 8294 C C . ALA B 1 479 ? 20.641 16.625 6.484 1 95.19 479 ALA B C 1
ATOM 8296 O O . ALA B 1 479 ? 21.469 16.672 5.562 1 95.19 479 ALA B O 1
ATOM 8297 N N . TYR B 1 480 ? 19.422 16.484 6.289 1 92.81 480 TYR B N 1
ATOM 8298 C CA . TYR B 1 480 ? 18.906 16.156 4.969 1 92.81 480 TYR B CA 1
ATOM 8299 C C . TYR B 1 480 ? 19.219 17.25 3.965 1 92.81 480 TYR B C 1
ATOM 8301 O O . TYR B 1 480 ? 19.406 16.984 2.777 1 92.81 480 TYR B O 1
ATOM 8309 N N . SER B 1 481 ? 19.266 18.484 4.414 1 90.44 481 SER B N 1
ATOM 8310 C CA . SER B 1 481 ? 19.562 19.625 3.541 1 90.44 481 SER B CA 1
ATOM 8311 C C . SER B 1 481 ? 21.062 19.75 3.283 1 90.44 481 SER B C 1
ATOM 8313 O O . SER B 1 481 ? 21.484 20.375 2.312 1 90.44 481 SER B O 1
ATOM 8315 N N . ASN B 1 482 ? 21.844 19.203 4.16 1 92 482 ASN B N 1
ATOM 8316 C CA . ASN B 1 482 ? 23.297 19.172 4.047 1 92 482 ASN B CA 1
ATOM 8317 C C . ASN B 1 482 ? 23.891 17.906 4.688 1 92 482 ASN B C 1
ATOM 8319 O O . ASN B 1 482 ? 24.406 17.969 5.801 1 92 482 ASN B O 1
ATOM 8323 N N . PRO B 1 483 ? 23.906 16.828 3.936 1 88.75 483 PRO B N 1
ATOM 8324 C CA . PRO B 1 483 ? 24.312 15.531 4.496 1 88.75 483 PRO B CA 1
ATOM 8325 C C . PRO B 1 483 ? 25.734 15.539 5.02 1 88.75 483 PRO B C 1
ATOM 8327 O O . PRO B 1 483 ? 26.094 14.727 5.879 1 88.75 483 PRO B O 1
ATOM 8330 N N . GLY B 1 484 ? 26.578 16.406 4.629 1 88.56 484 GLY B N 1
ATOM 8331 C CA . GLY B 1 484 ? 27.969 16.453 5.055 1 88.56 484 GLY B CA 1
ATOM 8332 C C . GLY B 1 484 ? 28.203 17.375 6.234 1 88.56 484 GLY B C 1
ATOM 8333 O O . GLY B 1 484 ? 29.344 17.562 6.668 1 88.56 484 GLY B O 1
ATOM 8334 N N . ALA B 1 485 ? 27.109 17.844 6.789 1 92.88 485 ALA B N 1
ATOM 8335 C CA . ALA B 1 485 ? 27.25 18.812 7.883 1 92.88 485 ALA B CA 1
ATOM 8336 C C . ALA B 1 485 ? 27.781 18.125 9.141 1 92.88 485 ALA B C 1
ATOM 8338 O O . ALA B 1 485 ? 27.484 16.953 9.391 1 92.88 485 ALA B O 1
ATOM 8339 N N . SER B 1 486 ? 28.547 18.844 9.938 1 94.19 486 SER B N 1
ATOM 8340 C CA . SER B 1 486 ? 29.078 18.344 11.195 1 94.19 486 SER B CA 1
ATOM 8341 C C . SER B 1 486 ? 28.031 18.359 12.297 1 94.19 486 SER B C 1
ATOM 8343 O O . SER B 1 486 ? 27.016 19.062 12.188 1 94.19 486 SER B O 1
ATOM 8345 N N . ASP B 1 487 ? 28.312 17.625 13.305 1 94 487 ASP B N 1
ATOM 8346 C CA . ASP B 1 487 ? 27.406 17.594 14.445 1 94 487 ASP B CA 1
ATOM 8347 C C . ASP B 1 487 ? 27.328 18.969 15.117 1 94 487 ASP B C 1
ATOM 8349 O O . ASP B 1 487 ? 26.266 19.344 15.641 1 94 487 ASP B O 1
ATOM 8353 N N . GLU B 1 488 ? 28.391 19.594 15.055 1 94.56 488 GLU B N 1
ATOM 8354 C CA . GLU B 1 488 ? 28.422 20.938 15.641 1 94.56 488 GLU B CA 1
ATOM 8355 C C . GLU B 1 488 ? 27.5 21.891 14.883 1 94.56 488 GLU B C 1
ATOM 8357 O O . GLU B 1 488 ? 26.766 22.672 15.5 1 94.56 488 GLU B O 1
ATOM 8362 N N . ALA B 1 489 ? 27.578 21.766 13.617 1 94.62 489 ALA B N 1
ATOM 8363 C CA . ALA B 1 489 ? 26.703 22.609 12.797 1 94.62 489 ALA B CA 1
ATOM 8364 C C . ALA B 1 489 ? 25.234 22.266 13.039 1 94.62 489 ALA B C 1
ATOM 8366 O O . ALA B 1 489 ? 24.375 23.156 13.078 1 94.62 489 ALA B O 1
ATOM 8367 N N . ILE B 1 490 ? 24.969 21.016 13.219 1 95.69 490 ILE B N 1
ATOM 8368 C CA . ILE B 1 490 ? 23.609 20.547 13.461 1 95.69 490 ILE B CA 1
ATOM 8369 C C . ILE B 1 490 ? 23.125 21.078 14.805 1 95.69 490 ILE B C 1
ATOM 8371 O O . ILE B 1 490 ? 22 21.562 14.922 1 95.69 490 ILE B O 1
ATOM 8375 N N . LYS B 1 491 ? 23.969 21.016 15.766 1 94.88 491 LYS B N 1
ATOM 8376 C CA . LYS B 1 491 ? 23.609 21.5 17.094 1 94.88 491 LYS B CA 1
ATOM 8377 C C . LYS B 1 491 ? 23.359 23 17.078 1 94.88 491 LYS B C 1
ATOM 8379 O O . LYS B 1 491 ? 22.453 23.5 17.781 1 94.88 491 LYS B O 1
ATOM 8384 N N . GLU B 1 492 ? 24.078 23.672 16.328 1 92.44 492 GLU B N 1
ATOM 8385 C CA . GLU B 1 492 ? 23.922 25.125 16.234 1 92.44 492 GLU B CA 1
ATOM 8386 C C . GLU B 1 492 ? 22.562 25.5 15.672 1 92.44 492 GLU B C 1
ATOM 8388 O O . GLU B 1 492 ? 21.875 26.375 16.219 1 92.44 492 GLU B O 1
ATOM 8393 N N . VAL B 1 493 ? 22.219 24.859 14.578 1 92.44 493 VAL B N 1
ATOM 8394 C CA . VAL B 1 493 ? 20.953 25.219 13.945 1 92.44 493 VAL B CA 1
ATOM 8395 C C . VAL B 1 493 ? 19.797 24.766 14.82 1 92.44 493 VAL B C 1
ATOM 8397 O O . VAL B 1 493 ? 18.75 25.438 14.867 1 92.44 493 VAL B O 1
ATOM 8400 N N . LEU B 1 494 ? 19.969 23.703 15.555 1 94.19 494 LEU B N 1
ATOM 8401 C CA . LEU B 1 494 ? 18.938 23.234 16.484 1 94.19 494 LEU B CA 1
ATOM 8402 C C . LEU B 1 494 ? 18.719 24.234 17.609 1 94.19 494 LEU B C 1
ATOM 8404 O O . LEU B 1 494 ? 17.594 24.438 18.062 1 94.19 494 LEU B O 1
ATOM 8408 N N . GLU B 1 495 ? 19.734 24.828 18 1 91.12 495 GLU B N 1
ATOM 8409 C CA . GLU B 1 495 ? 19.656 25.859 19.031 1 91.12 495 GLU B CA 1
ATOM 8410 C C . GLU B 1 495 ? 18.938 27.109 18.516 1 91.12 495 GLU B C 1
ATOM 8412 O O . GLU B 1 495 ? 18.078 27.672 19.188 1 91.12 495 GLU B O 1
ATOM 8417 N N . ILE B 1 496 ? 19.281 27.453 17.328 1 86.56 496 ILE B N 1
ATOM 8418 C CA . ILE B 1 496 ? 18.672 28.625 16.719 1 86.56 496 ILE B CA 1
ATOM 8419 C C . ILE B 1 496 ? 17.172 28.406 16.562 1 86.56 496 ILE B C 1
ATOM 8421 O O . ILE B 1 496 ? 16.375 29.328 16.781 1 86.56 496 ILE B O 1
ATOM 8425 N N . ALA B 1 497 ? 16.844 27.188 16.203 1 89.56 497 ALA B N 1
ATOM 8426 C CA . ALA B 1 497 ? 15.445 26.859 15.969 1 89.56 497 ALA B CA 1
ATOM 8427 C C . ALA B 1 497 ? 14.734 26.516 17.281 1 89.56 497 ALA B C 1
ATOM 8429 O O . ALA B 1 497 ? 13.57 26.125 17.281 1 89.56 497 ALA B O 1
ATOM 8430 N N . ASN B 1 498 ? 15.398 26.609 18.375 1 88.69 498 ASN B N 1
ATOM 8431 C CA . ASN B 1 498 ? 14.844 26.375 19.703 1 88.69 498 ASN B CA 1
ATOM 8432 C C . ASN B 1 498 ? 14.312 24.953 19.844 1 88.69 498 ASN B C 1
ATOM 8434 O O . ASN B 1 498 ? 13.18 24.75 20.281 1 88.69 498 ASN B O 1
ATOM 8438 N N . CYS B 1 499 ? 15.086 24 19.391 1 91.19 499 CYS B N 1
ATOM 8439 C CA . CYS B 1 499 ? 14.656 22.609 19.438 1 91.19 499 CYS B CA 1
ATOM 8440 C C . CYS B 1 499 ? 15.211 21.906 20.672 1 91.19 499 CYS B C 1
ATOM 8442 O O . CYS B 1 499 ? 14.781 20.797 21.016 1 91.19 499 CYS B O 1
ATOM 8444 N N . ASN B 1 500 ? 16.031 22.469 21.438 1 88.94 500 ASN B N 1
ATOM 8445 C CA . ASN B 1 500 ? 16.75 21.812 22.531 1 88.94 500 ASN B CA 1
ATOM 8446 C C . ASN B 1 500 ? 15.805 21.422 23.656 1 88.94 500 ASN B C 1
ATOM 8448 O O . ASN B 1 500 ? 16.031 20.406 24.328 1 88.94 500 ASN B O 1
ATOM 8452 N N . ASP B 1 501 ? 14.812 22.141 23.875 1 82.56 501 ASP B N 1
ATOM 8453 C CA . ASP B 1 501 ? 13.906 21.906 24.984 1 82.56 501 ASP B CA 1
ATOM 8454 C C . ASP B 1 501 ? 13.258 20.516 24.875 1 82.56 501 ASP B C 1
ATOM 8456 O O . ASP B 1 501 ? 13.094 19.828 25.891 1 82.56 501 ASP B O 1
ATOM 8460 N N . PHE B 1 502 ? 12.953 20.094 23.625 1 82.31 502 PHE B N 1
ATOM 8461 C CA . PHE B 1 502 ? 12.273 18.797 23.531 1 82.31 502 PHE B CA 1
ATOM 8462 C C . PHE B 1 502 ? 13.258 17.688 23.172 1 82.31 502 PHE B C 1
ATOM 8464 O O . PHE B 1 502 ? 13.008 16.516 23.438 1 82.31 502 PHE B O 1
ATOM 8471 N N . ILE B 1 503 ? 14.398 18.062 22.625 1 91.75 503 ILE B N 1
ATOM 8472 C CA . ILE B 1 503 ? 15.414 17.062 22.297 1 91.75 503 ILE B CA 1
ATOM 8473 C C . ILE B 1 503 ? 16.031 16.531 23.594 1 91.75 503 ILE B C 1
ATOM 8475 O O . ILE B 1 503 ? 16.297 15.328 23.703 1 91.75 503 ILE B O 1
ATOM 8479 N N . SER B 1 504 ? 16.203 17.406 24.531 1 87.44 504 SER B N 1
ATOM 8480 C CA . SER B 1 504 ? 16.844 17.047 25.797 1 87.44 504 SER B CA 1
ATOM 8481 C C . SER B 1 504 ? 15.953 16.125 26.625 1 87.44 504 SER B C 1
ATOM 8483 O O . SER B 1 504 ? 16.438 15.438 27.531 1 87.44 504 SER B O 1
ATOM 8485 N N . LYS B 1 505 ? 14.75 16.078 26.281 1 80.56 505 LYS B N 1
ATOM 8486 C CA . LYS B 1 505 ? 13.805 15.242 27.016 1 80.56 505 LYS B CA 1
ATOM 8487 C C . LYS B 1 505 ? 13.922 13.781 26.609 1 80.56 505 LYS B C 1
ATOM 8489 O O . LYS B 1 505 ? 13.391 12.891 27.281 1 80.56 505 LYS B O 1
ATOM 8494 N N . HIS B 1 506 ? 14.609 13.586 25.531 1 84.25 506 HIS B N 1
ATOM 8495 C CA . HIS B 1 506 ? 14.805 12.219 25.047 1 84.25 506 HIS B CA 1
ATOM 8496 C C . HIS B 1 506 ? 16.234 11.742 25.312 1 84.25 506 HIS B C 1
ATOM 8498 O O . HIS B 1 506 ? 17.188 12.453 25 1 84.25 506 HIS B O 1
ATOM 8504 N N . ASP B 1 507 ? 16.328 10.539 25.734 1 84.75 507 ASP B N 1
ATOM 8505 C CA . ASP B 1 507 ? 17.641 9.977 26.047 1 84.75 507 ASP B CA 1
ATOM 8506 C C . ASP B 1 507 ? 18.516 9.844 24.797 1 84.75 507 ASP B C 1
ATOM 8508 O O . ASP B 1 507 ? 19.734 9.977 24.875 1 84.75 507 ASP B O 1
ATOM 8512 N N . GLU B 1 508 ? 17.953 9.625 23.719 1 90.31 508 GLU B N 1
ATOM 8513 C CA . GLU B 1 508 ? 18.688 9.422 22.484 1 90.31 508 GLU B CA 1
ATOM 8514 C C . GLU B 1 508 ? 19.188 10.742 21.906 1 90.31 508 GLU B C 1
ATOM 8516 O O . GLU B 1 508 ? 20.047 10.758 21.031 1 90.31 508 GLU B O 1
ATOM 8521 N N . GLY B 1 509 ? 18.672 11.797 22.5 1 91.75 509 GLY B N 1
ATOM 8522 C CA . GLY B 1 509 ? 19.078 13.102 22 1 91.75 509 GLY B CA 1
ATOM 8523 C C . GLY B 1 509 ? 18.766 13.312 20.531 1 91.75 509 GLY B C 1
ATOM 8524 O O . GLY B 1 509 ? 17.625 13.078 20.094 1 91.75 509 GLY B O 1
ATOM 8525 N N . ILE B 1 510 ? 19.844 13.664 19.75 1 93.81 510 ILE B N 1
ATOM 8526 C CA . ILE B 1 510 ? 19.641 13.961 18.344 1 93.81 510 ILE B CA 1
ATOM 8527 C C . ILE B 1 510 ? 19.406 12.672 17.562 1 93.81 510 ILE B C 1
ATOM 8529 O O . ILE B 1 510 ? 18.969 12.703 16.406 1 93.81 510 ILE B O 1
ATOM 8533 N N . ASN B 1 511 ? 19.641 11.664 18.188 1 92.88 511 ASN B N 1
ATOM 8534 C CA . ASN B 1 511 ? 19.453 10.375 17.531 1 92.88 511 ASN B CA 1
ATOM 8535 C C . ASN B 1 511 ? 18.047 9.82 17.781 1 92.88 511 ASN B C 1
ATOM 8537 O O . ASN B 1 511 ? 17.719 8.734 17.297 1 92.88 511 ASN B O 1
ATOM 8541 N N . PHE B 1 512 ? 17.25 10.617 18.375 1 90.88 512 PHE B N 1
ATOM 8542 C CA . PHE B 1 512 ? 15.859 10.211 18.609 1 90.88 512 PHE B CA 1
ATOM 8543 C C . PHE B 1 512 ? 15.117 10.055 17.281 1 90.88 512 PHE B C 1
ATOM 8545 O O . PHE B 1 512 ? 15.141 10.953 16.438 1 90.88 512 PHE B O 1
ATOM 8552 N N . ARG B 1 513 ? 14.508 8.922 17.125 1 87.88 513 ARG B N 1
ATOM 8553 C CA . ARG B 1 513 ? 13.711 8.68 15.914 1 87.88 513 ARG B CA 1
ATOM 8554 C C . ARG B 1 513 ? 12.32 9.289 16.047 1 87.88 513 ARG B C 1
ATOM 8556 O O . ARG B 1 513 ? 11.594 8.984 16.984 1 87.88 513 ARG B O 1
ATOM 8563 N N . VAL B 1 514 ? 11.906 10.07 15.047 1 87.12 514 VAL B N 1
ATOM 8564 C CA . VAL B 1 514 ? 10.711 10.891 15.18 1 87.12 514 VAL B CA 1
ATOM 8565 C C . VAL B 1 514 ? 9.492 10.117 14.664 1 87.12 514 VAL B C 1
ATOM 8567 O O . VAL B 1 514 ? 8.352 10.547 14.852 1 87.12 514 VAL B O 1
ATOM 8570 N N . GLY B 1 515 ? 9.656 9.047 14.008 1 75.5 515 GLY B N 1
ATOM 8571 C CA . GLY B 1 515 ? 8.547 8.25 13.508 1 75.5 515 GLY B CA 1
ATOM 8572 C C . GLY B 1 515 ? 8.109 8.648 12.109 1 75.5 515 GLY B C 1
ATOM 8573 O O . GLY B 1 515 ? 8.609 9.633 11.555 1 75.5 515 GLY B O 1
ATOM 8574 N N . ARG B 1 516 ? 7.047 7.977 11.656 1 73.44 516 ARG B N 1
ATOM 8575 C CA . ARG B 1 516 ? 6.523 8.258 10.32 1 73.44 516 ARG B CA 1
ATOM 8576 C C . ARG B 1 516 ? 5.863 9.633 10.273 1 73.44 516 ARG B C 1
ATOM 8578 O O . ARG B 1 516 ? 4.988 9.938 11.086 1 73.44 516 ARG B O 1
ATOM 8585 N N . ASN B 1 517 ? 6.352 10.367 9.328 1 75.06 517 ASN B N 1
ATOM 8586 C CA . ASN B 1 517 ? 5.832 11.719 9.156 1 75.06 517 ASN B CA 1
ATOM 8587 C C . ASN B 1 517 ? 5.891 12.516 10.453 1 75.06 517 ASN B C 1
ATOM 8589 O O . ASN B 1 517 ? 5.004 13.328 10.727 1 75.06 517 ASN B O 1
ATOM 8593 N N . GLY B 1 518 ? 6.762 12.156 11.344 1 77.81 518 GLY B N 1
ATOM 8594 C CA . GLY B 1 518 ? 6.953 12.891 12.586 1 77.81 518 GLY B CA 1
ATOM 8595 C C . GLY B 1 518 ? 5.836 12.68 13.586 1 77.81 518 GLY B C 1
ATOM 8596 O O . GLY B 1 518 ? 5.543 13.562 14.398 1 77.81 518 GLY B O 1
ATOM 8597 N N . MET B 1 519 ? 5.258 11.641 13.555 1 71.69 519 MET B N 1
ATOM 8598 C CA . MET B 1 519 ? 4.062 11.375 14.359 1 71.69 519 MET B CA 1
ATOM 8599 C C . MET B 1 519 ? 4.375 11.469 15.844 1 71.69 519 MET B C 1
ATOM 8601 O O . MET B 1 519 ? 3.473 11.672 16.656 1 71.69 519 MET B O 1
ATOM 8605 N N . LYS B 1 520 ? 5.621 11.398 16.25 1 75.62 520 LYS B N 1
ATOM 8606 C CA . LYS B 1 520 ? 6.004 11.43 17.672 1 75.62 520 LYS B CA 1
ATOM 8607 C C . LYS B 1 520 ? 6.234 12.867 18.141 1 75.62 520 LYS B C 1
ATOM 8609 O O . LYS B 1 520 ? 6.508 13.102 19.312 1 75.62 520 LYS B O 1
ATOM 8614 N N . LEU B 1 521 ? 6.082 13.773 17.203 1 81.25 521 LEU B N 1
ATOM 8615 C CA . LEU B 1 521 ? 6.312 15.18 17.516 1 81.25 521 LEU B CA 1
ATOM 8616 C C . LEU B 1 521 ? 5.016 15.977 17.422 1 81.25 521 LEU B C 1
ATOM 8618 O O . LEU B 1 521 ? 4.105 15.609 16.672 1 81.25 521 LEU B O 1
ATOM 8622 N N . SER B 1 522 ? 5.004 17.016 18.266 1 77.19 522 SER B N 1
ATOM 8623 C CA . SER B 1 522 ? 3.891 17.953 18.125 1 77.19 522 SER B CA 1
ATOM 8624 C C . SER B 1 522 ? 4.031 18.797 16.875 1 77.19 522 SER B C 1
ATOM 8626 O O . SER B 1 522 ? 5.094 18.812 16.234 1 77.19 522 SER B O 1
ATOM 8628 N N . GLY B 1 523 ? 2.969 19.469 16.469 1 78.94 523 GLY B N 1
ATOM 8629 C CA . GLY B 1 523 ? 3.002 20.328 15.297 1 78.94 523 GLY B CA 1
ATOM 8630 C C . GLY B 1 523 ? 4.086 21.391 15.367 1 78.94 523 GLY B C 1
ATOM 8631 O O . GLY B 1 523 ? 4.805 21.609 14.398 1 78.94 523 GLY B O 1
ATOM 8632 N N . GLY B 1 524 ? 4.18 22.031 16.531 1 83.06 524 GLY B N 1
ATOM 8633 C CA . GLY B 1 524 ? 5.191 23.047 16.719 1 83.06 524 GLY B CA 1
ATOM 8634 C C . GLY B 1 524 ? 6.609 22.516 16.656 1 83.06 524 GLY B C 1
ATOM 8635 O O . GLY B 1 524 ? 7.504 23.172 16.125 1 83.06 524 GLY B O 1
ATOM 8636 N N . GLN B 1 525 ? 6.777 21.312 17.172 1 85.31 525 GLN B N 1
ATOM 8637 C CA . GLN B 1 525 ? 8.086 20.672 17.141 1 85.31 525 GLN B CA 1
ATOM 8638 C C . GLN B 1 525 ? 8.5 20.344 15.703 1 85.31 525 GLN B C 1
ATOM 8640 O O . GLN B 1 525 ? 9.656 20.531 15.328 1 85.31 525 GLN B O 1
ATOM 8645 N N . ARG B 1 526 ? 7.586 19.953 14.953 1 89.06 526 ARG B N 1
ATOM 8646 C CA . ARG B 1 526 ? 7.852 19.625 13.555 1 89.06 526 ARG B CA 1
ATOM 8647 C C . ARG B 1 526 ? 8.281 20.875 12.781 1 89.06 526 ARG B C 1
ATOM 8649 O O . ARG B 1 526 ? 9.203 20.812 11.961 1 89.06 526 ARG B O 1
ATOM 8656 N N . GLN B 1 527 ? 7.629 21.938 13.031 1 87.94 527 GLN B N 1
ATOM 8657 C CA . GLN B 1 527 ? 7.941 23.203 12.359 1 87.94 527 GLN B CA 1
ATOM 8658 C C . GLN B 1 527 ? 9.344 23.688 12.719 1 87.94 527 GLN B C 1
ATOM 8660 O O . GLN B 1 527 ? 10.078 24.156 11.852 1 87.94 527 GLN B O 1
ATOM 8665 N N . ARG B 1 528 ? 9.664 23.578 13.961 1 90.31 528 ARG B N 1
ATOM 8666 C CA . ARG B 1 528 ? 10.977 24.016 14.414 1 90.31 528 ARG B CA 1
ATOM 8667 C C . ARG B 1 528 ? 12.078 23.141 13.805 1 90.31 528 ARG B C 1
ATOM 8669 O O . ARG B 1 528 ? 13.141 23.656 13.438 1 90.31 528 ARG B O 1
ATOM 8676 N N . LEU B 1 529 ? 11.82 21.891 13.734 1 92.69 529 LEU B N 1
ATOM 8677 C CA . LEU B 1 529 ? 12.789 21 13.117 1 92.69 529 LEU B CA 1
ATOM 8678 C C . LEU B 1 529 ? 12.969 21.328 11.641 1 92.69 529 LEU B C 1
ATOM 8680 O O . LEU B 1 529 ? 14.078 21.25 11.109 1 92.69 529 LEU B O 1
ATOM 8684 N N . ALA B 1 530 ? 11.914 21.578 10.984 1 91.62 530 ALA B N 1
ATOM 8685 C CA . ALA B 1 530 ? 11.977 21.969 9.578 1 91.62 530 ALA B CA 1
ATOM 8686 C C . ALA B 1 530 ? 12.773 23.25 9.398 1 91.62 530 ALA B C 1
ATOM 8688 O O . ALA B 1 530 ? 13.492 23.406 8.406 1 91.62 530 ALA B O 1
ATOM 8689 N N . LEU B 1 531 ? 12.602 24.141 10.312 1 90.75 531 LEU B N 1
ATOM 8690 C CA . LEU B 1 531 ? 13.391 25.375 10.289 1 90.75 531 LEU B CA 1
ATOM 8691 C C . LEU B 1 531 ? 14.875 25.078 10.43 1 90.75 531 LEU B C 1
ATOM 8693 O O . LEU B 1 531 ? 15.695 25.641 9.703 1 90.75 531 LEU B O 1
ATOM 8697 N N . ALA B 1 532 ? 15.18 24.188 11.367 1 92.94 532 ALA B N 1
ATOM 8698 C CA . ALA B 1 532 ? 16.562 23.781 11.547 1 92.94 532 ALA B CA 1
ATOM 8699 C C . ALA B 1 532 ? 17.141 23.188 10.266 1 92.94 532 ALA B C 1
ATOM 8701 O O . ALA B 1 532 ? 18.266 23.469 9.883 1 92.94 532 ALA B O 1
ATOM 8702 N N . ARG B 1 533 ? 16.391 22.359 9.641 1 93.25 533 ARG B N 1
ATOM 8703 C CA . ARG B 1 533 ? 16.812 21.734 8.383 1 93.25 533 ARG B CA 1
ATOM 8704 C C . ARG B 1 533 ? 17.109 22.781 7.324 1 93.25 533 ARG B C 1
ATOM 8706 O O . ARG B 1 533 ? 18.125 22.703 6.637 1 93.25 533 ARG B O 1
ATOM 8713 N N . ALA B 1 534 ? 16.234 23.734 7.199 1 90.06 534 ALA B N 1
ATOM 8714 C CA . ALA B 1 534 ? 16.391 24.797 6.211 1 90.06 534 ALA B CA 1
ATOM 8715 C C . ALA B 1 534 ? 17.641 25.641 6.516 1 90.06 534 ALA B C 1
ATOM 8717 O O . ALA B 1 534 ? 18.375 26.016 5.605 1 90.06 534 ALA B O 1
ATOM 8718 N N . LEU B 1 535 ? 17.859 25.891 7.762 1 89.31 535 LEU B N 1
ATOM 8719 C CA . LEU B 1 535 ? 18.984 26.719 8.188 1 89.31 535 LEU B CA 1
ATOM 8720 C C . LEU B 1 535 ? 20.312 26.031 7.91 1 89.31 535 LEU B C 1
ATOM 8722 O O . LEU B 1 535 ? 21.312 26.688 7.574 1 89.31 535 LEU B O 1
ATOM 8726 N N . LEU B 1 536 ? 20.266 24.781 8.086 1 92.12 536 LEU B N 1
ATOM 8727 C CA . LEU B 1 536 ? 21.5 24.016 7.891 1 92.12 536 LEU B CA 1
ATOM 8728 C C . LEU B 1 536 ? 21.969 24.109 6.441 1 92.12 536 LEU B C 1
ATOM 8730 O O . LEU B 1 536 ? 23.172 24.078 6.172 1 92.12 536 LEU B O 1
ATOM 8734 N N . GLY B 1 537 ? 21.109 24.266 5.547 1 89.56 537 GLY B N 1
ATOM 8735 C CA . GLY B 1 537 ? 21.453 24.406 4.141 1 89.56 537 GLY B CA 1
ATOM 8736 C C . GLY B 1 537 ? 22.094 25.734 3.811 1 89.56 537 GLY B C 1
ATOM 8737 O O . GLY B 1 537 ? 22.688 25.891 2.742 1 89.56 537 GLY B O 1
ATOM 8738 N N . ASN B 1 538 ? 22 26.656 4.652 1 87.06 538 ASN B N 1
ATOM 8739 C CA . ASN B 1 538 ? 22.609 27.969 4.535 1 87.06 538 ASN B CA 1
ATOM 8740 C C . ASN B 1 538 ? 22.188 28.672 3.242 1 87.06 538 ASN B C 1
ATOM 8742 O O . ASN B 1 538 ? 23.047 29.094 2.461 1 87.06 538 ASN B O 1
ATOM 8746 N N . PRO B 1 539 ? 20.906 28.812 2.996 1 90.19 539 PRO B N 1
ATOM 8747 C CA . PRO B 1 539 ? 20.406 29.453 1.773 1 90.19 539 PRO B CA 1
ATOM 8748 C C . PRO B 1 539 ? 20.531 30.969 1.805 1 90.19 539 PRO B C 1
ATOM 8750 O O . PRO B 1 539 ? 20.672 31.562 2.879 1 90.19 539 PRO B O 1
ATOM 8753 N N . GLY B 1 540 ? 20.531 31.562 0.596 1 89.62 540 GLY B N 1
ATOM 8754 C CA . GLY B 1 540 ? 20.5 33.031 0.506 1 89.62 540 GLY B CA 1
ATOM 8755 C C . GLY B 1 540 ? 19.125 33.594 0.799 1 89.62 540 GLY B C 1
ATOM 8756 O O . GLY B 1 540 ? 19.031 34.719 1.291 1 89.62 540 GLY B O 1
ATOM 8757 N N . TYR B 1 541 ? 18.172 32.844 0.486 1 93.31 541 TYR B N 1
ATOM 8758 C CA . TYR B 1 541 ? 16.797 33.25 0.699 1 93.31 541 TYR B CA 1
ATOM 8759 C C . TYR B 1 541 ? 15.992 32.125 1.363 1 93.31 541 TYR B C 1
ATOM 8761 O O . TYR B 1 541 ? 16.203 30.953 1.068 1 93.31 541 TYR B O 1
ATOM 8769 N N . MET B 1 542 ? 15.125 32.469 2.234 1 93.56 542 MET B N 1
ATOM 8770 C CA . MET B 1 542 ? 14.258 31.516 2.908 1 93.56 542 MET B CA 1
ATOM 8771 C C . MET B 1 542 ? 12.797 31.938 2.811 1 93.56 542 MET B C 1
ATOM 8773 O O . MET B 1 542 ? 12.469 33.125 3.021 1 93.56 542 MET B O 1
ATOM 8777 N N . ILE B 1 543 ? 11.992 31.016 2.424 1 95 543 ILE B N 1
ATOM 8778 C CA . ILE B 1 543 ? 10.547 31.234 2.367 1 95 543 ILE B CA 1
ATOM 8779 C C . ILE B 1 543 ? 9.859 30.391 3.447 1 95 543 ILE B C 1
ATOM 8781 O O . ILE B 1 543 ? 10.008 29.172 3.482 1 95 543 ILE B O 1
ATOM 8785 N N . LEU B 1 544 ? 9.172 31.031 4.316 1 93.44 544 LEU B N 1
ATOM 8786 C CA . LEU B 1 544 ? 8.469 30.344 5.395 1 93.44 544 LEU B CA 1
ATOM 8787 C C . LEU B 1 544 ? 6.957 30.484 5.23 1 93.44 544 LEU B C 1
ATOM 8789 O O . LEU B 1 544 ? 6.418 31.594 5.273 1 93.44 544 LEU B O 1
ATOM 8793 N N . ASP B 1 545 ? 6.348 29.375 5.039 1 91.06 545 ASP B N 1
ATOM 8794 C CA . ASP B 1 545 ? 4.898 29.359 4.867 1 91.06 545 ASP B CA 1
ATOM 8795 C C . ASP B 1 545 ? 4.188 29.094 6.191 1 91.06 545 ASP B C 1
ATOM 8797 O O . ASP B 1 545 ? 4.102 27.938 6.633 1 91.06 545 ASP B O 1
ATOM 8801 N N . GLU B 1 546 ? 3.662 30.078 6.766 1 87.31 546 GLU B N 1
ATOM 8802 C CA . GLU B 1 546 ? 2.945 30.078 8.039 1 87.31 546 GLU B CA 1
ATOM 8803 C C . GLU B 1 546 ? 3.736 29.344 9.117 1 87.31 546 GLU B C 1
ATOM 8805 O O . GLU B 1 546 ? 3.213 28.422 9.758 1 87.31 546 GLU B O 1
ATOM 8810 N N . PRO B 1 547 ? 4.883 29.797 9.375 1 84.62 547 PRO B N 1
ATOM 8811 C CA . PRO B 1 547 ? 5.777 29.078 10.289 1 84.62 547 PRO B CA 1
ATOM 8812 C C . PRO B 1 547 ? 5.301 29.125 11.734 1 84.62 547 PRO B C 1
ATOM 8814 O O . PRO B 1 547 ? 5.754 28.328 12.562 1 84.62 547 PRO B O 1
ATOM 8817 N N . ALA B 1 548 ? 4.414 30 12.047 1 81.75 548 ALA B N 1
ATOM 8818 C CA . ALA B 1 548 ? 3.996 30.188 13.438 1 81.75 548 ALA B CA 1
ATOM 8819 C C . ALA B 1 548 ? 2.648 29.516 13.695 1 81.75 548 ALA B C 1
ATOM 8821 O O . ALA B 1 548 ? 2.129 29.562 14.812 1 81.75 548 ALA B O 1
ATOM 8822 N N . SER B 1 549 ? 2.129 28.875 12.711 1 78.81 549 SER B N 1
ATOM 8823 C CA . SER B 1 549 ? 0.756 28.391 12.789 1 78.81 549 SER B CA 1
ATOM 8824 C C . SER B 1 549 ? 0.574 27.438 13.961 1 78.81 549 SER B C 1
ATOM 8826 O O . SER B 1 549 ? -0.441 27.484 14.656 1 78.81 549 SER B O 1
ATOM 8828 N N . ALA B 1 550 ? 1.523 26.609 14.227 1 77.31 550 ALA B N 1
ATOM 8829 C CA . ALA B 1 550 ? 1.36 25.594 15.258 1 77.31 550 ALA B CA 1
ATOM 8830 C C . ALA B 1 550 ? 2.201 25.922 16.484 1 77.31 550 ALA B C 1
ATOM 8832 O O . ALA B 1 550 ? 2.32 25.094 17.406 1 77.31 550 ALA B O 1
ATOM 8833 N N . LEU B 1 551 ? 2.709 27.188 16.562 1 82.62 551 LEU B N 1
ATOM 8834 C CA . LEU B 1 551 ? 3.629 27.531 17.641 1 82.62 551 LEU B CA 1
ATOM 8835 C C . LEU B 1 551 ? 2.896 28.234 18.766 1 82.62 551 LEU B C 1
ATOM 8837 O O . LEU B 1 551 ? 1.959 29 18.531 1 82.62 551 LEU B O 1
ATOM 8841 N N . ASP B 1 552 ? 3.359 27.984 19.984 1 81.56 552 ASP B N 1
ATOM 8842 C CA . ASP B 1 552 ? 2.922 28.781 21.125 1 81.56 552 ASP B CA 1
ATOM 8843 C C . ASP B 1 552 ? 3.645 30.125 21.188 1 81.56 552 ASP B C 1
ATOM 8845 O O . ASP B 1 552 ? 4.398 30.453 20.266 1 81.56 552 ASP B O 1
ATOM 8849 N N . LYS B 1 553 ? 3.299 30.844 22.125 1 81.5 553 LYS B N 1
ATOM 8850 C CA . LYS B 1 553 ? 3.83 32.219 22.172 1 81.5 553 LYS B CA 1
ATOM 8851 C C . LYS B 1 553 ? 5.352 32.188 22.312 1 81.5 553 LYS B C 1
ATOM 8853 O O . LYS B 1 553 ? 6.031 33.031 21.719 1 81.5 553 LYS B O 1
ATOM 8858 N N . GLU B 1 554 ? 5.863 31.281 23.109 1 80.12 554 GLU B N 1
ATOM 8859 C CA . GLU B 1 554 ? 7.312 31.156 23.219 1 80.12 554 GLU B CA 1
ATOM 8860 C C . GLU B 1 554 ? 7.938 30.75 21.891 1 80.12 554 GLU B C 1
ATOM 8862 O O . GLU B 1 554 ? 8.992 31.25 21.516 1 80.12 554 GLU B O 1
ATOM 8867 N N . GLY B 1 555 ? 7.324 29.875 21.328 1 82.94 555 GLY B N 1
ATOM 8868 C CA . GLY B 1 555 ? 7.785 29.438 20.016 1 82.94 555 GLY B CA 1
ATOM 8869 C C . GLY B 1 555 ? 7.73 30.547 18.969 1 82.94 555 GLY B C 1
ATOM 8870 O O . GLY B 1 555 ? 8.625 30.656 18.125 1 82.94 555 GLY B O 1
ATOM 8871 N N . GLU B 1 556 ? 6.688 31.328 19.047 1 86.06 556 GLU B N 1
ATOM 8872 C CA . GLU B 1 556 ? 6.555 32.469 18.141 1 86.06 556 GLU B CA 1
ATOM 8873 C C . GLU B 1 556 ? 7.691 33.469 18.328 1 86.06 556 GLU B C 1
ATOM 8875 O O . GLU B 1 556 ? 8.234 33.969 17.344 1 86.06 556 GLU B O 1
ATOM 8880 N N . GLN B 1 557 ? 7.926 33.688 19.547 1 84.56 557 GLN B N 1
ATOM 8881 C CA . GLN B 1 557 ? 9.008 34.625 19.828 1 84.56 557 GLN B CA 1
ATOM 8882 C C . GLN B 1 557 ? 10.352 34.094 19.359 1 84.56 557 GLN B C 1
ATOM 8884 O O . GLN B 1 557 ? 11.156 34.812 18.797 1 84.56 557 GLN B O 1
ATOM 8889 N N . ALA B 1 558 ? 10.523 32.844 19.641 1 83.44 558 ALA B N 1
ATOM 8890 C CA . ALA B 1 558 ? 11.75 32.219 19.172 1 83.44 558 ALA B CA 1
ATOM 8891 C C . ALA B 1 558 ? 11.875 32.312 17.656 1 83.44 558 ALA B C 1
ATOM 8893 O O . ALA B 1 558 ? 12.977 32.5 17.125 1 83.44 558 ALA B O 1
ATOM 8894 N N . LEU B 1 559 ? 10.82 32.125 17.016 1 86.06 559 LEU B N 1
ATOM 8895 C CA . LEU B 1 559 ? 10.797 32.281 15.562 1 86.06 559 LEU B CA 1
ATOM 8896 C C . LEU B 1 559 ? 11.172 33.688 15.133 1 86.06 559 LEU B C 1
ATOM 8898 O O . LEU B 1 559 ? 11.961 33.875 14.203 1 86.06 559 LEU B O 1
ATOM 8902 N N . VAL B 1 560 ? 10.594 34.688 15.797 1 86.81 560 VAL B N 1
ATOM 8903 C CA . VAL B 1 560 ? 10.891 36.062 15.5 1 86.81 560 VAL B CA 1
ATOM 8904 C C . VAL B 1 560 ? 12.383 36.344 15.711 1 86.81 560 VAL B C 1
ATOM 8906 O O . VAL B 1 560 ? 13.023 37 14.891 1 86.81 560 VAL B O 1
ATOM 8909 N N . ASP B 1 561 ? 12.836 35.781 16.812 1 84.12 561 ASP B N 1
ATOM 8910 C CA . ASP B 1 561 ? 14.258 35.938 17.109 1 84.12 561 ASP B CA 1
ATOM 8911 C C . ASP B 1 561 ? 15.117 35.281 16.016 1 84.12 561 ASP B C 1
ATOM 8913 O O . ASP B 1 561 ? 16.141 35.844 15.617 1 84.12 561 ASP B O 1
ATOM 8917 N N . ALA B 1 562 ? 14.727 34.125 15.641 1 81.69 562 ALA B N 1
ATOM 8918 C CA . ALA B 1 562 ? 15.445 33.406 14.578 1 81.69 562 ALA B CA 1
ATOM 8919 C C . ALA B 1 562 ? 15.43 34.219 13.281 1 81.69 562 ALA B C 1
ATOM 8921 O O . ALA B 1 562 ? 16.422 34.25 12.555 1 81.69 562 ALA B O 1
ATOM 8922 N N . ILE B 1 563 ? 14.352 34.812 12.969 1 83.75 563 ILE B N 1
ATOM 8923 C CA . ILE B 1 563 ? 14.203 35.625 11.773 1 83.75 563 ILE B CA 1
ATOM 8924 C C . ILE B 1 563 ? 15.164 36.812 11.836 1 83.75 563 ILE B C 1
ATOM 8926 O O . ILE B 1 563 ? 15.844 37.125 10.852 1 83.75 563 ILE B O 1
ATOM 8930 N N . HIS B 1 564 ? 15.219 37.469 12.984 1 83.5 564 HIS B N 1
ATOM 8931 C CA . HIS B 1 564 ? 16.109 38.594 13.156 1 83.5 564 HIS B CA 1
ATOM 8932 C C . HIS B 1 564 ? 17.578 38.188 13.031 1 83.5 564 HIS B C 1
ATOM 8934 O O . HIS B 1 564 ? 18.375 38.906 12.445 1 83.5 564 HIS B O 1
ATOM 8940 N N . ALA B 1 565 ? 17.797 37.062 13.602 1 79.44 565 ALA B N 1
ATOM 8941 C CA . ALA B 1 565 ? 19.156 36.531 13.523 1 79.44 565 ALA B CA 1
ATOM 8942 C C . ALA B 1 565 ? 19.547 36.25 12.07 1 79.44 565 ALA B C 1
ATOM 8944 O O . ALA B 1 565 ? 20.703 36.469 11.688 1 79.44 565 ALA B O 1
ATOM 8945 N N . CYS B 1 566 ? 18.656 35.812 11.344 1 80.69 566 CYS B N 1
ATOM 8946 C CA . CYS B 1 566 ? 18.906 35.5 9.945 1 80.69 566 CYS B CA 1
ATOM 8947 C C . CYS B 1 566 ? 19.109 36.75 9.117 1 80.69 566 CYS B C 1
ATOM 8949 O O . CYS B 1 566 ? 19.859 36.75 8.141 1 80.69 566 CYS B O 1
ATOM 8951 N N . LYS B 1 567 ? 18.328 37.719 9.562 1 78.06 567 LYS B N 1
ATOM 8952 C CA . LYS B 1 567 ? 18.438 39 8.859 1 78.06 567 LYS B CA 1
ATOM 8953 C C . LYS B 1 567 ? 19.797 39.656 9.086 1 78.06 567 LYS B C 1
ATOM 8955 O O . LYS B 1 567 ? 20.375 40.219 8.164 1 78.06 567 LYS B O 1
ATOM 8960 N N . ASN B 1 568 ? 20.297 39.812 10.461 1 69.5 568 ASN B N 1
ATOM 8961 C CA . ASN B 1 568 ? 21.438 40.594 10.883 1 69.5 568 ASN B CA 1
ATOM 8962 C C . ASN B 1 568 ? 22.719 39.75 10.883 1 69.5 568 ASN B C 1
ATOM 8964 O O . ASN B 1 568 ? 23.734 40.156 11.469 1 69.5 568 ASN B O 1
ATOM 8968 N N . GLU B 1 569 ? 23.094 38.938 10.039 1 60.28 569 GLU B N 1
ATOM 8969 C CA . GLU B 1 569 ? 24.359 38.281 9.711 1 60.28 569 GLU B CA 1
ATOM 8970 C C . GLU B 1 569 ? 24.781 37.312 10.82 1 60.28 569 GLU B C 1
ATOM 8972 O O . GLU B 1 569 ? 25.938 36.906 10.891 1 60.28 569 GLU B O 1
ATOM 8977 N N . SER B 1 570 ? 24.125 37.156 11.875 1 47.81 570 SER B N 1
ATOM 8978 C CA . SER B 1 570 ? 24.844 36.406 12.883 1 47.81 570 SER B CA 1
ATOM 8979 C C . SER B 1 570 ? 25.547 35.219 12.266 1 47.81 570 SER B C 1
ATOM 8981 O O . SER B 1 570 ? 26.609 34.781 12.75 1 47.81 570 SER B O 1
ATOM 8983 N N . GLY B 1 571 ? 25.078 34.438 11.422 1 50.62 571 GLY B N 1
ATOM 8984 C CA . GLY B 1 571 ? 25.812 33.281 10.891 1 50.62 571 GLY B CA 1
ATOM 8985 C C . GLY B 1 571 ? 26.547 33.594 9.602 1 50.62 571 GLY B C 1
ATOM 8986 O O . GLY B 1 571 ? 26.797 32.719 8.789 1 50.62 571 GLY B O 1
ATOM 8987 N N . GLY B 1 572 ? 26.922 34.844 9.375 1 53.16 572 GLY B N 1
ATOM 8988 C CA . GLY B 1 572 ? 27.828 35.344 8.352 1 53.16 572 GLY B CA 1
ATOM 8989 C C . GLY B 1 572 ? 27.109 35.781 7.09 1 53.16 572 GLY B C 1
ATOM 8990 O O . GLY B 1 572 ? 27.703 36.438 6.227 1 53.16 572 GLY B O 1
ATOM 8991 N N . LYS B 1 573 ? 25.844 35.344 6.848 1 67.06 573 LYS B N 1
ATOM 8992 C CA . LYS B 1 573 ? 25.266 35.656 5.551 1 67.06 573 LYS B CA 1
ATOM 8993 C C . LYS B 1 573 ? 23.891 36.312 5.715 1 67.06 573 LYS B C 1
ATOM 8995 O O . LYS B 1 573 ? 23.062 35.844 6.492 1 67.06 573 LYS B O 1
ATOM 9000 N N . ARG B 1 574 ? 23.719 37.656 5.297 1 81.12 574 ARG B N 1
ATOM 9001 C CA . ARG B 1 574 ? 22.422 38.312 5.223 1 81.12 574 ARG B CA 1
ATOM 9002 C C . ARG B 1 574 ? 21.484 37.562 4.285 1 81.12 574 ARG B C 1
ATOM 9004 O O . ARG B 1 574 ? 21.812 37.344 3.117 1 81.12 574 ARG B O 1
ATOM 9011 N N . ARG B 1 575 ? 20.406 37.094 4.887 1 88.94 575 ARG B N 1
ATOM 9012 C CA . ARG B 1 575 ? 19.484 36.312 4.086 1 88.94 575 ARG B CA 1
ATOM 9013 C C . ARG B 1 575 ? 18.219 37.125 3.762 1 88.94 575 ARG B C 1
ATOM 9015 O O . ARG B 1 575 ? 17.797 37.938 4.559 1 88.94 575 ARG B O 1
ATOM 9022 N N . GLY B 1 576 ? 17.734 36.969 2.559 1 92.44 576 GLY B N 1
ATOM 9023 C CA . GLY B 1 576 ? 16.391 37.469 2.248 1 92.44 576 GLY B CA 1
ATOM 9024 C C . GLY B 1 576 ? 15.297 36.531 2.768 1 92.44 576 GLY B C 1
ATOM 9025 O O . GLY B 1 576 ? 15.398 35.312 2.637 1 92.44 576 GLY B O 1
ATOM 9026 N N . LEU B 1 577 ? 14.312 37.094 3.414 1 94.06 577 LEU B N 1
ATOM 9027 C CA . LEU B 1 577 ? 13.258 36.281 4.016 1 94.06 577 LEU B CA 1
ATOM 9028 C C . LEU B 1 577 ? 11.891 36.656 3.434 1 94.06 577 LEU B C 1
ATOM 9030 O O . LEU B 1 577 ? 11.578 37.844 3.264 1 94.06 577 LEU B O 1
ATOM 9034 N N . LEU B 1 578 ? 11.188 35.656 2.996 1 95.56 578 LEU B N 1
ATOM 9035 C CA . LEU B 1 578 ? 9.781 35.812 2.625 1 95.56 578 LEU B CA 1
ATOM 9036 C C . LEU B 1 578 ? 8.891 35.031 3.584 1 95.56 578 LEU B C 1
ATOM 9038 O O . LEU B 1 578 ? 8.984 33.781 3.664 1 95.56 578 LEU B O 1
ATOM 9042 N N . LEU B 1 579 ? 8.055 35.75 4.266 1 94.94 579 LEU B N 1
ATOM 9043 C CA . LEU B 1 579 ? 7.191 35.125 5.262 1 94.94 579 LEU B CA 1
ATOM 9044 C C . LEU B 1 579 ? 5.723 35.25 4.855 1 94.94 579 LEU B C 1
ATOM 9046 O O . LEU B 1 579 ? 5.219 36.344 4.637 1 94.94 579 LEU B O 1
ATOM 9050 N N . ILE B 1 580 ? 5.125 34.094 4.691 1 92.75 580 ILE B N 1
ATOM 9051 C CA . ILE B 1 580 ? 3.672 34.062 4.551 1 92.75 580 ILE B CA 1
ATOM 9052 C C . ILE B 1 580 ? 3.025 33.938 5.93 1 92.75 580 ILE B C 1
ATOM 9054 O O . ILE B 1 580 ? 3.33 33 6.684 1 92.75 580 ILE B O 1
ATOM 9058 N N . THR B 1 581 ? 2.203 34.938 6.324 1 89.25 581 THR B N 1
ATOM 9059 C CA . THR B 1 581 ? 1.702 34.906 7.691 1 89.25 581 THR B CA 1
ATOM 9060 C C . THR B 1 581 ? 0.342 35.594 7.785 1 89.25 581 THR B C 1
ATOM 9062 O O . THR B 1 581 ? -0.056 36.312 6.875 1 89.25 581 THR B O 1
ATOM 9065 N N . HIS B 1 582 ? -0.32 35.281 8.812 1 81.31 582 HIS B N 1
ATOM 9066 C CA . HIS B 1 582 ? -1.521 36 9.227 1 81.31 582 HIS B CA 1
ATOM 9067 C C . HIS B 1 582 ? -1.364 36.562 10.625 1 81.31 582 HIS B C 1
ATOM 9069 O O . HIS B 1 582 ? -2.299 37.156 11.164 1 81.31 582 HIS B O 1
ATOM 9075 N N . LYS B 1 583 ? -0.154 36.469 11.094 1 81.19 583 LYS B N 1
ATOM 9076 C CA . LYS B 1 583 ? 0.094 36.938 12.461 1 81.19 583 LYS B CA 1
ATOM 9077 C C . LYS B 1 583 ? 0.668 38.344 12.477 1 81.19 583 LYS B C 1
ATOM 9079 O O . LYS B 1 583 ? 1.617 38.656 11.75 1 81.19 583 LYS B O 1
ATOM 9084 N N . THR B 1 584 ? 0.163 39.062 13.359 1 80.25 584 THR B N 1
ATOM 9085 C CA . THR B 1 584 ? 0.586 40.469 13.461 1 80.25 584 THR B CA 1
ATOM 9086 C C . THR B 1 584 ? 2.02 40.562 13.977 1 80.25 584 THR B C 1
ATOM 9088 O O . THR B 1 584 ? 2.773 41.438 13.57 1 80.25 584 THR B O 1
ATOM 9091 N N . SER B 1 585 ? 2.391 39.688 14.867 1 77.88 585 SER B N 1
ATOM 9092 C CA . SER B 1 585 ? 3.734 39.688 15.438 1 77.88 585 SER B CA 1
ATOM 9093 C C . SER B 1 585 ? 4.797 39.531 14.359 1 77.88 585 SER B C 1
ATOM 9095 O O . SER B 1 585 ? 5.832 40.188 14.375 1 77.88 585 SER B O 1
ATOM 9097 N N . THR B 1 586 ? 4.52 38.688 13.445 1 84.19 586 THR B N 1
ATOM 9098 C CA . THR B 1 586 ? 5.445 38.438 12.352 1 84.19 586 THR B CA 1
ATOM 9099 C C . THR B 1 586 ? 5.391 39.562 11.328 1 84.19 586 THR B C 1
ATOM 9101 O O . THR B 1 586 ? 6.418 39.969 10.758 1 84.19 586 THR B O 1
ATOM 9104 N N . LEU B 1 587 ? 4.219 40.094 11.172 1 87.44 587 LEU B N 1
ATOM 9105 C CA . LEU B 1 587 ? 4.023 41.156 10.203 1 87.44 587 LEU B CA 1
ATOM 9106 C C . LEU B 1 587 ? 4.805 42.406 10.609 1 87.44 587 LEU B C 1
ATOM 9108 O O . LEU B 1 587 ? 5.277 43.156 9.75 1 87.44 587 LEU B O 1
ATOM 9112 N N . ARG B 1 588 ? 4.941 42.594 11.828 1 85.56 588 ARG B N 1
ATOM 9113 C CA . ARG B 1 588 ? 5.613 43.781 12.344 1 85.56 588 ARG B CA 1
ATOM 9114 C C . ARG B 1 588 ? 7.109 43.75 12.039 1 85.56 588 ARG B C 1
ATOM 9116 O O . ARG B 1 588 ? 7.77 44.781 12 1 85.56 588 ARG B O 1
ATOM 9123 N N . THR B 1 589 ? 7.617 42.594 11.766 1 86 589 THR B N 1
ATOM 9124 C CA . THR B 1 589 ? 9.039 42.438 11.461 1 86 589 THR B CA 1
ATOM 9125 C C . THR B 1 589 ? 9.312 42.75 9.992 1 86 589 THR B C 1
ATOM 9127 O O . THR B 1 589 ? 10.469 42.844 9.578 1 86 589 THR B O 1
ATOM 9130 N N . ALA B 1 590 ? 8.297 43.062 9.266 1 92.44 590 ALA B N 1
ATOM 9131 C CA . ALA B 1 590 ? 8.414 43.156 7.809 1 92.44 590 ALA B CA 1
ATOM 9132 C C . ALA B 1 590 ? 8.984 44.5 7.395 1 92.44 590 ALA B C 1
ATOM 9134 O O . ALA B 1 590 ? 8.609 45.562 7.945 1 92.44 590 ALA B O 1
ATOM 9135 N N . ASP B 1 591 ? 9.906 44.469 6.473 1 92.38 591 ASP B N 1
ATOM 9136 C CA . ASP B 1 591 ? 10.352 45.688 5.789 1 92.38 591 ASP B CA 1
ATOM 9137 C C . ASP B 1 591 ? 9.391 46.062 4.664 1 92.38 591 ASP B C 1
ATOM 9139 O O . ASP B 1 591 ? 9.25 47.25 4.328 1 92.38 591 ASP B O 1
ATOM 9143 N N . LEU B 1 592 ? 8.828 45.031 4.133 1 94.75 592 LEU B N 1
ATOM 9144 C CA . LEU B 1 592 ? 7.84 45.188 3.07 1 94.75 592 LEU B CA 1
ATOM 9145 C C . LEU B 1 592 ? 6.684 44.219 3.277 1 94.75 592 LEU B C 1
ATOM 9147 O O . LEU B 1 592 ? 6.895 43.062 3.617 1 94.75 592 LEU B O 1
ATOM 9151 N N . VAL B 1 593 ? 5.5 44.75 3.129 1 95.56 593 VAL B N 1
ATOM 9152 C CA . VAL B 1 593 ? 4.301 43.938 3.236 1 95.56 593 VAL B CA 1
ATOM 9153 C C . VAL B 1 593 ? 3.617 43.812 1.873 1 95.56 593 VAL B C 1
ATOM 9155 O O . VAL B 1 593 ? 3.371 44.844 1.22 1 95.56 593 VAL B O 1
ATOM 9158 N N . VAL B 1 594 ? 3.367 42.625 1.475 1 95.69 594 VAL B N 1
ATOM 9159 C CA . VAL B 1 594 ? 2.643 42.344 0.24 1 95.69 594 VAL B CA 1
ATOM 9160 C C . VAL B 1 594 ? 1.283 41.75 0.566 1 95.69 594 VAL B C 1
ATOM 9162 O O . VAL B 1 594 ? 1.209 40.656 1.156 1 95.69 594 VAL B O 1
ATOM 9165 N N . VAL B 1 595 ? 0.229 42.406 0.176 1 95.25 595 VAL B N 1
ATOM 9166 C CA . VAL B 1 595 ? -1.122 41.906 0.423 1 95.25 595 VAL B CA 1
ATOM 9167 C C . VAL B 1 595 ? -1.687 41.281 -0.853 1 95.25 595 VAL B C 1
ATOM 9169 O O . VAL B 1 595 ? -1.771 41.969 -1.89 1 95.25 595 VAL B O 1
ATOM 9172 N N . LEU B 1 596 ? -1.966 40.031 -0.762 1 93.81 596 LEU B N 1
ATOM 9173 C CA . LEU B 1 596 ? -2.533 39.312 -1.894 1 93.81 596 LEU B CA 1
ATOM 9174 C C . LEU B 1 596 ? -4.055 39.281 -1.807 1 93.81 596 LEU B C 1
ATOM 9176 O O . LEU B 1 596 ? -4.613 38.75 -0.842 1 93.81 596 LEU B O 1
ATOM 9180 N N . LYS B 1 597 ? -4.691 39.812 -2.744 1 90.5 597 LYS B N 1
ATOM 9181 C CA . LYS B 1 597 ? -6.148 39.844 -2.822 1 90.5 597 LYS B CA 1
ATOM 9182 C C . LYS B 1 597 ? -6.629 39.594 -4.242 1 90.5 597 LYS B C 1
ATOM 9184 O O . LYS B 1 597 ? -6.309 40.312 -5.168 1 90.5 597 LYS B O 1
ATOM 9189 N N . ASP B 1 598 ? -7.398 38.531 -4.426 1 86.62 598 ASP B N 1
ATOM 9190 C CA . ASP B 1 598 ? -8.008 38.156 -5.695 1 86.62 598 ASP B CA 1
ATOM 9191 C C . ASP B 1 598 ? -6.953 38.062 -6.797 1 86.62 598 ASP B C 1
ATOM 9193 O O . ASP B 1 598 ? -7.148 38.562 -7.902 1 86.62 598 ASP B O 1
ATOM 9197 N N . GLY B 1 599 ? -5.84 37.562 -6.434 1 89.94 599 GLY B N 1
ATOM 9198 C CA . GLY B 1 599 ? -4.785 37.281 -7.395 1 89.94 599 GLY B CA 1
ATOM 9199 C C . GLY B 1 599 ? -3.883 38.5 -7.648 1 89.94 599 GLY B C 1
ATOM 9200 O O . GLY B 1 599 ? -2.881 38.375 -8.359 1 89.94 599 GLY B O 1
ATOM 9201 N N . GLN B 1 600 ? -4.238 39.594 -7.121 1 91.5 600 GLN B N 1
ATOM 9202 C CA . GLN B 1 600 ? -3.453 40.812 -7.277 1 91.5 600 GLN B CA 1
ATOM 9203 C C . GLN B 1 600 ? -2.779 41.219 -5.965 1 91.5 600 GLN B C 1
ATOM 9205 O O . GLN B 1 600 ? -3.094 40.656 -4.91 1 91.5 600 GLN B O 1
ATOM 9210 N N . ILE B 1 601 ? -1.748 42.156 -6.082 1 94.06 601 ILE B N 1
ATOM 9211 C CA . ILE B 1 601 ? -1.014 42.438 -4.855 1 94.06 601 ILE B CA 1
ATOM 9212 C C . ILE B 1 601 ? -1.046 43.938 -4.582 1 94.06 601 ILE B C 1
ATOM 9214 O O . ILE B 1 601 ? -1.144 44.75 -5.516 1 94.06 601 ILE B O 1
ATOM 9218 N N . GLU B 1 602 ? -1.084 44.312 -3.408 1 93.25 602 GLU B N 1
ATOM 9219 C CA . GLU B 1 602 ? -0.806 45.625 -2.867 1 93.25 602 GLU B CA 1
ATOM 9220 C C . GLU B 1 602 ? 0.432 45.625 -1.976 1 93.25 602 GLU B C 1
ATOM 9222 O O . GLU B 1 602 ? 0.607 44.719 -1.164 1 93.25 602 GLU B O 1
ATOM 9227 N N . LYS B 1 603 ? 1.369 46.531 -2.27 1 94.75 603 LYS B N 1
ATOM 9228 C CA . LYS B 1 603 ? 2.602 46.5 -1.486 1 94.75 603 LYS B CA 1
ATOM 9229 C C . LYS B 1 603 ? 2.807 47.844 -0.76 1 94.75 603 LYS B C 1
ATOM 9231 O O . LYS B 1 603 ? 2.348 48.875 -1.224 1 94.75 603 LYS B O 1
ATOM 9236 N N . GLY B 1 604 ? 3.471 47.812 0.354 1 92.81 604 GLY B N 1
ATOM 9237 C CA . GLY B 1 604 ? 3.824 48.969 1.166 1 92.81 604 GLY B CA 1
ATOM 9238 C C . GLY B 1 604 ? 4.445 48.562 2.498 1 92.81 604 GLY B C 1
ATOM 9239 O O . GLY B 1 604 ? 4.707 47.406 2.756 1 92.81 604 GLY B O 1
ATOM 9240 N N . THR B 1 605 ? 4.859 49.5 3.248 1 91.94 605 THR B N 1
ATOM 9241 C CA . THR B 1 605 ? 5.355 49.25 4.594 1 91.94 605 THR B CA 1
ATOM 9242 C C . THR B 1 605 ? 4.207 48.938 5.543 1 91.94 605 THR B C 1
ATOM 9244 O O . THR B 1 605 ? 3.055 49.281 5.27 1 91.94 605 THR B O 1
ATOM 9247 N N . PHE B 1 606 ? 4.562 48.281 6.566 1 89.69 606 PHE B N 1
ATOM 9248 C CA . PHE B 1 606 ? 3.551 47.938 7.559 1 89.69 606 PHE B CA 1
ATOM 9249 C C . PHE B 1 606 ? 2.861 49.188 8.086 1 89.69 606 PHE B C 1
ATOM 9251 O O . PHE B 1 606 ? 1.635 49.25 8.195 1 89.69 606 PHE B O 1
ATOM 9258 N N . ALA B 1 607 ? 3.604 50.188 8.312 1 87.31 607 ALA B N 1
ATOM 9259 C CA . ALA B 1 607 ? 3.074 51.438 8.859 1 87.31 607 ALA B CA 1
ATOM 9260 C C . ALA B 1 607 ? 2.133 52.125 7.867 1 87.31 607 ALA B C 1
ATOM 9262 O O . ALA B 1 607 ? 1.038 52.531 8.242 1 87.31 607 ALA B O 1
ATOM 9263 N N . ASP B 1 608 ? 2.549 52.125 6.652 1 89.12 608 ASP B N 1
ATOM 9264 C CA . ASP B 1 608 ? 1.754 52.812 5.625 1 89.12 608 ASP B CA 1
ATOM 9265 C C . ASP B 1 608 ? 0.433 52.062 5.391 1 89.12 608 ASP B C 1
ATOM 9267 O O . ASP B 1 608 ? -0.623 52.719 5.301 1 89.12 608 ASP B O 1
ATOM 9271 N N . LEU B 1 609 ? 0.534 50.781 5.363 1 90.25 609 LEU B N 1
ATOM 9272 C CA . LEU B 1 609 ? -0.649 50 5.035 1 90.25 609 LEU B CA 1
ATOM 9273 C C . LEU B 1 609 ? -1.587 49.906 6.234 1 90.25 609 LEU B C 1
ATOM 9275 O O . LEU B 1 609 ? -2.807 49.812 6.066 1 90.25 609 LEU B O 1
ATOM 9279 N N . SER B 1 610 ? -1.003 49.906 7.398 1 87.81 610 SER B N 1
ATOM 9280 C CA . SER B 1 610 ? -1.83 49.781 8.594 1 87.81 610 SER B CA 1
ATOM 9281 C C . SER B 1 610 ? -2.568 51.094 8.875 1 87.81 610 SER B C 1
ATOM 9283 O O . SER B 1 610 ? -3.66 51.094 9.445 1 87.81 610 SER B O 1
ATOM 9285 N N . GLN B 1 611 ? -2.002 52.219 8.445 1 85.12 611 GLN B N 1
ATOM 9286 C CA . GLN B 1 611 ? -2.582 53.531 8.719 1 85.12 611 GLN B CA 1
ATOM 9287 C C . GLN B 1 611 ? -3.588 53.906 7.641 1 85.12 611 GLN B C 1
ATOM 9289 O O . GLN B 1 611 ? -4.512 54.688 7.902 1 85.12 611 GLN B O 1
ATOM 9294 N N . ASN B 1 612 ? -3.377 53.375 6.508 1 87.62 612 ASN B N 1
ATOM 9295 C CA . ASN B 1 612 ? -4.297 53.656 5.414 1 87.62 612 ASN B CA 1
ATOM 9296 C C . ASN B 1 612 ? -5.574 52.844 5.52 1 87.62 612 ASN B C 1
ATOM 9298 O O . ASN B 1 612 ? -5.566 51.625 5.254 1 87.62 612 ASN B O 1
ATOM 9302 N N . ARG B 1 613 ? -6.66 53.375 5.801 1 83.38 613 ARG B N 1
ATOM 9303 C CA . ARG B 1 613 ? -7.934 52.719 6.023 1 83.38 613 ARG B CA 1
ATOM 9304 C C . ARG B 1 613 ? -8.43 52.031 4.742 1 83.38 613 ARG B C 1
ATOM 9306 O O . ARG B 1 613 ? -9.227 51.094 4.797 1 83.38 613 ARG B O 1
ATOM 9313 N N . ARG B 1 614 ? -7.98 52.5 3.625 1 84.81 614 ARG B N 1
ATOM 9314 C CA . ARG B 1 614 ? -8.438 51.938 2.35 1 84.81 614 ARG B CA 1
ATOM 9315 C C . ARG B 1 614 ? -7.531 50.812 1.875 1 84.81 614 ARG B C 1
ATOM 9317 O O . ARG B 1 614 ? -7.812 50.156 0.863 1 84.81 614 ARG B O 1
ATOM 9324 N N . SER B 1 615 ? -6.605 50.594 2.658 1 88.75 615 SER B N 1
ATOM 9325 C CA . SER B 1 615 ? -5.66 49.562 2.236 1 88.75 615 SER B CA 1
ATOM 9326 C C . SER B 1 615 ? -6.266 48.156 2.373 1 88.75 615 SER B C 1
ATOM 9328 O O . SER B 1 615 ? -7.152 47.938 3.201 1 88.75 615 SER B O 1
ATOM 9330 N N . SER B 1 616 ? -5.816 47.25 1.558 1 89.25 616 SER B N 1
ATOM 9331 C CA . SER B 1 616 ? -6.258 45.844 1.602 1 89.25 616 SER B CA 1
ATOM 9332 C C . SER B 1 616 ? -5.859 45.188 2.914 1 89.25 616 SER B C 1
ATOM 9334 O O . SER B 1 616 ? -6.551 44.281 3.393 1 89.25 616 SER B O 1
ATOM 9336 N N . LEU B 1 617 ? -4.805 45.625 3.465 1 89.12 617 LEU B N 1
ATOM 9337 C CA . LEU B 1 617 ? -4.332 45.094 4.727 1 89.12 617 LEU B CA 1
ATOM 9338 C C . LEU B 1 617 ? -5.32 45.375 5.852 1 89.12 617 LEU B C 1
ATOM 9340 O O . LEU B 1 617 ? -5.656 44.5 6.641 1 89.12 617 LEU B O 1
ATOM 9344 N N . ARG B 1 618 ? -5.711 46.594 5.887 1 86.88 618 ARG B N 1
ATOM 9345 C CA . ARG B 1 618 ? -6.648 47 6.922 1 86.88 618 ARG B CA 1
ATOM 9346 C C . ARG B 1 618 ? -7.996 46.312 6.742 1 86.88 618 ARG B C 1
ATOM 9348 O O . ARG B 1 618 ? -8.68 46 7.727 1 86.88 618 ARG B O 1
ATOM 9355 N N . GLN B 1 619 ? -8.289 46.031 5.555 1 84.75 619 GLN B N 1
ATOM 9356 C CA . GLN B 1 619 ? -9.523 45.312 5.289 1 84.75 619 GLN B CA 1
ATOM 9357 C C . GLN B 1 619 ? -9.422 43.875 5.785 1 84.75 619 GLN B C 1
ATOM 9359 O O . GLN B 1 619 ? -10.406 43.312 6.25 1 84.75 619 GLN B O 1
ATOM 9364 N N . LEU B 1 620 ? -8.258 43.344 5.633 1 85.62 620 LEU B N 1
ATOM 9365 C CA . LEU B 1 620 ? -8.016 41.969 6.031 1 85.62 620 LEU B CA 1
ATOM 9366 C C . LEU B 1 620 ? -7.848 41.875 7.543 1 85.62 620 LEU B C 1
ATOM 9368 O O . LEU B 1 620 ? -8.195 40.844 8.141 1 85.62 620 LEU B O 1
ATOM 9372 N N . MET B 1 621 ? -7.18 42.906 8.102 1 85.12 621 MET B N 1
ATOM 9373 C CA . MET B 1 621 ? -6.891 42.938 9.531 1 85.12 621 MET B CA 1
ATOM 9374 C C . MET B 1 621 ? -7.387 44.25 10.164 1 85.12 621 MET B C 1
ATOM 9376 O O . MET B 1 621 ? -6.586 45.094 10.531 1 85.12 621 MET B O 1
ATOM 9380 N N . PRO B 1 622 ? -8.602 44.25 10.445 1 73.12 622 PRO B N 1
ATOM 9381 C CA . PRO B 1 622 ? -9.172 45.5 10.969 1 73.12 622 PRO B CA 1
ATOM 9382 C C . PRO B 1 622 ? -8.641 45.875 12.359 1 73.12 622 PRO B C 1
ATOM 9384 O O . PRO B 1 622 ? -8.688 47.031 12.758 1 73.12 622 PRO B O 1
ATOM 9387 N N . GLU B 1 623 ? -8.078 44.906 13.031 1 69.44 623 GLU B N 1
ATOM 9388 C CA . GLU B 1 623 ? -7.617 45.125 14.398 1 69.44 623 GLU B CA 1
ATOM 9389 C C . GLU B 1 623 ? -6.352 45.969 14.43 1 69.44 623 GLU B C 1
ATOM 9391 O O . GLU B 1 623 ? -5.961 46.469 15.477 1 69.44 623 GLU B O 1
ATOM 9396 N N . LEU B 1 624 ? -5.715 46.125 13.336 1 67.06 624 LEU B N 1
ATOM 9397 C CA . LEU B 1 624 ? -4.473 46.906 13.289 1 67.06 624 LEU B CA 1
ATOM 9398 C C . LEU B 1 624 ? -4.734 48.375 13.539 1 67.06 624 LEU B C 1
ATOM 9400 O O . LEU B 1 624 ? -3.797 49.156 13.734 1 67.06 624 LEU B O 1
ATOM 9404 N N . GLU B 1 625 ? -5.938 48.844 13.5 1 53.16 625 GLU B N 1
ATOM 9405 C CA . GLU B 1 625 ? -6.234 50.25 13.766 1 53.16 625 GLU B CA 1
ATOM 9406 C C . GLU B 1 625 ? -5.645 50.688 15.102 1 53.16 625 GLU B C 1
ATOM 9408 O O . GLU B 1 625 ? -5.18 51.844 15.227 1 53.16 625 GLU B O 1
ATOM 9413 N N . TYR B 1 626 ? -5.785 50 16.156 1 47.66 626 TYR B N 1
ATOM 9414 C CA . TYR B 1 626 ? -5.566 50.5 17.5 1 47.66 626 TYR B CA 1
ATOM 9415 C C . TYR B 1 626 ? -4.094 50.438 17.891 1 47.66 626 TYR B C 1
ATOM 9417 O O . TYR B 1 626 ? -3.703 50.875 18.969 1 47.66 626 TYR B O 1
ATOM 9425 N N . ASP B 1 627 ? -3.26 49.844 17.281 1 44.06 627 ASP B N 1
ATOM 9426 C CA . ASP B 1 627 ? -1.874 49.719 17.719 1 44.06 627 ASP B CA 1
ATOM 9427 C C . ASP B 1 627 ? -1.037 50.906 17.234 1 44.06 627 ASP B C 1
ATOM 9429 O O . ASP B 1 627 ? 0.194 50.844 17.266 1 44.06 627 ASP B O 1
ATOM 9433 N N . SER B 1 628 ? -1.562 52 16.781 1 35.41 628 SER B N 1
ATOM 9434 C CA . SER B 1 628 ? -0.677 53.156 16.719 1 35.41 628 SER B CA 1
ATOM 9435 C C . SER B 1 628 ? -0.298 53.625 18.109 1 35.41 628 SER B C 1
ATOM 9437 O O . SER B 1 628 ? -1.117 53.594 19.031 1 35.41 628 SER B O 1
#

Nearest PDB structures (foldseek):
  6quz-assembly1_B  TM=8.426E-01  e=1.911E-31  Thermotoga maritima MSB8
  7zk4-assembly1_A  TM=8.477E-01  e=5.824E-31  Mus musculus
  7zk8-assembly1_A  TM=7.799E-01  e=3.363E-29  Mus musculus
  5kpi-assembly2_B  TM=7.799E-01  e=1.400E-28  Mus musculus
  8pmd-assembly1_A  TM=8.199E-01  e=2.575E-26  Homo sapiens

Secondary structure (DSSP, 8-state):
-------HHHHHHHHHHHHHHHGGGHHHHHHHHHHHHHHHHHHHHHHHHHHHHHHHHH--SSS----HHHHHHHHHHHHHHHHHHHHHHHHHHHHHHHHHHHHHHHHHHHHHHHHHHH--HHHHHTTT--SGGGS--TT----TTSPP--HHHHHHIIIIIHHHHHHHHTHHHHHHHHHHHHHHHHHHHHHHH-HHHHHHHHHHHHHHHHHHHHHHHHHHHHHHHHHHHHHHHHHHHHHHHHTHHHHHHTT-HHHHHHHHHHHHHHHHHHHHHHHHHHHHHHHHHHHHHHHHHHHHHHHHHHHHHTTSS-HHHHHHHHHHHHHHHHHHHHHHHHHHHHHHHHHHHHHHHHHHH-S---HHHHHHHHT-B----GGG--EEEEEEEEEE-TT-TTSEEEEEEEEEEETT-EEEEEE-TTSSHHHHHHHHTTSS--SEEEEEEETTTEEGGGB-HHHHHHHEEEE-SS----SSBHHHHHHTT-TT--HHHHHHHHHHTT-HHHHTTSTTGGG-B--GGGTTS-HHHHHHHHHHHHHHT--SEEEEESTTTT--HHHHHHHHHHHHHHHTTTTS---EEEEE---HHHHTT-SEEEEEETTEEEEE-HHHHHH-TTSHHHHH-GGGGGG-/-------HHHHHHHHHHHHHHHGGGHHHHHHHHHHHHHHHHHHHHHHHHHHHHHHHHH--SSS----HHHHHHHHHHHHHHHHHHHHHHHHHHHHHHHHHHHHHHHHHHHHHHHHHHH--HHHHHTTT--SGGGS--TT----TTSPP--HHHHHHIIIIIHHHHHHHHTHHHHHHHHHHHHHHHHHHHHHHH-HHHHHHHHHHHHHHHHHHHHHHHHHHHHHHHHHHHHHHHHHHHHHHHHTHHHHHHTT-HHHHHHHHHHHHHHHHHHHHHHHHHHHHHHHHHHHHHHHHHHHHHHHHHHHHHTTSS-HHHHHHHHHHHHHHHHHHHHHHHHHHHHHHHHHHHHHHHHHHH-S---HHHHHHHHT-B----GGG--EEEEEEEEEE-TT-TTSEEEEEEEEEEETT-EEEEEE-TTSSHHHHHHHHTTSS--SEEEEEEETTTEEGGGB-HHHHHHHEEEE-SS----SSBHHHHHHTT-TT--HHHHHHHHHHTT-HHHHTTSTTGGG-B--GGGTTS-HHHHHHHHHHHHHHT--SEEEEESTTTT--HHHHHHHHHHHHHHHTTTTS---EEEEE---HHHHTT-SEEEEEETTEEEEE-HHHHHH-TTSHHHHH-GGGGGG-

Foldseek 3Di:
DDDPQQDPVSLVVLVVVLVVLLVVLVPLQVLLLVLLLLLLVLVLVQLLLQLQLVVLVPDDDPDPRPDVVSNVVSVVVNVVSVVSNVVSVVSNVVSLVVSLVVSLVVLLVLLVCLLVPVDFPLCLVVQNPFFPQCPPPPPNDRPPPAQTSDPVSSVCLSPPLSSLLSCLSGVLVSLLVSLVSLQVSLLVLLCVLPVVLSVVLVVLVVVLLVVLLVLVVVLCVLVVVLVVLVVVLVVLVVVCVVVVVVCVVVVCPVVSVVVSVVSCVVSVVSVVVSVVSVVVSVVSLVCSLVVSLVSLCVVVVVCVVVVNHPPSSSSSNSVSSVSNSVSSVSNSVSVVSNSSSSSSSSNSVCSSVRPDDDPVLVVLQVLQDEADPLQPFFKKWWAQFWADRSVCNPAILAGGEIDMWGFLFEEEEEEDVSSCLVVVLCVLLLSDDTPDTFIATPPVRDTLSSHDNVNSCLAEAEQAPQDFAAQFFLQCRLCVLPVPDDPVLLVVLLVLLVLQVVLVVDPCRRRDGQGGRSPNDFRLNRLSSSSSSSVSSVHQEYEYEASCVRPDPVSVVSVVSSVNCCSPCPVPHRHTYYYYHPDPVSLQRHPKYWYRDNNYTDIDHPVVQLCDCPHPVCVSPVVSVPPD/DPDPQQDPVSLVVLVVVLVVLLVVLVPLQVLLLVLLLLLLVLVLVVLLLQLQLVVLVPDDDPDPRPDVVSNVVSVVVNVVSVVSSVVSVVSNVVSLVVSLVVSLVVLLVLLVCLLVPVDFPLCLVVQNLFFPQCPPPPPNDRPPPAQTSDPVSSVCLSPPLSSLLSCLSGVLVSLLVSLVSLQVSLLVLLCVLPVVLSVVLVVLVVVLLVVLLVLVVVLCVLVVVLVVLVVVLVVLVVVCVVVVVVCVVVVCPVVSVVVSVVSCVVSVVSVVVSVVSVVVSVVSLVVSLVVSLVSLCVVVVVCVVVVNHPPSSSSSNSVSSVSNSVSSVSNSVSVVSNSSSSSSSSNSVCSSVRPDDDPVLVVLQVLQDEADPLQPFFKKWWAQFWADRSVCNPAILAGGEIDMWGFLFEEEEEEDVSSCLVVVLCVLLLSDDTPDTFIATPPVRDTLSSHDNVNSCLAEPEQAPQDFAAQFFLLCRLCVLPVPDDPVLLVVLCVLLVLQVVLVVDPCRRRDGQGGRSPNDFRLNRLSSSSSSSVSSVHQEYEYEASCVRPDPVSVVSVVVSVNCCSPCVVPHRHTYYYYHPDPVSLQRHPKYWYRDNNYIDIDHPVVQLCDCPHPVCVSPVVSVPPD

Organism: Thalassiosira oceanica (NCBI:txid159749)